Protein AF-A0A226NDE4-F1 (afdb_monomer_lite)

pLDDT: mean 73.29, std 20.58, range [25.8, 97.94]

Sequence (797 aa):
MSSGHDPVYPEYETEASQTSKLLRKFKETPFVPIGMAGFAMVVGYGLYKLKHRGNMKMSLHLIHMRVAAQGFVVGAITCAMESDINGNERFKSQFKALQVQQQRRLQNLMERKKEKQKGNNGNGKEAFNIPSDLNLFETGQPVTEDDSKRSLEVENEQLQDQLREVRDENCRLYKLVTEKDYEIKQLQKKMQEDRLALSVTTAIVTSFLLVRSLEVENEQLQDQLREVRDENCRLYKLVTEKDYEIKQLQKKMQEDRLALSGTSGLAGDVAATKIVELAKKNREIIAETQSEKAKVKQLNNKVKELERELQTAVEKIHSLGGNDAGIKQSTLKKTEENLAESPEVKALQEKLTTANFKVLEYRNQLQSAKQELKMTQKLLANEVGEDVNIQSLLTNSGSWRGRAQQILVLQSKVRELENQLGQNKSRTSLNEMDEELLALTDPRKCSAQEKNLLKIRSLEKERKEALEKLTVEHDALQKNHEEVKKNLDASKARNRVLCSEVKTLKGQIVTLLEKGKHDDELIDALLSQQKQMQEILKHLSQQDEKNKESQQLLGQHLNNEAQKQNCLIEQLRQMVAEREAKVKELEEEIGQLTLQVVRRNELEKHNCNHFRLAGTDSLDFKVLQTQIAEHKALCQAAEVERDRLLELVTVLQKRVEEGSDKVLEAEKRLQEERRRCVILEQQLEKLQMDPGRITSTQKPPLRSKTGQSAGQSRLSLNMSERKELSAAQLSKLPLESQIEELSTRLVIQLDENEALKAALETTVRKKEEDFKLYQDTMDQVKDIFLQAIRQQKQEKS

InterPro domains:
  IPR007667 Hypoxia induced protein, domain [PF04588] (28-79)
  IPR007667 Hypoxia induced protein, domain [PS51503] (1-95)
  IPR038929 Coiled-coil domain-containing protein 13 [PTHR31935] (212-699)

Radius of gyration: 72.58 Å; chains: 1; bounding box: 186×105×228 Å

Foldseek 3Di:
DDDDDDDDDDDDDPDPPPVVVVVVCCVVPVLQVVLVVVLVVLVVVLVVDVVVDDDDDPVVSVVVSVVVSVVSSVVSVVVSVVVVVVVVVVVVVVVVVVVVVVVVVVVVVVVVVVVVVVVPDDDDDDDDDDDDDDDDDDDDDDDDPVVVVVVVVVVVVVVVVVVVVVVVVVVVVVVVVVVVVVVVVVVVVVVVVVVVVVVVVVVVVVVVVVVVVVVVVVVVVVVVVVVVVVVVVVVVVVVVVVVVVVVVVVVVVVVVCVVVVPDPDPVVVVVVVVVVVVVVVVVVVVVVVVVVVVVVVVVVVVVVVVVVVVVVVVVVVVVDDDDDDDDDDDDDDDDDDDDDDDCVVVVVVVVVVVVVVVVVVVVVVVVVVVVVVVVVVVVVCVFQPVPDDPVVCVVVVPDGDGPVRVVVVVVVVVVVVVVVVVVVVVPDDDDPDDPPPPPDDDPPDDDPVNVVVVVVVVVVVVVVVVVVVVVVVVVVVVVVVVVVVVVVVVVVVVVVVVVVVVVVVVVVVVVVVVVVVVVVVVVVVVVVVVVVVVVVVVVVVVVVVVVVVVVVVVVVVVVVVVVVVVVVVVVVVVVVVVVVVVVVVVVVVVVVVVVVVVVVVVVDDDDDDDDDDDDDDDPVVVVVVVVVVVVVVVVVVVVVVVVVVVVVVVVVVVVVVVVVVVVVVVVVVVVVVVVVVVVVVVVVVVVVPDDDDDDDDDDDDDDDDDDDDDDDDPPPPPPDDPPPPDPVVLVPDDPVVSVVVVVVVVVVVVVVVVVVVVVVVVVVVVVVVVVVVVVVVVVVVVVVVVVVVVVVVVVVD

Organism: Callipepla squamata (NCBI:txid9009)

Structure (mmCIF, N/CA/C/O backbone):
data_AF-A0A226NDE4-F1
#
_entry.id   AF-A0A226NDE4-F1
#
loop_
_atom_site.group_PDB
_atom_site.id
_atom_site.type_symbol
_atom_site.label_atom_id
_atom_site.label_alt_id
_atom_site.label_comp_id
_atom_site.label_asym_id
_atom_site.label_entity_id
_atom_site.label_seq_id
_atom_site.pdbx_PDB_ins_code
_atom_site.Cartn_x
_atom_site.Cartn_y
_atom_site.Cartn_z
_atom_site.occupancy
_atom_site.B_iso_or_equiv
_atom_site.auth_seq_id
_atom_site.auth_comp_id
_atom_site.auth_asym_id
_atom_site.auth_atom_id
_atom_site.pdbx_PDB_model_num
ATOM 1 N N . MET A 1 1 ? -49.386 18.891 6.200 1.00 33.16 1 MET A N 1
ATOM 2 C CA . MET A 1 1 ? -50.116 20.072 6.710 1.00 33.16 1 MET A CA 1
ATOM 3 C C . MET A 1 1 ? -49.077 21.148 6.956 1.00 33.16 1 MET A C 1
ATOM 5 O O . MET A 1 1 ? -48.143 20.879 7.695 1.00 33.16 1 MET A O 1
ATOM 9 N N . SER A 1 2 ? -49.169 22.287 6.270 1.00 36.78 2 SER A N 1
ATOM 10 C CA . SER A 1 2 ? -48.287 23.437 6.490 1.00 36.78 2 SER A CA 1
ATOM 11 C C . SER A 1 2 ? -49.161 24.652 6.791 1.00 36.78 2 SER A C 1
ATOM 13 O O . SER A 1 2 ? -50.047 24.988 6.011 1.00 36.78 2 SER A O 1
ATOM 15 N N . SER A 1 3 ? -48.922 25.240 7.955 1.00 35.66 3 SER A N 1
ATOM 16 C CA . SER A 1 3 ? -49.320 26.574 8.413 1.00 35.66 3 SER A CA 1
ATOM 17 C C . SER A 1 3 ? -47.991 27.230 8.805 1.00 35.66 3 SER A C 1
ATOM 19 O O . SER A 1 3 ? -47.207 26.580 9.489 1.00 35.66 3 SER A O 1
ATOM 21 N N . GLY A 1 4 ? -47.574 28.414 8.376 1.00 36.69 4 GLY A N 1
ATOM 22 C CA . GLY A 1 4 ? -48.290 29.631 8.024 1.00 36.69 4 GLY A CA 1
ATOM 23 C C . GLY A 1 4 ? -47.714 30.731 8.928 1.00 36.69 4 GLY A C 1
ATOM 24 O O . GLY A 1 4 ? -47.856 30.594 10.137 1.00 36.69 4 GLY A O 1
ATOM 25 N N . HIS A 1 5 ? -47.114 31.772 8.319 1.00 38.59 5 HIS A N 1
ATOM 26 C CA . HIS A 1 5 ? -46.677 33.063 8.909 1.00 38.59 5 HIS A CA 1
ATOM 27 C C . HIS A 1 5 ? -45.415 33.044 9.817 1.00 38.59 5 HIS A C 1
ATOM 29 O O . HIS A 1 5 ? -45.197 32.070 10.522 1.00 38.59 5 HIS A O 1
ATOM 35 N N . ASP A 1 6 ? -44.438 33.973 9.786 1.00 34.94 6 ASP A N 1
ATOM 36 C CA . ASP A 1 6 ? -44.399 35.449 9.606 1.00 34.94 6 ASP A CA 1
ATOM 37 C C . ASP A 1 6 ? -43.048 35.952 8.974 1.00 34.94 6 ASP A C 1
ATOM 39 O O . ASP A 1 6 ? -42.317 35.138 8.407 1.00 34.94 6 ASP A O 1
ATOM 43 N N . PRO A 1 7 ? -42.631 37.242 9.071 1.00 43.34 7 PRO A N 1
ATOM 44 C CA . PRO A 1 7 ? -43.010 38.386 8.238 1.00 43.34 7 PRO A CA 1
ATOM 45 C C . PRO A 1 7 ? -41.800 39.030 7.507 1.00 43.34 7 PRO A C 1
ATOM 47 O O . PRO A 1 7 ? -40.636 38.708 7.733 1.00 43.34 7 PRO A O 1
ATOM 50 N N . VAL A 1 8 ? -42.098 39.973 6.612 1.00 41.34 8 VAL A N 1
ATOM 51 C CA . VAL A 1 8 ? -41.153 40.722 5.765 1.00 41.34 8 VAL A CA 1
ATOM 52 C C . VAL A 1 8 ? -40.604 41.956 6.493 1.00 41.34 8 VAL A C 1
ATOM 54 O O . VAL A 1 8 ? -41.392 42.824 6.845 1.00 41.34 8 VAL A O 1
ATOM 57 N N . TYR A 1 9 ? -39.274 42.087 6.598 1.00 31.47 9 TYR A N 1
ATOM 58 C CA . TYR A 1 9 ? -38.543 43.368 6.537 1.00 31.47 9 TYR A CA 1
ATOM 59 C C . TYR A 1 9 ? -37.176 43.152 5.846 1.00 31.47 9 TYR A C 1
ATOM 61 O O . TYR A 1 9 ? -36.522 42.147 6.129 1.00 31.47 9 TYR A O 1
ATOM 69 N N . PRO A 1 10 ? -36.755 44.024 4.904 1.00 47.28 10 PRO A N 1
ATOM 70 C CA . PRO A 1 10 ? -35.547 43.828 4.111 1.00 47.28 10 PRO A CA 1
ATOM 71 C C . PRO A 1 10 ? -34.371 44.587 4.732 1.00 47.28 10 PRO A C 1
ATOM 73 O O . PRO A 1 10 ? -34.394 45.814 4.799 1.00 47.28 10 PRO A O 1
ATOM 76 N N . GLU A 1 11 ? -33.325 43.870 5.129 1.00 29.33 11 GLU A N 1
ATOM 77 C CA . GLU A 1 11 ? -32.057 44.482 5.523 1.00 29.33 11 GLU A CA 1
ATOM 78 C C . GLU A 1 11 ? -30.953 44.033 4.561 1.00 29.33 11 GLU A C 1
ATOM 80 O O . GLU A 1 11 ? -30.840 42.865 4.180 1.00 29.33 11 GLU A O 1
ATOM 85 N N . TYR A 1 12 ? -30.234 45.033 4.062 1.00 45.72 12 TYR A N 1
ATOM 86 C CA . TYR A 1 12 ? -29.179 44.950 3.063 1.00 45.72 12 TYR A CA 1
ATOM 87 C C . TYR A 1 12 ? -28.001 44.121 3.585 1.00 45.72 12 TYR A C 1
ATOM 89 O O . TYR A 1 12 ? -27.249 44.631 4.400 1.00 45.72 12 TYR A O 1
ATOM 97 N N . GLU A 1 13 ? -27.758 42.930 3.030 1.00 33.19 13 GLU A N 1
ATOM 98 C CA . GLU A 1 13 ? -26.398 42.384 2.925 1.00 33.19 13 GLU A CA 1
ATOM 99 C C . GLU A 1 13 ? -26.216 41.611 1.611 1.00 33.19 13 GLU A C 1
ATOM 101 O O . GLU A 1 13 ? -26.754 40.527 1.361 1.00 33.19 13 GLU A O 1
ATOM 106 N N . THR A 1 14 ? -25.448 42.239 0.731 1.00 49.19 14 THR A N 1
ATOM 107 C CA . THR A 1 14 ? -24.871 41.692 -0.491 1.00 49.19 14 THR A CA 1
ATOM 108 C C . THR A 1 14 ? -23.944 40.508 -0.167 1.00 49.19 14 THR A C 1
ATOM 110 O O . THR A 1 14 ? -23.098 40.593 0.711 1.00 49.19 14 THR A O 1
ATOM 113 N N . GLU A 1 15 ? -24.111 39.425 -0.938 1.00 42.38 15 GLU A N 1
ATOM 114 C CA . GLU A 1 15 ? -23.231 38.244 -1.112 1.00 42.38 15 GLU A CA 1
ATOM 115 C C . GLU A 1 15 ? -23.479 36.948 -0.301 1.00 42.38 15 GLU A C 1
ATOM 117 O O . GLU A 1 15 ? -23.117 35.879 -0.792 1.00 42.38 15 GLU A O 1
ATOM 122 N N . ALA A 1 16 ? -24.244 36.930 0.799 1.00 46.62 16 ALA A N 1
ATOM 123 C CA . ALA A 1 16 ? -24.522 35.676 1.544 1.00 46.62 16 ALA A CA 1
ATOM 124 C C . ALA A 1 16 ? -25.777 34.873 1.086 1.00 46.62 16 ALA A C 1
ATOM 126 O O . ALA A 1 16 ? -26.176 33.880 1.705 1.00 46.62 16 ALA A O 1
ATOM 127 N N . SER A 1 17 ? -26.452 35.282 0.003 1.00 55.34 17 SER A N 1
ATOM 128 C CA . SER A 1 17 ? -27.841 34.854 -0.270 1.00 55.34 17 SER A CA 1
ATOM 129 C C . SER A 1 17 ? -28.010 33.608 -1.158 1.00 55.34 17 SER A C 1
ATOM 131 O O . SER A 1 17 ? -29.033 32.931 -1.066 1.00 55.34 17 SER A O 1
ATOM 133 N N . GLN A 1 18 ? -27.072 33.277 -2.053 1.00 55.28 18 GLN A N 1
ATOM 134 C CA . GLN A 1 18 ? -27.305 32.196 -3.032 1.00 55.28 18 GLN A CA 1
ATOM 135 C C . GLN A 1 18 ? -26.936 30.804 -2.509 1.00 55.28 18 GLN A C 1
ATOM 137 O O . GLN A 1 18 ? -27.679 29.845 -2.726 1.00 55.28 18 GLN A O 1
ATOM 142 N N . THR A 1 19 ? -25.829 30.696 -1.776 1.00 62.16 19 THR A N 1
ATOM 143 C CA . THR A 1 19 ? -25.355 29.445 -1.168 1.00 62.16 19 THR A CA 1
ATOM 144 C C . THR A 1 19 ? -26.282 28.976 -0.051 1.00 62.16 19 THR A C 1
ATOM 146 O O . THR A 1 19 ? -26.625 27.799 -0.000 1.00 62.16 19 THR A O 1
ATOM 149 N N . SER A 1 20 ? -26.788 29.894 0.775 1.00 60.81 20 SER A N 1
ATOM 150 C CA . SER A 1 20 ? -27.772 29.611 1.830 1.00 60.81 20 SER A CA 1
ATOM 151 C C . SER A 1 20 ? -29.123 29.145 1.267 1.00 60.81 20 SER A C 1
ATOM 153 O O . SER A 1 20 ? -29.705 28.181 1.769 1.00 60.81 20 SER A O 1
ATOM 155 N N . LYS A 1 21 ? -29.596 29.746 0.163 1.00 65.19 21 LYS A N 1
ATOM 156 C CA . LYS A 1 21 ? -30.793 29.285 -0.570 1.00 65.19 21 LYS A CA 1
ATOM 157 C C . LYS A 1 21 ? -30.595 27.902 -1.189 1.00 65.19 21 LYS A C 1
ATOM 159 O O . LYS A 1 21 ? -31.506 27.079 -1.125 1.00 65.19 21 LYS A O 1
ATOM 164 N N . LEU A 1 22 ? -29.422 27.629 -1.763 1.00 62.06 22 LEU A N 1
ATOM 165 C CA . LEU A 1 22 ? -29.094 26.311 -2.313 1.00 62.06 22 LEU A CA 1
ATOM 166 C C . LEU A 1 22 ? -28.982 25.248 -1.221 1.00 62.06 22 LEU A C 1
ATOM 168 O O . LEU A 1 22 ? -29.521 24.163 -1.398 1.00 62.06 22 LEU A O 1
ATOM 172 N N . LEU A 1 23 ? -28.368 25.569 -0.081 1.00 64.75 23 LEU A N 1
ATOM 173 C CA . LEU A 1 23 ? -28.218 24.652 1.048 1.00 64.75 23 LEU A CA 1
ATOM 174 C C . LEU A 1 23 ? -29.570 24.329 1.698 1.00 64.75 23 LEU A C 1
ATOM 176 O O . LEU A 1 23 ? -29.849 23.175 2.021 1.00 64.75 23 LEU A O 1
ATOM 180 N N . ARG A 1 24 ? -30.462 25.323 1.797 1.00 68.88 24 ARG A N 1
ATOM 181 C CA . ARG A 1 24 ? -31.849 25.108 2.224 1.00 68.88 24 ARG A CA 1
ATOM 182 C C . ARG A 1 24 ? -32.615 24.223 1.238 1.00 68.88 24 ARG A C 1
ATOM 184 O O . ARG A 1 24 ? -33.269 23.280 1.667 1.00 68.88 24 ARG A O 1
ATOM 191 N N . LYS A 1 25 ? -32.460 24.445 -0.073 1.00 65.00 25 LYS A N 1
ATOM 192 C CA . LYS A 1 25 ? -33.040 23.572 -1.111 1.00 65.00 25 LYS A CA 1
ATOM 193 C C . LYS A 1 25 ? -32.438 22.166 -1.134 1.00 65.00 25 LYS A C 1
ATOM 195 O O . LYS A 1 25 ? -33.143 21.228 -1.484 1.00 65.00 25 LYS A O 1
ATOM 200 N N . PHE A 1 26 ? -31.177 22.006 -0.739 1.00 69.56 26 PHE A N 1
ATOM 201 C CA . PHE A 1 26 ? -30.532 20.702 -0.569 1.00 69.56 26 PHE A CA 1
ATOM 202 C C . PHE A 1 26 ? -31.133 19.935 0.610 1.00 69.56 26 PHE A C 1
ATOM 204 O O . PHE A 1 26 ? -31.303 18.724 0.539 1.00 69.56 26 PHE A O 1
ATOM 211 N N . LYS A 1 27 ? -31.499 20.648 1.680 1.00 65.62 27 LYS A N 1
ATOM 212 C CA . LYS A 1 27 ? -32.126 20.063 2.866 1.00 65.62 27 LYS A CA 1
ATOM 213 C C . LYS A 1 27 ? -33.612 19.749 2.662 1.00 65.62 27 LYS A C 1
ATOM 215 O O . LYS A 1 27 ? -34.089 18.749 3.182 1.00 65.62 27 LYS A O 1
ATOM 220 N N . GLU A 1 28 ? -34.331 20.587 1.914 1.00 65.88 28 GLU A N 1
ATOM 221 C CA . GLU A 1 28 ? -35.765 20.409 1.634 1.00 65.88 28 GLU A CA 1
ATOM 222 C C . GLU A 1 28 ? -36.024 19.440 0.461 1.00 65.88 28 GLU A C 1
ATOM 224 O O . GLU A 1 28 ? -36.985 18.680 0.501 1.00 65.88 28 GLU A O 1
ATOM 229 N N . THR A 1 29 ? -35.164 19.425 -0.566 1.00 68.12 29 THR A N 1
ATOM 230 C CA . THR A 1 29 ? -35.285 18.565 -1.761 1.00 68.12 29 THR A CA 1
ATOM 231 C C . THR A 1 29 ? -33.898 18.182 -2.309 1.00 68.12 29 THR A C 1
ATOM 233 O O . THR A 1 29 ? -33.458 18.762 -3.306 1.00 68.12 29 THR A O 1
ATOM 236 N N . PRO A 1 30 ? -33.174 17.220 -1.706 1.00 71.62 30 PRO A N 1
ATOM 237 C CA . PRO A 1 30 ? -31.765 16.945 -2.033 1.00 71.62 30 PRO A CA 1
ATOM 238 C C . PRO A 1 30 ? -31.540 16.535 -3.493 1.00 71.62 30 PRO A C 1
ATOM 240 O O . PRO A 1 30 ? -30.524 16.874 -4.096 1.00 71.62 30 PRO A O 1
ATOM 243 N N . PHE A 1 31 ? -32.514 15.862 -4.106 1.00 74.44 31 PHE A N 1
ATOM 244 C CA . PHE A 1 31 ? -32.389 15.331 -5.463 1.00 74.44 31 PHE A CA 1
ATOM 245 C C . PHE A 1 31 ? -32.410 16.405 -6.562 1.00 74.44 31 PHE A C 1
ATOM 247 O O . PHE A 1 31 ? -31.838 16.192 -7.631 1.00 74.44 31 PHE A O 1
ATOM 254 N N . VAL A 1 32 ? -33.007 17.578 -6.312 1.00 73.00 32 VAL A N 1
ATOM 255 C CA . VAL A 1 32 ? -33.088 18.658 -7.312 1.00 73.00 32 VAL A CA 1
ATOM 256 C C . VAL A 1 32 ? -31.720 19.327 -7.526 1.00 73.00 32 VAL A C 1
ATOM 258 O O . VAL A 1 32 ? -31.269 19.383 -8.673 1.00 73.00 32 VAL A O 1
ATOM 261 N N . PRO A 1 33 ? -30.989 19.764 -6.479 1.00 80.31 33 PRO A N 1
ATOM 262 C CA . PRO A 1 33 ? -29.615 20.239 -6.633 1.00 80.31 33 PRO A CA 1
ATOM 263 C C . PRO A 1 33 ? -28.651 19.176 -7.173 1.00 80.31 33 PRO A C 1
ATOM 265 O O . PRO A 1 33 ? -27.782 19.514 -7.972 1.00 80.31 33 PRO A O 1
ATOM 268 N N . ILE A 1 34 ? -28.821 17.900 -6.803 1.00 80.75 34 ILE A N 1
ATOM 269 C CA . ILE A 1 34 ? -28.013 16.789 -7.341 1.00 80.75 34 ILE A CA 1
ATOM 270 C C . ILE A 1 34 ? -28.244 16.634 -8.853 1.00 80.75 34 ILE A C 1
ATOM 272 O O . ILE A 1 34 ? -27.284 16.541 -9.621 1.00 80.75 34 ILE A O 1
ATOM 276 N N . GLY A 1 35 ? -29.502 16.685 -9.302 1.00 79.81 35 GLY A N 1
ATOM 277 C CA . GLY A 1 35 ? -29.847 16.674 -10.725 1.00 79.81 35 GLY A CA 1
ATOM 278 C C . GLY A 1 35 ? -29.269 17.874 -11.485 1.00 79.81 35 GLY A C 1
ATOM 279 O O . GLY A 1 35 ? -28.734 17.708 -12.581 1.00 79.81 35 GLY A O 1
ATOM 280 N N . MET A 1 36 ? -29.298 19.073 -10.889 1.00 81.56 36 MET A N 1
ATOM 281 C CA . MET A 1 36 ? -28.701 20.283 -11.474 1.00 81.56 36 MET A CA 1
ATOM 282 C C . MET A 1 36 ? -27.170 20.210 -11.559 1.00 81.56 36 MET A C 1
ATOM 284 O O . MET A 1 36 ? -26.592 20.601 -12.575 1.00 81.56 36 MET A O 1
ATOM 288 N N . ALA A 1 37 ? -26.509 19.685 -10.525 1.00 83.25 37 ALA A N 1
ATOM 289 C CA . ALA A 1 37 ? -25.061 19.498 -10.507 1.00 83.25 37 ALA A CA 1
ATOM 290 C C . ALA A 1 37 ? -24.614 18.469 -11.559 1.00 83.25 37 ALA A C 1
ATOM 292 O O . ALA A 1 37 ? -23.682 18.724 -12.325 1.00 83.25 37 ALA A O 1
ATOM 293 N N . GLY A 1 38 ? -25.321 17.340 -11.666 1.00 83.88 38 GLY A N 1
ATOM 294 C CA . GLY A 1 38 ? -25.051 16.340 -12.697 1.00 83.88 38 GLY A CA 1
ATOM 295 C C . GLY A 1 38 ? -25.321 16.852 -14.114 1.00 83.88 38 GLY A C 1
ATOM 296 O O . GLY A 1 38 ? -24.519 16.611 -15.015 1.00 83.88 38 GLY A O 1
ATOM 297 N N . PHE A 1 39 ? -26.374 17.652 -14.315 1.00 86.31 39 PHE A N 1
ATOM 298 C CA . PHE A 1 39 ? -26.618 18.340 -15.586 1.00 86.31 39 PHE A CA 1
ATOM 299 C C . PHE A 1 39 ? -25.442 19.248 -15.979 1.00 86.31 39 PHE A C 1
ATOM 301 O O . PHE A 1 39 ? -24.948 19.164 -17.106 1.00 86.31 39 PHE A O 1
ATOM 308 N N . ALA A 1 40 ? -24.946 20.071 -15.048 1.00 86.00 40 ALA A N 1
ATOM 309 C CA . ALA A 1 40 ? -23.802 20.950 -15.290 1.00 86.00 40 ALA A CA 1
ATOM 310 C C . ALA A 1 40 ? -22.527 20.160 -15.636 1.00 86.00 40 ALA A C 1
ATOM 312 O O . ALA A 1 40 ? -21.801 20.532 -16.561 1.00 86.00 40 ALA A O 1
ATOM 313 N N . MET A 1 41 ? -22.293 19.030 -14.960 1.00 86.75 41 MET A N 1
ATOM 314 C CA . MET A 1 41 ? -21.168 18.137 -15.249 1.00 86.75 41 MET A CA 1
ATOM 315 C C . MET A 1 41 ? -21.268 17.519 -16.655 1.00 86.75 41 MET A C 1
ATOM 317 O O . MET A 1 41 ? -20.292 17.549 -17.405 1.00 86.75 41 MET A O 1
ATOM 321 N N . VAL A 1 42 ? -22.440 17.004 -17.050 1.00 87.38 42 VAL A N 1
ATOM 322 C CA . VAL A 1 42 ? -22.657 16.394 -18.378 1.00 87.38 42 VAL A CA 1
ATOM 323 C C . VAL A 1 42 ? -22.481 17.423 -19.496 1.00 87.38 42 VAL A C 1
ATOM 325 O O . VAL A 1 42 ? -21.849 17.129 -20.514 1.00 87.38 42 VAL A O 1
ATOM 328 N N . VAL A 1 43 ? -22.981 18.646 -19.304 1.00 83.88 43 VAL A N 1
ATOM 329 C CA . VAL A 1 43 ? -22.801 19.746 -20.264 1.00 83.88 43 VAL A CA 1
ATOM 330 C C . VAL A 1 43 ? -21.332 20.175 -20.344 1.00 83.88 43 VAL A C 1
ATOM 332 O O . VAL A 1 43 ? -20.804 20.325 -21.448 1.00 83.88 43 VAL A O 1
ATOM 335 N N . GLY A 1 44 ? -20.639 20.303 -19.208 1.00 85.31 44 GLY A N 1
ATOM 336 C CA . GLY A 1 44 ? -19.210 20.632 -19.159 1.00 85.31 44 GLY A CA 1
ATOM 337 C C . GLY A 1 44 ? -18.339 19.581 -19.852 1.00 85.31 44 GLY A C 1
ATOM 338 O O . GLY A 1 44 ? -17.493 19.916 -20.684 1.00 85.31 44 GLY A O 1
ATOM 339 N N . TYR A 1 45 ? -18.606 18.298 -19.599 1.00 83.69 45 TYR A N 1
ATOM 340 C CA . TYR A 1 45 ? -17.932 17.189 -20.273 1.00 83.69 45 TYR A CA 1
ATOM 341 C C . TYR A 1 45 ? -18.254 17.146 -21.774 1.00 83.69 45 TYR A C 1
ATOM 343 O O . TYR A 1 45 ? -17.368 16.931 -22.604 1.00 83.69 45 TYR A O 1
ATOM 351 N N . GLY A 1 46 ? -19.508 17.411 -22.150 1.00 81.44 46 GLY A N 1
ATOM 352 C CA . GLY A 1 46 ? -19.936 17.517 -23.541 1.00 81.44 46 GLY A CA 1
ATOM 353 C C . GLY A 1 46 ? -19.200 18.621 -24.305 1.00 81.44 46 GLY A C 1
ATOM 354 O O . GLY A 1 46 ? -18.736 18.377 -25.421 1.00 81.44 46 GLY A O 1
ATOM 355 N N . LEU A 1 47 ? -19.018 19.795 -23.694 1.00 81.00 47 LEU A N 1
ATOM 356 C CA . LEU A 1 47 ? -18.259 20.921 -24.254 1.00 81.00 47 LEU A CA 1
ATOM 357 C C . LEU A 1 47 ? -16.753 20.641 -24.321 1.00 81.00 47 LEU A C 1
ATOM 359 O O . LEU A 1 47 ? -16.116 20.934 -25.333 1.00 81.00 47 LEU A O 1
ATOM 363 N N . TYR A 1 48 ? -16.182 20.005 -23.299 1.00 80.88 48 TYR A N 1
ATOM 364 C CA . TYR A 1 48 ? -14.787 19.562 -23.330 1.00 80.88 48 TYR A CA 1
ATOM 365 C C . TYR A 1 48 ? -14.541 18.568 -24.477 1.00 80.88 48 TYR A C 1
ATOM 367 O O . TYR A 1 48 ? -13.605 18.715 -25.267 1.00 80.88 48 TYR A O 1
ATOM 375 N N . LYS A 1 49 ? -15.454 17.606 -24.650 1.00 76.19 49 LYS A N 1
ATOM 376 C CA . LYS A 1 49 ? -15.424 16.633 -25.749 1.00 76.19 49 LYS A CA 1
ATOM 377 C C . LYS A 1 49 ? -15.704 17.271 -27.114 1.00 76.19 49 LYS A C 1
ATOM 379 O O . LYS A 1 49 ? -15.277 16.725 -28.125 1.00 76.19 49 LYS A O 1
ATOM 384 N N . LEU A 1 50 ? -16.377 18.425 -27.162 1.00 73.00 50 LEU A N 1
ATOM 385 C CA . LEU A 1 50 ? -16.540 19.222 -28.382 1.00 73.00 50 LEU A CA 1
ATOM 386 C C . LEU A 1 50 ? -15.209 19.871 -28.809 1.00 73.00 50 LEU A C 1
ATOM 388 O O . LEU A 1 50 ? -14.947 19.977 -30.002 1.00 73.00 50 LEU A O 1
ATOM 392 N N . LYS A 1 51 ? -14.356 20.256 -27.848 1.00 71.25 51 LYS A N 1
ATOM 393 C CA . LYS A 1 51 ? -13.054 20.905 -28.092 1.00 71.25 51 LYS A CA 1
ATOM 394 C C . LYS A 1 51 ? -11.949 19.929 -28.528 1.00 71.25 51 LYS A C 1
ATOM 396 O O . LYS A 1 51 ? -11.032 20.331 -29.232 1.00 71.25 51 LYS A O 1
ATOM 401 N N . HIS A 1 52 ? -12.058 18.648 -28.167 1.00 68.69 52 HIS A N 1
ATOM 402 C CA . HIS A 1 52 ? -11.101 17.584 -28.524 1.00 68.69 52 HIS A CA 1
ATOM 403 C C . HIS A 1 52 ? -11.580 16.670 -29.670 1.00 68.69 52 HIS A C 1
ATOM 405 O O . HIS A 1 52 ? -11.236 15.489 -29.729 1.00 68.69 52 HIS A O 1
ATOM 411 N N . ARG A 1 53 ? -12.423 17.180 -30.572 1.00 60.44 53 ARG A N 1
ATOM 412 C CA . ARG A 1 53 ? -13.138 16.346 -31.547 1.00 60.44 53 ARG A CA 1
ATOM 413 C C . ARG A 1 53 ? -12.338 16.028 -32.815 1.00 60.44 53 ARG A C 1
ATOM 415 O O . ARG A 1 53 ? -11.725 16.906 -33.409 1.00 60.44 53 ARG A O 1
ATOM 422 N N . GLY A 1 54 ?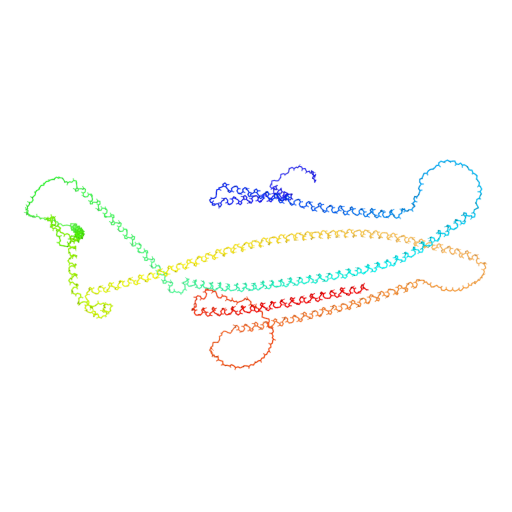 -12.456 14.775 -33.266 1.00 66.56 54 GLY A N 1
ATOM 423 C CA . GLY A 1 54 ? -12.228 14.359 -34.657 1.00 66.56 54 GLY A CA 1
ATOM 424 C C . GLY A 1 54 ? -13.439 14.645 -35.569 1.00 66.56 54 GLY A C 1
ATOM 425 O O . GLY A 1 54 ? -14.326 15.418 -35.214 1.00 66.56 54 GLY A O 1
ATOM 426 N N . ASN A 1 55 ? -13.508 13.978 -36.729 1.00 56.12 55 ASN A N 1
ATOM 427 C CA . ASN A 1 55 ? -14.335 14.315 -37.910 1.00 56.12 55 ASN A CA 1
ATOM 428 C C . ASN A 1 55 ? -15.873 14.101 -37.799 1.00 56.12 55 ASN A C 1
ATOM 430 O O . ASN A 1 55 ? -16.547 13.778 -38.776 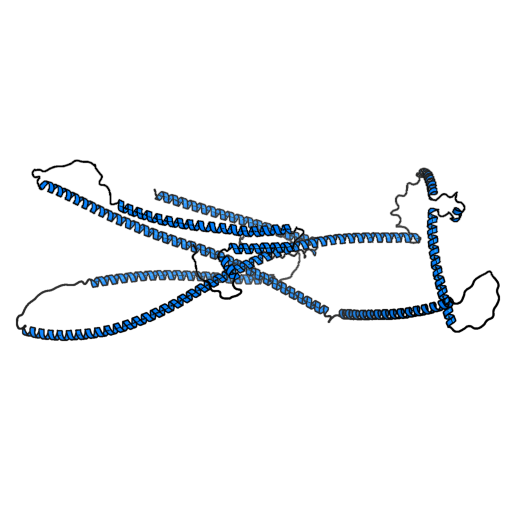1.00 56.12 55 ASN A O 1
ATOM 434 N N . MET A 1 56 ? -16.463 14.223 -36.608 1.00 67.50 56 MET A N 1
ATOM 435 C CA . MET A 1 56 ? -17.888 13.962 -36.374 1.00 67.50 56 MET A CA 1
ATOM 436 C C . MET A 1 56 ? -18.709 15.258 -36.507 1.00 67.50 56 MET A C 1
ATOM 438 O O . MET A 1 56 ? -18.370 16.277 -35.900 1.00 67.50 56 MET A O 1
ATOM 442 N N . LYS A 1 57 ? -19.818 15.225 -37.264 1.00 74.19 57 LYS A N 1
ATOM 443 C CA . LYS A 1 57 ? -20.680 16.401 -37.516 1.00 74.19 57 LYS A CA 1
ATOM 444 C C . LYS A 1 57 ? -21.158 17.038 -36.200 1.00 74.19 57 LYS A C 1
ATOM 446 O O . LYS A 1 57 ? -21.553 16.338 -35.260 1.00 74.19 57 LYS A O 1
ATOM 451 N N . MET A 1 58 ? -21.103 18.369 -36.129 1.00 72.56 58 MET A N 1
ATOM 452 C CA . MET A 1 58 ? -21.374 19.153 -34.915 1.00 72.56 58 MET A CA 1
ATOM 453 C C . MET A 1 58 ? -22.822 19.012 -34.427 1.00 72.56 58 MET A C 1
ATOM 455 O O . MET A 1 58 ? -23.053 18.872 -33.226 1.00 72.56 58 MET A O 1
ATOM 459 N N . SER A 1 59 ? -23.782 18.936 -35.354 1.00 78.25 59 SER A N 1
ATOM 460 C CA . SER A 1 59 ? -25.205 18.724 -35.053 1.00 78.25 59 SER A CA 1
ATOM 461 C C . SER A 1 59 ? -25.455 17.437 -34.262 1.00 78.25 59 SER A C 1
ATOM 463 O O . SER A 1 59 ? -26.195 17.450 -33.283 1.00 78.25 59 SER A O 1
ATOM 465 N N . LEU A 1 60 ? -24.771 16.344 -34.611 1.00 77.56 60 LEU A N 1
ATOM 466 C CA . LEU A 1 60 ? -24.940 15.052 -33.944 1.00 77.56 60 LEU A CA 1
ATOM 467 C C . LEU A 1 60 ? -24.371 15.042 -32.513 1.00 77.56 60 LEU A C 1
ATOM 469 O O . LEU A 1 60 ? -24.929 14.383 -31.640 1.00 77.56 60 LEU A O 1
ATOM 473 N N . HIS A 1 61 ? -23.302 15.805 -32.229 1.00 79.06 61 HIS A N 1
ATOM 474 C CA . HIS A 1 61 ? -22.807 15.952 -30.843 1.00 79.06 61 HIS A CA 1
ATOM 475 C C . HIS A 1 61 ? -23.824 16.627 -29.950 1.00 79.06 61 HIS A C 1
ATOM 477 O O . HIS A 1 61 ? -24.036 16.203 -28.819 1.00 79.06 61 HIS A O 1
ATOM 483 N N . LEU A 1 62 ? -24.407 17.712 -30.460 1.00 80.75 62 LEU A N 1
ATOM 484 C CA . LEU A 1 62 ? -25.309 18.553 -29.693 1.00 80.75 62 LEU A CA 1
ATOM 485 C C . LEU A 1 62 ? -26.596 17.795 -29.368 1.00 80.75 62 LEU A C 1
ATOM 487 O O . LEU A 1 62 ? -27.123 17.960 -28.272 1.00 80.75 62 LEU A O 1
ATOM 491 N N . ILE A 1 63 ? -27.044 16.912 -30.266 1.00 84.94 63 ILE A N 1
ATOM 492 C CA . ILE A 1 63 ? -28.167 16.004 -30.015 1.00 84.94 63 ILE A CA 1
ATOM 493 C C . ILE A 1 63 ? -27.816 15.012 -28.898 1.00 84.94 63 ILE A C 1
ATOM 495 O O . ILE A 1 63 ? -28.523 14.966 -27.895 1.00 84.94 63 ILE A O 1
ATOM 499 N N . HIS A 1 64 ? -26.701 14.277 -29.006 1.00 80.38 64 HIS A N 1
ATOM 500 C CA . HIS A 1 64 ? -26.316 13.300 -27.976 1.00 80.38 64 HIS A CA 1
ATOM 501 C C . HIS A 1 64 ? -26.076 13.941 -26.603 1.00 80.38 64 HIS A C 1
ATOM 503 O O . HIS A 1 64 ? -26.496 13.394 -25.588 1.00 80.38 64 HIS A O 1
ATOM 509 N N . MET A 1 65 ? -25.444 15.116 -26.564 1.00 82.06 65 MET A N 1
ATOM 510 C CA . MET A 1 65 ? -25.211 15.854 -25.323 1.00 82.06 65 MET A CA 1
ATOM 511 C C . MET A 1 65 ? -26.529 16.290 -24.669 1.00 82.06 65 MET A C 1
ATOM 513 O O . MET A 1 65 ? -26.684 16.141 -23.461 1.00 82.06 65 MET A O 1
ATOM 517 N N . ARG A 1 66 ? -27.493 16.797 -25.452 1.00 78.69 66 ARG A N 1
ATOM 518 C CA . ARG A 1 66 ? -28.806 17.206 -24.929 1.00 78.69 66 ARG A CA 1
ATOM 519 C C . ARG A 1 66 ? -29.605 16.020 -24.400 1.00 78.69 66 ARG A C 1
ATOM 521 O O . ARG A 1 66 ? -30.120 16.110 -23.291 1.00 78.69 66 ARG A O 1
ATOM 528 N N . VAL A 1 67 ? -29.654 14.915 -25.145 1.00 85.25 67 VAL A N 1
ATOM 529 C CA . VAL A 1 67 ? -30.365 13.694 -24.727 1.00 85.25 67 VAL A CA 1
ATOM 530 C C . VAL A 1 67 ? -29.750 13.115 -23.451 1.00 85.25 67 VAL A C 1
ATOM 532 O O . VAL A 1 67 ? -30.480 12.769 -22.528 1.00 85.25 67 VAL A O 1
ATOM 535 N N . ALA A 1 68 ? -28.417 13.085 -23.345 1.00 79.69 68 ALA A N 1
ATOM 536 C CA . ALA A 1 68 ? -27.734 12.625 -22.137 1.00 79.69 68 ALA A CA 1
ATOM 537 C C . ALA A 1 68 ? -28.032 13.519 -20.920 1.00 79.69 68 ALA A C 1
ATOM 539 O O . ALA A 1 68 ? -28.319 13.016 -19.835 1.00 79.69 68 ALA A O 1
ATOM 540 N N . ALA A 1 69 ? -28.009 14.843 -21.100 1.00 81.62 69 ALA A N 1
ATOM 541 C CA . ALA A 1 69 ? -28.282 15.789 -20.024 1.00 81.62 69 ALA A CA 1
ATOM 542 C C . ALA A 1 69 ? -29.749 15.723 -19.553 1.00 81.62 69 ALA A C 1
ATOM 544 O O . ALA A 1 69 ? -30.014 15.746 -18.353 1.00 81.62 69 ALA A O 1
ATOM 545 N N . GLN A 1 70 ? -30.699 15.582 -20.484 1.00 82.50 70 GLN A N 1
ATOM 546 C CA . GLN A 1 70 ? -32.119 15.385 -20.173 1.00 82.50 70 GLN A CA 1
ATOM 547 C C . GLN A 1 70 ? -32.372 14.041 -19.476 1.00 82.50 70 GLN A C 1
ATOM 549 O O . GLN A 1 70 ? -33.078 14.006 -18.471 1.00 82.50 70 GLN A O 1
ATOM 554 N N . GLY A 1 71 ? -31.757 12.955 -19.957 1.00 81.56 71 GLY A N 1
ATOM 555 C CA . GLY A 1 71 ? -31.890 11.624 -19.359 1.00 81.56 71 GLY A CA 1
ATOM 556 C C . GLY A 1 71 ? -31.405 11.572 -17.910 1.00 81.56 71 GLY A C 1
ATOM 557 O O . GLY A 1 71 ? -32.060 10.966 -17.067 1.00 81.56 71 GLY A O 1
ATOM 558 N N . PHE A 1 72 ? -30.311 12.271 -17.594 1.00 80.50 72 PHE A N 1
ATOM 559 C CA . PHE A 1 72 ? -29.791 12.334 -16.229 1.00 80.50 72 PHE A CA 1
ATOM 560 C C . PHE A 1 72 ? -30.748 13.057 -15.267 1.00 80.50 72 PHE A C 1
ATOM 562 O O . PHE A 1 72 ? -31.007 12.573 -14.166 1.00 80.50 72 PHE A O 1
ATOM 569 N N . VAL A 1 73 ? -31.322 14.190 -15.690 1.00 81.31 73 VAL A N 1
ATOM 570 C CA . VAL A 1 73 ? -32.270 14.959 -14.865 1.00 81.31 73 VAL A CA 1
ATOM 571 C C . VAL A 1 73 ? -33.564 14.174 -14.631 1.00 81.31 73 VAL A C 1
ATOM 573 O O . VAL A 1 73 ? -34.044 14.112 -13.502 1.00 81.31 73 VAL A O 1
ATOM 576 N N . VAL A 1 74 ? -34.109 13.532 -15.669 1.00 82.50 74 VAL A N 1
ATOM 577 C CA . VAL A 1 74 ? -35.331 12.716 -15.552 1.00 82.50 74 VAL A CA 1
ATOM 578 C C . VAL A 1 74 ? -35.094 11.480 -14.677 1.00 82.50 74 VAL A C 1
ATOM 580 O O . VAL A 1 74 ? -35.934 11.161 -13.836 1.00 82.50 74 VAL A O 1
ATOM 583 N N . GLY A 1 75 ? -33.936 10.824 -14.807 1.00 80.00 75 GLY A N 1
ATOM 584 C CA . GLY A 1 75 ? -33.558 9.694 -13.955 1.00 80.00 75 GLY A CA 1
ATOM 585 C C . GLY A 1 75 ? -33.465 10.078 -12.476 1.00 80.00 75 GLY A C 1
ATOM 586 O O . GLY A 1 75 ? -34.037 9.397 -11.629 1.00 80.00 75 GLY A O 1
ATOM 587 N N . ALA A 1 76 ? -32.836 11.216 -12.165 1.00 79.31 76 ALA A N 1
ATOM 588 C CA . ALA A 1 76 ? -32.732 11.712 -10.792 1.00 79.31 76 ALA A CA 1
ATOM 589 C C . ALA A 1 76 ? -34.105 12.021 -10.162 1.00 79.31 76 ALA A C 1
ATOM 591 O O . ALA A 1 76 ? -34.331 11.701 -8.997 1.00 79.31 76 ALA A O 1
ATOM 592 N N . ILE A 1 77 ? -35.036 12.599 -10.932 1.00 78.88 77 ILE A N 1
ATOM 593 C CA . ILE A 1 77 ? -36.407 12.879 -10.470 1.00 78.88 77 ILE A CA 1
ATOM 594 C C . ILE A 1 77 ? -37.196 11.579 -10.253 1.00 78.88 77 ILE A C 1
ATOM 596 O O . ILE A 1 77 ? -37.949 11.471 -9.287 1.00 78.88 77 ILE A O 1
ATOM 600 N N . THR A 1 78 ? -37.000 10.579 -11.114 1.00 79.44 78 THR A N 1
ATOM 601 C CA . THR A 1 78 ? -37.700 9.287 -11.018 1.00 79.44 78 THR A CA 1
ATOM 602 C C . THR A 1 78 ? -37.279 8.521 -9.761 1.00 79.44 78 THR A C 1
ATOM 604 O O . THR A 1 78 ? -38.138 8.118 -8.979 1.00 79.44 78 THR A O 1
ATOM 607 N N . CYS A 1 79 ? -35.972 8.422 -9.489 1.00 71.25 79 CYS A N 1
ATOM 608 C CA . CYS A 1 79 ? -35.465 7.796 -8.262 1.00 71.25 79 CYS A CA 1
ATOM 609 C C . CYS A 1 79 ? -35.915 8.531 -6.985 1.00 71.25 79 CYS A C 1
ATOM 611 O O . CYS A 1 79 ? -36.114 7.902 -5.942 1.00 71.25 79 CYS A O 1
ATOM 613 N N . ALA A 1 80 ? -36.088 9.856 -7.054 1.00 69.00 80 ALA A N 1
ATOM 614 C CA . ALA A 1 80 ? -36.589 10.649 -5.933 1.00 69.00 80 ALA A CA 1
ATOM 615 C C . ALA A 1 80 ? -38.042 10.280 -5.586 1.00 69.00 80 ALA A C 1
ATOM 617 O O . ALA A 1 80 ? -38.355 10.040 -4.421 1.00 69.00 80 ALA A O 1
ATOM 618 N N . MET A 1 81 ? -38.909 10.148 -6.596 1.00 66.81 81 MET A N 1
ATOM 619 C CA . MET A 1 81 ? -40.308 9.754 -6.392 1.00 66.81 81 MET A CA 1
ATOM 620 C C . MET A 1 81 ? -40.446 8.325 -5.847 1.00 66.81 81 MET A C 1
ATOM 622 O O . MET A 1 81 ? -41.294 8.074 -4.995 1.00 66.81 81 MET A O 1
ATOM 626 N N . GLU A 1 82 ? -39.593 7.398 -6.282 1.00 63.09 82 GLU A N 1
ATOM 627 C CA . GLU A 1 82 ? -39.581 6.013 -5.784 1.00 63.09 82 GLU A CA 1
ATOM 628 C C . GLU A 1 82 ? -39.151 5.916 -4.310 1.00 63.09 82 GLU A C 1
ATOM 630 O O . GLU A 1 82 ? -39.701 5.126 -3.535 1.00 63.09 82 GLU A O 1
ATOM 635 N N . SER A 1 83 ? -38.210 6.769 -3.900 1.00 61.38 83 SER A N 1
ATOM 636 C CA . SER A 1 83 ? -37.708 6.827 -2.523 1.00 61.38 83 SER A CA 1
ATOM 637 C C . SER A 1 83 ? -38.754 7.387 -1.545 1.00 61.38 83 SER A C 1
ATOM 639 O O . SER A 1 83 ? -38.906 6.863 -0.438 1.00 61.38 83 SER A O 1
ATOM 641 N N . ASP A 1 84 ? -39.530 8.392 -1.966 1.00 57.97 84 ASP A N 1
ATOM 642 C CA . ASP A 1 84 ? -40.586 9.007 -1.146 1.00 57.97 84 ASP A CA 1
ATOM 643 C C . ASP A 1 84 ? -41.815 8.093 -0.957 1.00 57.97 84 ASP A C 1
ATOM 645 O O . ASP A 1 84 ? -42.459 8.112 0.098 1.00 57.97 84 ASP A O 1
ATOM 649 N N . ILE A 1 85 ? -42.132 7.241 -1.940 1.00 58.72 85 ILE A N 1
ATOM 650 C CA . ILE A 1 85 ? -43.265 6.301 -1.864 1.00 58.72 85 ILE A CA 1
ATOM 651 C C . ILE A 1 85 ? -42.974 5.158 -0.875 1.00 58.72 85 ILE A C 1
ATOM 653 O O . ILE A 1 85 ? -43.818 4.841 -0.030 1.00 58.72 85 ILE A O 1
ATOM 657 N N . ASN A 1 86 ? -41.764 4.588 -0.906 1.00 53.47 86 ASN A N 1
ATOM 658 C CA . ASN A 1 86 ? -41.389 3.463 -0.040 1.00 53.47 86 ASN A CA 1
ATOM 659 C C . ASN A 1 86 ? -41.260 3.842 1.447 1.00 53.47 86 ASN A C 1
ATOM 661 O O . ASN A 1 86 ? -41.563 3.030 2.327 1.00 53.47 86 ASN A O 1
ATOM 665 N N . GLY A 1 87 ? -40.841 5.073 1.757 1.00 55.59 87 GLY A N 1
ATOM 666 C CA . GLY A 1 87 ? -40.752 5.551 3.141 1.00 55.59 87 GLY A CA 1
ATOM 667 C C . GLY A 1 87 ? -42.123 5.686 3.816 1.00 55.59 87 GLY A C 1
ATOM 668 O O . GLY A 1 87 ? -42.295 5.315 4.979 1.00 55.59 87 GLY A O 1
ATOM 669 N N . ASN A 1 88 ? -43.127 6.159 3.075 1.00 47.69 88 ASN A N 1
ATOM 670 C CA . ASN A 1 88 ? -44.458 6.464 3.606 1.00 47.69 88 ASN A CA 1
ATOM 671 C C . ASN A 1 88 ? -45.312 5.204 3.883 1.00 47.69 88 ASN A C 1
ATOM 673 O O . ASN A 1 88 ? -46.051 5.150 4.869 1.00 47.69 88 ASN A O 1
ATOM 677 N N . GLU A 1 89 ? -45.176 4.157 3.063 1.00 56.53 89 GLU A N 1
ATOM 678 C CA . GLU A 1 89 ? -45.833 2.845 3.249 1.00 56.53 89 GLU A CA 1
ATOM 679 C C . GLU A 1 89 ? -45.390 2.147 4.551 1.00 56.53 89 GLU A C 1
ATOM 681 O O . GLU A 1 89 ? -46.202 1.561 5.282 1.00 56.53 89 GLU A O 1
ATOM 686 N N . ARG A 1 90 ? -44.102 2.270 4.901 1.00 50.00 90 ARG A N 1
ATOM 687 C CA . ARG A 1 90 ? -43.512 1.634 6.089 1.00 50.00 90 ARG A CA 1
ATOM 688 C C . ARG A 1 90 ? -44.003 2.271 7.391 1.00 50.00 90 ARG A C 1
ATOM 690 O O . ARG A 1 90 ? -44.334 1.555 8.337 1.00 50.00 90 ARG A O 1
ATOM 697 N N . PHE A 1 91 ? -44.133 3.598 7.418 1.00 49.19 91 PHE A N 1
ATOM 698 C CA . PHE A 1 91 ? -44.664 4.328 8.573 1.00 49.19 91 PHE A CA 1
ATOM 699 C C . PHE A 1 91 ? -46.171 4.114 8.764 1.00 49.19 91 PHE A C 1
ATOM 701 O O . PHE A 1 91 ? -46.618 3.892 9.890 1.00 49.19 91 PHE A O 1
ATOM 708 N N . LYS A 1 92 ? -46.961 4.087 7.682 1.00 48.78 92 LYS A N 1
ATOM 709 C CA . LYS A 1 92 ? -48.400 3.773 7.761 1.00 48.78 92 LYS A CA 1
ATOM 710 C C . LYS A 1 92 ? -48.661 2.355 8.269 1.00 48.78 92 LYS A C 1
ATOM 712 O O . LYS A 1 92 ? -49.563 2.159 9.085 1.00 48.78 92 LYS A O 1
ATOM 717 N N . SER A 1 93 ? -47.853 1.385 7.845 1.00 56.72 93 SER A N 1
ATOM 718 C CA . SER A 1 93 ? -47.959 -0.006 8.304 1.00 56.72 93 SER A CA 1
ATOM 719 C C . SER A 1 93 ? -47.627 -0.155 9.793 1.00 56.72 93 SER A C 1
ATOM 721 O O . SER A 1 93 ? -48.347 -0.846 10.517 1.00 56.72 93 SER A O 1
ATOM 723 N N . GLN A 1 94 ? -46.605 0.556 10.286 1.00 52.25 94 GLN A N 1
ATOM 724 C CA . GLN A 1 94 ? -46.272 0.583 11.715 1.00 52.25 94 GLN A CA 1
ATOM 725 C C . GLN A 1 94 ? -47.354 1.272 12.563 1.00 52.25 94 GLN A C 1
ATOM 727 O O . GLN A 1 94 ? -47.693 0.785 13.642 1.00 52.25 94 GLN A O 1
ATOM 732 N N . PHE A 1 95 ? -47.964 2.350 12.062 1.00 55.28 95 PHE A N 1
ATOM 733 C CA . PHE A 1 95 ? -49.029 3.058 12.781 1.00 55.28 95 PHE A CA 1
ATOM 734 C C . PHE A 1 95 ? -50.321 2.229 12.874 1.00 55.28 95 PHE A C 1
ATOM 736 O O . PHE A 1 95 ? -50.963 2.167 13.924 1.00 55.28 95 PHE A O 1
ATOM 743 N N . LYS A 1 96 ? -50.669 1.515 11.796 1.00 66.88 96 LYS A N 1
ATOM 744 C CA . LYS A 1 96 ? -51.840 0.627 11.751 1.00 66.88 96 LYS A CA 1
ATOM 745 C C . LYS A 1 96 ? -51.680 -0.576 12.691 1.00 66.88 96 LYS A C 1
ATOM 747 O O . LYS A 1 96 ? -52.640 -0.955 13.360 1.00 66.88 96 LYS A O 1
ATOM 752 N N . ALA A 1 97 ? -50.469 -1.127 12.811 1.00 67.12 97 ALA A N 1
ATOM 753 C CA . ALA A 1 97 ? -50.162 -2.198 13.764 1.00 67.12 97 ALA A CA 1
ATOM 754 C C . ALA A 1 97 ? -50.340 -1.750 15.228 1.00 67.12 97 ALA A C 1
ATOM 756 O O . ALA A 1 97 ? -50.922 -2.479 16.036 1.00 67.12 97 ALA A O 1
ATOM 757 N N . LEU A 1 98 ? -49.919 -0.523 15.553 1.00 63.75 98 LEU A N 1
ATOM 758 C CA . LEU A 1 98 ? -50.064 0.050 16.894 1.00 63.75 98 LEU A CA 1
ATOM 759 C C . LEU A 1 98 ? -51.540 0.295 17.267 1.00 63.75 98 LEU A C 1
ATOM 761 O O . LEU A 1 98 ? -51.952 0.041 18.400 1.00 63.75 98 LEU A O 1
ATOM 765 N N . GLN A 1 99 ? -52.362 0.722 16.303 1.00 64.19 99 GLN A N 1
ATOM 766 C CA . GLN A 1 99 ? -53.797 0.959 16.503 1.00 64.19 99 GLN A CA 1
ATOM 767 C C . GLN A 1 99 ? -54.571 -0.350 16.755 1.00 64.19 99 GLN A C 1
ATOM 769 O O . GLN A 1 99 ? -55.404 -0.422 17.662 1.00 64.19 99 GLN A O 1
ATOM 774 N N . VAL A 1 100 ? -54.230 -1.419 16.025 1.00 73.69 100 VAL A N 1
ATOM 775 C CA . VAL A 1 100 ? -54.802 -2.765 16.219 1.00 73.69 100 VAL A CA 1
ATOM 776 C C . VAL A 1 100 ? -54.432 -3.342 17.592 1.00 73.69 100 VAL A C 1
ATOM 778 O O . VAL A 1 100 ? -55.256 -3.992 18.242 1.00 73.69 100 VAL A O 1
ATOM 781 N N . GLN A 1 101 ? -53.219 -3.071 18.082 1.00 66.50 101 GLN A N 1
ATOM 782 C CA . GLN A 1 101 ? -52.774 -3.517 19.405 1.00 66.50 101 GLN A CA 1
ATOM 783 C C . GLN A 1 101 ? -53.566 -2.856 20.548 1.00 66.50 101 GLN A C 1
ATOM 785 O O . GLN A 1 101 ? -53.880 -3.521 21.541 1.00 66.50 101 GLN A O 1
ATOM 790 N N . GLN A 1 102 ? -53.941 -1.580 20.410 1.00 59.62 102 GLN A N 1
ATOM 791 C CA . GLN A 1 102 ? -54.791 -0.899 21.394 1.00 59.62 102 GLN A CA 1
ATOM 792 C C . GLN A 1 102 ? -56.239 -1.408 21.371 1.00 59.62 102 GLN A C 1
ATOM 794 O O . GLN A 1 102 ? -56.810 -1.658 22.434 1.00 59.62 102 GLN A O 1
ATOM 799 N N . GLN A 1 103 ? -56.809 -1.652 20.187 1.00 63.00 103 GLN A N 1
ATOM 800 C CA . GLN A 1 103 ? -58.158 -2.216 20.050 1.00 63.00 103 GLN A CA 1
ATOM 801 C C . GLN A 1 103 ? -58.277 -3.604 20.694 1.00 63.00 103 GLN A C 1
ATOM 803 O O . GLN A 1 103 ? -59.239 -3.874 21.413 1.00 63.00 103 GLN A O 1
ATOM 808 N N . ARG A 1 104 ? -57.258 -4.455 20.527 1.00 73.00 104 ARG A N 1
ATOM 809 C CA . ARG A 1 104 ? -57.225 -5.797 21.128 1.00 73.00 104 ARG A CA 1
ATOM 810 C C . ARG A 1 104 ? -57.149 -5.751 22.661 1.00 73.00 104 ARG A C 1
ATOM 812 O O . ARG A 1 104 ? -57.785 -6.555 23.337 1.00 73.00 104 ARG A O 1
ATOM 819 N N . ARG A 1 105 ? -56.433 -4.774 23.234 1.00 71.75 105 ARG A N 1
ATOM 820 C CA . ARG A 1 105 ? -56.426 -4.544 24.693 1.00 71.75 105 ARG A CA 1
ATOM 821 C C . ARG A 1 105 ? -57.787 -4.080 25.215 1.00 71.75 105 ARG A C 1
ATOM 823 O O . ARG A 1 105 ? -58.194 -4.516 26.290 1.00 71.75 105 ARG A O 1
ATOM 830 N N . LEU A 1 106 ? -58.489 -3.236 24.459 1.00 65.56 106 LEU A N 1
ATOM 831 C CA . LEU A 1 106 ? -59.828 -2.768 24.821 1.00 65.56 106 LEU A CA 1
ATOM 832 C C . LEU A 1 106 ? -60.855 -3.912 24.783 1.00 65.56 106 LEU A C 1
ATOM 834 O O . LEU A 1 106 ? -61.681 -4.031 25.684 1.00 65.56 106 LEU A O 1
ATOM 838 N N . GLN A 1 107 ? -60.758 -4.792 23.785 1.00 66.00 107 GLN A N 1
ATOM 839 C CA . GLN A 1 107 ? -61.631 -5.956 23.637 1.00 66.00 107 GLN A CA 1
ATOM 840 C C . GLN A 1 107 ? -61.436 -6.972 24.771 1.00 66.00 107 GLN A C 1
ATOM 842 O O . GLN A 1 107 ? -62.418 -7.390 25.376 1.00 66.00 107 GLN A O 1
ATOM 847 N N . ASN A 1 108 ? -60.191 -7.252 25.170 1.00 74.81 108 ASN A N 1
ATOM 848 C CA . ASN A 1 108 ? -59.907 -8.120 26.320 1.00 74.81 108 ASN A CA 1
ATOM 849 C C . ASN A 1 108 ? -60.408 -7.528 27.652 1.00 74.81 108 ASN A C 1
ATOM 851 O O . ASN A 1 108 ? -60.772 -8.263 28.569 1.00 74.81 108 ASN A O 1
ATOM 855 N N . LEU A 1 109 ? -60.442 -6.197 27.784 1.00 70.88 109 LEU A N 1
ATOM 856 C CA . LEU A 1 109 ? -61.046 -5.530 28.943 1.00 70.88 109 LEU A CA 1
ATOM 857 C C . LEU A 1 109 ? -62.578 -5.621 28.928 1.00 70.88 109 LEU A C 1
ATOM 859 O O . LEU A 1 109 ? -63.182 -5.801 29.985 1.00 70.88 109 LEU A O 1
ATOM 863 N N . MET A 1 110 ? -63.199 -5.529 27.750 1.00 61.09 110 MET A N 1
ATOM 864 C CA . MET A 1 110 ? -64.641 -5.721 27.572 1.00 61.09 110 MET A CA 1
ATOM 865 C C . MET A 1 110 ? -65.055 -7.171 27.825 1.00 61.09 110 MET A C 1
ATOM 867 O O . MET A 1 110 ? -66.077 -7.392 28.466 1.00 61.09 110 MET A O 1
ATOM 871 N N . GLU A 1 111 ? -64.253 -8.148 27.401 1.00 68.12 111 GLU A N 1
ATOM 872 C CA . GLU A 1 111 ? -64.467 -9.572 27.684 1.00 68.12 111 GLU A CA 1
ATOM 873 C C . GLU A 1 111 ? -64.315 -9.875 29.172 1.00 68.12 111 GLU A C 1
ATOM 875 O O . GLU A 1 111 ? -65.224 -10.458 29.750 1.00 68.12 111 GLU A O 1
ATOM 880 N N . ARG A 1 112 ? -63.282 -9.348 29.845 1.00 65.75 112 ARG A N 1
ATOM 881 C CA . ARG A 1 112 ? -63.146 -9.476 31.308 1.00 65.75 112 ARG A CA 1
ATOM 882 C C . ARG A 1 112 ? -64.274 -8.792 32.081 1.00 65.75 112 ARG A C 1
ATOM 884 O O . ARG A 1 112 ? -64.653 -9.261 33.152 1.00 65.75 112 ARG A O 1
ATOM 891 N N . LYS A 1 113 ? -64.821 -7.679 31.574 1.00 62.59 113 LYS A N 1
ATOM 892 C CA . LYS A 1 113 ? -66.024 -7.058 32.155 1.00 62.59 113 LYS A CA 1
ATOM 893 C C . LYS A 1 113 ? -67.275 -7.893 31.884 1.00 62.59 113 LYS A C 1
ATOM 895 O O . LYS A 1 113 ? -68.071 -8.051 32.800 1.00 62.59 113 LYS A O 1
ATOM 900 N N . LYS A 1 114 ? -67.419 -8.478 30.690 1.00 55.25 114 LYS A N 1
ATOM 901 C CA . LYS A 1 114 ? -68.512 -9.403 30.353 1.00 55.25 114 LYS A CA 1
ATOM 902 C C . LYS A 1 114 ? -68.455 -10.675 31.191 1.00 55.25 114 LYS A C 1
ATOM 904 O O . LYS A 1 114 ? -69.491 -11.085 31.682 1.00 55.25 114 LYS A O 1
ATOM 909 N N . GLU A 1 115 ? -67.284 -11.258 31.420 1.00 54.22 115 GLU A N 1
ATOM 910 C CA . GLU A 1 115 ? -67.101 -12.432 32.285 1.00 54.22 115 GLU A CA 1
ATOM 911 C C . GLU A 1 115 ? -67.446 -12.115 33.745 1.00 54.22 115 GLU A C 1
ATOM 913 O O . GLU A 1 115 ? -68.155 -12.887 34.386 1.00 54.22 115 GLU A O 1
ATOM 918 N N . LYS A 1 116 ? -67.072 -10.926 34.244 1.00 52.56 116 LYS A N 1
ATOM 919 C CA . LYS A 1 116 ? -67.489 -10.453 35.576 1.00 52.56 116 LYS A CA 1
ATOM 920 C C . LYS A 1 116 ? -68.986 -10.129 35.680 1.00 52.56 116 LYS A C 1
ATOM 922 O O . LYS A 1 116 ? -69.536 -10.221 36.770 1.00 52.56 116 LYS A O 1
ATOM 927 N N . GLN A 1 117 ? -69.657 -9.784 34.578 1.00 43.97 117 GLN A N 1
ATOM 928 C CA . GLN A 1 117 ? -71.110 -9.544 34.540 1.00 43.97 117 GLN A CA 1
ATOM 929 C C . GLN A 1 117 ? -71.926 -10.818 34.242 1.00 43.97 117 GLN A C 1
ATOM 931 O O . GLN A 1 117 ? -73.102 -10.883 34.584 1.00 43.97 117 GLN A O 1
ATOM 936 N N . LYS A 1 118 ? -71.308 -11.846 33.645 1.00 40.31 118 LYS A N 1
ATOM 937 C CA . LYS A 1 118 ? -71.933 -13.135 33.296 1.00 40.31 118 LYS A CA 1
ATOM 938 C C . LYS A 1 118 ? -71.804 -14.191 34.404 1.00 40.31 118 LYS A C 1
ATOM 940 O O . LYS A 1 118 ? -72.466 -15.215 34.329 1.00 40.31 118 LYS A O 1
ATOM 945 N N . GLY A 1 119 ? -71.018 -13.917 35.448 1.00 40.09 119 GLY A N 1
ATOM 946 C CA . GLY A 1 119 ? -71.001 -14.688 36.697 1.00 40.09 119 GLY A CA 1
ATOM 947 C C . GLY A 1 119 ? -72.095 -14.305 37.704 1.00 40.09 119 GLY A C 1
ATOM 948 O O . GLY A 1 119 ? -72.146 -14.904 38.769 1.00 40.09 119 GLY A O 1
ATOM 949 N N . ASN A 1 120 ? -72.954 -13.322 37.396 1.00 42.59 120 ASN A N 1
ATOM 950 C CA . ASN A 1 120 ? -74.002 -12.863 38.316 1.00 42.59 120 ASN A CA 1
ATOM 951 C C . ASN A 1 120 ? -75.386 -12.698 37.668 1.00 42.59 120 ASN A C 1
ATOM 953 O O . ASN A 1 120 ? -76.142 -11.826 38.076 1.00 42.59 120 ASN A O 1
ATOM 957 N N . ASN A 1 121 ? -75.730 -13.483 36.642 1.00 31.72 121 ASN A N 1
ATOM 958 C CA . ASN A 1 121 ? -77.126 -13.569 36.204 1.00 31.72 121 ASN A CA 1
ATOM 959 C C . ASN A 1 121 ? -77.404 -14.806 35.342 1.00 31.72 121 ASN A C 1
ATOM 961 O O . ASN A 1 121 ? -76.918 -14.904 34.215 1.00 31.72 121 ASN A O 1
ATOM 965 N N . GLY A 1 122 ? -78.283 -15.671 35.858 1.00 33.25 122 GLY A N 1
ATOM 966 C CA . GLY A 1 122 ? -79.196 -16.469 35.040 1.00 33.25 122 GLY A CA 1
ATOM 967 C C . GLY A 1 122 ? -79.148 -17.980 35.258 1.00 33.25 122 GLY A C 1
ATOM 968 O O . GLY A 1 122 ? -78.396 -18.675 34.581 1.00 33.25 122 GLY A O 1
ATOM 969 N N . ASN A 1 123 ? -80.054 -18.504 36.091 1.00 32.56 123 ASN A N 1
ATOM 970 C CA . ASN A 1 123 ? -81.300 -19.062 35.543 1.00 32.56 123 ASN A CA 1
ATOM 971 C C . ASN A 1 123 ? -82.314 -19.435 36.639 1.00 32.56 123 ASN A C 1
ATOM 973 O O . ASN A 1 123 ? -82.285 -20.534 37.181 1.00 32.56 123 ASN A O 1
ATOM 977 N N . GLY A 1 124 ? -83.288 -18.547 36.856 1.00 31.45 124 GLY A N 1
ATOM 978 C CA . GLY A 1 124 ? -84.686 -18.970 36.845 1.00 31.45 124 GLY A CA 1
ATOM 979 C C . GLY A 1 124 ? -85.133 -19.045 35.382 1.00 31.45 124 GLY A C 1
ATOM 980 O O . GLY A 1 124 ? -84.798 -18.157 34.596 1.00 31.45 124 GLY A O 1
ATOM 981 N N . LYS A 1 125 ? -85.822 -20.124 35.004 1.00 33.78 125 LYS A N 1
ATOM 982 C CA . LYS A 1 125 ? -86.440 -20.292 33.686 1.00 33.78 125 LYS A CA 1
ATOM 983 C C . LYS A 1 125 ? -87.960 -20.227 33.809 1.00 33.78 125 LYS A C 1
ATOM 985 O O . LYS A 1 125 ? -88.546 -20.874 34.666 1.00 33.78 125 LYS A O 1
ATOM 990 N N . GLU A 1 126 ? -88.502 -19.417 32.911 1.00 33.97 126 GLU A N 1
ATOM 991 C CA . GLU A 1 126 ? -89.851 -19.321 32.350 1.00 33.97 126 GLU A CA 1
ATOM 992 C C . GLU A 1 126 ? -90.854 -20.447 32.647 1.00 33.97 126 GLU A C 1
ATOM 994 O O . GLU A 1 126 ? -90.553 -21.621 32.443 1.00 33.97 126 GLU A O 1
ATOM 999 N N . ALA A 1 127 ? -92.114 -20.051 32.867 1.00 30.28 127 ALA A N 1
ATOM 1000 C CA . ALA A 1 127 ? -93.223 -20.596 32.082 1.00 30.28 127 ALA A CA 1
ATOM 1001 C C . ALA A 1 127 ? -94.435 -19.638 32.003 1.00 30.28 127 ALA A C 1
ATOM 1003 O O . ALA A 1 127 ? -95.009 -19.257 33.015 1.00 30.28 127 ALA A O 1
ATOM 1004 N N . PHE A 1 128 ? -94.813 -19.326 30.756 1.00 28.70 128 PHE A N 1
ATOM 1005 C CA . PHE A 1 128 ? -96.180 -19.257 30.211 1.00 28.70 128 PHE A CA 1
ATOM 1006 C C . PHE A 1 128 ? -97.223 -18.243 30.740 1.00 28.70 128 PHE A C 1
ATOM 1008 O O . PHE A 1 128 ? -97.999 -18.494 31.647 1.00 28.70 128 PHE A O 1
ATOM 1015 N N . ASN A 1 129 ? -97.294 -17.108 30.042 1.00 26.12 129 ASN A N 1
ATOM 1016 C CA . ASN A 1 129 ? -98.392 -16.656 29.165 1.00 26.12 129 ASN A CA 1
ATOM 1017 C C . ASN A 1 129 ? -99.871 -17.140 29.367 1.00 26.12 129 ASN A C 1
ATOM 1019 O O . ASN A 1 129 ? -100.194 -18.284 29.054 1.00 26.12 129 ASN A O 1
ATOM 1023 N N . ILE A 1 130 ? -100.735 -16.118 29.588 1.00 31.61 130 ILE A N 1
ATOM 1024 C CA . ILE A 1 130 ? -102.147 -15.835 29.162 1.00 31.61 130 ILE A CA 1
ATOM 1025 C C . ILE A 1 130 ? -103.324 -16.585 29.864 1.00 31.61 130 ILE A C 1
ATOM 1027 O O . ILE A 1 130 ? -103.183 -17.747 30.219 1.00 31.61 130 ILE A O 1
ATOM 1031 N N . PRO A 1 131 ? -104.546 -15.998 29.939 1.00 56.53 131 PRO A N 1
ATOM 1032 C CA . PRO A 1 131 ? -105.058 -14.985 30.884 1.00 56.53 131 PRO A CA 1
ATOM 1033 C C . PRO A 1 131 ? -106.371 -15.454 31.576 1.00 56.53 131 PRO A C 1
ATOM 1035 O O . PRO A 1 131 ? -106.860 -16.532 31.266 1.00 56.53 131 PRO A O 1
ATOM 1038 N N . SER A 1 132 ? -106.969 -14.636 32.458 1.00 28.89 132 SER A N 1
ATOM 1039 C CA . SER A 1 132 ? -108.425 -14.339 32.507 1.00 28.89 132 SER A CA 1
ATOM 1040 C C . SER A 1 132 ? -108.855 -13.750 33.859 1.00 28.89 132 SER A C 1
ATOM 1042 O O . SER A 1 132 ? -108.774 -14.399 34.893 1.00 28.89 132 SER A O 1
ATOM 1044 N N . ASP A 1 133 ? -109.285 -12.493 33.786 1.00 29.39 133 ASP A N 1
ATOM 1045 C CA . ASP A 1 133 ? -110.409 -11.825 34.453 1.00 29.39 133 ASP A CA 1
ATOM 1046 C C . ASP A 1 133 ? -110.985 -12.310 35.800 1.00 29.39 133 ASP A C 1
ATOM 1048 O O . ASP A 1 133 ? -111.500 -13.413 35.931 1.00 29.39 133 ASP A O 1
ATOM 1052 N N . LEU A 1 134 ? -111.092 -11.302 36.681 1.00 34.41 134 LEU A N 1
ATOM 1053 C CA . LEU A 1 134 ? -112.205 -10.950 37.577 1.00 34.41 134 LEU A CA 1
ATOM 1054 C C . LEU A 1 134 ? -112.634 -11.893 38.716 1.00 34.41 134 LEU A C 1
ATOM 1056 O O . LEU A 1 134 ? -112.906 -13.069 38.520 1.00 34.41 134 LEU A O 1
ATOM 1060 N N . ASN A 1 135 ? -112.977 -11.214 39.829 1.00 32.84 135 ASN A N 1
ATOM 1061 C CA . ASN A 1 135 ? -113.974 -11.594 40.845 1.00 32.84 135 ASN A CA 1
ATOM 1062 C C . ASN A 1 135 ? -113.533 -12.716 41.807 1.00 32.84 135 ASN A C 1
ATOM 1064 O O . ASN A 1 135 ? -112.860 -13.652 41.418 1.00 32.84 135 ASN A O 1
ATOM 1068 N N . LEU A 1 136 ? -113.867 -12.742 43.094 1.00 31.61 136 LEU A N 1
ATOM 1069 C CA . LEU A 1 136 ? -114.681 -11.940 44.009 1.00 31.61 136 LEU A CA 1
ATOM 1070 C C . LEU A 1 136 ? -114.367 -12.515 45.412 1.00 31.61 136 LEU A C 1
ATOM 1072 O O . LEU A 1 136 ? -113.794 -13.598 45.512 1.00 31.61 136 LEU A O 1
ATOM 1076 N N . PHE A 1 137 ? -114.742 -11.793 46.471 1.00 38.19 137 PHE A N 1
ATOM 1077 C CA . PHE A 1 137 ? -114.944 -12.286 47.849 1.00 38.19 137 PHE A CA 1
ATOM 1078 C C . PHE A 1 137 ? -115.292 -13.797 47.919 1.00 38.19 137 PHE A C 1
ATOM 1080 O O . PHE A 1 137 ? -116.027 -14.295 47.076 1.00 38.19 137 PHE A O 1
ATOM 1087 N N . GLU A 1 138 ? -114.855 -14.580 48.909 1.00 35.28 138 GLU A N 1
ATOM 1088 C CA . GLU A 1 138 ? -115.482 -14.646 50.235 1.00 35.28 138 GLU A CA 1
ATOM 1089 C C . GLU A 1 138 ? -114.977 -15.909 50.978 1.00 35.28 138 GLU A C 1
ATOM 1091 O O . GLU A 1 138 ? -114.659 -16.916 50.356 1.00 35.28 138 GLU A O 1
ATOM 1096 N N . THR A 1 139 ? -114.981 -15.810 52.314 1.00 37.50 139 THR A N 1
ATOM 1097 C CA . THR A 1 139 ? -115.168 -16.861 53.342 1.00 37.50 139 THR A CA 1
ATOM 1098 C C . THR A 1 139 ? -114.244 -18.092 53.459 1.00 37.50 139 THR A C 1
ATOM 1100 O O . THR A 1 139 ? -114.216 -18.978 52.618 1.00 37.50 139 THR A O 1
ATOM 1103 N N . GLY A 1 140 ? -113.682 -18.259 54.671 1.00 32.75 140 GLY A N 1
ATOM 1104 C CA . GLY A 1 140 ? -113.745 -19.558 55.364 1.00 32.75 140 GLY A CA 1
ATOM 1105 C C . GLY A 1 140 ? -112.458 -20.152 55.956 1.00 32.75 140 GLY A C 1
ATOM 1106 O O . GLY A 1 140 ? -111.828 -20.980 55.320 1.00 32.75 140 GLY A O 1
ATOM 1107 N N . GLN A 1 141 ? -112.230 -19.870 57.248 1.00 35.50 141 GLN A N 1
ATOM 1108 C CA . GLN A 1 141 ? -111.753 -20.811 58.289 1.00 35.50 141 GLN A CA 1
ATOM 1109 C C . GLN A 1 141 ? -110.287 -21.336 58.309 1.00 35.50 141 GLN A C 1
ATOM 1111 O O . GLN A 1 141 ? -109.561 -21.241 57.328 1.00 35.50 141 GLN A O 1
ATOM 1116 N N . PRO A 1 142 ? -109.808 -21.785 59.498 1.00 48.81 142 PRO A N 1
ATOM 1117 C CA . PRO A 1 142 ? -108.417 -21.659 59.929 1.00 48.81 142 PRO A CA 1
ATOM 1118 C C . PRO A 1 142 ? -107.581 -22.913 59.644 1.00 48.81 142 PRO A C 1
ATOM 1120 O O . PRO A 1 142 ? -108.055 -24.035 59.809 1.00 48.81 142 PRO A O 1
ATOM 1123 N N . VAL A 1 143 ? -106.305 -22.714 59.312 1.00 39.75 143 VAL A N 1
ATOM 1124 C CA . VAL A 1 143 ? -105.270 -23.755 59.372 1.00 39.75 143 VAL A CA 1
ATOM 1125 C C . VAL A 1 143 ? -104.254 -23.331 60.430 1.00 39.75 143 VAL A C 1
ATOM 1127 O O . VAL A 1 143 ? -103.854 -22.172 60.505 1.00 39.75 143 VAL A O 1
ATOM 1130 N N . THR A 1 144 ? -103.946 -24.272 61.311 1.00 44.31 144 THR A N 1
ATOM 1131 C CA . THR A 1 144 ? -103.208 -24.157 62.570 1.00 44.31 144 THR A CA 1
ATOM 1132 C C . THR A 1 144 ? -101.800 -23.572 62.408 1.00 44.31 144 THR A C 1
ATOM 1134 O O . THR A 1 144 ? -101.037 -24.021 61.558 1.00 44.31 144 THR A O 1
ATOM 1137 N N . GLU A 1 145 ? -101.426 -22.619 63.273 1.00 52.97 145 GLU A N 1
ATOM 1138 C CA . GLU A 1 145 ? -100.092 -21.980 63.325 1.00 52.97 145 GLU A CA 1
ATOM 1139 C C . GLU A 1 145 ? -98.917 -22.980 63.451 1.00 52.97 145 GLU A C 1
ATOM 1141 O O . GLU A 1 145 ? -97.783 -22.631 63.126 1.00 52.97 145 GLU A O 1
ATOM 1146 N N . ASP A 1 146 ? -99.178 -24.227 63.858 1.00 51.81 146 ASP A N 1
ATOM 1147 C CA . ASP A 1 146 ? -98.166 -25.278 64.035 1.00 51.81 146 ASP A CA 1
ATOM 1148 C C . ASP A 1 146 ? -97.554 -25.803 62.718 1.00 51.81 146 ASP A C 1
ATOM 1150 O O . ASP A 1 146 ? -96.363 -26.120 62.691 1.00 51.81 146 ASP A O 1
ATOM 1154 N N . ASP A 1 147 ? -98.302 -25.847 61.607 1.00 54.06 147 ASP A N 1
ATOM 1155 C CA . ASP A 1 147 ? -97.792 -26.405 60.338 1.00 54.06 147 ASP A CA 1
ATOM 1156 C C . ASP A 1 147 ? -96.870 -25.420 59.599 1.00 54.06 147 ASP A C 1
ATOM 1158 O O . ASP A 1 147 ? -95.807 -25.802 59.103 1.00 54.06 147 ASP A O 1
ATOM 1162 N N . SER A 1 148 ? -97.214 -24.125 59.600 1.00 58.53 148 SER A N 1
ATOM 1163 C CA . SER A 1 148 ? -96.329 -23.063 59.090 1.00 58.53 148 SER A CA 1
ATOM 1164 C C . SER A 1 148 ? -95.061 -22.934 59.930 1.00 58.53 148 SER A C 1
ATOM 1166 O O . SER A 1 148 ? -93.984 -22.688 59.388 1.00 58.53 148 SER A O 1
ATOM 1168 N N . LYS A 1 149 ? -95.161 -23.134 61.250 1.00 59.62 149 LYS A N 1
ATOM 1169 C CA . LYS A 1 149 ? -94.006 -23.075 62.149 1.00 59.62 149 LYS A CA 1
ATOM 1170 C C . LYS A 1 149 ? -93.055 -24.254 61.934 1.00 59.62 149 LYS A C 1
ATOM 1172 O O . LYS A 1 149 ? -91.857 -24.025 61.809 1.00 59.62 149 LYS A O 1
ATOM 1177 N N . ARG A 1 150 ? -93.574 -25.479 61.766 1.00 62.75 150 ARG A N 1
ATOM 1178 C CA . ARG A 1 150 ? -92.760 -26.645 61.373 1.00 62.75 150 ARG A CA 1
ATOM 1179 C C . ARG A 1 150 ? -92.094 -26.472 60.014 1.00 62.75 150 ARG A C 1
ATOM 1181 O O . ARG A 1 150 ? -90.926 -26.813 59.872 1.00 62.75 150 ARG A O 1
ATOM 1188 N N . SER A 1 151 ? -92.810 -25.944 59.021 1.00 62.19 151 SER A N 1
ATOM 1189 C CA . SER A 1 151 ? -92.234 -25.715 57.690 1.00 62.19 151 SER A CA 1
ATOM 1190 C C . SER A 1 151 ? -91.090 -24.695 57.734 1.00 62.19 151 SER A C 1
ATOM 1192 O O . SER A 1 151 ? -90.061 -24.907 57.100 1.00 62.19 151 SER A O 1
ATOM 1194 N N . LEU A 1 152 ? -91.239 -23.621 58.517 1.00 69.44 152 LEU A N 1
ATOM 1195 C CA . LEU A 1 152 ? -90.196 -22.608 58.710 1.00 69.44 152 LEU A CA 1
ATOM 1196 C C . LEU A 1 152 ? -89.011 -23.110 59.550 1.00 69.44 152 LEU A C 1
ATOM 1198 O O . LEU A 1 152 ? -87.886 -22.656 59.343 1.00 69.44 152 LEU A O 1
ATOM 1202 N N . GLU A 1 153 ? -89.237 -24.024 60.497 1.00 69.31 153 GLU A N 1
ATOM 1203 C CA . GLU A 1 153 ? -88.166 -24.680 61.261 1.00 69.31 153 GLU A CA 1
ATOM 1204 C C . GLU A 1 153 ? -87.330 -25.604 60.365 1.00 69.31 153 GLU A C 1
ATOM 1206 O O . GLU A 1 153 ? -86.104 -25.519 60.391 1.00 69.31 153 GLU A O 1
ATOM 1211 N N . VAL A 1 154 ? -87.975 -26.392 59.498 1.00 76.62 154 VAL A N 1
ATOM 1212 C CA . VAL A 1 154 ? -87.289 -27.257 58.520 1.00 76.62 154 VAL A CA 1
ATOM 1213 C C . VAL A 1 154 ? -86.494 -26.433 57.502 1.00 76.62 154 VAL A C 1
ATOM 1215 O O . VAL A 1 154 ? -85.350 -26.764 57.193 1.00 76.62 154 VAL A O 1
ATOM 1218 N N . GLU A 1 155 ? -87.055 -25.330 57.003 1.00 73.06 155 GLU A N 1
ATOM 1219 C CA . GLU A 1 155 ? -86.359 -24.449 56.057 1.00 73.06 155 GLU A CA 1
ATOM 1220 C C . GLU A 1 155 ? -85.172 -23.719 56.719 1.00 73.06 155 GLU A C 1
ATOM 1222 O O . GLU A 1 155 ? -84.116 -23.559 56.103 1.00 73.06 155 GLU A O 1
ATOM 1227 N N . ASN A 1 156 ? -85.287 -23.351 58.002 1.00 70.06 156 ASN A N 1
ATOM 1228 C CA . ASN A 1 156 ? -84.166 -22.805 58.774 1.00 70.06 156 ASN A CA 1
ATOM 1229 C C . ASN A 1 156 ? -83.058 -23.830 59.022 1.00 70.06 156 ASN A C 1
ATOM 1231 O O . ASN A 1 156 ? -81.885 -23.476 58.900 1.00 70.06 156 ASN A O 1
ATOM 1235 N N . GLU A 1 157 ? -83.393 -25.078 59.358 1.00 78.25 157 GLU A N 1
ATOM 1236 C CA . GLU A 1 157 ? -82.394 -26.148 59.484 1.00 78.25 157 GLU A CA 1
ATOM 1237 C C . GLU A 1 157 ? -81.677 -26.384 58.150 1.00 78.25 157 GLU A C 1
ATOM 1239 O O . GLU A 1 157 ? -80.447 -26.439 58.106 1.00 78.25 157 GLU A O 1
ATOM 1244 N N . GLN A 1 158 ? -82.418 -26.404 57.041 1.00 79.69 158 GLN A N 1
ATOM 1245 C CA . GLN A 1 158 ? -81.851 -26.613 55.712 1.00 79.69 158 GLN A CA 1
ATOM 1246 C C . GLN A 1 158 ? -80.932 -25.460 55.269 1.00 79.69 158 GLN A C 1
ATOM 1248 O O . GLN A 1 158 ? -79.861 -25.700 54.704 1.00 79.69 158 GLN A O 1
ATOM 1253 N N . LEU A 1 159 ? -81.297 -24.208 55.564 1.00 81.44 159 LEU A N 1
ATOM 1254 C CA . LEU A 1 159 ? -80.435 -23.045 55.326 1.00 81.44 159 LEU A CA 1
ATOM 1255 C C . LEU A 1 159 ? -79.197 -23.043 56.233 1.00 81.44 159 LEU A C 1
ATOM 1257 O O . LEU A 1 159 ? -78.110 -22.668 55.787 1.00 81.44 159 LEU A O 1
ATOM 1261 N N . GLN A 1 160 ? -79.331 -23.471 57.492 1.00 74.56 160 GLN A N 1
ATOM 1262 C CA . GLN A 1 160 ? -78.195 -23.600 58.408 1.00 74.56 160 GLN A CA 1
ATOM 1263 C C . GLN A 1 160 ? -77.207 -24.672 57.948 1.00 74.56 160 GLN A C 1
ATOM 1265 O O . GLN A 1 160 ? -75.996 -24.456 58.044 1.00 74.56 160 GLN A O 1
ATOM 1270 N N . ASP A 1 161 ? -77.693 -25.787 57.410 1.00 83.31 161 ASP A N 1
ATOM 1271 C CA . ASP A 1 161 ? -76.838 -26.852 56.895 1.00 83.31 161 ASP A CA 1
ATOM 1272 C C . ASP A 1 161 ? -76.127 -26.458 55.596 1.00 83.31 161 ASP A C 1
ATOM 1274 O O . ASP A 1 161 ? -74.920 -26.681 55.488 1.00 83.31 161 ASP A O 1
ATOM 1278 N N . GLN A 1 162 ? -76.790 -25.739 54.681 1.00 83.31 162 GLN A N 1
ATOM 1279 C CA . GLN A 1 162 ? -76.119 -25.143 53.515 1.00 83.31 162 GLN A CA 1
ATOM 1280 C C . GLN A 1 162 ? -75.034 -24.134 53.922 1.00 83.31 162 GLN A C 1
ATOM 1282 O O . GLN A 1 162 ? -73.942 -24.119 53.356 1.00 83.31 162 GLN A O 1
ATOM 1287 N N . LEU A 1 163 ? -75.289 -23.304 54.940 1.00 80.19 163 LEU A N 1
ATOM 1288 C CA . LEU A 1 163 ? -74.287 -22.381 55.488 1.00 80.19 163 LEU A CA 1
ATOM 1289 C C . LEU A 1 163 ? -73.085 -23.112 56.101 1.00 80.19 163 LEU A C 1
ATOM 1291 O O . LEU A 1 163 ? -71.964 -22.596 56.056 1.00 80.19 163 LEU A O 1
ATOM 1295 N N . ARG A 1 164 ? -73.309 -24.295 56.679 1.00 84.88 164 ARG A N 1
ATOM 1296 C CA . ARG A 1 164 ? -72.261 -25.156 57.240 1.00 84.88 164 ARG A CA 1
ATOM 1297 C C . ARG A 1 164 ? -71.413 -25.778 56.132 1.00 84.88 164 ARG A C 1
ATOM 1299 O O . ARG A 1 164 ? -70.191 -25.683 56.187 1.00 84.88 164 ARG A O 1
ATOM 1306 N N . GLU A 1 165 ? -72.052 -26.307 55.094 1.00 85.19 165 GLU A N 1
ATOM 1307 C CA . GLU A 1 165 ? -71.385 -26.893 53.929 1.00 85.19 165 GLU A CA 1
ATOM 1308 C C . GLU A 1 165 ? -70.543 -25.854 53.176 1.00 85.19 165 GLU A C 1
ATOM 1310 O O . GLU A 1 165 ? -69.350 -26.063 52.958 1.00 85.19 165 GLU A O 1
ATOM 1315 N N . VAL A 1 166 ? -71.099 -24.666 52.912 1.00 80.19 166 VAL A N 1
ATOM 1316 C CA . VAL A 1 166 ? -70.365 -23.552 52.285 1.00 80.19 166 VAL A CA 1
ATOM 1317 C C . VAL A 1 166 ? -69.187 -23.092 53.151 1.00 80.19 166 VAL A C 1
ATOM 1319 O O . VAL A 1 166 ? -68.148 -22.671 52.632 1.00 80.19 166 VAL A O 1
ATOM 1322 N N . ARG A 1 167 ? -69.305 -23.156 54.482 1.00 82.38 167 ARG A N 1
ATOM 1323 C CA . ARG A 1 167 ? -68.201 -22.830 55.396 1.00 82.38 167 ARG A CA 1
ATOM 1324 C C . ARG A 1 167 ? -67.084 -23.871 55.319 1.00 82.38 167 ARG A C 1
ATOM 1326 O O . ARG A 1 167 ? -65.912 -23.492 55.264 1.00 82.38 167 ARG A O 1
ATOM 1333 N N . ASP A 1 168 ? -67.432 -25.150 55.268 1.00 86.12 168 ASP A N 1
ATOM 1334 C CA . ASP A 1 168 ? -66.472 -26.249 55.161 1.00 86.12 168 ASP A CA 1
ATOM 1335 C C . ASP A 1 168 ? -65.779 -26.271 53.789 1.00 86.12 168 ASP A C 1
ATOM 1337 O O . ASP A 1 168 ? -64.560 -26.459 53.706 1.00 86.12 168 ASP A O 1
ATOM 1341 N N . GLU A 1 169 ? -66.514 -25.993 52.710 1.00 86.88 169 GLU A N 1
ATOM 1342 C CA . GLU A 1 169 ? -65.965 -25.833 51.361 1.00 86.88 169 GLU A CA 1
ATOM 1343 C C . GLU A 1 169 ? -65.020 -24.636 51.261 1.00 86.88 169 GLU A C 1
ATOM 1345 O O . GLU A 1 169 ? -63.909 -24.775 50.743 1.00 86.88 169 GLU A O 1
ATOM 1350 N N . ASN A 1 170 ? -65.391 -23.486 51.832 1.00 76.31 170 ASN A N 1
ATOM 1351 C CA . ASN A 1 170 ? -64.483 -22.342 51.928 1.00 76.31 170 ASN A CA 1
ATOM 1352 C C . ASN A 1 170 ? -63.217 -22.697 52.719 1.00 76.31 170 ASN A C 1
ATOM 1354 O O . ASN A 1 170 ? -62.117 -22.304 52.331 1.00 76.31 170 ASN A O 1
ATOM 1358 N N . CYS A 1 171 ? -63.328 -23.495 53.783 1.00 85.38 171 CYS A N 1
ATOM 1359 C CA . CYS A 1 171 ? -62.166 -23.935 54.550 1.00 85.38 171 CYS A CA 1
ATOM 1360 C C . CYS A 1 171 ? -61.235 -24.862 53.740 1.00 85.38 171 CYS A C 1
ATOM 1362 O O . CYS A 1 171 ? -60.009 -24.763 53.856 1.00 85.38 171 CYS A O 1
ATOM 1364 N N . ARG A 1 172 ? -61.787 -25.742 52.891 1.00 89.06 172 ARG A N 1
ATOM 1365 C CA . ARG A 1 172 ? -61.003 -26.573 51.955 1.00 89.06 172 ARG A CA 1
ATOM 1366 C C . ARG A 1 172 ? -60.342 -25.733 50.866 1.00 89.06 172 ARG A C 1
ATOM 1368 O O . ARG A 1 172 ? -59.165 -25.946 50.577 1.00 89.06 172 ARG A O 1
ATOM 1375 N N . LEU A 1 173 ? -61.063 -24.758 50.311 1.00 86.00 173 LEU A N 1
ATOM 1376 C CA . LEU A 1 173 ? -60.528 -23.826 49.319 1.00 86.00 173 LEU A CA 1
ATOM 1377 C C . LEU A 1 173 ? -59.363 -23.011 49.885 1.00 86.00 173 LEU A C 1
ATOM 1379 O O . LEU A 1 173 ? -58.335 -22.907 49.224 1.00 86.00 173 LEU A O 1
ATOM 1383 N N . TYR A 1 174 ? -59.461 -22.518 51.123 1.00 81.50 174 TYR A N 1
ATOM 1384 C CA . TYR A 1 174 ? -58.350 -21.824 51.780 1.00 81.50 174 TYR A CA 1
ATOM 1385 C C . TYR A 1 174 ? -57.097 -22.700 51.887 1.00 81.50 174 TYR A C 1
ATOM 1387 O O . TYR A 1 174 ? -56.009 -22.238 51.548 1.00 81.50 174 TYR A O 1
ATOM 1395 N N . LYS A 1 175 ? -57.232 -23.974 52.284 1.00 87.50 175 LYS A N 1
ATOM 1396 C CA . LYS A 1 175 ? -56.091 -24.906 52.321 1.00 87.50 175 LYS A CA 1
ATOM 1397 C C . LYS A 1 175 ? -55.471 -25.111 50.938 1.00 87.50 175 LYS A C 1
ATOM 1399 O O . LYS A 1 175 ? -54.254 -25.000 50.799 1.00 87.50 175 LYS A O 1
ATOM 1404 N N . LEU A 1 176 ? -56.293 -25.335 49.915 1.00 88.19 176 LEU A N 1
ATOM 1405 C CA . LEU A 1 176 ? -55.810 -25.544 48.550 1.00 88.19 176 LEU A CA 1
ATOM 1406 C C . LEU A 1 176 ? -55.109 -24.296 47.988 1.00 88.19 176 LEU A C 1
ATOM 1408 O O . LEU A 1 176 ? -54.068 -24.410 47.347 1.00 88.19 176 LEU A O 1
ATOM 1412 N N . VAL A 1 177 ? -55.639 -23.100 48.263 1.00 84.75 177 VAL A N 1
ATOM 1413 C CA . VAL A 1 177 ? -55.006 -21.828 47.882 1.00 84.75 177 VAL A CA 1
ATOM 1414 C C . VAL A 1 177 ? -53.647 -21.686 48.561 1.00 84.75 177 VAL A C 1
ATOM 1416 O O . VAL A 1 177 ? -52.669 -21.390 47.882 1.00 84.75 177 VAL A O 1
ATOM 1419 N N . THR A 1 178 ? -53.543 -21.987 49.860 1.00 82.75 178 THR A N 1
ATOM 1420 C CA . THR A 1 178 ? -52.251 -21.912 50.566 1.00 82.75 178 THR A CA 1
ATOM 1421 C C . THR A 1 178 ? -51.218 -22.912 50.042 1.00 82.75 178 THR A C 1
ATOM 1423 O O . THR A 1 178 ? -50.034 -22.586 49.961 1.00 82.75 178 THR A O 1
ATOM 1426 N N . GLU A 1 179 ? -51.649 -24.109 49.643 1.00 88.12 179 GLU A N 1
ATOM 1427 C CA . GLU A 1 179 ? -50.778 -25.133 49.059 1.00 88.12 179 GLU A CA 1
ATOM 1428 C C . GLU A 1 179 ? -50.289 -24.721 47.661 1.00 88.12 179 GLU A C 1
ATOM 1430 O O . GLU A 1 179 ? -49.097 -24.810 47.357 1.00 88.12 179 GLU A O 1
ATOM 1435 N N . LYS A 1 180 ? -51.179 -24.167 46.829 1.00 84.44 180 LYS A N 1
ATOM 1436 C CA . LYS A 1 180 ? -50.823 -23.653 45.499 1.00 84.44 180 LYS A CA 1
ATOM 1437 C C . LYS A 1 180 ? -49.943 -22.407 45.570 1.00 84.44 180 LYS A C 1
ATOM 1439 O O . LYS A 1 180 ? -49.005 -22.290 44.783 1.00 84.44 180 LYS A O 1
ATOM 1444 N N . ASP A 1 181 ? -50.165 -21.524 46.539 1.00 83.19 181 ASP A N 1
ATOM 1445 C CA . ASP A 1 181 ? -49.289 -20.376 46.792 1.00 83.19 181 ASP A CA 1
ATOM 1446 C C . ASP A 1 181 ? -47.870 -20.814 47.184 1.00 83.19 181 ASP A C 1
ATOM 1448 O O . ASP A 1 181 ? -46.887 -20.169 46.803 1.00 83.19 181 ASP A O 1
ATOM 1452 N N . TYR A 1 182 ? -47.738 -21.927 47.911 1.00 89.12 182 TYR A N 1
ATOM 1453 C CA . TYR A 1 182 ? -46.438 -22.511 48.233 1.00 89.12 182 TYR A CA 1
ATOM 1454 C C . TYR A 1 182 ? -45.735 -23.079 46.987 1.00 89.12 182 TYR A C 1
ATOM 1456 O O . TYR A 1 182 ? -44.567 -22.760 46.752 1.00 89.12 182 TYR A O 1
ATOM 1464 N N . GLU A 1 183 ? -46.437 -23.844 46.141 1.00 89.62 183 GLU A N 1
ATOM 1465 C CA . GLU A 1 183 ? -45.892 -24.341 44.863 1.00 89.62 183 GLU A CA 1
ATOM 1466 C C . GLU A 1 183 ? -45.451 -23.198 43.937 1.00 89.62 183 GLU A C 1
ATOM 1468 O O . GLU A 1 183 ? -44.362 -23.247 43.358 1.00 89.62 183 GLU A O 1
ATOM 1473 N N . ILE A 1 184 ? -46.258 -22.137 43.832 1.00 84.56 184 ILE A N 1
ATOM 1474 C CA . ILE A 1 184 ? -45.936 -20.957 43.020 1.00 84.56 184 ILE A CA 1
ATOM 1475 C C . ILE A 1 184 ? -44.657 -20.286 43.530 1.00 84.56 184 ILE A C 1
ATOM 1477 O O . ILE A 1 184 ? -43.782 -19.963 42.725 1.00 84.56 184 ILE A O 1
ATOM 1481 N N . LYS A 1 185 ? -44.500 -20.120 44.850 1.00 88.19 185 LYS A N 1
ATOM 1482 C CA . LYS A 1 185 ? -43.274 -19.553 45.437 1.00 88.19 185 LYS A CA 1
ATOM 1483 C C . LYS A 1 185 ? -42.040 -20.400 45.129 1.00 88.19 185 LYS A C 1
ATOM 1485 O O . LYS A 1 185 ? -40.988 -19.845 44.811 1.00 88.19 185 LYS A O 1
ATOM 1490 N N . GLN A 1 186 ? -42.162 -21.725 45.171 1.00 86.19 186 GLN A N 1
ATOM 1491 C CA . GLN A 1 186 ? -41.049 -22.624 44.856 1.00 86.19 186 GLN A CA 1
ATOM 1492 C C . GLN A 1 186 ? -40.669 -22.580 43.371 1.00 86.19 186 GLN A C 1
ATOM 1494 O O . GLN A 1 186 ? -39.484 -22.511 43.040 1.00 86.19 186 GLN A O 1
ATOM 1499 N N . LEU A 1 187 ? -41.651 -22.535 42.469 1.00 85.75 187 LEU A N 1
ATOM 1500 C CA . LEU A 1 187 ? -41.404 -22.377 41.032 1.00 85.75 187 LEU A CA 1
ATOM 1501 C C . LEU A 1 187 ? -40.785 -21.015 40.698 1.00 85.75 187 LEU A C 1
ATOM 1503 O O . LEU A 1 187 ? -39.864 -20.945 39.886 1.00 85.75 187 LEU A O 1
ATOM 1507 N N . GLN A 1 188 ? -41.234 -19.942 41.354 1.00 83.31 188 GLN A N 1
ATOM 1508 C CA . GLN A 1 188 ? -40.638 -18.611 41.211 1.00 83.31 188 GLN A CA 1
ATOM 1509 C C . GLN A 1 188 ? -39.181 -18.587 41.678 1.00 83.31 188 GLN A C 1
ATOM 1511 O O . GLN A 1 188 ? -38.335 -18.016 40.989 1.00 83.31 188 GLN A O 1
ATOM 1516 N N . LYS A 1 189 ? -38.869 -19.242 42.804 1.00 89.75 189 LYS A N 1
ATOM 1517 C CA . LYS A 1 189 ? -37.494 -19.371 43.301 1.00 89.75 189 LYS A CA 1
ATOM 1518 C C . LYS A 1 189 ? -36.608 -20.119 42.302 1.00 89.75 189 LYS A C 1
ATOM 1520 O O . LYS A 1 189 ? -35.546 -19.616 41.948 1.00 89.75 189 LYS A O 1
ATOM 1525 N N . LYS A 1 190 ? -37.084 -21.251 41.778 1.00 88.56 190 LYS A N 1
ATOM 1526 C CA . LYS A 1 190 ? -36.352 -22.048 40.785 1.00 88.56 190 LYS A CA 1
ATOM 1527 C C . LYS A 1 190 ? -36.126 -21.288 39.474 1.00 88.56 190 LYS A C 1
ATOM 1529 O O . LYS A 1 190 ? -35.014 -21.260 38.967 1.00 88.56 190 LYS A O 1
ATOM 1534 N N . MET A 1 191 ? -37.139 -20.581 38.968 1.00 86.75 191 MET A N 1
ATOM 1535 C CA . MET A 1 191 ? -36.983 -19.715 37.793 1.00 86.75 191 MET A CA 1
ATOM 1536 C C . MET A 1 191 ? -35.970 -18.585 38.014 1.00 86.75 191 MET A C 1
ATOM 1538 O O . MET A 1 191 ? -35.254 -18.209 37.086 1.00 86.75 191 MET A O 1
ATOM 1542 N N . GLN A 1 192 ? -35.928 -18.008 39.217 1.00 85.75 192 GLN A N 1
ATOM 1543 C CA . GLN A 1 192 ? -34.970 -16.960 39.554 1.00 85.75 192 GLN A CA 1
ATOM 1544 C C . GLN A 1 192 ? -33.538 -17.519 39.602 1.00 85.75 192 GLN A C 1
ATOM 1546 O O . GLN A 1 192 ? -32.627 -16.880 39.075 1.00 85.75 192 GLN A O 1
ATOM 1551 N N . GLU A 1 193 ? -33.352 -18.712 40.174 1.00 85.31 193 GLU A N 1
ATOM 1552 C CA . GLU A 1 193 ? -32.077 -19.442 40.195 1.00 85.31 193 GLU A CA 1
ATOM 1553 C C . GLU A 1 193 ? -31.609 -19.810 38.777 1.00 85.31 193 GLU A C 1
ATOM 1555 O O . GLU A 1 193 ? -30.480 -19.482 38.409 1.00 85.31 193 GLU A O 1
ATOM 1560 N N . ASP A 1 194 ? -32.484 -20.372 37.937 1.00 87.94 194 ASP A N 1
ATOM 1561 C CA . ASP A 1 194 ? -32.170 -20.722 36.542 1.00 87.94 194 ASP A CA 1
ATOM 1562 C C . ASP A 1 194 ? -31.818 -19.478 35.708 1.00 87.94 194 ASP A C 1
ATOM 1564 O O . ASP A 1 194 ? -30.897 -19.492 34.888 1.00 87.94 194 ASP A O 1
ATOM 1568 N N . ARG A 1 195 ? -32.509 -18.355 35.941 1.00 88.56 195 ARG A N 1
ATOM 1569 C CA . ARG A 1 195 ? -32.222 -17.076 35.279 1.00 88.56 195 ARG A CA 1
ATOM 1570 C C . ARG A 1 195 ? -30.871 -16.497 35.708 1.00 88.56 195 ARG A C 1
ATOM 1572 O O . ARG A 1 195 ? -30.156 -15.945 34.870 1.00 88.56 195 ARG A O 1
ATOM 1579 N N . LEU A 1 196 ? -30.515 -16.619 36.987 1.00 86.25 196 LEU A N 1
ATOM 1580 C CA . LEU A 1 196 ? -29.193 -16.248 37.502 1.00 86.25 196 LEU A CA 1
ATOM 1581 C C . LEU A 1 196 ? -28.100 -17.133 36.893 1.00 86.25 196 LEU A C 1
ATOM 1583 O O . LEU A 1 196 ? -27.111 -16.604 36.388 1.00 86.25 196 LEU A O 1
ATOM 1587 N N . ALA A 1 197 ? -28.305 -18.450 36.847 1.00 86.06 197 ALA A N 1
ATOM 1588 C CA . ALA A 1 197 ? -27.373 -19.388 36.229 1.00 86.06 197 ALA A CA 1
ATOM 1589 C C . ALA A 1 197 ? -27.165 -19.087 34.735 1.00 86.06 197 ALA A C 1
ATOM 1591 O O . ALA A 1 197 ? -26.027 -19.008 34.270 1.00 86.06 197 ALA A O 1
ATOM 1592 N N . LEU A 1 198 ? -28.242 -18.825 33.988 1.00 86.31 198 LEU A N 1
ATOM 1593 C CA . LEU A 1 198 ? -28.162 -18.463 32.572 1.00 86.31 198 LEU A CA 1
ATOM 1594 C C . LEU A 1 198 ? -27.425 -17.132 32.362 1.00 86.31 198 LEU A C 1
ATOM 1596 O O . LEU A 1 198 ? -26.590 -17.031 31.465 1.00 86.31 198 LEU A O 1
ATOM 1600 N N . SER A 1 199 ? -27.685 -16.128 33.206 1.00 84.25 199 SER A N 1
ATOM 1601 C CA . SER A 1 199 ? -26.989 -14.835 33.163 1.00 84.25 199 SER A CA 1
ATOM 1602 C C . SER A 1 199 ? -25.488 -14.990 33.406 1.00 84.25 199 SER A C 1
ATOM 1604 O O . SER A 1 199 ? -24.688 -14.413 32.673 1.00 84.25 199 SER A O 1
ATOM 1606 N N . VAL A 1 200 ? -25.099 -15.776 34.412 1.00 87.50 200 VAL A N 1
ATOM 1607 C CA . VAL A 1 200 ? -23.690 -16.035 34.742 1.00 87.50 200 VAL A CA 1
ATOM 1608 C C . VAL A 1 200 ? -23.007 -16.804 33.613 1.00 87.50 200 VAL A C 1
ATOM 1610 O O . VAL A 1 200 ? -21.926 -16.420 33.177 1.00 87.50 200 VAL A O 1
ATOM 1613 N N . THR A 1 201 ? -23.660 -17.834 33.074 1.00 85.94 201 THR A N 1
ATOM 1614 C CA . THR A 1 201 ? -23.119 -18.626 31.958 1.00 85.94 201 THR A CA 1
ATOM 1615 C C . THR A 1 201 ? -22.941 -17.763 30.709 1.00 85.94 201 THR A C 1
ATOM 1617 O O . THR A 1 201 ? -21.898 -17.812 30.063 1.00 85.94 201 THR A O 1
ATOM 1620 N N . THR A 1 202 ? -23.923 -16.906 30.406 1.00 85.75 202 THR A N 1
ATOM 1621 C CA . THR A 1 202 ? -23.848 -15.966 29.279 1.00 85.75 202 THR A CA 1
ATOM 1622 C C . THR A 1 202 ? -22.694 -14.987 29.466 1.00 85.75 202 THR A C 1
ATOM 1624 O O . THR A 1 202 ? -21.927 -14.801 28.530 1.00 85.75 202 THR A O 1
ATOM 1627 N N . ALA A 1 203 ? -22.528 -14.424 30.669 1.00 86.56 203 ALA A N 1
ATOM 1628 C CA . ALA A 1 203 ? -21.439 -13.502 30.990 1.00 86.56 203 ALA A CA 1
ATOM 1629 C C . ALA A 1 203 ? -20.052 -14.157 30.877 1.00 86.56 203 ALA A C 1
ATOM 1631 O O . ALA A 1 203 ? -19.124 -13.537 30.366 1.00 86.56 203 ALA A O 1
ATOM 1632 N N . ILE A 1 204 ? -19.901 -15.413 31.311 1.00 86.44 204 ILE A N 1
ATOM 1633 C CA . ILE A 1 204 ? -18.639 -16.159 31.185 1.00 86.44 204 ILE A CA 1
ATOM 1634 C C . ILE A 1 204 ? -18.303 -16.401 29.709 1.00 86.44 204 ILE A C 1
ATOM 1636 O O . ILE A 1 204 ? -17.169 -16.166 29.292 1.00 86.44 204 ILE A O 1
ATOM 1640 N N . VAL A 1 205 ? -19.285 -16.827 28.906 1.00 87.81 205 VAL A N 1
ATOM 1641 C CA . VAL A 1 205 ? -19.087 -17.099 27.475 1.00 87.81 205 VAL A CA 1
ATOM 1642 C C . VAL A 1 205 ? -18.757 -15.820 26.705 1.00 87.81 205 VAL A C 1
ATOM 1644 O O . VAL A 1 205 ? -17.832 -15.830 25.894 1.00 87.81 205 VAL A O 1
ATOM 1647 N N . THR A 1 206 ? -19.448 -14.706 26.966 1.00 85.88 206 THR A N 1
ATOM 1648 C CA . THR A 1 206 ? -19.108 -13.425 26.326 1.00 85.88 206 THR A CA 1
ATOM 1649 C C . THR A 1 206 ? -17.735 -12.921 26.746 1.00 85.88 206 THR A C 1
ATOM 1651 O O . THR A 1 206 ? -16.994 -12.463 25.881 1.00 85.88 206 THR A O 1
ATOM 1654 N N . SER A 1 207 ? -17.353 -13.056 28.021 1.00 87.56 207 SER A N 1
ATOM 1655 C CA . SER A 1 207 ? -16.005 -12.683 28.472 1.00 87.56 207 SER A CA 1
ATOM 1656 C C . SER A 1 207 ? -14.926 -13.523 27.782 1.00 87.56 207 SER A C 1
ATOM 1658 O O . SER A 1 207 ? -13.945 -12.979 27.286 1.00 87.56 207 SER A O 1
ATOM 1660 N N . PHE A 1 208 ? -15.132 -14.840 27.668 1.00 88.81 208 PHE A N 1
ATOM 1661 C CA . PHE A 1 208 ? -14.198 -15.736 26.984 1.00 88.81 208 PHE A CA 1
ATOM 1662 C C . PHE A 1 208 ? -14.043 -15.391 25.496 1.00 88.81 208 PHE A C 1
ATOM 1664 O O . PHE A 1 208 ? -12.923 -15.307 24.998 1.00 88.81 208 PHE A O 1
ATOM 1671 N N . LEU A 1 209 ? -15.150 -15.142 24.788 1.00 85.94 209 LEU A N 1
ATOM 1672 C CA . LEU A 1 209 ? -15.112 -14.752 23.374 1.00 85.94 209 LEU A CA 1
ATOM 1673 C C . LEU A 1 209 ? -14.441 -13.389 23.163 1.00 85.94 209 LEU A C 1
ATOM 1675 O O . LEU A 1 209 ? -13.694 -13.230 22.199 1.00 85.94 209 LEU A O 1
ATOM 1679 N N . LEU A 1 210 ? -14.671 -12.429 24.064 1.00 89.38 210 LEU A N 1
ATOM 1680 C CA . LEU A 1 210 ? -14.032 -11.115 24.012 1.00 89.38 210 LEU A CA 1
ATOM 1681 C C . LEU A 1 210 ? -12.516 -11.230 24.210 1.00 89.38 210 LEU A C 1
ATOM 1683 O O . LEU A 1 210 ? -11.760 -10.695 23.405 1.00 89.38 210 LEU A O 1
ATOM 1687 N N . VAL A 1 211 ? -12.076 -11.968 25.235 1.00 87.69 211 VAL A N 1
ATOM 1688 C CA . VAL A 1 211 ? -10.649 -12.205 25.505 1.00 87.69 211 VAL A CA 1
ATOM 1689 C C . VAL A 1 211 ? -9.986 -12.872 24.304 1.00 87.69 211 VAL A C 1
ATOM 1691 O O . VAL A 1 211 ? -8.976 -12.372 23.822 1.00 87.69 211 VAL A O 1
ATOM 1694 N N . ARG A 1 212 ? -10.605 -13.913 23.736 1.00 88.19 212 ARG A N 1
ATOM 1695 C CA . ARG A 1 212 ? -10.059 -14.595 22.556 1.00 88.19 212 ARG A CA 1
ATOM 1696 C C . ARG A 1 212 ? -9.976 -13.688 21.327 1.00 88.19 212 ARG A C 1
ATOM 1698 O O . ARG A 1 212 ? -9.075 -13.845 20.512 1.00 88.19 212 ARG A O 1
ATOM 1705 N N . SER A 1 213 ? -10.928 -12.770 21.158 1.00 82.06 213 SER A N 1
ATOM 1706 C CA . SER A 1 213 ? -10.902 -11.800 20.058 1.00 82.06 213 SER A CA 1
ATOM 1707 C C . SER A 1 213 ? -9.779 -10.777 20.240 1.00 82.06 213 SER A C 1
ATOM 1709 O O . SER A 1 213 ? -9.077 -10.473 19.281 1.00 82.06 213 SER A O 1
ATOM 1711 N N . LEU A 1 214 ? -9.577 -10.290 21.469 1.00 87.56 214 LEU A N 1
ATOM 1712 C CA . LEU A 1 214 ? -8.500 -9.357 21.812 1.00 87.56 214 LEU A CA 1
ATOM 1713 C C . LEU A 1 214 ? -7.111 -10.005 21.731 1.00 87.56 214 LEU A C 1
ATOM 1715 O O . LEU A 1 214 ? -6.143 -9.332 21.388 1.00 87.56 214 LEU A O 1
ATOM 1719 N N . GLU A 1 215 ? -6.991 -11.297 22.040 1.00 86.81 215 GLU A N 1
ATOM 1720 C CA . GLU A 1 215 ? -5.749 -12.061 21.868 1.00 86.81 215 GLU A CA 1
ATOM 1721 C C . GLU A 1 215 ? -5.354 -12.158 20.390 1.00 86.81 215 GLU A C 1
ATOM 1723 O O . GLU A 1 215 ? -4.211 -11.864 20.048 1.00 86.81 215 GLU A O 1
ATOM 1728 N N . VAL A 1 216 ? -6.308 -12.477 19.509 1.00 89.50 216 VAL A N 1
ATOM 1729 C CA . VAL A 1 216 ? -6.074 -12.540 18.055 1.00 89.50 216 VAL A CA 1
ATOM 1730 C C . VAL A 1 216 ? -5.693 -11.169 17.491 1.00 89.50 216 VAL A C 1
ATOM 1732 O O . VAL A 1 216 ? -4.773 -11.065 16.682 1.00 89.50 216 VAL A O 1
ATOM 1735 N N . GLU A 1 217 ? -6.367 -10.105 17.928 1.00 88.88 217 GLU A N 1
ATOM 1736 C CA . GLU A 1 217 ? -6.047 -8.741 17.498 1.00 88.88 217 GLU A CA 1
ATOM 1737 C C . GLU A 1 217 ? -4.659 -8.300 17.992 1.00 88.88 217 GLU A C 1
ATOM 1739 O O . GLU A 1 217 ? -3.890 -7.710 17.234 1.00 88.88 217 GLU A O 1
ATOM 1744 N N . ASN A 1 218 ? -4.285 -8.658 19.226 1.00 85.06 218 ASN A N 1
ATOM 1745 C CA . ASN A 1 218 ? -2.939 -8.411 19.744 1.00 85.06 218 ASN A CA 1
ATOM 1746 C C . ASN A 1 218 ? -1.859 -9.177 18.975 1.00 85.06 218 ASN A C 1
ATOM 1748 O O . ASN A 1 218 ? -0.817 -8.594 18.683 1.00 85.06 218 ASN A O 1
ATOM 1752 N N . GLU A 1 219 ? -2.079 -10.450 18.636 1.00 91.94 219 GLU A N 1
ATOM 1753 C CA . GLU A 1 219 ? -1.144 -11.214 17.797 1.00 91.94 219 GLU A CA 1
ATOM 1754 C C . GLU A 1 219 ? -0.970 -10.550 16.427 1.00 91.94 219 GLU A C 1
ATOM 1756 O O . GLU A 1 219 ? 0.155 -10.338 15.973 1.00 91.94 219 GLU A O 1
ATOM 1761 N N . GLN A 1 220 ? -2.069 -10.123 15.805 1.00 92.25 220 GLN A N 1
ATOM 1762 C CA . GLN A 1 220 ? -2.032 -9.469 14.500 1.00 92.25 220 GLN A CA 1
ATOM 1763 C C . GLN A 1 220 ? -1.302 -8.116 14.541 1.00 92.25 220 GLN A C 1
ATOM 1765 O O . GLN A 1 220 ? -0.503 -7.815 13.650 1.00 92.25 220 GLN A O 1
ATOM 1770 N N . LEU A 1 221 ? -1.522 -7.315 15.587 1.00 91.56 221 LEU A N 1
ATOM 1771 C CA . LEU A 1 221 ? -0.798 -6.059 15.803 1.00 91.56 221 LEU A CA 1
ATOM 1772 C C . LEU A 1 221 ? 0.694 -6.297 16.078 1.00 91.56 221 LEU A C 1
ATOM 1774 O O . LEU A 1 221 ? 1.536 -5.538 15.594 1.00 91.56 221 LEU A O 1
ATOM 1778 N N . GLN A 1 222 ? 1.042 -7.348 16.825 1.00 91.00 222 GLN A N 1
ATOM 1779 C CA . GLN A 1 222 ? 2.437 -7.718 17.078 1.00 91.00 222 GLN A CA 1
ATOM 1780 C C . GLN A 1 222 ? 3.160 -8.146 15.800 1.00 91.00 222 GLN A C 1
ATOM 1782 O O . GLN A 1 222 ? 4.316 -7.764 15.600 1.00 91.00 222 GLN A O 1
ATOM 1787 N N . ASP A 1 223 ? 2.492 -8.889 14.920 1.00 93.06 223 ASP A N 1
ATOM 1788 C CA . ASP A 1 223 ? 3.074 -9.308 13.648 1.00 93.06 223 ASP A CA 1
ATOM 1789 C C . ASP A 1 223 ? 3.251 -8.135 12.678 1.00 93.06 223 ASP A C 1
ATOM 1791 O O . ASP A 1 223 ? 4.321 -8.009 12.082 1.00 93.06 223 ASP A O 1
ATOM 1795 N N . GLN A 1 224 ? 2.300 -7.196 12.616 1.00 92.06 224 GLN A N 1
ATOM 1796 C CA . GLN A 1 224 ? 2.475 -5.947 11.860 1.00 92.06 224 GLN A CA 1
ATOM 1797 C C . GLN A 1 224 ? 3.642 -5.104 12.393 1.00 92.06 224 GLN A C 1
ATOM 1799 O O . GLN A 1 224 ? 4.444 -4.577 11.622 1.00 92.06 224 GLN A O 1
ATOM 1804 N N . LEU A 1 225 ? 3.785 -4.999 13.718 1.00 90.56 225 LEU A N 1
ATOM 1805 C CA . LEU A 1 225 ? 4.923 -4.320 14.345 1.00 90.56 225 LEU A CA 1
ATOM 1806 C C . LEU A 1 225 ? 6.260 -4.979 13.986 1.00 90.56 225 LEU A C 1
ATOM 1808 O O . LEU A 1 225 ? 7.262 -4.280 13.816 1.00 90.56 225 LEU A O 1
ATOM 1812 N N . ARG A 1 226 ? 6.284 -6.311 13.879 1.00 95.75 226 ARG A N 1
ATOM 1813 C CA . ARG A 1 226 ? 7.469 -7.076 13.478 1.00 95.75 226 ARG A CA 1
ATOM 1814 C C . ARG A 1 226 ? 7.818 -6.818 12.015 1.00 95.75 226 ARG A C 1
ATOM 1816 O O . ARG A 1 226 ? 8.958 -6.477 11.727 1.00 95.75 226 ARG A O 1
ATOM 1823 N N . GLU A 1 227 ? 6.833 -6.875 11.125 1.00 94.06 227 GLU A N 1
ATOM 1824 C CA . GLU A 1 227 ? 7.015 -6.626 9.692 1.00 94.06 227 GLU A CA 1
ATOM 1825 C C . GLU A 1 227 ? 7.512 -5.198 9.419 1.00 94.06 227 GLU A C 1
ATOM 1827 O O . GLU A 1 227 ? 8.499 -5.002 8.712 1.00 94.06 227 GLU A O 1
ATOM 1832 N N . VAL A 1 228 ? 6.911 -4.192 10.064 1.00 90.31 228 VAL A N 1
ATOM 1833 C CA . VAL A 1 228 ? 7.356 -2.792 9.952 1.00 90.31 228 VAL A CA 1
ATOM 1834 C C . VAL A 1 228 ? 8.769 -2.602 10.510 1.00 90.31 228 VAL A C 1
ATOM 1836 O O . VAL A 1 228 ? 9.539 -1.788 9.992 1.00 90.31 228 VAL A O 1
ATOM 1839 N N . ARG A 1 229 ? 9.143 -3.332 11.565 1.00 96.19 229 ARG A N 1
ATOM 1840 C CA . ARG A 1 229 ? 10.506 -3.294 12.112 1.00 96.19 229 ARG A CA 1
ATOM 1841 C C . ARG A 1 229 ? 11.515 -3.907 11.141 1.00 96.19 229 ARG A C 1
ATOM 1843 O O . ARG A 1 229 ? 12.578 -3.317 10.938 1.00 96.19 229 ARG A O 1
ATOM 1850 N N . ASP A 1 230 ? 11.182 -5.039 10.536 1.00 94.00 230 ASP A N 1
ATOM 1851 C CA . ASP A 1 230 ? 12.040 -5.728 9.572 1.00 94.00 230 ASP A CA 1
ATOM 1852 C C . ASP A 1 230 ? 12.218 -4.896 8.295 1.00 94.00 230 ASP A C 1
ATOM 1854 O O . ASP A 1 230 ? 13.339 -4.753 7.795 1.00 94.00 230 ASP A O 1
ATOM 1858 N N . GLU A 1 231 ? 11.145 -4.259 7.818 1.00 94.56 231 GLU A N 1
ATOM 1859 C CA . GLU A 1 231 ? 11.196 -3.366 6.660 1.00 94.56 231 GLU A CA 1
ATOM 1860 C C . GLU A 1 231 ? 12.018 -2.108 6.949 1.00 94.56 231 GLU A C 1
ATOM 1862 O O . GLU A 1 231 ? 12.898 -1.748 6.165 1.00 94.56 231 GLU A O 1
ATOM 1867 N N . ASN A 1 232 ? 11.844 -1.488 8.121 1.00 89.50 232 ASN A N 1
ATOM 1868 C CA . ASN A 1 232 ? 12.725 -0.399 8.546 1.00 89.50 232 ASN A CA 1
ATOM 1869 C C . ASN A 1 232 ? 14.193 -0.847 8.592 1.00 89.50 232 ASN A C 1
ATOM 1871 O O . ASN A 1 232 ? 15.073 -0.104 8.161 1.00 89.50 232 ASN A O 1
ATOM 1875 N N . CYS A 1 233 ? 14.482 -2.065 9.058 1.00 95.94 233 CYS A N 1
ATOM 1876 C CA . CYS A 1 233 ? 15.846 -2.590 9.093 1.00 95.94 233 CYS A CA 1
ATOM 1877 C C . CYS A 1 233 ? 16.436 -2.764 7.681 1.00 95.94 233 CYS A C 1
ATOM 1879 O O . CYS A 1 233 ? 17.588 -2.388 7.442 1.00 95.94 233 CYS A O 1
ATOM 1881 N N . ARG A 1 234 ? 15.648 -3.266 6.719 1.00 97.06 234 ARG A N 1
ATOM 1882 C CA . ARG A 1 234 ? 16.052 -3.328 5.303 1.00 97.06 234 ARG A CA 1
ATOM 1883 C C . ARG A 1 234 ? 16.296 -1.947 4.712 1.00 97.06 234 ARG A C 1
ATOM 1885 O O . ARG A 1 234 ? 17.319 -1.751 4.057 1.00 97.06 234 ARG A O 1
ATOM 1892 N N . LEU A 1 235 ? 15.403 -0.994 4.970 1.00 93.62 235 LEU A N 1
ATOM 1893 C CA . LEU A 1 235 ? 15.547 0.379 4.491 1.00 93.62 235 LEU A CA 1
ATOM 1894 C C . LEU A 1 235 ? 16.808 1.036 5.056 1.00 93.62 235 LEU A C 1
ATOM 1896 O O . LEU A 1 235 ? 17.563 1.626 4.289 1.00 93.62 235 LEU A O 1
ATOM 1900 N N . TYR A 1 236 ? 17.105 0.869 6.348 1.00 95.44 236 TYR A N 1
ATOM 1901 C CA . TYR A 1 236 ? 18.357 1.359 6.931 1.00 95.44 236 TYR A CA 1
ATOM 1902 C C . TYR A 1 236 ? 19.587 0.749 6.252 1.00 95.44 236 TYR A C 1
ATOM 1904 O O . TYR A 1 236 ? 20.500 1.488 5.888 1.00 95.44 236 TYR A O 1
ATOM 1912 N N . LYS A 1 237 ? 19.607 -0.570 6.012 1.00 96.44 237 LYS A N 1
ATOM 1913 C CA . LYS A 1 237 ? 20.711 -1.221 5.283 1.00 96.44 237 LYS A CA 1
ATOM 1914 C C . LYS A 1 237 ? 20.874 -0.643 3.876 1.00 96.44 237 LYS A C 1
ATOM 1916 O O . LYS A 1 237 ? 21.983 -0.269 3.497 1.00 96.44 237 LYS A O 1
ATOM 1921 N N . LEU A 1 238 ? 19.780 -0.495 3.131 1.00 96.62 238 LEU A N 1
ATOM 1922 C CA . LEU A 1 238 ? 19.815 0.066 1.781 1.00 96.62 238 LEU A CA 1
ATOM 1923 C C . LEU A 1 238 ? 20.303 1.520 1.778 1.00 96.62 238 LEU A C 1
ATOM 1925 O O . LEU A 1 238 ? 21.119 1.887 0.937 1.00 96.62 238 LEU A O 1
ATOM 1929 N N . VAL A 1 239 ? 19.855 2.338 2.734 1.00 93.38 239 VAL A N 1
ATOM 1930 C CA . VAL A 1 239 ? 20.338 3.715 2.903 1.00 93.38 239 VAL A CA 1
ATOM 1931 C C . VAL A 1 239 ? 21.844 3.722 3.158 1.00 93.38 239 VAL A C 1
ATOM 1933 O O . VAL A 1 239 ? 22.560 4.445 2.474 1.00 93.38 239 VAL A O 1
ATOM 1936 N N . THR A 1 240 ? 22.355 2.860 4.043 1.00 93.81 240 THR A N 1
ATOM 1937 C CA . THR A 1 240 ? 23.805 2.790 4.301 1.00 93.81 240 THR A CA 1
ATOM 1938 C C . THR A 1 240 ? 24.617 2.334 3.085 1.00 93.81 240 THR A C 1
ATOM 1940 O O . THR A 1 240 ? 25.705 2.859 2.845 1.00 93.81 240 THR A O 1
ATOM 1943 N N . GLU A 1 241 ? 24.094 1.402 2.282 1.00 96.44 241 GLU A N 1
ATOM 1944 C CA . GLU A 1 241 ? 24.730 0.965 1.035 1.00 96.44 241 GLU A CA 1
ATOM 1945 C C . GLU A 1 241 ? 24.761 2.104 0.007 1.00 96.44 241 GLU A C 1
ATOM 1947 O O . GLU A 1 241 ? 25.797 2.369 -0.609 1.00 96.44 241 GLU A O 1
ATOM 1952 N N . LYS A 1 242 ? 23.652 2.840 -0.129 1.00 93.19 242 LYS A N 1
ATOM 1953 C CA . LYS A 1 242 ? 23.556 4.000 -1.022 1.00 93.19 242 LYS A CA 1
ATOM 1954 C C . LYS A 1 242 ? 24.450 5.149 -0.569 1.00 93.19 242 LYS A C 1
ATOM 1956 O O . LYS A 1 242 ? 25.111 5.753 -1.407 1.00 93.19 242 LYS A O 1
ATOM 1961 N N . ASP A 1 243 ? 24.559 5.404 0.730 1.00 95.31 243 ASP A N 1
ATOM 1962 C CA . ASP A 1 243 ? 25.489 6.394 1.279 1.00 95.31 243 ASP A CA 1
ATOM 1963 C C . ASP A 1 243 ? 26.950 6.018 1.008 1.00 95.31 243 ASP A C 1
ATOM 1965 O O . ASP A 1 243 ? 27.781 6.883 0.717 1.00 95.31 243 ASP A O 1
ATOM 1969 N N . TYR A 1 244 ? 27.281 4.727 1.069 1.00 96.94 244 TYR A N 1
ATOM 1970 C CA . TYR A 1 244 ? 28.607 4.242 0.698 1.00 96.94 244 TYR A CA 1
ATOM 1971 C C . TYR A 1 244 ? 28.884 4.425 -0.803 1.00 96.94 244 TYR A C 1
ATOM 1973 O O . TYR A 1 244 ? 29.956 4.904 -1.175 1.00 96.94 244 TYR A O 1
ATOM 1981 N N . GLU A 1 245 ? 27.913 4.112 -1.664 1.00 97.00 245 GLU A N 1
ATOM 1982 C CA . GLU A 1 245 ? 27.995 4.328 -3.113 1.00 97.00 245 GLU A CA 1
ATOM 1983 C C . GLU A 1 245 ? 28.161 5.820 -3.454 1.00 97.00 245 GLU A C 1
ATOM 1985 O O . GLU A 1 245 ? 29.027 6.188 -4.250 1.00 97.00 245 GLU A O 1
ATOM 1990 N N . ILE A 1 246 ? 27.412 6.699 -2.783 1.00 91.19 246 ILE A N 1
ATOM 1991 C CA . ILE A 1 246 ? 27.549 8.154 -2.915 1.00 91.19 246 ILE A CA 1
ATOM 1992 C C . ILE A 1 246 ? 28.950 8.604 -2.492 1.00 91.19 246 ILE A C 1
ATOM 1994 O O . ILE A 1 246 ? 29.583 9.363 -3.226 1.00 91.19 246 ILE A O 1
ATOM 1998 N N . LYS A 1 247 ? 29.483 8.116 -1.364 1.00 95.62 247 LYS A N 1
ATOM 1999 C CA . LYS A 1 247 ? 30.853 8.438 -0.919 1.00 95.62 247 LYS A CA 1
ATOM 2000 C C . LYS A 1 247 ? 31.913 7.969 -1.917 1.00 95.62 247 LYS A C 1
ATOM 2002 O O . LYS A 1 247 ? 32.856 8.709 -2.192 1.00 95.62 247 LYS A O 1
ATOM 2007 N N . GLN A 1 248 ? 31.757 6.772 -2.480 1.00 94.56 248 GLN A N 1
ATOM 2008 C CA . GLN A 1 248 ? 32.636 6.240 -3.527 1.00 94.56 248 GLN A CA 1
ATOM 2009 C C . GLN A 1 248 ? 32.602 7.120 -4.784 1.00 94.56 248 GLN A C 1
ATOM 2011 O O . GLN A 1 248 ? 33.650 7.512 -5.297 1.00 94.56 248 GLN A O 1
ATOM 2016 N N . LEU A 1 249 ? 31.408 7.497 -5.251 1.00 90.25 249 LEU A N 1
ATOM 2017 C CA . LEU A 1 249 ? 31.245 8.373 -6.413 1.00 90.25 249 LEU A CA 1
ATOM 2018 C C . LEU A 1 249 ? 31.792 9.780 -6.158 1.00 90.25 249 LEU A C 1
ATOM 2020 O O . LEU A 1 249 ? 32.459 10.336 -7.025 1.00 90.25 249 LEU A O 1
ATOM 2024 N N . GLN A 1 250 ? 31.574 10.345 -4.972 1.00 89.88 250 GLN A N 1
ATOM 2025 C CA . GLN A 1 250 ? 32.155 11.630 -4.576 1.00 89.88 250 GLN A CA 1
ATOM 2026 C C . GLN A 1 250 ? 33.684 11.574 -4.546 1.00 89.88 250 GLN A C 1
ATOM 2028 O O . GLN A 1 250 ? 34.334 12.492 -5.045 1.00 89.88 250 GLN A O 1
ATOM 2033 N N . LYS A 1 251 ? 34.263 10.488 -4.016 1.00 93.44 251 LYS A N 1
ATOM 2034 C CA . LYS A 1 251 ? 35.713 10.266 -4.028 1.00 93.44 251 LYS A CA 1
ATOM 2035 C C . LYS A 1 251 ? 36.242 10.181 -5.458 1.00 93.44 251 LYS A C 1
ATOM 2037 O O . LYS A 1 251 ? 37.197 10.878 -5.780 1.00 93.44 251 LYS A O 1
ATOM 2042 N N . LYS A 1 252 ? 35.572 9.422 -6.328 1.00 91.69 252 LYS A N 1
ATOM 2043 C CA . LYS A 1 252 ? 35.931 9.320 -7.745 1.00 91.69 252 LYS A CA 1
ATOM 2044 C C . LYS A 1 252 ? 35.827 10.665 -8.466 1.00 91.69 252 LYS A 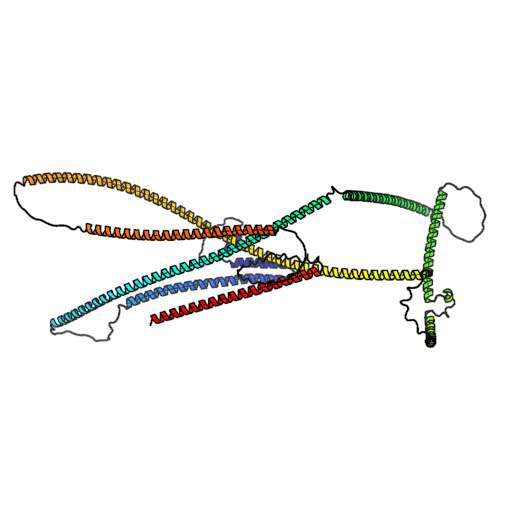C 1
ATOM 2046 O O . LYS A 1 252 ? 36.750 11.038 -9.172 1.00 91.69 252 LYS A O 1
ATOM 2051 N N . MET A 1 253 ? 34.762 11.438 -8.243 1.00 83.62 253 MET A N 1
ATOM 2052 C CA . MET A 1 253 ? 34.660 12.789 -8.807 1.00 83.62 253 MET A CA 1
ATOM 2053 C C . MET A 1 253 ? 35.774 13.708 -8.306 1.00 83.62 253 MET A C 1
ATOM 2055 O O . MET A 1 253 ? 36.244 14.552 -9.059 1.00 83.62 253 MET A O 1
ATOM 2059 N N . GLN A 1 254 ? 36.187 13.582 -7.044 1.00 85.75 254 GLN A N 1
ATOM 2060 C CA . GLN A 1 254 ? 37.286 14.369 -6.497 1.00 85.75 254 GLN A CA 1
ATOM 2061 C C . GLN A 1 254 ? 38.636 13.946 -7.096 1.00 85.75 254 GLN A C 1
ATOM 2063 O O . GLN A 1 254 ? 39.447 14.812 -7.409 1.00 85.75 254 GLN A O 1
ATOM 2068 N N . GLU A 1 255 ? 38.867 12.648 -7.297 1.00 80.56 255 GLU A N 1
ATOM 2069 C CA . GLU A 1 255 ? 40.042 12.108 -7.995 1.00 80.56 255 GLU A CA 1
ATOM 2070 C C . GLU A 1 255 ? 40.079 12.561 -9.462 1.00 80.56 255 GLU A C 1
ATOM 2072 O O . GLU A 1 255 ? 41.090 13.102 -9.905 1.00 80.56 255 GLU A O 1
ATOM 2077 N N . ASP A 1 256 ? 38.960 12.449 -10.182 1.00 78.38 256 ASP A N 1
ATOM 2078 C CA . ASP A 1 256 ? 38.814 12.931 -11.559 1.00 78.38 256 ASP A CA 1
ATOM 2079 C C . ASP A 1 256 ? 39.019 14.450 -11.622 1.00 78.38 256 ASP A C 1
ATOM 2081 O O . ASP A 1 256 ? 39.728 14.952 -12.491 1.00 78.38 256 ASP A O 1
ATOM 2085 N N . ARG A 1 257 ? 38.469 15.203 -10.661 1.00 79.31 257 ARG A N 1
ATOM 2086 C CA . ARG A 1 257 ? 38.679 16.651 -10.541 1.00 79.31 257 ARG A CA 1
ATOM 2087 C C . ARG A 1 257 ? 40.143 16.992 -10.281 1.00 79.31 257 ARG A C 1
ATOM 2089 O O . ARG A 1 257 ? 40.615 17.973 -10.840 1.00 79.31 257 ARG A O 1
ATOM 2096 N N . LEU A 1 258 ? 40.866 16.222 -9.471 1.00 70.94 258 LEU A N 1
ATOM 2097 C CA . LEU A 1 258 ? 42.303 16.414 -9.251 1.00 70.94 258 LEU A CA 1
ATOM 2098 C C . LEU A 1 258 ? 43.122 16.056 -10.502 1.00 70.94 258 LEU A C 1
ATOM 2100 O O . LEU A 1 258 ? 44.061 16.779 -10.830 1.00 70.94 258 LEU A O 1
ATOM 2104 N N . ALA A 1 259 ? 42.730 15.016 -11.243 1.00 65.50 259 ALA A N 1
ATOM 2105 C CA . ALA A 1 259 ? 43.329 14.661 -12.529 1.00 65.50 259 ALA A CA 1
ATOM 2106 C C . ALA A 1 259 ? 43.081 15.736 -13.608 1.00 65.50 259 ALA A C 1
ATOM 2108 O O . ALA A 1 259 ? 43.972 16.045 -14.398 1.00 65.50 259 ALA A O 1
ATOM 2109 N N . LEU A 1 260 ? 41.894 16.352 -13.610 1.00 57.09 260 LEU A N 1
ATOM 2110 C CA . LEU A 1 260 ? 41.504 17.451 -14.501 1.00 57.09 260 LEU A CA 1
ATOM 2111 C C . LEU A 1 260 ? 42.079 18.812 -14.072 1.00 57.09 260 LEU A C 1
ATOM 2113 O O . LEU A 1 260 ? 42.318 19.664 -14.923 1.00 57.09 260 LEU A O 1
ATOM 2117 N N . SER A 1 261 ? 42.319 19.027 -12.775 1.00 54.69 261 SER A N 1
ATOM 2118 C CA . SER A 1 261 ? 42.824 20.293 -12.221 1.00 54.69 261 SER A CA 1
ATOM 2119 C C . SER A 1 261 ? 44.328 20.508 -12.429 1.00 54.69 261 SER A C 1
ATOM 2121 O O . SER A 1 261 ? 44.837 21.539 -12.001 1.00 54.69 261 SER A O 1
ATOM 2123 N N . GLY A 1 262 ? 45.040 19.601 -13.107 1.00 54.31 262 GLY A N 1
ATOM 2124 C CA . GLY A 1 262 ? 46.294 19.949 -13.782 1.00 54.31 262 GLY A CA 1
ATOM 2125 C C . GLY A 1 262 ? 47.394 20.534 -12.893 1.00 54.31 262 GLY A C 1
ATOM 2126 O O . GLY A 1 262 ? 48.113 21.423 -13.329 1.00 54.31 262 GLY A O 1
ATOM 2127 N N . THR A 1 263 ? 47.567 20.041 -11.667 1.00 52.03 263 THR A N 1
ATOM 2128 C CA . THR A 1 263 ? 48.734 20.386 -10.838 1.00 52.03 263 THR A CA 1
ATOM 2129 C C . THR A 1 263 ? 49.497 19.134 -10.422 1.00 52.03 263 THR A C 1
ATOM 2131 O O . THR A 1 263 ? 49.636 18.883 -9.233 1.00 52.03 263 THR A O 1
ATOM 2134 N N . SER A 1 264 ? 49.922 18.303 -11.384 1.00 49.38 264 SER A N 1
ATOM 2135 C CA . SER A 1 264 ? 51.041 17.341 -11.235 1.00 49.38 264 SER A CA 1
ATOM 2136 C C . SER A 1 264 ? 51.213 16.471 -12.495 1.00 49.38 264 SER A C 1
ATOM 2138 O O . SER A 1 264 ? 51.169 15.242 -12.445 1.00 49.38 264 SER A O 1
ATOM 2140 N N . GLY A 1 265 ? 51.368 17.070 -13.676 1.00 54.69 265 GLY A N 1
ATOM 2141 C CA . GLY A 1 265 ? 51.631 16.255 -14.860 1.00 54.69 265 GLY A CA 1
ATOM 2142 C C . GLY A 1 265 ? 52.090 17.058 -16.058 1.00 54.69 265 GLY A C 1
ATOM 2143 O O . GLY A 1 265 ? 51.288 17.748 -16.678 1.00 54.69 265 GLY A O 1
ATOM 2144 N N . LEU A 1 266 ? 53.360 16.870 -16.428 1.00 56.12 266 LEU A N 1
ATOM 2145 C CA . LEU A 1 266 ? 54.016 17.383 -17.641 1.00 56.12 266 LEU A CA 1
ATOM 2146 C C . LEU A 1 266 ? 53.153 17.268 -18.917 1.00 56.12 266 LEU A C 1
ATOM 2148 O O . LEU A 1 266 ? 53.315 18.055 -19.841 1.00 56.12 266 LEU A O 1
ATOM 2152 N N . ALA A 1 267 ? 52.214 16.321 -18.979 1.00 53.66 267 ALA A N 1
ATOM 2153 C CA . ALA A 1 267 ? 51.325 16.122 -20.122 1.00 53.66 267 ALA A CA 1
ATOM 2154 C C . ALA A 1 267 ? 50.250 17.219 -20.295 1.00 53.66 267 ALA A C 1
ATOM 2156 O O . ALA A 1 267 ? 49.916 17.562 -21.431 1.00 53.66 267 ALA A O 1
ATOM 2157 N N . GLY A 1 268 ? 49.721 17.787 -19.203 1.00 57.47 268 GLY A N 1
ATOM 2158 C CA . GLY A 1 268 ? 48.690 18.835 -19.259 1.00 57.47 268 GLY A CA 1
ATOM 2159 C C . GLY A 1 268 ? 49.243 20.167 -19.769 1.00 57.47 268 GLY A C 1
ATOM 2160 O O . GLY A 1 268 ? 48.663 20.786 -20.663 1.00 57.47 268 GLY A O 1
ATOM 2161 N N . ASP A 1 269 ? 50.429 20.540 -19.284 1.00 60.84 269 ASP A N 1
ATOM 2162 C CA . ASP A 1 269 ? 51.144 21.743 -19.724 1.00 60.84 269 ASP A CA 1
ATOM 2163 C C . ASP A 1 269 ? 51.577 21.651 -21.192 1.00 60.84 269 ASP A C 1
ATOM 2165 O O . ASP A 1 269 ? 51.512 22.637 -21.932 1.00 60.84 269 ASP A O 1
ATOM 2169 N N . VAL A 1 270 ? 51.949 20.458 -21.664 1.00 69.44 270 VAL A N 1
ATOM 2170 C CA . VAL A 1 270 ? 52.300 20.221 -23.074 1.00 69.44 270 VAL A CA 1
ATOM 2171 C C . VAL A 1 270 ? 51.078 20.350 -23.992 1.00 69.44 270 VAL A C 1
ATOM 2173 O O . VAL A 1 270 ? 51.174 20.941 -25.068 1.00 69.44 270 VAL A O 1
ATOM 2176 N N . ALA A 1 271 ? 49.907 19.860 -23.579 1.00 67.75 271 ALA A N 1
ATOM 2177 C CA . ALA A 1 271 ? 48.683 20.018 -24.364 1.00 67.75 271 ALA A CA 1
ATOM 2178 C C . ALA A 1 271 ? 48.226 21.488 -24.418 1.00 67.75 271 ALA A C 1
ATOM 2180 O O . ALA A 1 271 ? 47.907 21.996 -25.495 1.00 67.75 271 ALA A O 1
ATOM 2181 N N . ALA A 1 272 ? 48.260 22.197 -23.286 1.00 69.69 272 ALA A N 1
ATOM 2182 C CA . ALA A 1 272 ? 47.891 23.610 -23.213 1.00 69.69 272 ALA A CA 1
ATOM 2183 C C . ALA A 1 272 ? 48.829 24.498 -24.049 1.00 69.69 272 ALA A C 1
ATOM 2185 O O . ALA A 1 272 ? 48.366 25.329 -24.836 1.00 69.69 272 ALA A O 1
ATOM 2186 N N . THR A 1 273 ? 50.144 24.279 -23.960 1.00 79.06 273 THR A N 1
ATOM 2187 C CA . THR A 1 273 ? 51.126 24.995 -24.791 1.00 79.06 273 THR A CA 1
ATOM 2188 C C . THR A 1 273 ? 50.945 24.691 -26.276 1.00 79.06 273 THR A C 1
ATOM 2190 O O . THR A 1 273 ? 50.985 25.618 -27.088 1.00 79.06 273 THR A O 1
ATOM 2193 N N . LYS A 1 274 ? 50.646 23.439 -26.655 1.00 82.69 274 LYS A N 1
ATOM 2194 C CA . LYS A 1 274 ? 50.395 23.085 -28.059 1.00 82.69 274 LYS A CA 1
ATOM 2195 C C . LYS A 1 274 ? 49.123 23.715 -28.616 1.00 82.69 274 LYS A C 1
ATOM 2197 O O . LYS A 1 274 ? 49.130 24.174 -29.757 1.00 82.69 274 LYS A O 1
ATOM 2202 N N . ILE A 1 275 ? 48.054 23.789 -27.824 1.00 81.12 275 ILE A N 1
ATOM 2203 C CA . ILE A 1 275 ? 46.811 24.466 -28.217 1.00 81.12 275 ILE A CA 1
ATOM 2204 C C . ILE A 1 275 ? 47.072 25.956 -28.463 1.00 81.12 275 ILE A C 1
ATOM 2206 O O . ILE A 1 275 ? 46.633 26.492 -29.480 1.00 81.12 275 ILE A O 1
ATOM 2210 N N . VAL A 1 276 ? 47.832 26.620 -27.587 1.00 84.81 276 VAL A N 1
ATOM 2211 C CA . VAL A 1 276 ? 48.198 28.035 -27.759 1.00 84.81 276 VAL A CA 1
ATOM 2212 C C . VAL A 1 276 ? 49.093 28.239 -28.985 1.00 84.81 276 VAL A C 1
ATOM 2214 O O . VAL A 1 276 ? 48.874 29.172 -29.757 1.00 84.81 276 VAL A O 1
ATOM 2217 N N . GLU A 1 277 ? 50.066 27.356 -29.215 1.00 86.75 277 GLU A N 1
ATOM 2218 C CA . GLU A 1 277 ? 50.959 27.416 -30.376 1.00 86.75 277 GLU A CA 1
ATOM 2219 C C . GLU A 1 277 ? 50.191 27.222 -31.697 1.00 86.75 277 GLU A C 1
ATOM 2221 O O . GLU A 1 277 ? 50.376 27.986 -32.647 1.00 86.75 277 GLU A O 1
ATOM 2226 N N . LEU A 1 278 ? 49.278 26.245 -31.748 1.00 88.12 278 LEU A N 1
ATOM 2227 C CA . LEU A 1 278 ? 48.407 26.004 -32.900 1.00 88.12 278 LEU A CA 1
ATOM 2228 C C . LEU A 1 278 ? 47.422 27.157 -33.117 1.00 88.12 278 LEU A C 1
ATOM 2230 O O . LEU A 1 278 ? 47.201 27.563 -34.256 1.00 88.12 278 LEU A O 1
ATOM 2234 N N . ALA A 1 279 ? 46.878 27.740 -32.048 1.00 86.31 279 ALA A N 1
ATOM 2235 C CA . ALA A 1 279 ? 46.030 28.924 -32.140 1.00 86.31 279 ALA A CA 1
ATOM 2236 C C . ALA A 1 279 ? 46.801 30.140 -32.679 1.00 86.31 279 ALA A C 1
ATOM 2238 O O . ALA A 1 279 ? 46.258 30.905 -33.477 1.00 86.31 279 ALA A O 1
ATOM 2239 N N . LYS A 1 280 ? 48.073 30.308 -32.290 1.00 92.62 280 LYS A N 1
ATOM 2240 C CA . LYS A 1 280 ? 48.942 31.379 -32.796 1.00 92.62 280 LYS A CA 1
ATOM 2241 C C . LYS A 1 280 ? 49.251 31.192 -34.286 1.00 92.62 280 LYS A C 1
ATOM 2243 O O . LYS A 1 280 ? 49.043 32.130 -35.049 1.00 92.62 280 LYS A O 1
ATOM 2248 N N . LYS A 1 281 ? 49.611 29.972 -34.707 1.00 93.69 281 LYS A N 1
ATOM 2249 C CA . LYS A 1 281 ? 49.811 29.614 -36.126 1.00 93.69 281 LYS A CA 1
ATOM 2250 C C . LYS A 1 281 ? 48.550 29.827 -36.966 1.00 93.69 281 LYS A C 1
ATOM 2252 O O . LYS A 1 281 ? 48.629 30.371 -38.060 1.00 93.69 281 LYS A O 1
ATOM 2257 N N . ASN A 1 282 ? 47.374 29.478 -36.440 1.00 86.56 282 ASN A N 1
ATOM 2258 C CA . ASN A 1 282 ? 46.108 29.731 -37.136 1.00 86.56 282 ASN A CA 1
ATOM 2259 C C . ASN A 1 282 ? 45.843 31.229 -37.343 1.00 86.56 282 ASN A C 1
ATOM 2261 O O . ASN A 1 282 ? 45.392 31.626 -38.414 1.00 86.56 282 ASN A O 1
ATOM 2265 N N . ARG A 1 283 ? 46.136 32.080 -36.350 1.00 90.62 283 ARG A N 1
ATOM 2266 C CA . ARG A 1 283 ? 45.994 33.539 -36.511 1.00 90.62 283 ARG A CA 1
ATOM 2267 C C . ARG A 1 283 ? 46.965 34.104 -37.546 1.00 90.62 283 ARG A C 1
ATOM 2269 O O . ARG A 1 283 ? 46.575 34.978 -38.313 1.00 90.62 283 ARG A O 1
ATOM 2276 N N . GLU A 1 284 ? 48.192 33.599 -37.578 1.00 89.81 284 GLU A N 1
ATOM 2277 C CA . GLU A 1 284 ? 49.234 34.025 -38.517 1.00 89.81 284 GLU A CA 1
ATOM 2278 C C . GLU A 1 284 ? 48.871 33.670 -39.966 1.00 89.81 284 GLU A C 1
ATOM 2280 O O . GLU A 1 284 ? 48.838 34.554 -40.818 1.00 89.81 284 GLU A O 1
ATOM 2285 N N . ILE A 1 285 ? 48.423 32.434 -40.220 1.00 89.56 285 ILE A N 1
ATOM 2286 C CA . ILE A 1 285 ? 47.941 32.002 -41.545 1.00 89.56 285 ILE A CA 1
ATOM 2287 C C . ILE A 1 285 ? 46.736 32.840 -42.008 1.00 89.56 285 ILE A C 1
ATOM 2289 O O . ILE A 1 285 ? 46.628 33.191 -43.188 1.00 89.56 285 ILE A O 1
ATOM 2293 N N . ILE A 1 286 ? 45.821 33.198 -41.097 1.00 87.00 286 ILE A N 1
ATOM 2294 C CA . ILE A 1 286 ? 44.685 34.076 -41.421 1.00 87.00 286 ILE A CA 1
ATOM 2295 C C . ILE A 1 286 ? 45.178 35.476 -41.814 1.00 87.00 286 ILE A C 1
ATOM 2297 O O . ILE A 1 286 ? 44.695 36.026 -42.807 1.00 87.00 286 ILE A O 1
ATOM 2301 N N . ALA A 1 287 ? 46.139 36.040 -41.079 1.00 90.38 287 ALA A N 1
ATOM 2302 C CA . ALA A 1 287 ? 46.711 37.352 -41.377 1.00 90.38 287 ALA A CA 1
ATOM 2303 C C . ALA A 1 287 ? 47.459 37.365 -42.722 1.00 90.38 287 ALA A C 1
ATOM 2305 O O . ALA A 1 287 ? 47.251 38.269 -43.533 1.00 90.38 287 ALA A O 1
ATOM 2306 N N . GLU A 1 288 ? 48.257 36.334 -43.009 1.00 88.31 288 GLU A N 1
ATOM 2307 C CA . GLU A 1 288 ? 48.943 36.166 -44.296 1.00 88.31 288 GLU A CA 1
ATOM 2308 C C . GLU A 1 288 ? 47.947 36.037 -45.452 1.00 88.31 288 GLU A C 1
ATOM 2310 O O . GLU A 1 288 ? 48.060 36.741 -46.455 1.00 88.31 288 GLU A O 1
ATOM 2315 N N . THR A 1 289 ? 46.897 35.228 -45.284 1.00 82.19 289 THR A N 1
ATOM 2316 C CA . THR A 1 289 ? 45.840 35.072 -46.295 1.00 82.19 289 THR A CA 1
ATOM 2317 C C . THR A 1 289 ? 45.111 36.393 -46.563 1.00 82.19 289 THR A C 1
ATOM 2319 O O . THR A 1 289 ? 44.747 36.691 -47.702 1.00 82.19 289 THR A O 1
ATOM 2322 N N . GLN A 1 290 ? 44.873 37.205 -45.529 1.00 86.88 290 GLN A N 1
ATOM 2323 C CA . GLN A 1 290 ? 44.244 38.520 -45.679 1.00 86.88 290 GLN A CA 1
ATOM 2324 C C . GLN A 1 290 ? 45.166 39.530 -46.376 1.00 86.88 290 GLN A C 1
ATOM 2326 O O . GLN A 1 290 ? 44.702 40.255 -47.259 1.00 86.88 290 GLN A O 1
ATOM 2331 N N . SER A 1 291 ? 46.458 39.540 -46.038 1.00 83.19 291 SER A N 1
ATOM 2332 C CA . SER A 1 291 ? 47.477 40.356 -46.712 1.00 83.19 291 SER A CA 1
ATOM 2333 C C . SER A 1 291 ? 47.592 39.995 -48.196 1.00 83.19 291 SER A C 1
ATOM 2335 O O . SER A 1 291 ? 47.557 40.874 -49.059 1.00 83.19 291 SER A O 1
ATOM 2337 N N . GLU A 1 292 ? 47.609 38.702 -48.521 1.00 81.88 292 GLU A N 1
ATOM 2338 C CA . GLU A 1 292 ? 47.712 38.238 -49.903 1.00 81.88 292 GLU A CA 1
ATOM 2339 C C . GLU A 1 292 ? 46.445 38.560 -50.710 1.00 81.88 292 GLU A C 1
ATOM 2341 O O . GLU A 1 292 ? 46.525 39.054 -51.835 1.00 81.88 292 GLU A O 1
ATOM 2346 N N . LYS A 1 293 ? 45.255 38.425 -50.105 1.00 86.00 293 LYS A N 1
ATOM 2347 C CA . LYS A 1 293 ? 43.995 38.901 -50.708 1.00 86.00 293 LYS A CA 1
ATOM 2348 C C . LYS A 1 293 ? 44.011 40.408 -50.977 1.00 86.00 293 LYS A C 1
ATOM 2350 O O . LYS A 1 293 ? 43.475 40.845 -51.998 1.00 86.00 293 LYS A O 1
ATOM 2355 N N . ALA A 1 294 ? 44.614 41.209 -50.097 1.00 83.31 294 ALA A N 1
ATOM 2356 C CA . ALA A 1 294 ? 44.741 42.651 -50.299 1.00 83.31 294 ALA A CA 1
ATOM 2357 C C . ALA A 1 294 ? 45.670 42.983 -51.479 1.00 83.31 294 ALA A C 1
ATOM 2359 O O . ALA A 1 294 ? 45.307 43.812 -52.318 1.00 83.31 294 ALA A O 1
ATOM 2360 N N . LYS A 1 295 ? 46.806 42.284 -51.611 1.00 91.44 295 LYS A N 1
ATOM 2361 C CA . LYS A 1 295 ? 47.716 42.428 -52.762 1.00 91.44 295 LYS A CA 1
ATOM 2362 C C . LYS A 1 295 ? 47.053 42.011 -54.075 1.00 91.44 295 LYS A C 1
ATOM 2364 O O . LYS A 1 295 ? 47.117 42.756 -55.050 1.00 91.44 295 LYS A O 1
ATOM 2369 N N . VAL A 1 296 ? 46.334 40.883 -54.094 1.00 85.50 296 VAL A N 1
ATOM 2370 C CA . VAL A 1 296 ? 45.562 40.436 -55.271 1.00 85.50 296 VAL A CA 1
ATOM 2371 C C . VAL A 1 296 ? 44.529 41.490 -55.674 1.00 85.50 296 VAL A C 1
ATOM 2373 O O . VAL A 1 296 ? 44.369 41.784 -56.858 1.00 85.50 296 VAL A O 1
ATOM 2376 N N . LYS A 1 297 ? 43.861 42.123 -54.703 1.00 89.25 297 LYS A N 1
ATOM 2377 C CA . LYS A 1 297 ? 42.900 43.200 -54.972 1.00 89.25 297 LYS A CA 1
ATOM 2378 C C . LYS A 1 297 ? 43.571 44.448 -55.558 1.00 89.25 297 LYS A C 1
ATOM 2380 O O . LYS A 1 297 ? 43.023 45.037 -56.487 1.00 89.25 297 LYS A O 1
ATOM 2385 N N . GLN A 1 298 ? 44.749 44.833 -55.063 1.00 85.31 298 GLN A N 1
ATOM 2386 C CA . GLN A 1 298 ? 45.528 45.947 -55.622 1.00 85.31 298 GLN A CA 1
ATOM 2387 C C . GLN A 1 298 ? 45.988 45.661 -57.057 1.00 85.31 298 GLN A C 1
ATOM 2389 O O . GLN A 1 298 ? 45.786 46.499 -57.935 1.00 85.31 298 GLN A O 1
ATOM 2394 N N . LEU A 1 299 ? 46.524 44.466 -57.317 1.00 86.44 299 LEU A N 1
ATOM 2395 C CA . LEU A 1 299 ? 46.941 44.049 -58.659 1.00 86.44 299 LEU A CA 1
ATOM 2396 C C . LEU A 1 299 ? 45.758 44.011 -59.632 1.00 86.44 299 LEU A C 1
ATOM 2398 O O . LEU A 1 299 ? 45.862 44.530 -60.738 1.00 86.44 299 LEU A O 1
ATOM 2402 N N . ASN A 1 300 ? 44.606 43.492 -59.206 1.00 85.62 300 ASN A N 1
ATOM 2403 C CA . ASN A 1 300 ? 43.400 43.462 -60.034 1.00 85.62 300 ASN A CA 1
ATOM 2404 C C . ASN A 1 300 ? 42.894 44.875 -60.382 1.00 85.62 300 ASN A C 1
ATOM 2406 O O . ASN A 1 300 ? 42.453 45.128 -61.500 1.00 85.62 300 ASN A O 1
ATOM 2410 N N . ASN A 1 301 ? 42.988 45.826 -59.449 1.00 89.44 301 ASN A N 1
ATOM 2411 C CA . ASN A 1 301 ? 42.647 47.222 -59.729 1.00 89.44 301 ASN A CA 1
ATOM 2412 C C . ASN A 1 301 ? 43.617 47.855 -60.738 1.00 89.44 301 ASN A C 1
ATOM 2414 O O . ASN A 1 301 ? 43.172 48.592 -61.615 1.00 89.44 301 ASN A O 1
ATOM 2418 N N . LYS A 1 302 ? 44.913 47.528 -60.650 1.00 88.31 302 LYS A N 1
ATOM 2419 C CA . LYS A 1 302 ? 45.937 47.987 -61.599 1.00 88.31 302 LYS A CA 1
ATOM 2420 C C . LYS A 1 302 ? 45.715 47.417 -63.004 1.00 88.31 302 LYS A C 1
ATOM 2422 O O . LYS A 1 302 ? 45.841 48.145 -63.980 1.00 88.31 302 LYS A O 1
ATOM 2427 N N . VAL A 1 303 ? 45.313 46.146 -63.107 1.00 83.31 303 VAL A N 1
ATOM 2428 C CA . VAL A 1 303 ? 44.931 45.513 -64.383 1.00 83.31 303 VAL A CA 1
ATOM 2429 C C . VAL A 1 303 ? 43.742 46.239 -65.012 1.00 83.31 303 VAL A C 1
ATOM 2431 O O . VAL A 1 303 ? 43.821 46.631 -66.170 1.00 83.31 303 VAL A O 1
ATOM 2434 N N . LYS A 1 304 ? 42.687 46.521 -64.239 1.00 86.81 304 LYS A N 1
ATOM 2435 C CA . LYS A 1 304 ? 41.509 47.254 -64.738 1.00 86.81 304 LYS A CA 1
ATOM 2436 C C . LYS A 1 304 ? 41.817 48.689 -65.176 1.00 86.81 304 LYS A C 1
ATOM 2438 O O . LYS A 1 304 ? 41.151 49.217 -66.061 1.00 86.81 304 LYS A O 1
ATOM 2443 N N . GLU A 1 305 ? 42.769 49.350 -64.521 1.00 86.38 305 GLU A N 1
ATOM 2444 C CA . GLU A 1 305 ? 43.246 50.682 -64.911 1.00 86.38 305 GLU A CA 1
ATOM 2445 C C . GLU A 1 305 ? 43.938 50.630 -66.279 1.00 86.38 305 GLU A C 1
ATOM 2447 O O . GLU A 1 305 ? 43.520 51.335 -67.195 1.00 86.38 305 GLU A O 1
ATOM 2452 N N . LEU A 1 306 ? 44.878 49.698 -66.449 1.00 81.38 306 LEU A N 1
ATOM 2453 C CA . LEU A 1 306 ? 45.590 49.480 -67.711 1.00 81.38 306 LEU A CA 1
ATOM 2454 C C . LEU A 1 306 ? 44.666 49.019 -68.852 1.00 81.38 306 LEU A C 1
ATOM 2456 O O . LEU A 1 306 ? 44.861 49.416 -69.997 1.00 81.38 306 LEU A O 1
ATOM 2460 N N . GLU A 1 307 ? 43.638 48.218 -68.563 1.00 81.12 307 GLU A N 1
ATOM 2461 C CA . GLU A 1 307 ? 42.623 47.829 -69.553 1.00 81.12 307 GLU A CA 1
ATOM 2462 C C . GLU A 1 307 ? 41.803 49.035 -70.042 1.00 81.12 307 GLU A C 1
ATOM 2464 O O . GLU A 1 307 ? 41.525 49.134 -71.237 1.00 81.12 307 GLU A O 1
ATOM 2469 N N . ARG A 1 308 ? 41.462 49.996 -69.166 1.00 83.62 308 ARG A N 1
ATOM 2470 C CA . ARG A 1 308 ? 40.778 51.238 -69.585 1.00 83.62 308 ARG A CA 1
ATOM 2471 C C . ARG A 1 308 ? 41.669 52.145 -70.427 1.00 83.62 308 ARG A C 1
ATOM 2473 O O . ARG A 1 308 ? 41.183 52.740 -71.390 1.00 83.62 308 ARG A O 1
ATOM 2480 N N . GLU A 1 309 ? 42.947 52.256 -70.079 1.00 79.62 309 GLU A N 1
ATOM 2481 C CA . GLU A 1 309 ? 43.930 53.019 -70.861 1.00 79.62 309 GLU A CA 1
ATOM 2482 C C . GLU A 1 309 ? 44.149 52.398 -72.249 1.00 79.62 309 GLU A C 1
ATOM 2484 O O . GLU A 1 309 ? 44.209 53.109 -73.253 1.00 79.62 309 GLU A O 1
ATOM 2489 N N . LEU A 1 310 ? 44.180 51.063 -72.335 1.00 75.88 310 LEU A N 1
ATOM 2490 C CA . LEU A 1 310 ? 44.258 50.349 -73.609 1.00 75.88 310 LEU A CA 1
ATOM 2491 C C . LEU A 1 310 ? 43.002 50.575 -74.463 1.00 75.88 310 LEU A C 1
ATOM 2493 O O . LEU A 1 310 ? 43.116 50.846 -75.657 1.00 75.88 310 LEU A O 1
ATOM 2497 N N . GLN A 1 311 ? 41.813 50.520 -73.859 1.00 74.19 311 GLN A N 1
ATOM 2498 C CA . GLN A 1 311 ? 40.551 50.736 -74.570 1.00 74.19 311 GLN A CA 1
ATOM 2499 C C . GLN A 1 311 ? 40.453 52.159 -75.147 1.00 74.19 311 GLN A C 1
ATOM 2501 O O . GLN A 1 311 ? 40.090 52.336 -76.308 1.00 74.19 311 GLN A O 1
ATOM 2506 N N . THR A 1 312 ? 40.871 53.168 -74.377 1.00 74.69 312 THR A N 1
ATOM 2507 C CA . THR A 1 312 ? 40.913 54.568 -74.841 1.00 74.69 312 THR A CA 1
ATOM 2508 C C . THR A 1 312 ? 41.973 54.811 -75.919 1.00 74.69 312 THR A C 1
ATOM 2510 O O . THR A 1 312 ? 41.790 55.674 -76.779 1.00 74.69 312 THR A O 1
ATOM 2513 N N . ALA A 1 313 ? 43.071 54.050 -75.927 1.00 72.00 313 ALA A N 1
ATOM 2514 C CA . ALA A 1 313 ? 44.057 54.092 -77.006 1.00 72.00 313 ALA A CA 1
ATOM 2515 C C . ALA A 1 313 ? 43.540 53.435 -78.301 1.00 72.00 313 ALA A C 1
ATOM 2517 O O . ALA A 1 313 ? 43.758 53.972 -79.386 1.00 72.00 313 ALA A O 1
ATOM 2518 N N . VAL A 1 314 ? 42.809 52.319 -78.204 1.00 68.25 314 VAL A N 1
ATOM 2519 C CA . VAL A 1 314 ? 42.191 51.640 -79.360 1.00 68.25 314 VAL A CA 1
ATOM 2520 C C . VAL A 1 314 ? 41.091 52.501 -79.993 1.00 68.25 314 VAL A C 1
ATOM 2522 O O . VAL A 1 314 ? 41.037 52.623 -81.217 1.00 68.25 314 VAL A O 1
ATOM 2525 N N . GLU A 1 315 ? 40.277 53.188 -79.188 1.00 63.75 315 GLU A N 1
ATOM 2526 C CA . GLU A 1 315 ? 39.271 54.146 -79.678 1.00 63.75 315 GLU A CA 1
ATOM 2527 C C . GLU A 1 315 ? 39.896 55.346 -80.416 1.00 63.75 315 GLU A C 1
ATOM 2529 O O . GLU A 1 315 ? 39.313 55.855 -81.374 1.00 63.75 315 GLU A O 1
ATOM 2534 N N . LYS A 1 316 ? 41.118 55.760 -80.048 1.00 67.00 316 LYS A N 1
ATOM 2535 C CA . LYS A 1 316 ? 41.885 56.781 -80.788 1.00 67.00 316 LYS A CA 1
ATOM 2536 C C . LYS A 1 316 ? 42.458 56.277 -82.117 1.00 67.00 316 LYS A C 1
ATOM 2538 O O . LYS A 1 316 ? 42.653 57.084 -83.018 1.00 67.00 316 LYS A O 1
ATOM 2543 N N . ILE A 1 317 ? 42.715 54.975 -82.261 1.00 59.94 317 ILE A N 1
ATOM 2544 C CA . ILE A 1 317 ? 43.210 54.375 -83.514 1.00 59.94 317 ILE A CA 1
ATOM 2545 C C . ILE A 1 317 ? 42.059 54.156 -84.511 1.00 59.94 317 ILE A C 1
ATOM 2547 O O . ILE A 1 317 ? 42.254 54.293 -85.714 1.00 59.94 317 ILE A O 1
ATOM 2551 N N . HIS A 1 318 ? 40.838 53.898 -84.036 1.00 51.41 318 HIS A N 1
ATOM 2552 C CA . HIS A 1 318 ? 39.657 53.749 -84.898 1.00 51.41 318 HIS A CA 1
ATOM 2553 C C . HIS A 1 318 ? 39.084 55.072 -85.452 1.00 51.41 318 HIS A C 1
ATOM 2555 O O . HIS A 1 318 ? 38.234 55.026 -86.338 1.00 51.41 318 HIS A O 1
ATOM 2561 N N . SER A 1 319 ? 39.538 56.246 -84.993 1.00 49.53 319 SER A N 1
ATOM 2562 C CA . SER A 1 319 ? 39.049 57.551 -85.477 1.00 49.53 319 SER A CA 1
ATOM 2563 C C . SER A 1 319 ? 39.877 58.184 -86.613 1.00 49.53 319 SER A C 1
ATOM 2565 O O . SER A 1 319 ? 39.495 59.242 -87.111 1.00 49.53 319 SER A O 1
ATOM 2567 N N . LEU A 1 320 ? 40.948 57.533 -87.093 1.00 50.47 320 LEU A N 1
ATOM 2568 C CA . LEU A 1 320 ? 41.748 57.966 -88.253 1.00 50.47 320 LEU A CA 1
ATOM 2569 C C . LEU A 1 320 ? 42.100 56.783 -89.179 1.00 50.47 320 LEU A C 1
ATOM 2571 O O . LEU A 1 320 ? 43.128 56.137 -88.998 1.00 50.47 320 LEU A O 1
ATOM 2575 N N . GLY A 1 321 ? 41.291 56.537 -90.217 1.00 37.22 321 GLY A N 1
ATOM 2576 C CA . GLY A 1 321 ? 41.721 55.727 -91.369 1.00 37.22 321 GLY A CA 1
ATOM 2577 C C . GLY A 1 321 ? 40.605 54.998 -92.118 1.00 37.22 321 GLY A C 1
ATOM 2578 O O . GLY A 1 321 ? 40.249 53.880 -91.759 1.00 37.22 321 GLY A O 1
ATOM 2579 N N . GLY A 1 322 ? 40.109 55.601 -93.203 1.00 36.09 322 GLY A N 1
ATOM 2580 C CA . GLY A 1 322 ? 39.260 54.956 -94.208 1.00 36.09 322 GLY A CA 1
ATOM 2581 C C . GLY A 1 322 ? 39.828 55.110 -95.627 1.00 36.09 322 GLY A C 1
ATOM 2582 O O . GLY A 1 322 ? 40.307 56.191 -95.966 1.00 36.09 322 GLY A O 1
ATOM 2583 N N . ASN A 1 323 ? 39.725 54.021 -96.408 1.00 37.31 323 ASN A N 1
ATOM 2584 C CA . ASN A 1 323 ? 39.597 53.892 -97.880 1.00 37.31 323 ASN A CA 1
ATOM 2585 C C . ASN A 1 323 ? 40.619 52.967 -98.588 1.00 37.31 323 ASN A C 1
ATOM 2587 O O . ASN A 1 323 ? 41.757 53.336 -98.843 1.00 37.31 323 ASN A O 1
ATOM 2591 N N . ASP A 1 324 ? 40.125 51.757 -98.876 1.00 35.75 324 ASP A N 1
ATOM 2592 C CA . ASP A 1 324 ? 39.986 51.028 -100.156 1.00 35.75 324 ASP A CA 1
ATOM 2593 C C . ASP A 1 324 ? 41.126 50.814 -101.197 1.00 35.75 324 ASP A C 1
ATOM 2595 O O . ASP A 1 324 ? 41.868 51.713 -101.574 1.00 35.75 324 ASP A O 1
ATOM 2599 N N . ALA A 1 325 ? 41.073 49.591 -101.755 1.00 36.56 325 ALA A N 1
ATOM 2600 C CA . ALA A 1 325 ? 41.538 49.069 -103.052 1.00 36.56 325 ALA A CA 1
ATOM 2601 C C . ALA A 1 325 ? 43.036 48.775 -103.357 1.00 36.56 325 ALA A C 1
ATOM 2603 O O . ALA A 1 325 ? 43.852 49.660 -103.579 1.00 36.56 325 ALA A O 1
ATOM 2604 N N . GLY A 1 326 ? 43.319 47.484 -103.628 1.00 31.28 326 GLY A N 1
ATOM 2605 C CA . GLY A 1 326 ? 43.927 47.072 -104.911 1.00 31.28 326 GLY A CA 1
ATOM 2606 C C . GLY A 1 326 ? 45.397 46.594 -104.988 1.00 31.28 326 GLY A C 1
ATOM 2607 O O . GLY A 1 326 ? 46.317 47.392 -105.022 1.00 31.28 326 GLY A O 1
ATOM 2608 N N . ILE A 1 327 ? 45.568 45.283 -105.239 1.00 35.88 327 ILE A N 1
ATOM 2609 C CA . ILE A 1 327 ? 46.469 44.657 -106.250 1.00 35.88 327 ILE A CA 1
ATOM 2610 C C . ILE A 1 327 ? 48.021 44.720 -106.082 1.00 35.88 327 ILE A C 1
ATOM 2612 O O . ILE A 1 327 ? 48.677 45.711 -106.354 1.00 35.88 327 ILE A O 1
ATOM 2616 N N . LYS A 1 328 ? 48.584 43.520 -105.828 1.00 37.03 328 LYS A N 1
ATOM 2617 C CA . LYS A 1 328 ? 49.843 42.889 -106.323 1.00 37.03 328 LYS A CA 1
ATOM 2618 C C . LYS A 1 328 ? 51.220 43.590 -106.176 1.00 37.03 328 LYS A C 1
ATOM 2620 O O . LYS A 1 328 ? 51.628 44.398 -106.990 1.00 37.03 328 LYS A O 1
ATOM 2625 N N . GLN A 1 329 ? 52.004 43.022 -105.250 1.00 34.12 329 GLN A N 1
ATOM 2626 C CA . GLN A 1 329 ? 53.305 42.339 -105.444 1.00 34.12 329 GLN A CA 1
ATOM 2627 C C . GLN A 1 329 ? 54.491 43.069 -106.137 1.00 34.12 329 GLN A C 1
ATOM 2629 O O . GLN A 1 329 ? 54.580 43.139 -107.357 1.00 34.12 329 GLN A O 1
ATOM 2634 N N . SER A 1 330 ? 55.529 43.353 -105.334 1.00 31.39 330 SER A N 1
ATOM 2635 C CA . SER A 1 330 ? 56.915 42.839 -105.469 1.00 31.39 330 SER A CA 1
ATOM 2636 C C . SER A 1 330 ? 58.048 43.884 -105.397 1.00 31.39 330 SER A C 1
ATOM 2638 O O . SER A 1 330 ? 58.053 44.888 -106.093 1.00 31.39 330 SER A O 1
ATOM 2640 N N . THR A 1 331 ? 59.072 43.499 -104.622 1.00 28.94 331 THR A N 1
ATOM 2641 C CA . THR A 1 331 ? 60.509 43.798 -104.801 1.00 28.94 331 THR A CA 1
ATOM 2642 C C . THR A 1 331 ? 61.015 45.169 -104.303 1.00 28.94 331 THR A C 1
ATOM 2644 O O . THR A 1 331 ? 60.898 46.164 -104.997 1.00 28.94 331 THR A O 1
ATOM 2647 N N . LEU A 1 332 ? 61.436 45.324 -103.037 1.00 33.19 332 LEU A N 1
ATOM 2648 C CA . LEU A 1 332 ? 62.733 44.975 -102.396 1.00 33.19 332 LEU A CA 1
ATOM 2649 C C . LEU A 1 332 ? 63.870 45.988 -102.672 1.00 33.19 332 LEU A C 1
ATOM 2651 O O . LEU A 1 332 ? 64.264 46.174 -103.819 1.00 33.19 332 LEU A O 1
ATOM 2655 N N . LYS A 1 333 ? 64.477 46.445 -101.554 1.00 32.59 333 LYS A N 1
ATOM 2656 C CA . LYS A 1 333 ? 65.788 47.120 -101.328 1.00 32.59 333 LYS A CA 1
ATOM 2657 C C . LYS A 1 333 ? 65.702 48.645 -101.143 1.00 32.59 333 LYS A C 1
ATOM 2659 O O . LYS A 1 333 ? 65.048 49.306 -101.925 1.00 32.59 333 LYS A O 1
ATOM 2664 N N . LYS A 1 334 ? 66.383 49.286 -100.187 1.00 30.92 334 LYS A N 1
ATOM 2665 C CA . LYS A 1 334 ? 67.232 48.877 -99.051 1.00 30.92 334 LYS A CA 1
ATOM 2666 C C . LYS A 1 334 ? 67.529 50.169 -98.252 1.00 30.92 334 LYS A C 1
ATOM 2668 O O . LYS A 1 334 ? 67.834 51.176 -98.872 1.00 30.92 334 LYS A O 1
ATOM 2673 N N . THR A 1 335 ? 67.394 50.083 -96.926 1.00 35.84 335 THR A N 1
ATOM 2674 C CA . THR A 1 335 ? 68.302 50.582 -95.858 1.00 35.84 335 THR A CA 1
ATOM 2675 C C . THR A 1 335 ? 69.046 51.915 -96.016 1.00 35.84 335 THR A C 1
ATOM 2677 O O . THR A 1 335 ? 69.887 52.023 -96.896 1.00 35.84 335 THR A O 1
ATOM 2680 N N . GLU A 1 336 ? 68.880 52.824 -95.047 1.00 29.25 336 GLU A N 1
ATOM 2681 C CA . GLU A 1 336 ? 69.819 53.055 -93.917 1.00 29.25 336 GLU A CA 1
ATOM 2682 C C . GLU A 1 336 ? 69.174 54.069 -92.938 1.00 29.25 336 GLU A C 1
ATOM 2684 O O . GLU A 1 336 ? 68.701 55.116 -93.358 1.00 29.25 336 GLU A O 1
ATOM 2689 N N . GLU A 1 337 ? 68.810 53.701 -91.704 1.00 36.91 337 GLU A N 1
ATOM 2690 C CA . GLU A 1 337 ? 69.657 53.505 -90.508 1.00 36.91 337 GLU A CA 1
ATOM 2691 C C . GLU A 1 337 ? 69.896 54.828 -89.742 1.00 36.91 337 GLU A C 1
ATOM 2693 O O . GLU A 1 337 ? 70.621 55.695 -90.219 1.00 36.91 337 GLU A O 1
ATOM 2698 N N . ASN A 1 338 ? 69.278 54.996 -88.555 1.00 31.91 338 ASN A N 1
ATOM 2699 C CA . ASN A 1 338 ? 69.984 55.071 -87.258 1.00 31.91 338 ASN A CA 1
ATOM 2700 C C . ASN A 1 338 ? 69.153 55.627 -86.068 1.00 31.91 338 ASN A C 1
ATOM 2702 O O . ASN A 1 338 ? 68.430 56.611 -86.186 1.00 31.91 338 ASN A O 1
ATOM 2706 N N . LEU A 1 339 ? 69.399 54.995 -84.907 1.00 35.31 339 LEU A N 1
ATOM 2707 C CA . LEU A 1 339 ? 69.123 55.355 -83.501 1.00 35.31 339 LEU A CA 1
ATOM 2708 C C . LEU A 1 339 ? 67.735 55.097 -82.866 1.00 35.31 339 LEU A C 1
ATOM 2710 O O . LEU A 1 339 ? 66.879 55.969 -82.746 1.00 35.31 339 LEU A O 1
ATOM 2714 N N . ALA A 1 340 ? 67.625 53.898 -82.283 1.00 48.69 340 ALA A N 1
ATOM 2715 C CA . ALA A 1 340 ? 66.884 53.606 -81.056 1.00 48.69 340 ALA A CA 1
ATOM 2716 C C . ALA A 1 340 ? 67.873 53.548 -79.871 1.00 48.69 340 ALA A C 1
ATOM 2718 O O . ALA A 1 340 ? 68.986 53.079 -80.077 1.00 48.69 340 ALA A O 1
ATOM 2719 N N . GLU A 1 341 ? 67.480 53.970 -78.659 1.00 48.31 341 GLU A N 1
ATOM 2720 C CA . GLU A 1 341 ? 67.566 53.160 -77.418 1.00 48.31 341 GLU A CA 1
ATOM 2721 C C . GLU A 1 341 ? 67.360 53.974 -76.117 1.00 48.31 341 GLU A C 1
ATOM 2723 O O . GLU A 1 341 ? 68.147 54.840 -75.748 1.00 48.31 341 GLU A O 1
ATOM 2728 N N . SER A 1 342 ? 66.305 53.596 -75.384 1.00 39.56 342 SER A N 1
ATOM 2729 C CA . SER A 1 342 ? 66.091 53.732 -73.931 1.00 39.56 342 SER A CA 1
ATOM 2730 C C . SER A 1 342 ? 65.136 52.572 -73.513 1.00 39.56 342 SER A C 1
ATOM 2732 O O . SER A 1 342 ? 64.329 52.140 -74.343 1.00 39.56 342 SER A O 1
ATOM 2734 N N . PRO A 1 343 ? 65.243 51.962 -72.311 1.00 57.38 343 PRO A N 1
ATOM 2735 C CA . PRO A 1 343 ? 64.907 50.547 -72.031 1.00 57.38 343 PRO A CA 1
ATOM 2736 C C . PRO A 1 343 ? 63.426 50.104 -72.097 1.00 57.38 343 PRO A C 1
ATOM 2738 O O . PRO A 1 343 ? 63.162 48.902 -72.106 1.00 57.38 343 PRO A O 1
ATOM 2741 N N . GLU A 1 344 ? 62.451 51.009 -72.213 1.00 61.31 344 GLU A N 1
ATOM 2742 C CA . GLU A 1 344 ? 61.017 50.675 -72.367 1.00 61.31 344 GLU A CA 1
ATOM 2743 C C . GLU A 1 344 ? 60.699 49.923 -73.666 1.00 61.31 344 GLU A C 1
ATOM 2745 O O . GLU A 1 344 ? 59.819 49.058 -73.700 1.00 61.31 344 GLU A O 1
ATOM 2750 N N . VAL A 1 345 ? 61.469 50.189 -74.724 1.00 64.06 345 VAL A N 1
ATOM 2751 C CA . VAL A 1 345 ? 61.322 49.498 -76.010 1.00 64.06 345 VAL A CA 1
ATOM 2752 C C . VAL A 1 345 ? 61.660 48.004 -75.868 1.00 64.06 345 VAL A C 1
ATOM 2754 O O . VAL A 1 345 ? 61.018 47.169 -76.503 1.00 64.06 345 VAL A O 1
ATOM 2757 N N . LYS A 1 346 ? 62.577 47.630 -74.957 1.00 68.12 346 LYS A N 1
ATOM 2758 C CA . LYS A 1 346 ? 62.923 46.222 -74.676 1.00 68.12 346 LYS A CA 1
ATOM 2759 C C . LYS A 1 346 ? 61.831 45.481 -73.882 1.00 68.12 346 LYS A C 1
ATOM 2761 O O . LYS A 1 346 ? 61.605 44.305 -74.142 1.00 68.12 346 LYS A O 1
ATOM 2766 N N . ALA A 1 347 ? 61.078 46.145 -73.001 1.00 73.00 347 ALA A N 1
ATOM 2767 C CA . ALA A 1 347 ? 59.950 45.515 -72.292 1.00 73.00 347 ALA A CA 1
ATOM 2768 C C . ALA A 1 347 ? 58.708 45.343 -73.189 1.00 73.00 347 ALA A C 1
ATOM 2770 O O . ALA A 1 347 ? 57.976 44.355 -73.077 1.00 73.00 347 ALA A O 1
ATOM 2771 N N . LEU A 1 348 ? 58.481 46.280 -74.120 1.00 69.88 348 LEU A N 1
ATOM 2772 C CA . LEU A 1 348 ? 57.486 46.114 -75.185 1.00 69.88 348 LEU A CA 1
ATOM 2773 C C . LEU A 1 348 ? 57.852 44.945 -76.113 1.00 69.88 348 LEU A C 1
ATOM 2775 O O . LEU A 1 348 ? 56.966 44.175 -76.487 1.00 69.88 348 LEU A O 1
ATOM 2779 N N . GLN A 1 349 ? 59.146 44.741 -76.388 1.00 71.56 349 GLN A N 1
ATOM 2780 C CA . GLN A 1 349 ? 59.651 43.551 -77.081 1.00 71.56 349 GLN A CA 1
ATOM 2781 C C . GLN A 1 349 ? 59.328 42.256 -76.303 1.00 71.56 349 GLN A C 1
ATOM 2783 O O . GLN A 1 349 ? 58.917 41.269 -76.905 1.00 71.56 349 GLN A O 1
ATOM 2788 N N . GLU A 1 350 ? 59.437 42.249 -74.970 1.00 75.62 350 GLU A N 1
ATOM 2789 C CA . GLU A 1 350 ? 59.113 41.084 -74.119 1.00 75.62 350 GLU A CA 1
ATOM 2790 C C . GLU A 1 350 ? 57.598 40.813 -73.973 1.00 75.62 350 GLU A C 1
ATOM 2792 O O . GLU A 1 350 ? 57.131 39.672 -73.889 1.00 75.62 350 GLU A O 1
ATOM 2797 N N . LYS A 1 351 ? 56.767 41.858 -74.002 1.00 78.50 351 LYS A N 1
ATOM 2798 C CA . LYS A 1 351 ? 55.304 41.693 -74.072 1.00 78.50 351 LYS A CA 1
ATOM 2799 C C . LYS A 1 351 ? 54.868 41.138 -75.422 1.00 78.50 351 LYS A C 1
ATOM 2801 O O . LYS A 1 351 ? 53.956 40.311 -75.472 1.00 78.50 351 LYS A O 1
ATOM 2806 N N . LEU A 1 352 ? 55.554 41.531 -76.493 1.00 71.94 352 LEU A N 1
ATOM 2807 C CA . LEU A 1 352 ? 55.375 40.934 -77.810 1.00 71.94 352 LEU A CA 1
ATOM 2808 C C . LEU A 1 352 ? 55.751 39.443 -77.787 1.00 71.94 352 LEU A C 1
ATOM 2810 O O . LEU A 1 352 ? 55.011 38.625 -78.331 1.00 71.94 352 LEU A O 1
ATOM 2814 N N . THR A 1 353 ? 56.830 39.047 -77.098 1.00 75.62 353 THR A N 1
ATOM 2815 C CA . THR A 1 353 ? 57.188 37.620 -76.973 1.00 75.62 353 THR A CA 1
ATOM 2816 C C . THR A 1 353 ? 56.193 36.823 -76.120 1.00 75.62 353 THR A C 1
ATOM 2818 O O . THR A 1 353 ? 55.896 35.678 -76.455 1.00 75.62 353 THR A O 1
ATOM 2821 N N . THR A 1 354 ? 55.577 37.415 -75.095 1.00 79.75 354 THR A N 1
ATOM 2822 C CA . THR A 1 354 ? 54.522 36.748 -74.299 1.00 79.75 354 THR A CA 1
ATOM 2823 C C . THR A 1 354 ? 53.202 36.627 -75.067 1.00 79.75 354 THR A C 1
ATOM 2825 O O . THR A 1 354 ? 52.510 35.610 -74.985 1.00 79.75 354 THR A O 1
ATOM 2828 N N . ALA A 1 355 ? 52.853 37.637 -75.868 1.00 75.25 355 ALA A N 1
ATOM 2829 C CA . ALA A 1 355 ? 51.739 37.541 -76.808 1.00 75.25 355 ALA A CA 1
ATOM 2830 C C . ALA A 1 355 ? 51.988 36.425 -77.839 1.00 75.25 355 ALA A C 1
ATOM 2832 O O . ALA A 1 355 ? 51.096 35.614 -78.089 1.00 75.25 355 ALA A O 1
ATOM 2833 N N . ASN A 1 356 ? 53.221 36.300 -78.341 1.00 76.44 356 ASN A N 1
ATOM 2834 C CA . ASN A 1 356 ? 53.625 35.183 -79.200 1.00 76.44 356 ASN A CA 1
ATOM 2835 C C . ASN A 1 356 ? 53.519 33.824 -78.481 1.00 76.44 356 ASN A C 1
ATOM 2837 O O . ASN A 1 356 ? 53.138 32.834 -79.105 1.00 76.44 356 ASN A O 1
ATOM 2841 N N . PHE A 1 357 ? 53.767 33.765 -77.168 1.00 85.00 357 PHE A N 1
ATOM 2842 C CA . PHE A 1 357 ? 53.550 32.555 -76.368 1.00 85.00 357 PHE A CA 1
ATOM 2843 C C . PHE A 1 357 ? 52.061 32.168 -76.273 1.00 85.00 357 PHE A C 1
ATOM 2845 O O . PHE A 1 357 ? 51.723 30.995 -76.417 1.00 85.00 357 PHE A O 1
ATOM 2852 N N . LYS A 1 358 ? 51.143 33.135 -76.142 1.00 84.50 358 LYS A N 1
ATOM 2853 C CA . LYS A 1 358 ? 49.687 32.875 -76.180 1.00 84.50 358 LYS A CA 1
ATOM 2854 C C . LYS A 1 358 ? 49.195 32.436 -77.558 1.00 84.50 358 LYS A C 1
ATOM 2856 O O . LYS A 1 358 ? 48.320 31.583 -77.661 1.00 84.50 358 LYS A O 1
ATOM 2861 N N . VAL A 1 359 ? 49.786 32.967 -78.627 1.00 77.31 359 VAL A N 1
ATOM 2862 C CA . VAL A 1 359 ? 49.547 32.459 -79.989 1.00 77.31 359 VAL A CA 1
ATOM 2863 C C . VAL A 1 359 ? 49.985 30.994 -80.093 1.00 77.31 359 VAL A C 1
ATOM 2865 O O . VAL A 1 359 ? 49.296 30.184 -80.716 1.00 77.31 359 VAL A O 1
ATOM 2868 N N . LEU A 1 360 ? 51.079 30.626 -79.420 1.00 80.00 360 LEU A N 1
ATOM 2869 C CA . LEU A 1 360 ? 51.523 29.238 -79.305 1.00 80.00 360 LEU A CA 1
ATOM 2870 C C . LEU A 1 360 ? 50.510 28.356 -78.548 1.00 80.00 360 LEU A C 1
ATOM 2872 O O . LEU A 1 360 ? 50.283 27.213 -78.940 1.00 80.00 360 LEU A O 1
ATOM 2876 N N . GLU A 1 361 ? 49.868 28.880 -77.505 1.00 84.81 361 GLU A N 1
ATOM 2877 C CA . GLU A 1 361 ? 48.853 28.171 -76.717 1.00 84.81 361 GLU A CA 1
ATOM 2878 C C . GLU A 1 361 ? 47.551 27.943 -77.505 1.00 84.81 361 GLU A C 1
ATOM 2880 O O . GLU A 1 361 ? 47.028 26.827 -77.540 1.00 84.81 361 GLU A O 1
ATOM 2885 N N . TYR A 1 362 ? 47.074 28.946 -78.248 1.00 82.12 362 TYR A N 1
ATOM 2886 C CA . TYR A 1 362 ? 45.938 28.772 -79.163 1.00 82.12 362 TYR A CA 1
ATOM 2887 C C . TYR A 1 362 ? 46.243 27.778 -80.290 1.00 82.12 362 TYR A C 1
ATOM 2889 O O . TYR A 1 362 ? 45.371 27.010 -80.706 1.00 82.12 362 TYR A O 1
ATOM 2897 N N . ARG A 1 363 ? 47.503 27.707 -80.736 1.00 86.56 363 ARG A N 1
ATOM 2898 C CA . ARG A 1 363 ? 47.957 26.676 -81.679 1.00 86.56 363 ARG A CA 1
ATOM 2899 C C . ARG A 1 363 ? 47.810 25.262 -81.100 1.00 86.56 363 ARG A C 1
ATOM 2901 O O . ARG A 1 363 ? 47.459 24.345 -81.843 1.00 86.56 363 ARG A O 1
ATOM 2908 N N . ASN A 1 364 ? 48.015 25.086 -79.792 1.00 88.94 364 ASN A N 1
ATOM 2909 C CA . ASN A 1 364 ? 47.803 23.805 -79.108 1.00 88.94 364 ASN A CA 1
ATOM 2910 C C . ASN A 1 364 ? 46.313 23.441 -79.000 1.00 88.94 364 ASN A C 1
ATOM 2912 O O . ASN A 1 364 ? 45.954 22.277 -79.162 1.00 88.94 364 ASN A O 1
ATOM 2916 N N . GLN A 1 365 ? 45.423 24.415 -78.806 1.00 85.25 365 GLN A N 1
ATOM 2917 C CA . GLN A 1 365 ? 43.975 24.160 -78.805 1.00 85.25 365 GLN A CA 1
ATOM 2918 C C . GLN A 1 365 ? 43.473 23.722 -80.187 1.00 85.25 365 GLN A C 1
ATOM 2920 O O . GLN A 1 365 ? 42.723 22.753 -80.307 1.00 85.25 365 GLN A O 1
ATOM 2925 N N . LEU A 1 366 ? 43.969 24.358 -81.251 1.00 83.38 366 LEU A N 1
ATOM 2926 C CA . LEU A 1 366 ? 43.682 23.945 -82.626 1.00 83.38 366 LEU A CA 1
ATOM 2927 C C . LEU A 1 366 ? 44.188 22.519 -82.912 1.00 83.38 366 LEU A C 1
ATOM 2929 O O . LEU A 1 366 ? 43.565 21.757 -83.654 1.00 83.38 366 LEU A O 1
ATOM 2933 N N . GLN A 1 367 ? 45.303 22.131 -82.289 1.00 85.06 367 GLN A N 1
ATOM 2934 C CA . GLN A 1 367 ? 45.822 20.769 -82.354 1.00 85.06 367 GLN A CA 1
ATOM 2935 C C . GLN A 1 367 ? 44.906 19.759 -81.638 1.00 85.06 367 GLN A C 1
ATOM 2937 O O . GLN A 1 367 ? 44.757 18.646 -82.144 1.00 85.06 367 GLN A O 1
ATOM 2942 N N . SER A 1 368 ? 44.250 20.142 -80.537 1.00 81.75 368 SER A N 1
ATOM 2943 C CA . SER A 1 368 ? 43.243 19.319 -79.845 1.00 81.75 368 SER A CA 1
ATOM 2944 C C . SER A 1 368 ? 41.993 19.105 -80.702 1.00 81.75 368 SER A C 1
ATOM 2946 O O . SER A 1 368 ? 41.586 17.969 -80.934 1.00 81.75 368 SER A O 1
ATOM 2948 N N . ALA A 1 369 ? 41.446 20.171 -81.294 1.00 77.88 369 ALA A N 1
ATOM 2949 C CA . ALA A 1 369 ? 40.303 20.061 -82.207 1.00 77.88 369 ALA A CA 1
ATOM 2950 C C . ALA A 1 369 ? 40.623 19.171 -83.429 1.00 77.88 369 ALA A C 1
ATOM 2952 O O . ALA A 1 369 ? 39.802 18.379 -83.894 1.00 77.88 369 ALA A O 1
ATOM 2953 N N . LYS A 1 370 ? 41.869 19.221 -83.918 1.00 84.38 370 LYS A N 1
ATOM 2954 C CA . LYS A 1 370 ? 42.366 18.328 -84.976 1.00 84.38 370 LYS A CA 1
ATOM 2955 C C . LYS A 1 370 ? 42.459 16.861 -84.528 1.00 84.38 370 LYS A C 1
ATOM 2957 O O . LYS A 1 370 ? 42.371 15.973 -85.374 1.00 84.38 370 LYS A O 1
ATOM 2962 N N . GLN A 1 371 ? 42.661 16.581 -83.239 1.00 83.00 371 GLN A N 1
ATOM 2963 C CA . GLN A 1 371 ? 42.619 15.217 -82.696 1.00 83.00 371 GLN A CA 1
ATOM 2964 C C . GLN A 1 371 ? 41.185 14.689 -82.591 1.00 83.00 371 GLN A C 1
ATOM 2966 O O . GLN A 1 371 ? 40.950 13.530 -82.925 1.00 83.00 371 GLN A O 1
ATOM 2971 N N . GLU A 1 372 ? 40.221 15.527 -82.219 1.00 80.88 372 GLU A N 1
ATOM 2972 C CA . GLU A 1 372 ? 38.801 15.148 -82.201 1.00 80.88 372 GLU A CA 1
ATOM 2973 C C . GLU A 1 372 ? 38.283 14.820 -83.607 1.00 80.88 372 GLU A C 1
ATOM 2975 O O . GLU A 1 372 ? 37.652 13.783 -83.808 1.00 80.88 372 GLU A O 1
ATOM 2980 N N . LEU A 1 373 ? 38.661 15.618 -84.612 1.00 80.56 373 LEU A N 1
ATOM 2981 C CA . LEU A 1 373 ? 38.370 15.327 -86.021 1.00 80.56 373 LEU A CA 1
ATOM 2982 C C . LEU A 1 373 ? 38.965 13.979 -86.478 1.00 80.56 373 LEU A C 1
ATOM 2984 O O . LEU A 1 373 ? 38.370 13.249 -87.265 1.00 80.56 373 LEU A O 1
ATOM 2988 N N . LYS A 1 374 ? 40.145 13.608 -85.964 1.00 80.25 374 LYS A N 1
ATOM 2989 C CA . LYS A 1 374 ? 40.731 12.284 -86.228 1.00 80.25 374 LYS A CA 1
ATOM 2990 C C . LYS A 1 374 ? 39.934 11.160 -85.566 1.00 80.25 374 LYS A C 1
ATOM 2992 O O . LYS A 1 374 ? 39.868 10.069 -86.125 1.00 80.25 374 LYS A O 1
ATOM 2997 N N . MET A 1 375 ? 39.354 11.387 -84.389 1.00 79.19 375 MET A N 1
ATOM 2998 C CA . MET A 1 375 ? 38.527 10.387 -83.704 1.00 79.19 375 MET A CA 1
ATOM 2999 C C . MET A 1 375 ? 37.210 10.139 -84.438 1.00 79.19 375 MET A C 1
ATOM 3001 O O . MET A 1 375 ? 36.806 8.989 -84.592 1.00 79.19 375 MET A O 1
ATOM 3005 N N . THR A 1 376 ? 36.576 11.184 -84.966 1.00 75.44 376 THR A N 1
ATOM 3006 C CA . THR A 1 376 ? 35.367 11.029 -85.786 1.00 75.44 376 THR A CA 1
ATOM 3007 C C . THR A 1 376 ? 35.672 10.345 -87.120 1.00 75.44 376 THR A C 1
ATOM 3009 O O . THR A 1 376 ? 34.931 9.456 -87.536 1.00 75.44 376 THR A O 1
ATOM 3012 N N . GLN A 1 377 ? 36.819 10.647 -87.737 1.00 72.06 377 GLN A N 1
ATOM 3013 C CA . GLN A 1 377 ? 37.307 9.935 -88.922 1.00 72.06 377 GLN A CA 1
ATOM 3014 C C . GLN A 1 377 ? 37.576 8.440 -88.647 1.00 72.06 377 GLN A C 1
ATOM 3016 O O . GLN A 1 377 ? 37.297 7.606 -89.506 1.00 72.06 377 GLN A O 1
ATOM 3021 N N . LYS A 1 378 ? 38.041 8.077 -87.440 1.00 73.44 378 LYS A N 1
ATOM 3022 C CA . LYS A 1 378 ? 38.190 6.673 -87.003 1.00 73.44 378 LYS A CA 1
ATOM 3023 C C . LYS A 1 378 ? 36.854 5.949 -86.822 1.00 73.44 378 LYS A C 1
ATOM 3025 O O . LYS A 1 378 ? 36.761 4.771 -87.141 1.00 73.44 378 LYS A O 1
ATOM 3030 N N . LEU A 1 379 ? 35.818 6.625 -86.330 1.00 71.50 379 LEU A N 1
ATOM 3031 C CA . LEU A 1 379 ? 34.491 6.012 -86.197 1.00 71.50 379 LEU A CA 1
ATOM 3032 C C . LEU A 1 379 ? 33.859 5.731 -87.565 1.00 71.50 379 LEU A C 1
ATOM 3034 O O . LEU A 1 379 ? 33.299 4.659 -87.767 1.00 71.50 379 LEU A O 1
ATOM 3038 N N . LEU A 1 380 ? 34.044 6.634 -88.529 1.00 70.50 380 LEU A N 1
ATOM 3039 C CA . LEU A 1 380 ? 33.606 6.415 -89.908 1.00 70.50 380 LEU A CA 1
ATOM 3040 C C . LEU A 1 380 ? 34.390 5.273 -90.587 1.00 70.50 380 LEU A C 1
ATOM 3042 O O . LEU A 1 380 ? 33.807 4.447 -91.287 1.00 70.50 380 LEU A O 1
ATOM 3046 N N . ALA A 1 381 ? 35.697 5.168 -90.316 1.00 66.31 381 ALA A N 1
ATOM 3047 C CA . ALA A 1 381 ? 36.527 4.044 -90.757 1.00 66.31 381 ALA A CA 1
ATOM 3048 C C . ALA A 1 381 ? 36.080 2.694 -90.156 1.00 66.31 381 ALA A C 1
ATOM 3050 O O . ALA A 1 381 ? 36.266 1.655 -90.778 1.00 66.31 381 ALA A O 1
ATOM 3051 N N . ASN A 1 382 ? 35.423 2.674 -88.992 1.00 69.25 382 ASN A N 1
ATOM 3052 C CA . ASN A 1 382 ? 34.911 1.431 -88.405 1.00 69.25 382 ASN A CA 1
ATOM 3053 C C . ASN A 1 382 ? 33.646 0.896 -89.106 1.00 69.25 382 ASN A C 1
ATOM 3055 O O . ASN A 1 382 ? 33.453 -0.325 -89.148 1.00 69.25 382 ASN A O 1
ATOM 3059 N N . GLU A 1 383 ? 32.813 1.775 -89.675 1.00 66.25 383 GLU A N 1
ATOM 3060 C CA . GLU A 1 383 ? 31.599 1.398 -90.422 1.00 66.25 383 GLU A CA 1
ATOM 3061 C C . GLU A 1 383 ? 31.883 1.070 -91.893 1.00 66.25 383 GLU A C 1
ATOM 3063 O O . GLU A 1 383 ? 31.312 0.130 -92.453 1.00 66.25 383 GLU A O 1
ATOM 3068 N N . VAL A 1 384 ? 32.813 1.803 -92.506 1.00 62.59 384 VAL A N 1
ATOM 3069 C CA . VAL A 1 384 ? 33.240 1.595 -93.896 1.00 62.59 384 VAL A CA 1
ATOM 3070 C C . VAL A 1 384 ? 34.355 0.529 -93.981 1.00 62.59 384 VAL A C 1
ATOM 3072 O O . VAL A 1 384 ? 34.553 -0.099 -95.013 1.00 62.59 384 VAL A O 1
ATOM 3075 N N . GLY A 1 385 ? 35.010 0.202 -92.867 1.00 61.56 385 GLY A N 1
ATOM 3076 C CA . GLY A 1 385 ? 36.202 -0.647 -92.841 1.00 61.56 385 GLY A CA 1
ATOM 3077 C C . GLY A 1 385 ? 37.468 0.179 -93.081 1.00 61.56 385 GLY A C 1
ATOM 3078 O O . GLY A 1 385 ? 37.436 1.193 -93.778 1.00 61.56 385 GLY A O 1
ATOM 3079 N N . GLU A 1 386 ? 38.580 -0.248 -92.476 1.00 60.22 386 GLU A N 1
ATOM 3080 C CA . GLU A 1 386 ? 39.802 0.564 -92.338 1.00 60.22 386 GLU A CA 1
ATOM 3081 C C . GLU A 1 386 ? 40.469 0.961 -93.667 1.00 60.22 386 GLU A C 1
ATOM 3083 O O . GLU A 1 386 ? 41.263 1.898 -93.688 1.00 60.22 386 GLU A O 1
ATOM 3088 N N . ASP A 1 387 ? 40.087 0.341 -94.784 1.00 57.69 387 ASP A N 1
ATOM 3089 C CA . ASP A 1 387 ? 40.802 0.460 -96.058 1.00 57.69 387 ASP A CA 1
ATOM 3090 C C . ASP A 1 387 ? 40.052 1.218 -97.165 1.00 57.69 387 ASP A C 1
ATOM 3092 O O . ASP A 1 387 ? 40.376 1.085 -98.346 1.00 57.69 387 ASP A O 1
ATOM 3096 N N . VAL A 1 388 ? 39.056 2.046 -96.834 1.00 57.97 388 VAL A N 1
ATOM 3097 C CA . VAL A 1 388 ? 38.289 2.771 -97.862 1.00 57.97 388 VAL A CA 1
ATOM 3098 C C . VAL A 1 388 ? 38.497 4.274 -97.748 1.00 57.97 388 VAL A C 1
ATOM 3100 O O . VAL A 1 388 ? 38.015 4.947 -96.838 1.00 57.97 388 VAL A O 1
ATOM 3103 N N . ASN A 1 389 ? 39.220 4.817 -98.725 1.00 62.62 389 ASN A N 1
ATOM 3104 C CA . ASN A 1 389 ? 39.493 6.241 -98.828 1.00 62.62 389 ASN A CA 1
ATOM 3105 C C . ASN A 1 389 ? 38.196 7.009 -99.140 1.00 62.62 389 ASN A C 1
ATOM 3107 O O . ASN A 1 389 ? 37.578 6.824 -100.188 1.00 62.62 389 ASN A O 1
ATOM 3111 N N . ILE A 1 390 ? 37.808 7.913 -98.245 1.00 65.38 390 ILE A N 1
ATOM 3112 C CA . ILE A 1 390 ? 36.569 8.699 -98.325 1.00 65.38 390 ILE A CA 1
ATOM 3113 C C . ILE A 1 390 ? 36.502 9.515 -99.630 1.00 65.38 390 ILE A C 1
ATOM 3115 O O . ILE A 1 390 ? 35.437 9.634 -100.233 1.00 65.38 390 ILE A O 1
ATOM 3119 N N . GLN A 1 391 ? 37.644 9.998 -100.134 1.00 61.00 391 GLN A N 1
ATOM 3120 C CA . GLN A 1 391 ? 37.714 10.681 -101.432 1.00 61.00 391 GLN A CA 1
ATOM 3121 C C . GLN A 1 391 ? 37.407 9.753 -102.616 1.00 61.00 391 GLN A C 1
ATOM 3123 O O . GLN A 1 391 ? 36.886 10.208 -103.628 1.00 61.00 391 GLN A O 1
ATOM 3128 N N . SER A 1 392 ? 37.725 8.462 -102.502 1.00 58.97 392 SER A N 1
ATOM 3129 C CA . SER A 1 392 ? 37.514 7.478 -103.572 1.00 58.97 392 SER A CA 1
ATOM 3130 C C . SER A 1 392 ? 36.067 6.980 -103.669 1.00 58.97 392 SER A C 1
ATOM 3132 O O . SER A 1 392 ? 35.622 6.594 -104.745 1.00 58.97 392 SER A O 1
ATOM 3134 N N . LEU A 1 393 ? 35.296 7.066 -102.580 1.00 60.22 393 LEU A N 1
ATOM 3135 C CA . LEU A 1 393 ? 33.842 6.843 -102.586 1.00 60.22 393 LEU A CA 1
ATOM 3136 C C . LEU A 1 393 ? 33.086 7.993 -103.262 1.00 60.22 393 LEU A C 1
ATOM 3138 O O . LEU A 1 393 ? 32.079 7.776 -103.936 1.00 60.22 393 LEU A O 1
ATOM 3142 N N . LEU A 1 394 ? 33.604 9.214 -103.100 1.00 60.34 394 LEU A N 1
ATOM 3143 C CA . LEU A 1 394 ? 33.093 10.414 -103.761 1.00 60.34 394 LEU A CA 1
ATOM 3144 C C . LEU A 1 394 ? 33.339 10.397 -105.276 1.00 60.34 394 LEU A C 1
ATOM 3146 O O . LEU A 1 394 ? 32.554 10.988 -106.010 1.00 60.34 394 LEU A O 1
ATOM 3150 N N . THR A 1 395 ? 34.387 9.717 -105.751 1.00 62.34 395 THR A N 1
ATOM 3151 C CA . THR A 1 395 ? 34.707 9.623 -107.185 1.00 62.34 395 THR A CA 1
ATOM 3152 C C . THR A 1 395 ? 34.224 8.335 -107.863 1.00 62.34 395 THR A C 1
ATOM 3154 O O . THR A 1 395 ? 33.998 8.367 -109.067 1.00 62.34 395 THR A O 1
ATOM 3157 N N . ASN A 1 396 ? 33.983 7.236 -107.131 1.00 58.16 396 ASN A N 1
ATOM 3158 C CA . ASN A 1 396 ? 33.418 5.979 -107.651 1.00 58.16 396 ASN A CA 1
ATOM 3159 C C . ASN A 1 396 ? 32.178 5.544 -106.855 1.00 58.16 396 ASN A C 1
ATOM 3161 O O . ASN A 1 396 ? 32.213 4.623 -106.038 1.00 58.16 396 ASN A O 1
ATOM 3165 N N . SER A 1 397 ? 31.045 6.177 -107.132 1.00 52.94 397 SER A N 1
ATOM 3166 C CA . SER A 1 397 ? 29.802 6.027 -106.363 1.00 52.94 397 SER A CA 1
ATOM 3167 C C . SER A 1 397 ? 29.015 4.721 -106.609 1.00 52.94 397 SER A C 1
ATOM 3169 O O . SER A 1 397 ? 27.860 4.638 -106.205 1.00 52.94 397 SER A O 1
ATOM 3171 N N . GLY A 1 398 ? 29.590 3.702 -107.272 1.00 59.75 398 GLY A N 1
ATOM 3172 C CA . GLY A 1 398 ? 28.822 2.543 -107.770 1.00 59.75 398 GLY A CA 1
ATOM 3173 C C . GLY A 1 398 ? 29.349 1.126 -107.491 1.00 59.75 398 GLY A C 1
ATOM 3174 O O . GLY A 1 398 ? 28.578 0.182 -107.622 1.00 59.75 398 GLY A O 1
ATOM 3175 N N . SER A 1 399 ? 30.616 0.926 -107.103 1.00 53.69 399 SER A N 1
ATOM 3176 C CA . SER A 1 399 ? 31.208 -0.430 -106.979 1.00 53.69 399 SER A CA 1
ATOM 3177 C C . SER A 1 399 ? 31.561 -0.839 -105.546 1.00 53.69 399 SER A C 1
ATOM 3179 O O . SER A 1 399 ? 32.183 -1.883 -105.329 1.00 53.69 399 SER A O 1
ATOM 3181 N N . TRP A 1 400 ? 31.206 -0.027 -104.555 1.00 61.31 400 TRP A N 1
ATOM 3182 C CA . TRP A 1 400 ? 31.627 -0.265 -103.184 1.00 61.31 400 TRP A CA 1
ATOM 3183 C C . TRP A 1 400 ? 30.570 -1.037 -102.386 1.00 61.31 400 TRP A C 1
ATOM 3185 O O . TRP A 1 400 ? 29.385 -0.709 -102.419 1.00 61.31 400 TRP A O 1
ATOM 3195 N N . ARG A 1 401 ? 31.001 -2.090 -101.681 1.00 62.94 401 ARG A N 1
ATOM 3196 C CA . ARG A 1 401 ? 30.135 -3.010 -100.936 1.00 62.94 401 ARG A CA 1
ATOM 3197 C C . ARG A 1 401 ? 30.572 -3.016 -99.472 1.00 62.94 401 ARG A C 1
ATOM 3199 O O . ARG A 1 401 ? 31.723 -3.322 -99.185 1.00 62.94 401 ARG A O 1
ATOM 3206 N N . GLY A 1 402 ? 29.673 -2.648 -98.560 1.00 68.75 402 GLY A N 1
ATOM 3207 C CA . GLY A 1 402 ? 30.048 -2.354 -97.173 1.00 68.75 402 GLY A CA 1
ATOM 3208 C C . GLY A 1 402 ? 30.490 -3.561 -96.340 1.00 68.75 402 GLY A C 1
ATOM 3209 O O . GLY A 1 402 ? 30.154 -4.708 -96.648 1.00 68.75 402 GLY A O 1
ATOM 3210 N N . ARG A 1 403 ? 31.187 -3.290 -95.223 1.00 67.69 403 ARG A N 1
ATOM 3211 C CA . ARG A 1 403 ? 31.724 -4.291 -94.278 1.00 67.69 403 ARG A CA 1
ATOM 3212 C C . ARG A 1 403 ? 30.672 -5.309 -93.823 1.00 67.69 403 ARG A C 1
ATOM 3214 O O . ARG A 1 403 ? 30.954 -6.500 -93.759 1.00 67.69 403 ARG A O 1
ATOM 3221 N N . ALA A 1 404 ? 29.433 -4.874 -93.600 1.00 64.31 404 ALA A N 1
ATOM 3222 C CA . ALA A 1 404 ? 28.321 -5.759 -93.242 1.00 64.31 404 ALA A CA 1
ATOM 3223 C C . ALA A 1 404 ? 27.982 -6.789 -94.341 1.00 64.31 404 ALA A C 1
ATOM 3225 O O . ALA A 1 404 ? 27.691 -7.950 -94.060 1.00 64.31 404 ALA A O 1
ATOM 3226 N N . GLN A 1 405 ? 28.079 -6.396 -95.610 1.00 66.94 405 GLN A N 1
ATOM 3227 C CA . GLN A 1 405 ? 27.806 -7.273 -96.748 1.00 66.94 405 GLN A CA 1
ATOM 3228 C C . GLN A 1 405 ? 29.000 -8.194 -97.061 1.00 66.94 405 GLN A C 1
ATOM 3230 O O . GLN A 1 405 ? 28.819 -9.286 -97.598 1.00 66.94 405 GLN A O 1
ATOM 3235 N N . GLN A 1 406 ? 30.211 -7.794 -96.667 1.00 69.44 406 GLN A N 1
ATOM 3236 C CA . GLN A 1 406 ? 31.425 -8.610 -96.719 1.00 69.44 406 GLN A CA 1
ATOM 3237 C C . GLN A 1 406 ? 31.461 -9.671 -95.602 1.00 69.44 406 GLN A C 1
ATOM 3239 O O . GLN A 1 406 ? 31.866 -10.807 -95.848 1.00 69.44 406 GLN A O 1
ATOM 3244 N N . ILE A 1 407 ? 30.939 -9.349 -94.411 1.00 68.50 407 ILE A N 1
ATOM 3245 C CA . ILE A 1 407 ? 30.730 -10.308 -93.312 1.00 68.50 407 ILE A CA 1
ATOM 3246 C C . ILE A 1 407 ? 29.785 -11.443 -93.741 1.00 68.50 407 ILE A C 1
ATOM 3248 O O . ILE A 1 407 ? 30.070 -12.604 -93.465 1.00 68.50 407 ILE A O 1
ATOM 3252 N N . LEU A 1 408 ? 28.721 -11.146 -94.491 1.00 74.19 408 LEU A N 1
ATOM 3253 C CA . LEU A 1 408 ? 27.781 -12.156 -95.003 1.00 74.19 408 LEU A CA 1
ATOM 3254 C C . LEU A 1 408 ? 28.426 -13.150 -95.988 1.00 74.19 408 LEU A C 1
ATOM 3256 O O . LEU A 1 408 ? 28.143 -14.347 -95.953 1.00 74.19 408 LEU A O 1
ATOM 3260 N N . VAL A 1 409 ? 29.336 -12.676 -96.843 1.00 78.62 409 VAL A N 1
ATOM 3261 C CA . VAL A 1 409 ? 30.086 -13.537 -97.774 1.00 78.62 409 VAL A CA 1
ATOM 3262 C C . VAL A 1 409 ? 31.123 -14.382 -97.026 1.00 78.62 409 VAL A C 1
ATOM 3264 O O . VAL A 1 409 ? 31.265 -15.574 -97.303 1.00 78.62 409 VAL A O 1
ATOM 3267 N N . LEU A 1 410 ? 31.794 -13.806 -96.024 1.00 72.06 410 LEU A N 1
ATOM 3268 C CA . LEU A 1 410 ? 32.724 -14.532 -95.156 1.00 72.06 410 LEU A CA 1
ATOM 3269 C C . LEU A 1 410 ? 32.018 -15.591 -94.304 1.00 72.06 410 LEU A C 1
ATOM 3271 O O . LEU A 1 410 ? 32.538 -16.690 -94.175 1.00 72.06 410 LEU A O 1
ATOM 3275 N N . GLN A 1 411 ? 30.808 -15.336 -93.807 1.00 75.62 411 GLN A N 1
ATOM 3276 C CA . GLN A 1 411 ? 30.006 -16.343 -93.101 1.00 75.62 411 GLN A CA 1
ATOM 3277 C C . GLN A 1 411 ? 29.637 -17.536 -93.998 1.00 75.62 411 GLN A C 1
ATOM 3279 O O . GLN A 1 411 ? 29.644 -18.678 -93.539 1.00 75.62 411 GLN A O 1
ATOM 3284 N N . SER A 1 412 ? 29.375 -17.308 -95.291 1.00 76.94 412 SER A N 1
ATOM 3285 C CA . SER A 1 412 ? 29.164 -18.399 -96.254 1.00 76.94 412 SER A CA 1
ATOM 3286 C C . SER A 1 412 ? 30.442 -19.208 -96.513 1.00 76.94 412 SER A C 1
ATOM 3288 O O . SER A 1 412 ? 30.362 -20.414 -96.734 1.00 76.94 412 SER A O 1
ATOM 3290 N N . LYS A 1 413 ? 31.617 -18.568 -96.453 1.00 80.75 413 LYS A N 1
ATOM 3291 C CA . LYS A 1 413 ? 32.933 -19.213 -96.609 1.00 80.75 413 LYS A CA 1
ATOM 3292 C C . LYS A 1 413 ? 33.377 -19.962 -95.345 1.00 80.75 413 LYS A C 1
ATOM 3294 O O . LYS A 1 413 ? 33.959 -21.035 -95.445 1.00 80.75 413 LYS A O 1
ATOM 3299 N N . VAL A 1 414 ? 33.048 -19.441 -94.160 1.00 73.00 414 VAL A N 1
ATOM 3300 C CA . VAL A 1 414 ? 33.245 -20.110 -92.861 1.00 73.00 414 VAL A CA 1
ATOM 3301 C C . VAL A 1 414 ? 32.461 -21.418 -92.815 1.00 73.00 414 VAL A C 1
ATOM 3303 O O . VAL A 1 414 ? 33.025 -22.435 -92.440 1.00 73.00 414 VAL A O 1
ATOM 3306 N N . ARG A 1 415 ? 31.226 -21.440 -93.325 1.00 77.56 415 ARG A N 1
ATOM 3307 C CA . ARG A 1 415 ? 30.418 -22.668 -93.429 1.00 77.56 415 ARG A CA 1
ATOM 3308 C C . ARG A 1 415 ? 31.039 -23.730 -94.352 1.00 77.56 415 ARG A C 1
ATOM 3310 O O . ARG A 1 415 ? 30.886 -24.925 -94.126 1.00 77.56 415 ARG A O 1
ATOM 3317 N N . GLU A 1 416 ? 31.757 -23.300 -95.387 1.00 77.81 416 GLU A N 1
ATOM 3318 C CA . GLU A 1 416 ? 32.490 -24.172 -96.315 1.00 77.81 416 GLU A CA 1
ATOM 3319 C C . GLU A 1 416 ? 33.786 -24.720 -95.676 1.00 77.81 416 GLU A C 1
ATOM 3321 O O . GLU A 1 416 ? 34.114 -25.894 -95.842 1.00 77.81 416 GLU A O 1
ATOM 3326 N N . LEU A 1 417 ? 34.478 -23.902 -94.871 1.00 70.00 417 LEU A N 1
ATOM 3327 C CA . LEU A 1 417 ? 35.680 -24.277 -94.112 1.00 70.00 417 LEU A CA 1
ATOM 3328 C C . LEU A 1 417 ? 35.378 -25.130 -92.874 1.00 70.00 417 LEU A C 1
ATOM 3330 O O . LEU A 1 417 ? 36.160 -26.015 -92.550 1.00 70.00 417 LEU A O 1
ATOM 3334 N N . GLU A 1 418 ? 34.246 -24.934 -92.203 1.00 68.62 418 GLU A N 1
ATOM 3335 C CA . GLU A 1 418 ? 33.768 -25.809 -91.122 1.00 68.62 418 GLU A CA 1
ATOM 3336 C C . GLU A 1 418 ? 33.515 -27.231 -91.634 1.00 68.62 418 GLU A C 1
ATOM 3338 O O . GLU A 1 418 ? 33.823 -28.205 -90.948 1.00 68.62 418 GLU A O 1
ATOM 3343 N N . ASN A 1 419 ? 33.057 -27.362 -92.881 1.00 66.50 419 ASN A N 1
ATOM 3344 C CA . ASN A 1 419 ? 32.891 -28.649 -93.552 1.00 66.50 419 ASN A CA 1
ATOM 3345 C C . ASN A 1 419 ? 34.249 -29.319 -93.869 1.00 66.50 419 ASN A C 1
ATOM 3347 O O . ASN A 1 419 ? 34.367 -30.542 -93.848 1.00 66.50 419 ASN A O 1
ATOM 3351 N N . GLN A 1 420 ? 35.303 -28.523 -94.085 1.00 66.88 420 GLN A N 1
ATOM 3352 C CA . GLN A 1 420 ? 36.688 -29.002 -94.218 1.00 66.88 420 GLN A CA 1
ATOM 3353 C C . GLN A 1 420 ? 37.345 -29.284 -92.851 1.00 66.88 420 GLN A C 1
ATOM 3355 O O . GLN A 1 420 ? 38.134 -30.218 -92.715 1.00 66.88 420 GLN A O 1
ATOM 3360 N N . LEU A 1 421 ? 36.978 -28.546 -91.798 1.00 54.53 421 LEU A N 1
ATOM 3361 C CA . LEU A 1 421 ? 37.430 -28.781 -90.424 1.00 54.53 421 LEU A CA 1
ATOM 3362 C C . LEU A 1 421 ? 36.763 -30.023 -89.811 1.00 54.53 421 LEU A C 1
ATOM 3364 O O . LEU A 1 421 ? 37.397 -30.728 -89.030 1.00 54.53 421 LEU A O 1
ATOM 3368 N N . GLY A 1 422 ? 35.541 -30.363 -90.232 1.00 58.56 422 GLY A N 1
ATOM 3369 C CA . GLY A 1 422 ? 34.904 -31.653 -89.954 1.00 58.56 422 GLY A CA 1
ATOM 3370 C C . GLY A 1 422 ? 35.714 -32.852 -90.469 1.00 58.56 422 GLY A C 1
ATOM 3371 O O . GLY A 1 422 ? 35.691 -33.907 -89.843 1.00 58.56 422 GLY A O 1
ATOM 3372 N N . GLN A 1 423 ? 36.509 -32.674 -91.532 1.00 53.66 423 GLN A N 1
ATOM 3373 C CA . GLN A 1 423 ? 37.434 -33.696 -92.045 1.00 53.66 423 GLN A CA 1
ATOM 3374 C C . GLN A 1 423 ? 38.805 -33.699 -91.331 1.00 53.66 423 GLN A C 1
ATOM 3376 O O . GLN A 1 423 ? 39.484 -34.723 -91.326 1.00 53.66 423 GLN A O 1
ATOM 3381 N N . ASN A 1 424 ? 39.187 -32.609 -90.649 1.00 52.25 424 ASN A N 1
ATOM 3382 C CA . ASN A 1 424 ? 40.411 -32.512 -89.830 1.00 52.25 424 ASN A CA 1
ATOM 3383 C C . ASN A 1 424 ? 40.189 -32.779 -88.324 1.00 52.25 424 ASN A C 1
ATOM 3385 O O . ASN A 1 424 ? 41.154 -32.886 -87.565 1.00 52.25 424 ASN A O 1
ATOM 3389 N N . LYS A 1 425 ? 38.936 -32.954 -87.883 1.00 52.03 425 LYS A N 1
ATOM 3390 C CA . LYS A 1 425 ? 38.553 -33.263 -86.491 1.00 52.03 425 LYS A CA 1
ATOM 3391 C C . LYS A 1 425 ? 38.958 -34.672 -86.021 1.00 52.03 425 LYS A C 1
ATOM 3393 O O . LYS A 1 425 ? 38.792 -34.997 -84.853 1.00 52.03 425 LYS A O 1
ATOM 3398 N N . SER A 1 426 ? 39.577 -35.475 -86.886 1.00 49.41 426 SER A N 1
ATOM 3399 C CA . SER A 1 426 ? 40.216 -36.752 -86.531 1.00 49.41 426 SER A CA 1
ATOM 3400 C C . SER A 1 426 ? 41.592 -36.592 -85.855 1.00 49.41 426 SER A C 1
ATOM 3402 O O . SER A 1 426 ? 42.241 -37.596 -85.571 1.00 49.41 426 SER A O 1
ATOM 3404 N N . ARG A 1 427 ? 42.079 -35.360 -85.617 1.00 47.78 427 ARG A N 1
ATOM 3405 C CA . ARG A 1 427 ? 43.439 -35.097 -85.096 1.00 47.78 427 ARG A CA 1
ATOM 3406 C C . ARG A 1 427 ? 43.541 -34.230 -83.828 1.00 47.78 427 ARG A C 1
ATOM 3408 O O . ARG A 1 427 ? 44.658 -33.969 -83.397 1.00 47.78 427 ARG A O 1
ATOM 3415 N N . THR A 1 428 ? 42.432 -33.855 -83.183 1.00 40.53 428 THR A N 1
ATOM 3416 C CA . THR A 1 428 ? 42.442 -32.936 -82.018 1.00 40.53 428 THR A CA 1
ATOM 3417 C C . THR A 1 428 ? 41.624 -33.472 -80.836 1.00 40.53 428 THR A C 1
ATOM 3419 O O . THR A 1 428 ? 40.627 -32.884 -80.434 1.00 40.53 428 THR A O 1
ATOM 3422 N N . SER A 1 429 ? 42.040 -34.609 -80.276 1.00 42.81 429 SER A N 1
ATOM 3423 C CA . SER A 1 429 ? 41.614 -35.081 -78.952 1.00 42.81 429 SER A CA 1
ATOM 3424 C C . SER A 1 429 ? 42.823 -35.020 -78.032 1.00 42.81 429 SER A C 1
ATOM 3426 O O . SER A 1 429 ? 43.529 -36.013 -77.941 1.00 42.81 429 SER A O 1
ATOM 3428 N N . LEU A 1 430 ? 43.103 -33.853 -77.450 1.00 44.25 430 LEU A N 1
ATOM 3429 C CA . LEU A 1 430 ? 43.958 -33.619 -76.277 1.00 44.25 430 LEU A CA 1
ATOM 3430 C C . LEU A 1 430 ? 43.975 -32.097 -76.055 1.00 44.25 430 LEU A C 1
ATOM 3432 O O . LEU A 1 430 ? 44.497 -31.385 -76.910 1.00 44.25 430 LEU A O 1
ATOM 3436 N N . ASN A 1 431 ? 43.332 -31.627 -74.978 1.00 37.44 431 ASN A N 1
ATOM 3437 C CA . ASN A 1 431 ? 43.672 -30.449 -74.152 1.00 37.44 431 ASN A CA 1
ATOM 3438 C C . ASN A 1 431 ? 42.407 -29.859 -73.501 1.00 37.44 431 ASN A C 1
ATOM 3440 O O . ASN A 1 431 ? 41.815 -28.906 -74.000 1.00 37.44 431 ASN A O 1
ATOM 3444 N N . GLU A 1 432 ? 42.016 -30.445 -72.366 1.00 41.81 432 GLU A N 1
ATOM 3445 C CA . GLU A 1 432 ? 40.965 -29.963 -71.449 1.00 41.81 432 GLU A CA 1
ATOM 3446 C C . GLU A 1 432 ? 41.519 -29.760 -70.015 1.00 41.81 432 GLU A C 1
ATOM 3448 O O . GLU A 1 432 ? 40.771 -29.691 -69.049 1.00 41.81 432 GLU A O 1
ATOM 3453 N N . MET A 1 433 ? 42.845 -29.667 -69.849 1.00 46.69 433 MET A N 1
ATOM 3454 C CA . MET A 1 433 ? 43.510 -29.571 -68.539 1.00 46.69 433 MET A CA 1
ATOM 3455 C C . MET A 1 433 ? 44.633 -28.530 -68.563 1.00 46.69 433 MET A C 1
ATOM 3457 O O . MET A 1 433 ? 45.788 -28.890 -68.742 1.00 46.69 433 MET A O 1
ATOM 3461 N N . ASP A 1 434 ? 44.300 -27.251 -68.373 1.00 44.28 434 ASP A N 1
ATOM 3462 C CA . ASP A 1 434 ? 45.297 -26.178 -68.197 1.00 44.28 434 ASP A CA 1
ATOM 3463 C C . ASP A 1 434 ? 44.829 -25.115 -67.177 1.00 44.28 434 ASP A C 1
ATOM 3465 O O . ASP A 1 434 ? 44.898 -23.909 -67.406 1.00 44.28 434 ASP A O 1
ATOM 3469 N N . GLU A 1 435 ? 44.346 -25.561 -66.011 1.00 51.03 435 GLU A N 1
ATOM 3470 C CA . GLU A 1 435 ? 44.047 -24.685 -64.857 1.00 51.03 435 GLU A CA 1
ATOM 3471 C C . GLU A 1 435 ? 45.105 -24.790 -63.732 1.00 51.03 435 GLU A C 1
ATOM 3473 O O . GLU A 1 435 ? 45.050 -24.056 -62.750 1.00 51.03 435 GLU A O 1
ATOM 3478 N N . GLU A 1 436 ? 46.146 -25.620 -63.907 1.00 44.38 436 GLU A N 1
ATOM 3479 C CA . GLU A 1 436 ? 47.171 -25.874 -62.873 1.00 44.38 436 GLU A CA 1
ATOM 3480 C C . GLU A 1 436 ? 48.636 -25.791 -63.373 1.00 44.38 436 GLU A C 1
ATOM 3482 O O . GLU A 1 436 ? 49.573 -26.018 -62.610 1.00 44.38 436 GLU A O 1
ATOM 3487 N N . LEU A 1 437 ? 48.882 -25.388 -64.630 1.00 45.47 437 LEU A N 1
ATOM 3488 C CA . LEU A 1 437 ? 50.225 -25.367 -65.243 1.00 45.47 437 LEU A CA 1
ATOM 3489 C C . LEU A 1 437 ? 50.782 -23.953 -65.516 1.00 45.47 437 LEU A C 1
ATOM 3491 O O . LEU A 1 437 ? 51.400 -23.699 -66.543 1.00 45.47 437 LEU A O 1
ATOM 3495 N N . LEU A 1 438 ? 50.594 -23.000 -64.597 1.00 51.03 438 LEU A N 1
ATOM 3496 C CA . LEU A 1 438 ? 51.267 -21.685 -64.675 1.00 51.03 438 LEU A CA 1
ATOM 3497 C C . LEU A 1 438 ? 52.101 -21.329 -63.435 1.00 51.03 438 LEU A C 1
ATOM 3499 O O . LEU A 1 438 ? 52.733 -20.274 -63.400 1.00 51.03 438 LEU A O 1
ATOM 3503 N N . ALA A 1 439 ? 52.189 -22.223 -62.446 1.00 50.19 439 ALA A N 1
ATOM 3504 C CA . ALA A 1 439 ? 52.998 -22.018 -61.241 1.00 50.19 439 ALA A CA 1
ATOM 3505 C C . ALA A 1 439 ? 54.511 -22.293 -61.430 1.00 50.19 439 ALA A C 1
ATOM 3507 O O . ALA A 1 439 ? 55.283 -22.091 -60.496 1.00 50.19 439 ALA A O 1
ATOM 3508 N N . LEU A 1 440 ? 54.956 -22.718 -62.623 1.00 49.09 440 LEU A N 1
ATOM 3509 C CA . LEU A 1 440 ? 56.350 -23.108 -62.905 1.00 49.09 440 LEU A CA 1
ATOM 3510 C C . LEU A 1 440 ? 56.983 -22.359 -64.094 1.00 49.09 440 LEU A C 1
ATOM 3512 O O . LEU A 1 440 ? 57.774 -22.936 -64.837 1.00 49.09 440 LEU A O 1
ATOM 3516 N N . THR A 1 441 ? 56.678 -21.069 -64.275 1.00 45.97 441 THR A N 1
ATOM 3517 C CA . THR A 1 441 ? 57.381 -20.248 -65.281 1.00 45.97 441 THR A CA 1
ATOM 3518 C C . THR A 1 441 ? 58.384 -19.303 -64.613 1.00 45.97 441 THR A C 1
ATOM 3520 O O . THR A 1 441 ? 58.023 -18.467 -63.787 1.00 45.97 441 THR A O 1
ATOM 3523 N N . ASP A 1 442 ? 59.662 -19.469 -64.963 1.00 48.84 442 ASP A N 1
ATOM 3524 C CA . ASP A 1 442 ? 60.833 -18.746 -64.449 1.00 48.84 442 ASP A CA 1
ATOM 3525 C C . ASP A 1 442 ? 60.677 -17.199 -64.563 1.00 48.84 442 ASP A C 1
ATOM 3527 O O . ASP A 1 442 ? 60.463 -16.686 -65.670 1.00 48.84 442 ASP A O 1
ATOM 3531 N N . PRO A 1 443 ? 60.818 -16.409 -63.470 1.00 52.53 443 PRO A N 1
ATOM 3532 C CA . PRO A 1 443 ? 60.555 -14.959 -63.449 1.00 52.53 443 PRO A CA 1
ATOM 3533 C C . PRO A 1 443 ? 61.419 -14.104 -64.389 1.00 52.53 443 PRO A C 1
ATOM 3535 O O . PRO A 1 443 ? 61.187 -12.897 -64.532 1.00 52.53 443 PRO A O 1
ATOM 3538 N N . ARG A 1 444 ? 62.457 -14.684 -65.002 1.00 53.69 444 ARG A N 1
ATOM 3539 C CA . ARG A 1 444 ? 63.457 -13.946 -65.786 1.00 53.69 444 ARG A CA 1
ATOM 3540 C C . ARG A 1 444 ? 63.143 -13.811 -67.279 1.00 53.69 444 ARG A C 1
ATOM 3542 O O . ARG A 1 444 ? 63.936 -13.191 -67.985 1.00 53.69 444 ARG A O 1
ATOM 3549 N N . LYS A 1 445 ? 61.987 -14.286 -67.765 1.00 54.47 445 LYS A N 1
ATOM 3550 C CA . LYS A 1 445 ? 61.591 -14.131 -69.183 1.00 54.47 445 LYS A CA 1
ATOM 3551 C C . LYS A 1 445 ? 60.137 -13.716 -69.454 1.00 54.47 445 LYS A C 1
ATOM 3553 O O . LYS A 1 445 ? 59.682 -13.849 -70.582 1.00 54.47 445 LYS A O 1
ATOM 3558 N N . CYS A 1 446 ? 59.433 -13.131 -68.484 1.00 48.66 446 CYS A N 1
ATOM 3559 C CA . CYS A 1 446 ? 58.134 -12.500 -68.751 1.00 48.66 446 CYS A CA 1
ATOM 3560 C C . CYS A 1 446 ? 58.312 -11.148 -69.453 1.00 48.66 446 CYS A C 1
ATOM 3562 O O . CYS A 1 446 ? 58.966 -10.241 -68.917 1.00 48.66 446 CYS A O 1
ATOM 3564 N N . SER A 1 447 ? 57.695 -10.993 -70.627 1.00 64.25 447 SER A N 1
ATOM 3565 C CA . SER A 1 447 ? 57.622 -9.692 -71.299 1.00 64.25 447 SER A CA 1
ATOM 3566 C C . SER A 1 447 ? 56.855 -8.690 -70.419 1.00 64.25 447 SER A C 1
ATOM 3568 O O . SER A 1 447 ? 56.055 -9.074 -69.562 1.00 64.25 447 SER A O 1
ATOM 3570 N N . ALA A 1 448 ? 57.081 -7.387 -70.609 1.00 71.62 448 ALA A N 1
ATOM 3571 C CA . ALA A 1 448 ? 56.397 -6.344 -69.834 1.00 71.62 448 ALA A CA 1
ATOM 3572 C C . ALA A 1 448 ? 54.858 -6.486 -69.862 1.00 71.62 448 ALA A C 1
ATOM 3574 O O . ALA A 1 448 ? 54.182 -6.150 -68.891 1.00 71.62 448 ALA A O 1
ATOM 3575 N N . GLN A 1 449 ? 54.312 -7.047 -70.944 1.00 70.31 449 GLN A N 1
ATOM 3576 C CA . GLN A 1 449 ? 52.885 -7.302 -71.121 1.00 70.31 449 GLN A CA 1
ATOM 3577 C C . GLN A 1 449 ? 52.344 -8.376 -70.164 1.00 70.31 449 GLN A C 1
ATOM 3579 O O . GLN A 1 449 ? 51.258 -8.218 -69.612 1.00 70.31 449 GLN A O 1
ATOM 3584 N N . GLU A 1 450 ? 53.111 -9.432 -69.911 1.00 74.31 450 GLU A N 1
ATOM 3585 C CA . GLU A 1 450 ? 52.703 -10.553 -69.057 1.00 74.31 450 GLU A CA 1
ATOM 3586 C C . GLU A 1 450 ? 52.719 -10.162 -67.568 1.00 74.31 450 GLU A C 1
ATOM 3588 O O . GLU A 1 450 ? 51.806 -10.499 -66.812 1.00 74.31 450 GLU A O 1
ATOM 3593 N N . LYS A 1 451 ? 53.679 -9.314 -67.167 1.00 82.06 451 LYS A N 1
ATOM 3594 C CA . LYS A 1 451 ? 53.714 -8.699 -65.826 1.00 82.06 451 LYS A CA 1
ATOM 3595 C C . LYS A 1 451 ? 52.534 -7.752 -65.588 1.00 82.06 451 LYS A C 1
ATOM 3597 O O . LYS A 1 451 ? 51.952 -7.763 -64.504 1.00 82.06 451 LYS A O 1
ATOM 3602 N N . ASN A 1 452 ? 52.157 -6.963 -66.597 1.00 83.44 452 ASN A N 1
ATOM 3603 C CA . ASN A 1 452 ? 50.987 -6.087 -66.516 1.00 83.44 452 ASN A CA 1
ATOM 3604 C C . ASN A 1 452 ? 49.688 -6.894 -66.374 1.00 83.44 452 ASN A C 1
ATOM 3606 O O . ASN A 1 452 ? 48.843 -6.539 -65.556 1.00 83.44 452 ASN A O 1
ATOM 3610 N N . LEU A 1 453 ? 49.549 -8.006 -67.103 1.00 84.94 453 LEU A N 1
ATOM 3611 C CA . LEU A 1 453 ? 48.362 -8.861 -67.035 1.00 84.94 453 LEU A CA 1
ATOM 3612 C C . LEU A 1 453 ? 48.205 -9.535 -65.661 1.00 84.94 453 LEU A C 1
ATOM 3614 O O . LEU A 1 453 ? 47.113 -9.530 -65.094 1.00 84.94 453 LEU A O 1
ATOM 3618 N N . LEU A 1 454 ? 49.300 -10.032 -65.077 1.00 84.31 454 LEU A N 1
ATOM 3619 C CA . LEU A 1 454 ? 49.295 -10.558 -63.707 1.00 84.31 454 LEU A CA 1
ATOM 3620 C C . LEU A 1 454 ? 48.960 -9.474 -62.672 1.00 84.31 454 LEU A C 1
ATOM 3622 O O . LEU A 1 454 ? 48.205 -9.736 -61.733 1.00 84.31 454 LEU A O 1
ATOM 3626 N N . LYS A 1 455 ? 49.459 -8.240 -62.850 1.00 89.38 455 LYS A N 1
ATOM 3627 C CA . LYS A 1 455 ? 49.135 -7.129 -61.943 1.00 89.38 455 LYS A CA 1
ATOM 3628 C C . LYS A 1 455 ? 47.665 -6.716 -62.031 1.00 89.38 455 LYS A C 1
ATOM 3630 O O . LYS A 1 455 ? 47.063 -6.478 -60.988 1.00 89.38 455 LYS A O 1
ATOM 3635 N N . ILE A 1 456 ? 47.081 -6.675 -63.231 1.00 84.44 456 ILE A N 1
ATOM 3636 C CA . ILE A 1 456 ? 45.645 -6.412 -63.423 1.00 84.44 456 ILE A CA 1
ATOM 3637 C C . ILE A 1 456 ? 44.816 -7.493 -62.723 1.00 84.44 456 ILE A C 1
ATOM 3639 O O . ILE A 1 456 ? 43.948 -7.156 -61.926 1.00 84.44 456 ILE A O 1
ATOM 3643 N N . ARG A 1 457 ? 45.152 -8.777 -62.908 1.00 89.44 457 ARG A N 1
ATOM 3644 C CA . ARG A 1 457 ? 44.442 -9.887 -62.251 1.00 89.44 457 ARG A CA 1
ATOM 3645 C C . ARG A 1 457 ? 44.547 -9.837 -60.719 1.00 89.44 457 ARG A C 1
ATOM 3647 O O . ARG A 1 457 ? 43.564 -10.107 -60.034 1.00 89.44 457 ARG A O 1
ATOM 3654 N N . SER A 1 458 ? 45.707 -9.461 -60.169 1.00 88.94 458 SER A N 1
ATOM 3655 C CA . SER A 1 458 ? 45.877 -9.234 -58.720 1.00 88.94 458 SER A CA 1
ATOM 3656 C C . SER A 1 458 ? 44.972 -8.109 -58.218 1.00 88.94 458 SER A C 1
ATOM 3658 O O . SER A 1 458 ? 44.276 -8.286 -57.226 1.00 88.94 458 SER A O 1
ATOM 3660 N N . LEU A 1 459 ? 44.933 -6.975 -58.928 1.00 89.62 459 LEU A N 1
ATOM 3661 C CA . LEU A 1 459 ? 44.083 -5.836 -58.569 1.00 89.62 459 LEU A CA 1
ATOM 3662 C C . LEU A 1 459 ? 42.586 -6.164 -58.697 1.00 89.62 459 LEU A C 1
ATOM 3664 O O . LEU A 1 459 ? 41.790 -5.713 -57.879 1.00 89.62 459 LEU A O 1
ATOM 3668 N N . GLU A 1 460 ? 42.189 -6.964 -59.688 1.00 85.94 460 GLU A N 1
ATOM 3669 C CA . GLU A 1 460 ? 40.815 -7.459 -59.834 1.00 85.94 460 GLU A CA 1
ATOM 3670 C C . GLU A 1 460 ? 40.423 -8.396 -58.689 1.00 85.94 460 GLU A C 1
ATOM 3672 O O . GLU A 1 460 ? 39.329 -8.260 -58.138 1.00 85.94 460 GLU A O 1
ATOM 3677 N N . LYS A 1 461 ? 41.325 -9.300 -58.288 1.00 91.50 461 LYS A N 1
ATOM 3678 C CA . LYS A 1 461 ? 41.127 -10.185 -57.136 1.00 91.50 461 LYS A CA 1
ATOM 3679 C C . LYS A 1 461 ? 41.006 -9.387 -55.836 1.00 91.50 461 LYS A C 1
ATOM 3681 O O . LYS A 1 461 ? 40.028 -9.563 -55.119 1.00 91.50 461 LYS A O 1
ATOM 3686 N N . GLU A 1 462 ? 41.924 -8.456 -55.578 1.00 90.25 462 GLU A N 1
ATOM 3687 C CA . GLU A 1 462 ? 41.892 -7.571 -54.403 1.00 90.25 462 GLU A CA 1
ATOM 3688 C C . GLU A 1 462 ? 40.613 -6.720 -54.365 1.00 90.25 462 GLU A C 1
ATOM 3690 O O . GLU A 1 462 ? 39.974 -6.594 -53.320 1.00 90.25 462 GLU A O 1
ATOM 3695 N N . ARG A 1 463 ? 40.182 -6.176 -55.512 1.00 91.19 463 ARG A N 1
ATOM 3696 C CA . ARG A 1 463 ? 38.926 -5.421 -55.617 1.00 91.19 463 ARG A CA 1
ATOM 3697 C C . ARG A 1 463 ? 37.709 -6.303 -55.339 1.00 91.19 463 ARG A C 1
ATOM 3699 O O . ARG A 1 463 ? 36.781 -5.845 -54.675 1.00 91.19 463 ARG A O 1
ATOM 3706 N N . LYS A 1 464 ? 37.697 -7.545 -55.835 1.00 91.38 464 LYS A N 1
ATOM 3707 C CA . LYS A 1 464 ? 36.611 -8.504 -55.589 1.00 91.38 464 LYS A CA 1
ATOM 3708 C C . LYS A 1 464 ? 36.541 -8.895 -54.112 1.00 91.38 464 LYS A C 1
ATOM 3710 O O . LYS A 1 464 ? 35.465 -8.830 -53.532 1.00 91.38 464 LYS A O 1
ATOM 3715 N N . GLU A 1 465 ? 37.679 -9.205 -53.494 1.00 92.88 465 GLU A N 1
ATOM 3716 C CA . GLU A 1 465 ? 37.767 -9.518 -52.062 1.00 92.88 465 GLU A CA 1
ATOM 3717 C C . GLU A 1 465 ? 37.353 -8.327 -51.182 1.00 92.88 465 GLU A C 1
ATOM 3719 O O . GLU A 1 465 ? 36.676 -8.509 -50.172 1.00 92.88 465 GLU A O 1
ATOM 3724 N N . ALA A 1 466 ? 37.714 -7.095 -51.559 1.00 91.56 466 ALA A N 1
ATOM 3725 C CA . ALA A 1 466 ? 37.286 -5.892 -50.846 1.00 91.56 466 ALA A CA 1
ATOM 3726 C C . ALA A 1 466 ? 35.770 -5.655 -50.955 1.00 91.56 466 ALA A C 1
ATOM 3728 O O . ALA A 1 466 ? 35.138 -5.290 -49.966 1.00 91.56 466 ALA A O 1
ATOM 3729 N N . LEU A 1 467 ? 35.177 -5.887 -52.133 1.00 89.81 467 LEU A N 1
ATOM 3730 C CA . LEU A 1 467 ? 33.726 -5.800 -52.322 1.00 89.81 467 LEU A CA 1
ATOM 3731 C C . LEU A 1 467 ? 32.981 -6.868 -51.517 1.00 89.81 467 LEU A C 1
ATOM 3733 O O . LEU A 1 467 ? 31.959 -6.563 -50.907 1.00 89.81 467 LEU A O 1
ATOM 3737 N N . GLU A 1 468 ? 33.495 -8.097 -51.481 1.00 93.44 468 GLU A N 1
ATOM 3738 C CA . GLU A 1 468 ? 32.912 -9.182 -50.689 1.00 93.44 468 GLU A CA 1
ATOM 3739 C C . GLU A 1 468 ? 32.967 -8.864 -49.188 1.00 93.44 468 GLU A C 1
ATOM 3741 O O . GLU A 1 468 ? 31.942 -8.937 -48.513 1.00 93.44 468 GLU A O 1
ATOM 3746 N N . LYS A 1 469 ? 34.113 -8.384 -48.682 1.00 95.88 469 LYS A N 1
ATOM 3747 C CA . LYS A 1 469 ? 34.247 -7.915 -47.290 1.00 95.88 469 LYS A CA 1
ATOM 3748 C C . LYS A 1 469 ? 33.273 -6.786 -46.961 1.00 95.88 469 LYS A C 1
ATOM 3750 O O . LYS A 1 469 ? 32.570 -6.870 -45.959 1.00 95.88 469 LYS A O 1
ATOM 3755 N N . LEU A 1 470 ? 33.182 -5.767 -47.818 1.00 92.81 470 LEU A N 1
ATOM 3756 C CA . LEU A 1 470 ? 32.271 -4.640 -47.607 1.00 92.81 470 LEU A CA 1
ATOM 3757 C C . LEU A 1 470 ? 30.797 -5.079 -47.624 1.00 92.81 470 LEU A C 1
ATOM 3759 O O . LEU A 1 470 ? 29.990 -4.541 -46.872 1.00 92.81 470 LEU A O 1
ATOM 3763 N N . THR A 1 471 ? 30.446 -6.067 -48.452 1.00 94.38 471 THR A N 1
ATOM 3764 C CA . THR A 1 471 ? 29.087 -6.631 -48.502 1.00 94.38 471 THR A CA 1
ATOM 3765 C C . THR A 1 471 ? 28.758 -7.371 -47.206 1.00 94.38 471 THR A C 1
ATOM 3767 O O . THR A 1 471 ? 27.714 -7.126 -46.610 1.00 94.38 471 THR A O 1
ATOM 3770 N N . VAL A 1 472 ? 29.679 -8.203 -46.709 1.00 97.06 472 VAL A N 1
ATOM 3771 C CA . VAL A 1 472 ? 29.514 -8.899 -45.422 1.00 97.06 472 VAL A CA 1
ATOM 3772 C C . VAL A 1 472 ? 29.387 -7.905 -44.262 1.00 97.06 472 VAL A C 1
ATOM 3774 O O . VAL A 1 472 ? 28.538 -8.083 -43.389 1.00 97.06 472 VAL A O 1
ATOM 3777 N N . GLU A 1 473 ? 30.190 -6.838 -44.252 1.00 95.25 473 GLU A N 1
ATOM 3778 C CA . GLU A 1 473 ? 30.093 -5.771 -43.248 1.00 95.25 473 GLU A CA 1
ATOM 3779 C C . GLU A 1 473 ? 28.759 -5.017 -43.327 1.00 95.25 473 GLU A C 1
ATOM 3781 O O . GLU A 1 473 ? 28.149 -4.739 -42.292 1.00 95.25 473 GLU A O 1
ATOM 3786 N N . HIS A 1 474 ? 28.277 -4.719 -44.537 1.00 93.88 474 HIS A N 1
ATOM 3787 C CA . HIS A 1 474 ? 26.975 -4.093 -44.751 1.00 93.88 474 HIS A CA 1
ATOM 3788 C C . HIS A 1 474 ? 25.836 -4.969 -44.213 1.00 93.88 474 HIS A C 1
ATOM 3790 O O . HIS A 1 474 ? 24.995 -4.482 -43.455 1.00 93.88 474 HIS A O 1
ATOM 3796 N N . ASP A 1 475 ? 25.837 -6.263 -44.531 1.00 95.12 475 ASP A N 1
ATOM 3797 C CA . ASP A 1 475 ? 24.809 -7.203 -44.074 1.00 95.12 475 ASP A CA 1
ATOM 3798 C C . ASP A 1 475 ? 24.847 -7.389 -42.549 1.00 95.12 475 ASP A C 1
ATOM 3800 O O . ASP A 1 475 ? 23.804 -7.426 -41.887 1.00 95.12 475 ASP A O 1
ATOM 3804 N N . ALA A 1 476 ? 26.045 -7.429 -41.957 1.00 95.81 476 ALA A N 1
ATOM 3805 C CA . ALA A 1 476 ? 26.216 -7.465 -40.507 1.00 95.81 476 ALA A CA 1
ATOM 3806 C C . ALA A 1 476 ? 25.678 -6.188 -39.835 1.00 95.81 476 ALA A C 1
ATOM 3808 O O . ALA A 1 476 ? 24.949 -6.269 -38.842 1.00 95.81 476 ALA A O 1
ATOM 3809 N N . LEU A 1 477 ? 25.982 -5.007 -40.385 1.00 93.94 477 LEU A N 1
ATOM 3810 C CA . LEU A 1 477 ? 25.457 -3.728 -39.896 1.00 93.94 477 LEU A CA 1
ATOM 3811 C C . LEU A 1 477 ? 23.935 -3.640 -40.037 1.00 93.94 477 LEU A C 1
ATOM 3813 O O . LEU A 1 477 ? 23.268 -3.163 -39.116 1.00 93.94 477 LEU A O 1
ATOM 3817 N N . GLN A 1 478 ? 23.375 -4.133 -41.141 1.00 96.25 478 GLN A N 1
ATOM 3818 C CA . GLN A 1 478 ? 21.932 -4.181 -41.354 1.00 96.25 478 GLN A CA 1
ATOM 3819 C C . GLN A 1 478 ? 21.247 -5.071 -40.310 1.00 96.25 478 GLN A C 1
ATOM 3821 O O . GLN A 1 478 ? 20.275 -4.646 -39.680 1.00 96.25 478 GLN A O 1
ATOM 3826 N N . LYS A 1 479 ? 21.792 -6.264 -40.046 1.00 97.50 479 LYS A N 1
ATOM 3827 C CA . LYS A 1 479 ? 21.273 -7.168 -39.010 1.00 97.50 479 LYS A CA 1
ATOM 3828 C C . LYS A 1 479 ? 21.344 -6.543 -37.613 1.00 97.50 479 LYS A C 1
ATOM 3830 O O . LYS A 1 479 ? 20.363 -6.591 -36.869 1.00 97.50 479 LYS A O 1
ATOM 3835 N N . ASN A 1 480 ? 22.459 -5.893 -37.279 1.00 94.19 480 ASN A N 1
ATOM 3836 C CA . ASN A 1 480 ? 22.619 -5.178 -36.009 1.00 94.19 480 ASN A CA 1
ATOM 3837 C C . ASN A 1 480 ? 21.614 -4.022 -35.874 1.00 94.19 480 ASN A C 1
ATOM 3839 O O . ASN A 1 480 ? 21.038 -3.814 -34.805 1.00 94.19 480 ASN A O 1
ATOM 3843 N N . HIS A 1 481 ? 21.355 -3.281 -36.955 1.00 94.31 481 HIS A N 1
ATOM 3844 C CA . HIS A 1 481 ? 20.347 -2.222 -36.966 1.00 94.31 481 HIS A CA 1
ATOM 3845 C C . HIS A 1 481 ? 18.939 -2.771 -36.689 1.00 94.31 481 HIS A C 1
ATOM 3847 O O . HIS A 1 481 ? 18.200 -2.208 -35.876 1.00 94.31 481 HIS A O 1
ATOM 3853 N N . GLU A 1 482 ? 18.569 -3.887 -37.321 1.00 96.25 482 GLU A N 1
ATOM 3854 C CA . GLU A 1 482 ? 17.287 -4.554 -37.080 1.00 96.25 482 GLU A CA 1
ATOM 3855 C C . GLU A 1 482 ? 17.145 -5.052 -35.635 1.00 96.25 482 GLU A C 1
ATOM 3857 O O . GLU A 1 482 ? 16.075 -4.913 -35.035 1.00 96.25 482 GLU A O 1
ATOM 3862 N N . GLU A 1 483 ? 18.212 -5.593 -35.047 1.00 96.38 483 GLU A N 1
ATOM 3863 C CA . GLU A 1 483 ? 18.228 -6.033 -33.650 1.00 96.38 483 GLU A CA 1
ATOM 3864 C C . GLU A 1 483 ? 18.060 -4.860 -32.674 1.00 96.38 483 GLU A C 1
ATOM 3866 O O . GLU A 1 483 ? 17.201 -4.900 -31.787 1.00 96.38 483 GLU A O 1
ATOM 3871 N N . VAL A 1 484 ? 18.798 -3.765 -32.874 1.00 94.31 484 VAL A N 1
ATOM 3872 C CA . VAL A 1 484 ? 18.657 -2.546 -32.060 1.00 94.31 484 VAL A CA 1
ATOM 3873 C C . VAL A 1 484 ? 17.250 -1.962 -32.186 1.00 94.31 484 VAL A C 1
ATOM 3875 O O . VAL A 1 484 ? 16.669 -1.534 -31.186 1.00 94.31 484 VAL A O 1
ATOM 3878 N N . LYS A 1 485 ? 16.657 -1.990 -33.385 1.00 96.94 485 LYS A N 1
ATOM 3879 C CA . LYS A 1 485 ? 15.273 -1.555 -33.605 1.00 96.94 485 LYS A CA 1
ATOM 3880 C C . LYS A 1 485 ? 14.279 -2.403 -32.805 1.00 96.94 485 LYS A C 1
ATOM 3882 O O . LYS A 1 485 ? 13.430 -1.839 -32.115 1.00 96.94 485 LYS A O 1
ATOM 3887 N N . LYS A 1 486 ? 14.419 -3.734 -32.820 1.00 97.94 486 LYS A N 1
ATOM 3888 C CA . LYS A 1 486 ? 13.591 -4.642 -32.003 1.00 97.94 486 LYS A CA 1
ATOM 3889 C C . LYS A 1 486 ? 13.751 -4.360 -30.506 1.00 97.94 486 LYS A C 1
ATOM 3891 O O . LYS A 1 486 ? 12.751 -4.254 -29.798 1.00 97.94 486 LYS A O 1
ATOM 3896 N N . ASN A 1 487 ? 14.981 -4.156 -30.033 1.00 96.00 487 ASN A N 1
ATOM 3897 C CA . ASN A 1 487 ? 15.260 -3.822 -28.633 1.00 96.00 487 ASN A CA 1
ATOM 3898 C C . ASN A 1 487 ? 14.654 -2.472 -28.219 1.00 96.00 487 ASN A C 1
ATOM 3900 O O . ASN A 1 487 ? 14.102 -2.342 -27.120 1.00 96.00 487 ASN A O 1
ATOM 3904 N N . LEU A 1 488 ? 14.702 -1.473 -29.104 1.00 93.62 488 LEU A N 1
ATOM 3905 C CA . LEU A 1 488 ? 14.065 -0.177 -28.892 1.00 93.62 488 LEU A CA 1
ATOM 3906 C C . LEU A 1 488 ? 12.543 -0.315 -28.787 1.00 93.62 488 LEU A C 1
ATOM 3908 O O . LEU A 1 488 ? 11.942 0.255 -27.876 1.00 93.62 488 LEU A O 1
ATOM 3912 N N . ASP A 1 489 ? 11.915 -1.071 -29.684 1.00 96.75 489 ASP A N 1
ATOM 3913 C CA . ASP A 1 489 ? 10.465 -1.264 -29.674 1.00 96.75 489 ASP A CA 1
ATOM 3914 C C . ASP A 1 489 ? 10.007 -2.074 -28.449 1.00 96.75 489 ASP A C 1
ATOM 3916 O O . ASP A 1 489 ? 9.027 -1.699 -27.800 1.00 96.75 489 ASP A O 1
ATOM 3920 N N . ALA A 1 490 ? 10.776 -3.084 -28.029 1.00 96.19 490 ALA A N 1
ATOM 3921 C CA . ALA A 1 490 ? 10.554 -3.798 -26.771 1.00 96.19 490 ALA A CA 1
ATOM 3922 C C . ALA A 1 490 ? 10.697 -2.878 -25.543 1.00 96.19 490 ALA A C 1
ATOM 3924 O O . ALA A 1 490 ? 9.889 -2.930 -24.614 1.00 96.19 490 ALA A O 1
ATOM 3925 N N . SER A 1 491 ? 11.697 -1.990 -25.527 1.00 88.69 491 SER A N 1
ATOM 3926 C CA . SER A 1 491 ? 11.859 -0.985 -24.466 1.00 88.69 491 SER A CA 1
ATOM 3927 C C . SER A 1 491 ? 10.704 0.023 -24.442 1.00 88.69 491 SER A C 1
ATOM 3929 O O . SER A 1 491 ? 10.180 0.350 -23.376 1.00 88.69 491 SER A O 1
ATOM 3931 N N . LYS A 1 492 ? 10.232 0.481 -25.608 1.00 97.19 492 LYS A N 1
ATOM 3932 C CA . LYS A 1 492 ? 9.048 1.348 -25.712 1.00 97.19 492 LYS A CA 1
ATOM 3933 C C . LYS A 1 492 ? 7.788 0.650 -25.202 1.00 97.19 492 LYS A C 1
ATOM 3935 O O . LYS A 1 492 ? 6.995 1.287 -24.514 1.00 97.19 492 LYS A O 1
ATOM 3940 N N . ALA A 1 493 ? 7.598 -0.632 -25.515 1.00 96.06 493 ALA A N 1
ATOM 3941 C CA . ALA A 1 493 ? 6.470 -1.415 -25.016 1.00 96.06 493 ALA A CA 1
ATOM 3942 C C . ALA A 1 493 ? 6.508 -1.537 -23.484 1.00 96.06 493 ALA A C 1
ATOM 3944 O O . ALA A 1 493 ? 5.524 -1.199 -22.827 1.00 96.06 493 ALA A O 1
ATOM 3945 N N . ARG A 1 494 ? 7.667 -1.892 -22.909 1.00 96.81 494 ARG A N 1
ATOM 3946 C CA . ARG A 1 494 ? 7.867 -1.927 -21.448 1.00 96.81 494 ARG A CA 1
ATOM 3947 C C . ARG A 1 494 ? 7.578 -0.580 -20.790 1.00 96.81 494 ARG A C 1
ATOM 3949 O O . ARG A 1 494 ? 6.841 -0.527 -19.814 1.00 96.81 494 ARG A O 1
ATOM 3956 N N . ASN A 1 495 ? 8.070 0.519 -21.362 1.00 92.19 495 ASN A N 1
ATOM 3957 C CA . ASN A 1 495 ? 7.791 1.862 -20.846 1.00 92.19 495 ASN A CA 1
ATOM 3958 C C . ASN A 1 495 ? 6.297 2.217 -20.876 1.00 92.19 495 ASN A C 1
ATOM 3960 O O . ASN A 1 495 ? 5.806 2.862 -19.953 1.00 92.19 495 ASN A O 1
ATOM 3964 N N . ARG A 1 496 ? 5.549 1.789 -21.902 1.00 97.19 496 ARG A N 1
ATOM 3965 C CA . ARG A 1 496 ? 4.091 1.998 -21.954 1.00 97.19 496 ARG A CA 1
ATOM 3966 C C . ARG A 1 496 ? 3.371 1.238 -20.843 1.00 97.19 496 ARG A C 1
ATOM 3968 O O . ARG A 1 496 ? 2.499 1.824 -20.204 1.00 97.19 496 ARG A O 1
ATOM 3975 N N . VAL A 1 497 ? 3.753 -0.019 -20.607 1.00 97.31 497 VAL A N 1
ATOM 3976 C CA . VAL A 1 497 ? 3.197 -0.844 -19.524 1.00 97.31 497 VAL A CA 1
ATOM 3977 C C . VAL A 1 497 ? 3.523 -0.222 -18.166 1.00 97.31 497 VAL A C 1
ATOM 3979 O O . VAL A 1 497 ? 2.600 0.102 -17.424 1.00 97.31 497 VAL A O 1
ATOM 3982 N N . LEU A 1 498 ? 4.790 0.111 -17.904 1.00 96.75 498 LEU A N 1
ATOM 3983 C CA . LEU A 1 498 ? 5.207 0.790 -16.671 1.00 96.75 498 LEU A CA 1
ATOM 3984 C C . LEU A 1 498 ? 4.464 2.115 -16.456 1.00 96.75 498 LEU A C 1
ATOM 3986 O O . LEU A 1 498 ? 3.992 2.403 -15.363 1.00 96.75 498 LEU A O 1
ATOM 3990 N N . CYS A 1 499 ? 4.276 2.925 -17.502 1.00 94.50 499 CYS A N 1
ATOM 3991 C CA . CYS A 1 499 ? 3.471 4.144 -17.406 1.00 94.50 499 CYS A CA 1
ATOM 3992 C C . CYS A 1 499 ? 2.005 3.865 -17.036 1.00 94.50 499 CYS A C 1
ATOM 3994 O O . CYS A 1 499 ? 1.391 4.674 -16.339 1.00 94.50 499 CYS A O 1
ATOM 3996 N N . SER A 1 500 ? 1.423 2.764 -17.514 1.00 96.38 500 SER A N 1
ATOM 3997 C CA . SER A 1 500 ? 0.056 2.369 -17.160 1.00 96.38 500 SER A CA 1
ATOM 3998 C C . SER A 1 500 ? -0.052 1.863 -15.717 1.00 96.38 500 SER A C 1
ATOM 4000 O O . SER A 1 500 ? -0.981 2.249 -15.007 1.00 96.38 500 SER A O 1
ATOM 4002 N N . GLU A 1 501 ? 0.940 1.110 -15.243 1.00 97.62 501 GLU A N 1
ATOM 4003 C CA . GLU A 1 501 ? 1.042 0.665 -13.851 1.00 97.62 501 GLU A CA 1
ATOM 4004 C C . GLU A 1 501 ? 1.213 1.858 -12.913 1.00 97.62 501 GLU A C 1
ATOM 4006 O O . GLU A 1 501 ? 0.444 2.010 -11.970 1.00 97.62 501 GLU A O 1
ATOM 4011 N N . VAL A 1 502 ? 2.118 2.789 -13.231 1.00 96.44 502 VAL A N 1
ATOM 4012 C CA . VAL A 1 502 ? 2.306 4.028 -12.460 1.00 96.44 502 VAL A CA 1
ATOM 4013 C C . VAL A 1 502 ? 1.019 4.850 -12.396 1.00 96.44 502 VAL A C 1
ATOM 4015 O O . VAL A 1 502 ? 0.708 5.419 -11.352 1.00 96.44 502 VAL A O 1
ATOM 4018 N N . LYS A 1 503 ? 0.236 4.927 -13.480 1.00 97.75 503 LYS A N 1
ATOM 4019 C CA . LYS A 1 503 ? -1.076 5.598 -13.452 1.00 97.75 503 LYS A CA 1
ATOM 4020 C C . LYS A 1 503 ? -2.066 4.882 -12.536 1.00 97.75 503 LYS A C 1
ATOM 4022 O O . LYS A 1 503 ? -2.796 5.551 -11.811 1.00 97.75 503 LYS A O 1
ATOM 4027 N N . THR A 1 504 ? -2.068 3.554 -12.554 1.00 97.19 504 THR A N 1
ATOM 4028 C CA . THR A 1 504 ? -2.937 2.732 -11.704 1.00 97.19 504 THR A CA 1
ATOM 4029 C C . THR A 1 504 ? -2.561 2.884 -10.231 1.00 97.19 504 THR A C 1
ATOM 4031 O O . THR A 1 504 ? -3.428 3.186 -9.417 1.00 97.19 504 THR A O 1
ATOM 4034 N N . LEU A 1 505 ? -1.269 2.793 -9.901 1.00 97.38 505 LEU A N 1
ATOM 4035 C CA . LEU A 1 505 ? -0.741 3.018 -8.554 1.00 97.38 505 LEU A CA 1
ATOM 4036 C C . LEU A 1 505 ? -1.045 4.435 -8.059 1.00 97.38 505 LEU A C 1
ATOM 4038 O O . LEU A 1 505 ? -1.495 4.611 -6.934 1.00 97.38 505 LEU A O 1
ATOM 4042 N N . LYS A 1 506 ? -0.887 5.457 -8.911 1.00 97.38 506 LYS A N 1
ATOM 4043 C CA . LYS A 1 506 ? -1.309 6.826 -8.573 1.00 97.38 506 LYS A CA 1
ATOM 4044 C C . LYS A 1 506 ? -2.806 6.904 -8.271 1.00 97.38 506 LYS A C 1
ATOM 4046 O O . LYS A 1 506 ? -3.180 7.587 -7.327 1.00 97.38 506 LYS A O 1
ATOM 4051 N N . GLY A 1 507 ? -3.644 6.201 -9.033 1.00 97.12 507 GLY A N 1
ATOM 4052 C CA . GLY A 1 507 ? -5.077 6.090 -8.751 1.00 97.12 507 GLY A CA 1
ATOM 4053 C C . GLY A 1 507 ? -5.353 5.459 -7.385 1.00 97.12 507 GLY A C 1
ATOM 4054 O O . GLY A 1 507 ? -6.112 6.017 -6.602 1.00 97.12 507 GLY A O 1
ATOM 4055 N N . GLN A 1 508 ? -4.675 4.355 -7.063 1.00 97.69 508 GLN A N 1
ATOM 4056 C CA . GLN A 1 508 ? -4.788 3.697 -5.757 1.00 97.69 508 GLN A CA 1
ATOM 4057 C C . GLN A 1 508 ? -4.355 4.616 -4.606 1.00 97.69 508 GLN A C 1
ATOM 4059 O O . GLN A 1 508 ? -5.059 4.701 -3.602 1.00 97.69 508 GLN A O 1
ATOM 4064 N N . ILE A 1 509 ? -3.248 5.349 -4.764 1.00 97.38 509 ILE A N 1
ATOM 4065 C CA . ILE A 1 509 ? -2.785 6.336 -3.776 1.00 97.38 509 ILE A CA 1
ATOM 4066 C C . ILE A 1 509 ? -3.837 7.430 -3.571 1.00 97.38 509 ILE A C 1
ATOM 4068 O O . ILE A 1 509 ? -4.127 7.777 -2.432 1.00 97.38 509 ILE A O 1
ATOM 4072 N N . VAL A 1 510 ? -4.442 7.954 -4.642 1.00 97.56 510 VAL A N 1
ATOM 4073 C CA . VAL A 1 510 ? -5.506 8.968 -4.528 1.00 97.56 510 VAL A CA 1
ATOM 4074 C C . VAL A 1 510 ? -6.703 8.424 -3.749 1.00 97.56 510 VAL A C 1
ATOM 4076 O O . VAL A 1 510 ? -7.180 9.098 -2.843 1.00 97.56 510 VAL A O 1
ATOM 4079 N N . THR A 1 511 ? -7.142 7.195 -4.022 1.00 95.38 511 THR A N 1
ATOM 4080 C CA . THR A 1 511 ? -8.230 6.567 -3.258 1.00 95.38 511 THR A CA 1
ATOM 4081 C C . THR A 1 511 ? -7.866 6.367 -1.785 1.00 95.38 511 THR A C 1
ATOM 4083 O O . THR A 1 511 ? -8.711 6.563 -0.916 1.00 95.38 511 THR A O 1
ATOM 4086 N N . LEU A 1 512 ? -6.622 5.996 -1.469 1.00 95.19 512 LEU A N 1
ATOM 4087 C CA . LEU A 1 512 ? -6.163 5.899 -0.078 1.00 95.19 512 LEU A CA 1
ATOM 4088 C C . LEU A 1 512 ? -6.135 7.268 0.612 1.00 95.19 512 LEU A C 1
ATOM 4090 O O . LEU A 1 512 ? -6.564 7.374 1.756 1.00 95.19 512 LEU A O 1
ATOM 4094 N N . LEU A 1 513 ? -5.700 8.318 -0.087 1.00 95.56 513 LEU A N 1
ATOM 4095 C CA . LEU A 1 513 ? -5.745 9.689 0.428 1.00 95.56 513 LEU A CA 1
ATOM 4096 C C . LEU A 1 513 ? -7.182 10.164 0.662 1.00 95.56 513 LEU A C 1
ATOM 4098 O O . LEU A 1 513 ? -7.440 10.863 1.634 1.00 95.56 513 LEU A O 1
ATOM 4102 N N . GLU A 1 514 ? -8.122 9.793 -0.207 1.00 95.12 514 GLU A N 1
ATOM 4103 C CA . GLU A 1 514 ? -9.542 10.064 0.016 1.00 95.12 514 GLU A CA 1
ATOM 4104 C C . GLU A 1 514 ? -10.050 9.343 1.262 1.00 95.12 514 GLU A C 1
ATOM 4106 O O . GLU A 1 514 ? -10.705 9.980 2.076 1.00 95.12 514 GLU A O 1
ATOM 4111 N N . LYS A 1 515 ? -9.715 8.063 1.465 1.00 95.19 515 LYS A N 1
ATOM 4112 C CA . LYS A 1 515 ? -10.081 7.338 2.694 1.00 95.19 515 LYS A CA 1
ATOM 4113 C C . LYS A 1 515 ? -9.530 8.021 3.946 1.00 95.19 515 LYS A C 1
ATOM 4115 O O . LYS A 1 515 ? -10.311 8.287 4.848 1.00 95.19 515 LYS A O 1
ATOM 4120 N N . GLY A 1 516 ? -8.257 8.421 3.930 1.00 95.06 516 GLY A N 1
ATOM 4121 C CA . GLY A 1 516 ? -7.651 9.166 5.036 1.00 95.06 516 GLY A CA 1
ATOM 4122 C C . GLY A 1 516 ? -8.410 10.451 5.384 1.00 95.06 516 GLY A C 1
ATOM 4123 O O . GLY A 1 516 ? -8.626 10.723 6.554 1.00 95.06 516 GLY A O 1
ATOM 4124 N N . LYS A 1 517 ? -8.928 11.188 4.390 1.00 95.25 517 LYS A N 1
ATOM 4125 C CA . LYS A 1 517 ? -9.778 12.365 4.655 1.00 95.25 517 LYS A CA 1
ATOM 4126 C C . LYS A 1 517 ? -11.096 12.018 5.350 1.00 95.25 517 LYS A C 1
ATOM 4128 O O . LYS A 1 517 ? -11.549 12.788 6.183 1.00 95.25 517 LYS A O 1
ATOM 4133 N N . HIS A 1 518 ? -11.720 10.889 5.007 1.00 94.50 518 HIS A N 1
ATOM 4134 C CA . HIS A 1 518 ? -12.940 10.448 5.695 1.00 94.50 518 HIS A CA 1
ATOM 4135 C C . HIS A 1 518 ? -12.633 10.037 7.140 1.00 94.50 518 HIS A C 1
ATOM 4137 O O . HIS A 1 518 ? -13.437 10.298 8.032 1.00 94.50 518 HIS A O 1
ATOM 4143 N N . ASP A 1 519 ? -11.472 9.418 7.369 1.00 95.12 519 ASP A N 1
ATOM 4144 C CA . ASP A 1 519 ? -11.002 9.086 8.713 1.00 95.12 519 ASP A CA 1
ATOM 4145 C C . ASP A 1 519 ? -10.724 10.365 9.527 1.00 95.12 519 ASP A C 1
ATOM 4147 O O . ASP A 1 519 ? -11.146 10.451 10.678 1.00 95.12 519 ASP A O 1
ATOM 4151 N N . ASP A 1 520 ? -10.118 11.393 8.921 1.00 95.69 520 ASP A N 1
ATOM 4152 C CA . ASP A 1 520 ? -9.919 12.711 9.542 1.00 95.69 520 ASP A CA 1
ATOM 4153 C C . ASP A 1 520 ? -11.262 13.381 9.899 1.00 95.69 520 ASP A C 1
ATOM 4155 O O . ASP A 1 520 ? -11.443 13.855 11.020 1.00 95.69 520 ASP A O 1
ATOM 4159 N N . GLU A 1 521 ? -12.244 13.361 8.989 1.00 96.19 521 GLU A N 1
ATOM 4160 C CA . GLU A 1 521 ? -13.600 13.873 9.250 1.00 96.19 521 GLU A CA 1
ATOM 4161 C C . GLU A 1 521 ? -14.294 13.118 10.399 1.00 96.19 521 GLU A C 1
ATOM 4163 O O . GLU A 1 521 ? -14.993 13.721 11.221 1.00 96.19 521 GLU A O 1
ATOM 4168 N N . LEU A 1 522 ? -14.096 11.798 10.484 1.00 97.25 522 LEU A N 1
ATOM 4169 C CA . LEU A 1 522 ? -14.611 10.979 11.578 1.00 97.25 522 LEU A CA 1
ATOM 4170 C C . LEU A 1 522 ? -13.937 11.335 12.909 1.00 97.25 522 LEU A C 1
ATOM 4172 O O . LEU A 1 522 ? -14.625 11.463 13.925 1.00 97.25 522 LEU A O 1
ATOM 4176 N N . ILE A 1 523 ? -12.615 11.515 12.911 1.00 97.25 523 ILE A N 1
ATOM 4177 C CA . ILE A 1 523 ? -11.857 11.941 14.090 1.00 97.25 523 ILE A CA 1
ATOM 4178 C C . ILE A 1 523 ? -12.355 13.309 14.562 1.00 97.25 523 ILE A C 1
ATOM 4180 O O . ILE A 1 523 ? -12.663 13.462 15.744 1.00 97.25 523 ILE A O 1
ATOM 4184 N N . ASP A 1 524 ? -12.529 14.274 13.661 1.00 97.31 524 ASP A N 1
ATOM 4185 C CA . ASP A 1 524 ? -13.047 15.602 13.997 1.00 97.31 524 ASP A CA 1
ATOM 4186 C C . ASP A 1 524 ? -14.465 15.542 14.584 1.00 97.31 524 ASP A C 1
ATOM 4188 O O . ASP A 1 524 ? -14.774 16.222 15.571 1.00 97.31 524 ASP A O 1
ATOM 4192 N N . ALA A 1 525 ? -15.336 14.694 14.026 1.00 96.56 525 ALA A N 1
ATOM 4193 C CA . ALA A 1 525 ? -16.680 14.479 14.553 1.00 96.56 525 ALA A CA 1
ATOM 4194 C C . ALA A 1 525 ? -16.652 13.882 15.971 1.00 96.56 525 ALA A C 1
ATOM 4196 O O . ALA A 1 525 ? -17.378 14.354 16.853 1.00 96.56 525 ALA A O 1
ATOM 4197 N N . LEU A 1 526 ? -15.796 12.885 16.215 1.00 96.38 526 LEU A N 1
ATOM 4198 C CA . LEU A 1 526 ? -15.620 12.270 17.534 1.00 96.38 526 LEU A CA 1
ATOM 4199 C C . LEU A 1 526 ? -15.015 13.251 18.547 1.00 96.38 526 LEU A C 1
ATOM 4201 O O . LEU A 1 526 ? -15.499 13.333 19.676 1.00 96.38 526 LEU A O 1
ATOM 4205 N N . LEU A 1 527 ? -14.024 14.052 18.148 1.00 96.62 527 LEU A N 1
ATOM 4206 C CA . LEU A 1 527 ? -13.441 15.103 18.987 1.00 96.62 527 LEU A CA 1
ATOM 4207 C C . LEU A 1 527 ? -14.476 16.175 19.346 1.00 96.62 527 LEU A C 1
ATOM 4209 O O . LEU A 1 527 ? -14.539 16.624 20.493 1.00 96.62 527 LEU A O 1
ATOM 4213 N N . SER A 1 528 ? -15.331 16.556 18.396 1.00 96.25 528 SER A N 1
ATOM 4214 C CA . SER A 1 528 ? -16.437 17.485 18.638 1.00 96.25 528 SER A CA 1
ATOM 4215 C C . SER A 1 528 ? -17.449 16.915 19.641 1.00 96.25 528 SER A C 1
ATOM 4217 O O . SER A 1 528 ? -17.826 17.605 20.592 1.00 96.25 528 SER A O 1
ATOM 4219 N N . GLN A 1 529 ? -17.823 15.635 19.511 1.00 95.50 529 GLN A N 1
ATOM 4220 C CA . GLN A 1 529 ? -18.684 14.954 20.489 1.00 95.50 529 GLN A CA 1
ATOM 4221 C C . GLN A 1 529 ? -18.034 14.868 21.875 1.00 95.50 529 GLN A C 1
ATOM 4223 O O . GLN A 1 529 ? -18.689 15.139 22.883 1.00 95.50 529 GLN A O 1
ATOM 4228 N N . GLN A 1 530 ? -16.741 14.545 21.947 1.00 94.12 530 GLN A N 1
ATOM 4229 C CA . GLN A 1 530 ? -16.002 14.501 23.208 1.00 94.12 530 GLN A CA 1
ATOM 4230 C C . GLN A 1 530 ? -15.973 15.875 23.885 1.00 94.12 530 GLN A C 1
ATOM 4232 O O . GLN A 1 530 ? -16.187 15.973 25.095 1.00 94.12 530 GLN A O 1
ATOM 4237 N N . LYS A 1 531 ? -15.763 16.944 23.110 1.00 96.81 531 LYS A N 1
ATOM 4238 C CA . LYS A 1 531 ? -15.785 18.321 23.608 1.00 96.81 531 LYS A CA 1
ATOM 4239 C C . LYS A 1 531 ? -17.162 18.703 24.155 1.00 96.81 531 LYS A C 1
ATOM 4241 O O . LYS A 1 531 ? -17.239 19.247 25.253 1.00 96.81 531 LYS A O 1
ATOM 4246 N N . GLN A 1 532 ? -18.238 18.369 23.441 1.00 96.56 532 GLN A N 1
ATOM 4247 C CA . GLN A 1 532 ? -19.608 18.592 23.919 1.00 96.56 532 GLN A CA 1
ATOM 4248 C C . GLN A 1 532 ? -19.879 17.843 25.230 1.00 96.56 532 GLN A C 1
ATOM 4250 O O . GLN A 1 532 ? -20.427 18.417 26.168 1.00 96.56 532 GLN A O 1
ATOM 4255 N N . MET A 1 533 ? -19.442 16.585 25.336 1.00 94.12 533 MET A N 1
ATOM 4256 C CA . MET A 1 533 ? -19.580 15.795 26.563 1.00 94.12 533 MET A CA 1
ATOM 4257 C C . MET A 1 533 ? -18.827 16.435 27.739 1.00 94.12 533 MET A C 1
ATOM 4259 O O . MET A 1 533 ? -19.370 16.544 28.837 1.00 94.12 533 MET A O 1
ATOM 4263 N N . GLN A 1 534 ? -17.592 16.897 27.516 1.00 95.62 534 GLN A N 1
ATOM 4264 C CA . GLN A 1 534 ? -16.804 17.600 28.534 1.00 95.62 534 GLN A CA 1
ATOM 4265 C C . GLN A 1 534 ? -17.473 18.902 28.985 1.00 95.62 534 GLN A C 1
ATOM 4267 O O . GLN A 1 534 ? -17.453 19.226 30.172 1.00 95.62 534 GLN A O 1
ATOM 4272 N N . GLU A 1 535 ? -18.086 19.640 28.063 1.00 96.00 535 GLU A N 1
ATOM 4273 C CA . GLU A 1 535 ? -18.802 20.878 28.370 1.00 96.00 535 GLU A CA 1
ATOM 4274 C C . GLU A 1 535 ? -20.071 20.615 29.192 1.00 96.00 535 GLU A C 1
ATOM 4276 O O . GLU A 1 535 ? -20.309 21.302 30.187 1.00 96.00 535 GLU A O 1
ATOM 4281 N N . ILE A 1 536 ? -20.823 19.558 28.864 1.00 96.31 536 ILE A N 1
ATOM 4282 C CA . ILE A 1 536 ? -21.971 19.100 29.661 1.00 96.31 536 ILE A CA 1
ATOM 4283 C C . ILE A 1 536 ? -21.522 18.689 31.069 1.00 96.31 536 ILE A C 1
ATOM 4285 O O . ILE A 1 536 ? -22.121 19.126 32.049 1.00 96.31 536 ILE A O 1
ATOM 4289 N N . LEU A 1 537 ? -20.447 17.903 31.195 1.00 94.62 537 LEU A N 1
ATOM 4290 C CA . LEU A 1 537 ? -19.904 17.501 32.499 1.00 94.62 537 LEU A CA 1
ATOM 4291 C C . LEU A 1 537 ? -19.454 18.708 33.328 1.00 94.62 537 LEU A C 1
ATOM 4293 O O . LEU A 1 537 ? -19.707 18.759 34.531 1.00 94.62 537 LEU A O 1
ATOM 4297 N N . LYS A 1 538 ? -18.835 19.707 32.692 1.00 96.31 538 LYS A N 1
ATOM 4298 C CA . LYS A 1 538 ? -18.448 20.958 33.353 1.00 96.31 538 LYS A CA 1
ATOM 4299 C C . LYS A 1 538 ? -19.672 21.735 33.844 1.00 96.31 538 LYS A C 1
ATOM 4301 O O . LYS A 1 538 ? -19.653 22.230 34.969 1.00 96.31 538 LYS A O 1
ATOM 4306 N N . HIS A 1 539 ? -20.733 21.812 33.042 1.00 95.06 539 HIS A N 1
ATOM 4307 C CA . HIS A 1 539 ? -21.995 22.436 33.443 1.00 95.06 539 HIS A CA 1
ATOM 4308 C C . HIS A 1 539 ? -22.665 21.705 34.611 1.00 95.06 539 HIS A C 1
ATOM 4310 O O . HIS A 1 539 ? -23.078 22.360 35.567 1.00 95.06 539 HIS A O 1
ATOM 4316 N N . LEU A 1 540 ? -22.726 20.370 34.570 1.00 93.06 540 LEU A N 1
ATOM 4317 C CA . LEU A 1 540 ? -23.277 19.554 35.656 1.00 93.06 540 LEU A CA 1
ATOM 4318 C C . LEU A 1 540 ? -22.469 19.721 36.947 1.00 93.06 540 LEU A C 1
ATOM 4320 O O . LEU A 1 540 ? -23.047 19.972 37.996 1.00 93.06 540 LEU A O 1
ATOM 4324 N N . SER A 1 541 ? -21.136 19.697 36.864 1.00 93.19 541 SER A N 1
ATOM 4325 C CA . SER A 1 541 ? -20.265 19.937 38.019 1.00 93.19 541 SER A CA 1
ATOM 4326 C C . SER A 1 541 ? -20.476 21.328 38.628 1.00 93.19 541 SER A C 1
ATOM 4328 O O . SER A 1 541 ? -20.583 21.454 39.844 1.00 93.19 541 SER A O 1
ATOM 4330 N N . GLN A 1 542 ? -20.592 22.375 37.804 1.00 94.00 542 GLN A N 1
ATOM 4331 C CA . GLN A 1 542 ? -20.892 23.727 38.293 1.00 94.00 542 GLN A CA 1
ATOM 4332 C C . GLN A 1 542 ? -22.286 23.828 38.922 1.00 94.00 542 GLN A C 1
ATOM 4334 O O . GLN A 1 542 ? -22.483 24.594 39.866 1.00 94.00 542 GLN A O 1
ATOM 4339 N N . GLN A 1 543 ? -23.263 23.090 38.395 1.00 90.75 543 GLN A N 1
ATOM 4340 C CA . GLN A 1 543 ? -24.609 23.041 38.953 1.00 90.75 543 GLN A CA 1
ATOM 4341 C C . GLN A 1 543 ? -24.633 22.307 40.299 1.00 90.75 543 GLN A C 1
ATOM 4343 O O . GLN A 1 543 ? -25.290 22.779 41.226 1.00 90.75 543 GLN A O 1
ATOM 4348 N N . ASP A 1 544 ? -23.879 21.218 40.437 1.00 90.75 544 ASP A N 1
ATOM 4349 C CA . ASP A 1 544 ? -23.745 20.482 41.694 1.00 90.75 544 ASP A CA 1
ATOM 4350 C C . ASP A 1 544 ? -23.086 21.324 42.790 1.00 90.75 544 ASP A C 1
ATOM 4352 O O . ASP A 1 544 ? -23.570 21.325 43.921 1.00 90.75 544 ASP A O 1
ATOM 4356 N N . GLU A 1 545 ? -22.044 22.099 42.473 1.00 91.06 545 GLU A N 1
ATOM 4357 C CA . GLU A 1 545 ? -21.432 23.014 43.447 1.00 91.06 545 GLU A CA 1
ATOM 4358 C C . GLU A 1 545 ? -22.415 24.106 43.900 1.00 91.06 545 GLU A C 1
ATOM 4360 O O . GLU A 1 545 ? -22.585 24.317 45.100 1.00 91.06 545 GLU A O 1
ATOM 4365 N N . LYS A 1 546 ? -23.182 24.712 42.982 1.00 91.12 546 LYS A N 1
ATOM 4366 C CA . LYS A 1 546 ? -24.245 25.672 43.349 1.00 91.12 546 LYS A CA 1
ATOM 4367 C C . LYS A 1 546 ? -25.346 25.043 44.207 1.00 91.12 546 LYS A C 1
ATOM 4369 O O . LYS A 1 546 ? -25.876 25.688 45.116 1.00 91.12 546 LYS A O 1
ATOM 4374 N N . ASN A 1 547 ? -25.710 23.792 43.925 1.00 89.19 547 ASN A N 1
ATOM 4375 C CA . ASN A 1 547 ? -26.693 23.052 44.713 1.00 89.19 547 ASN A CA 1
ATOM 4376 C C . ASN A 1 547 ? -26.167 22.762 46.125 1.00 89.19 547 ASN A C 1
ATOM 4378 O O . ASN A 1 547 ? -26.915 22.937 47.089 1.00 89.19 547 ASN A O 1
ATOM 4382 N N . LYS A 1 548 ? -24.888 22.381 46.262 1.00 90.56 548 LYS A N 1
ATOM 4383 C CA . LYS A 1 548 ? -24.228 22.201 47.564 1.00 90.56 548 LYS A CA 1
ATOM 4384 C C . LYS A 1 548 ? -24.165 23.504 48.348 1.00 90.56 548 LYS A C 1
ATOM 4386 O O . LYS A 1 548 ? -24.538 23.502 49.514 1.00 90.56 548 LYS A O 1
ATOM 4391 N N . GLU A 1 549 ? -23.764 24.611 47.722 1.00 90.00 549 GLU A N 1
ATOM 4392 C CA . GLU A 1 549 ? -23.745 25.937 48.358 1.00 90.00 549 GLU A CA 1
ATOM 4393 C C . GLU A 1 549 ? -25.142 26.333 48.858 1.00 90.00 549 GLU A C 1
ATOM 4395 O O . GLU A 1 549 ? -25.306 26.756 50.003 1.00 90.00 549 GLU A O 1
ATOM 4400 N N . SER A 1 550 ? -26.173 26.120 48.035 1.00 86.94 550 SER A N 1
ATOM 4401 C CA . SER A 1 550 ? -27.568 26.397 48.399 1.00 86.94 550 SER A CA 1
ATOM 4402 C C . SER A 1 550 ? -28.050 25.513 49.557 1.00 86.94 550 SER A C 1
ATOM 4404 O O . SER A 1 550 ? -28.685 26.004 50.491 1.00 86.94 550 SER A O 1
ATOM 4406 N N . GLN A 1 551 ? -27.722 24.216 49.537 1.00 85.69 551 GLN A N 1
ATOM 4407 C CA . GLN A 1 551 ? -28.026 23.291 50.635 1.00 85.69 551 GLN A CA 1
ATOM 4408 C C . GLN A 1 551 ? -27.264 23.641 51.914 1.00 85.69 551 GLN A C 1
ATOM 4410 O O . GLN A 1 551 ? -27.829 23.544 53.001 1.00 85.69 551 GLN A O 1
ATOM 4415 N N . GLN A 1 552 ? -26.010 24.077 51.805 1.00 88.94 552 GLN A N 1
ATOM 4416 C CA . GLN A 1 552 ? -25.195 24.474 52.945 1.00 88.94 552 GLN A CA 1
ATOM 4417 C C . GLN A 1 552 ? -25.730 25.755 53.589 1.00 88.94 552 GLN A C 1
ATOM 4419 O O . GLN A 1 552 ? -25.852 25.806 54.812 1.00 88.94 552 GLN A O 1
ATOM 4424 N N . LEU A 1 553 ? -26.121 26.753 52.789 1.00 91.19 553 LEU A N 1
ATOM 4425 C CA . LEU A 1 553 ? -26.791 27.964 53.273 1.00 91.19 553 LEU A CA 1
ATOM 4426 C C . LEU A 1 553 ? -28.112 27.633 53.975 1.00 91.19 553 LEU A C 1
ATOM 4428 O O . LEU A 1 553 ? -28.373 28.134 55.071 1.00 91.19 553 LEU A O 1
ATOM 4432 N N . LEU A 1 554 ? -28.924 26.748 53.388 1.00 89.44 554 LEU A N 1
ATOM 4433 C CA . LEU A 1 554 ? -30.171 26.299 54.006 1.00 89.44 554 LEU A CA 1
ATOM 4434 C C . LEU A 1 554 ? -29.913 25.546 55.320 1.00 89.44 554 LEU A C 1
ATOM 4436 O O . LEU A 1 554 ? -30.592 25.794 56.315 1.00 89.44 554 LEU A O 1
ATOM 4440 N N . GLY A 1 555 ? -28.907 24.671 55.353 1.00 88.25 555 GLY A N 1
ATOM 4441 C CA . GLY A 1 555 ? -28.494 23.946 56.554 1.00 88.25 555 GLY A CA 1
ATOM 4442 C C . GLY A 1 555 ? -27.996 24.875 57.663 1.00 88.25 555 GLY A C 1
ATOM 4443 O O . GLY A 1 555 ? -28.379 24.706 58.818 1.00 88.25 555 GLY A O 1
ATOM 4444 N N . GLN A 1 556 ? -27.208 25.900 57.324 1.00 89.50 556 GLN A N 1
ATOM 4445 C CA . GLN A 1 556 ? -26.783 26.933 58.273 1.00 89.50 556 GLN A CA 1
ATOM 4446 C C . GLN A 1 556 ? -27.978 27.713 58.828 1.00 89.50 556 GLN A C 1
ATOM 4448 O O . GLN A 1 556 ? -28.062 27.920 60.037 1.00 89.50 556 GLN A O 1
ATOM 4453 N N . HIS A 1 557 ? -28.926 28.101 57.972 1.00 90.62 557 HIS A N 1
ATOM 4454 C CA . HIS A 1 557 ? -30.145 28.781 58.404 1.00 90.62 557 HIS A CA 1
ATOM 4455 C C . HIS A 1 557 ? -30.972 27.915 59.367 1.00 90.62 557 HIS A C 1
ATOM 4457 O O . HIS A 1 557 ? -31.356 28.385 60.437 1.00 90.62 557 HIS A O 1
ATOM 4463 N N . LEU A 1 558 ? -31.201 26.642 59.027 1.00 89.81 558 LEU A N 1
ATOM 4464 C CA . LEU A 1 558 ? -31.929 25.701 59.884 1.00 89.81 558 LEU A CA 1
ATOM 4465 C C . LEU A 1 558 ? -31.211 25.449 61.213 1.00 89.81 558 LEU A C 1
ATOM 4467 O O . LEU A 1 558 ? -31.872 25.358 62.242 1.00 89.81 558 LEU A O 1
ATOM 4471 N N . ASN A 1 559 ? -29.878 25.374 61.218 1.00 89.69 559 ASN A N 1
ATOM 4472 C CA . ASN A 1 559 ? -29.102 25.202 62.446 1.00 89.69 559 ASN A CA 1
ATOM 4473 C C . ASN A 1 559 ? -29.196 26.440 63.352 1.00 89.69 559 ASN A C 1
ATOM 4475 O O . ASN A 1 559 ? -29.447 26.312 64.547 1.00 89.69 559 ASN A O 1
ATOM 4479 N N . ASN A 1 560 ? -29.079 27.643 62.781 1.00 91.38 560 ASN A N 1
ATOM 4480 C CA . ASN A 1 560 ? -29.259 28.892 63.524 1.00 91.38 560 ASN A CA 1
ATOM 4481 C C . ASN A 1 560 ? -30.672 28.997 64.117 1.00 91.38 560 ASN A C 1
ATOM 4483 O O . ASN A 1 560 ? -30.838 29.442 65.252 1.00 91.38 560 ASN A O 1
ATOM 4487 N N . GLU A 1 561 ? -31.694 28.573 63.371 1.00 90.12 561 GLU A N 1
ATOM 4488 C CA . GLU A 1 561 ? -33.067 28.541 63.871 1.00 90.12 561 GLU A CA 1
ATOM 4489 C C . GLU A 1 561 ? -33.238 27.486 64.974 1.00 90.12 561 GLU A C 1
ATOM 4491 O O . GLU A 1 561 ? -33.762 27.797 66.040 1.00 90.12 561 GLU A O 1
ATOM 4496 N N . ALA A 1 562 ? -32.705 26.275 64.794 1.00 89.38 562 ALA A N 1
ATOM 4497 C CA . ALA A 1 562 ? -32.720 25.232 65.817 1.00 89.38 562 ALA A CA 1
ATOM 4498 C C . ALA A 1 562 ? -32.012 25.673 67.109 1.00 89.38 562 ALA A C 1
ATOM 4500 O O . ALA A 1 562 ? -32.508 25.406 68.200 1.00 89.38 562 ALA A O 1
ATOM 4501 N N . GLN A 1 563 ? -30.893 26.396 67.012 1.00 90.62 563 GLN A N 1
ATOM 4502 C CA . GLN A 1 563 ? -30.203 26.971 68.170 1.00 90.62 563 GLN A CA 1
ATOM 4503 C C . GLN A 1 563 ? -31.072 27.989 68.919 1.00 90.62 563 GLN A C 1
ATOM 4505 O O . GLN A 1 563 ? -31.124 27.947 70.149 1.00 90.62 563 GLN A O 1
ATOM 4510 N N . LYS A 1 564 ? -31.799 28.865 68.209 1.00 92.62 564 LYS A N 1
ATOM 4511 C CA . LYS A 1 564 ? -32.754 29.795 68.839 1.00 92.62 564 LYS A CA 1
ATOM 4512 C C . LYS A 1 564 ? -33.884 29.052 69.546 1.00 92.62 564 LYS A C 1
ATOM 4514 O O . LYS A 1 564 ? -34.192 29.372 70.692 1.00 92.62 564 LYS A O 1
ATOM 4519 N N . GLN A 1 565 ? -34.468 28.049 68.887 1.00 89.56 565 GLN A N 1
ATOM 4520 C CA . GLN A 1 565 ? -35.523 27.217 69.472 1.00 89.56 565 GLN A CA 1
ATOM 4521 C C . GLN A 1 565 ? -35.010 26.467 70.710 1.00 89.56 565 GLN A C 1
ATOM 4523 O O . GLN A 1 565 ? -35.680 26.457 71.737 1.00 89.56 565 GLN A O 1
ATOM 4528 N N . ASN A 1 566 ? -33.794 25.917 70.664 1.00 92.31 566 ASN A N 1
ATOM 4529 C CA . ASN A 1 566 ? -33.166 25.262 71.813 1.00 92.31 566 ASN A CA 1
ATOM 4530 C C . ASN A 1 566 ? -32.943 26.233 72.978 1.00 92.31 566 ASN A C 1
ATOM 4532 O O . ASN A 1 566 ? -33.270 25.888 74.108 1.00 92.31 566 ASN A O 1
ATOM 4536 N N . CYS A 1 567 ? -32.469 27.457 72.719 1.00 93.56 567 CYS A N 1
ATOM 4537 C CA . CYS A 1 567 ? -32.325 28.482 73.757 1.00 93.56 567 CYS A CA 1
ATOM 4538 C C . CYS A 1 567 ? -33.672 28.811 74.422 1.00 93.56 567 CYS A C 1
ATOM 4540 O O . CYS A 1 567 ? -33.754 28.900 75.647 1.00 93.56 567 CYS A O 1
ATOM 4542 N N . LEU A 1 568 ? -34.744 28.920 73.634 1.00 94.62 568 LEU A N 1
ATOM 4543 C CA . LEU A 1 568 ? -36.093 29.128 74.157 1.00 94.62 568 LEU A CA 1
ATOM 4544 C C . LEU A 1 568 ? -36.583 27.927 74.982 1.00 94.62 568 LEU A C 1
ATOM 4546 O O . LEU A 1 568 ? -37.167 28.109 76.047 1.00 94.62 568 LEU A O 1
ATOM 4550 N N . ILE A 1 569 ? -36.329 26.699 74.522 1.00 92.88 569 ILE A N 1
ATOM 4551 C CA . ILE A 1 569 ? -36.666 25.478 75.267 1.00 92.88 569 ILE A CA 1
ATOM 4552 C C . ILE A 1 569 ? -35.914 25.438 76.601 1.00 92.88 569 ILE A C 1
ATOM 4554 O O . ILE A 1 569 ? -36.521 25.108 77.616 1.00 92.88 569 ILE A O 1
ATOM 4558 N N . GLU A 1 570 ? -34.629 25.795 76.626 1.00 92.88 570 GLU A N 1
ATOM 4559 C CA . GLU A 1 570 ? -33.818 25.880 77.848 1.00 92.88 570 GLU A CA 1
ATOM 4560 C C . GLU A 1 570 ? -34.428 26.881 78.842 1.00 92.88 570 GLU A C 1
ATOM 4562 O O . GLU A 1 570 ? -34.625 26.559 80.013 1.00 92.88 570 GLU A O 1
ATOM 4567 N N . GLN A 1 571 ? -34.826 28.065 78.360 1.00 93.94 571 GLN A N 1
ATOM 4568 C CA . GLN A 1 571 ? -35.514 29.078 79.170 1.00 93.94 571 GLN A CA 1
ATOM 4569 C C . GLN A 1 571 ? -36.854 28.568 79.720 1.00 93.94 571 GLN A C 1
ATOM 4571 O O . GLN A 1 571 ? -37.164 28.769 80.895 1.00 93.94 571 GLN A O 1
ATOM 4576 N N . LEU A 1 572 ? -37.651 27.882 78.894 1.00 92.25 572 LEU A N 1
ATOM 4577 C CA . LEU A 1 572 ? -38.915 27.281 79.324 1.00 92.25 572 LEU A CA 1
ATOM 4578 C C . LEU A 1 572 ? -38.690 26.178 80.367 1.00 92.25 572 LEU A C 1
ATOM 4580 O O . LEU A 1 572 ? -39.419 26.131 81.355 1.00 92.25 572 LEU A O 1
ATOM 4584 N N . ARG A 1 573 ? -37.677 25.322 80.186 1.00 93.06 573 ARG A N 1
ATOM 4585 C CA . ARG A 1 573 ? -37.302 24.274 81.150 1.00 93.06 573 ARG A CA 1
ATOM 4586 C C . ARG A 1 573 ? -36.876 24.863 82.488 1.00 93.06 573 ARG A C 1
ATOM 4588 O O . ARG A 1 573 ? -37.316 24.361 83.515 1.00 93.06 573 ARG A O 1
ATOM 4595 N N . GLN A 1 574 ? -36.090 25.937 82.474 1.00 94.25 574 GLN A N 1
ATOM 4596 C CA . GLN A 1 574 ? -35.691 26.647 83.687 1.00 94.25 574 GLN A CA 1
ATOM 4597 C C . GLN A 1 574 ? -36.914 27.190 84.440 1.00 94.25 574 GLN A C 1
ATOM 4599 O O . GLN A 1 574 ? -37.063 26.935 85.632 1.00 94.25 574 GLN A O 1
ATOM 4604 N N . MET A 1 575 ? -37.849 27.843 83.740 1.00 91.56 575 MET A N 1
ATOM 4605 C CA . MET A 1 575 ? -39.097 28.311 84.358 1.00 91.56 575 MET A CA 1
ATOM 4606 C C . MET A 1 575 ? -39.964 27.167 84.900 1.00 91.56 575 MET A C 1
ATOM 4608 O O . MET A 1 575 ? -40.637 27.336 85.917 1.00 91.56 575 MET A O 1
ATOM 4612 N N . VAL A 1 576 ? -39.995 26.011 84.228 1.00 93.00 576 VAL A N 1
ATOM 4613 C CA . VAL A 1 576 ? -40.710 24.826 84.727 1.00 93.00 576 VAL A CA 1
ATOM 4614 C C . VAL A 1 576 ? -40.039 24.292 85.988 1.00 93.00 576 VAL A C 1
ATOM 4616 O O . VAL A 1 576 ? -40.737 24.086 86.972 1.00 93.00 576 VAL A O 1
ATOM 4619 N N . ALA A 1 577 ? -38.712 24.156 86.007 1.00 93.88 577 ALA A N 1
ATOM 4620 C CA . ALA A 1 577 ? -37.969 23.701 87.181 1.00 93.88 577 ALA A CA 1
ATOM 4621 C C . ALA A 1 577 ? -38.157 24.638 88.388 1.00 93.88 577 ALA A C 1
ATOM 4623 O O . ALA A 1 577 ? -38.358 24.170 89.505 1.00 93.88 577 ALA A O 1
ATOM 4624 N N . GLU A 1 578 ? -38.162 25.956 88.170 1.00 93.56 578 GLU A N 1
ATOM 4625 C CA . GLU A 1 578 ? -38.460 26.948 89.212 1.00 93.56 578 GLU A CA 1
ATOM 4626 C C . GLU A 1 578 ? -39.889 26.801 89.750 1.00 93.56 578 GLU A C 1
ATOM 4628 O O . GLU A 1 578 ? -40.111 26.842 90.963 1.00 93.56 578 GLU A O 1
ATOM 4633 N N . ARG A 1 579 ? -40.870 26.578 88.865 1.00 91.19 579 ARG A N 1
ATOM 4634 C CA . ARG A 1 579 ? -42.255 26.312 89.276 1.00 91.19 579 ARG A CA 1
ATOM 4635 C C . ARG A 1 579 ? -42.394 24.988 90.017 1.00 91.19 579 ARG A C 1
ATOM 4637 O O . ARG A 1 579 ? -43.087 24.957 91.025 1.00 91.19 579 ARG A O 1
ATOM 4644 N N . GLU A 1 580 ? -41.743 23.923 89.562 1.00 91.94 580 GLU A N 1
ATOM 4645 C CA . GLU A 1 580 ? -41.733 22.618 90.232 1.00 91.94 580 GLU A CA 1
ATOM 4646 C C . GLU A 1 580 ? -41.077 22.698 91.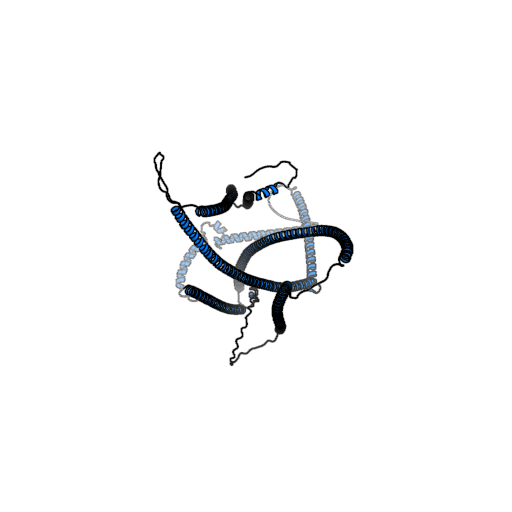612 1.00 91.94 580 GLU A C 1
ATOM 4648 O O . GLU A 1 580 ? -41.596 22.123 92.564 1.00 91.94 580 GLU A O 1
ATOM 4653 N N . ALA A 1 581 ? -39.978 23.445 91.752 1.00 92.94 581 ALA A N 1
ATOM 4654 C CA . ALA A 1 581 ? -39.358 23.708 93.048 1.00 92.94 581 ALA A CA 1
ATOM 4655 C C . ALA A 1 581 ? -40.326 24.444 93.983 1.00 92.94 581 ALA A C 1
ATOM 4657 O O . ALA A 1 581 ? -40.497 24.040 95.130 1.00 92.94 581 ALA A O 1
ATOM 4658 N N . LYS A 1 582 ? -41.038 25.460 93.476 1.00 93.44 582 LYS A N 1
ATOM 4659 C CA . LYS A 1 582 ? -42.052 26.171 94.262 1.00 93.44 582 LYS A CA 1
ATOM 4660 C C . LYS A 1 582 ? -43.228 25.276 94.650 1.00 93.44 582 LYS A C 1
ATOM 4662 O O . LYS A 1 582 ? -43.724 25.386 95.766 1.00 93.44 582 LYS A O 1
ATOM 4667 N N . VAL A 1 583 ? -43.671 24.393 93.754 1.00 91.75 583 VAL A N 1
ATOM 4668 C CA . VAL A 1 583 ? -44.706 23.394 94.057 1.00 91.75 583 VAL A CA 1
ATOM 4669 C C . VAL A 1 583 ? -44.225 22.458 95.159 1.00 91.75 583 VAL A C 1
ATOM 4671 O O . VAL A 1 583 ? -44.959 22.283 96.121 1.00 91.75 583 VAL A O 1
ATOM 4674 N N . LYS A 1 584 ? -42.994 21.938 95.086 1.00 91.94 584 LYS A N 1
ATOM 4675 C CA . LYS A 1 584 ? -42.422 21.090 96.145 1.00 91.94 584 LYS A CA 1
ATOM 4676 C C . LYS A 1 584 ? -42.353 21.803 97.492 1.00 91.94 584 LYS A C 1
ATOM 4678 O O . LYS A 1 584 ? -42.760 21.223 98.488 1.00 91.94 584 LYS A O 1
ATOM 4683 N N . GLU A 1 585 ? -41.902 23.057 97.530 1.00 91.50 585 GLU A N 1
ATOM 4684 C CA . GLU A 1 585 ? -41.911 23.859 98.764 1.00 91.50 585 GLU A CA 1
ATOM 4685 C C . GLU A 1 585 ? -43.329 23.983 99.343 1.00 91.50 585 GLU A C 1
ATOM 4687 O O . GLU A 1 585 ? -43.541 23.751 100.530 1.00 91.50 585 GLU A O 1
ATOM 4692 N N . LEU A 1 586 ? -44.320 24.297 98.500 1.00 90.12 586 LEU A N 1
ATOM 4693 C CA . LEU A 1 586 ? -45.720 24.393 98.923 1.00 90.12 586 LEU A CA 1
ATOM 4694 C C . LEU A 1 586 ? -46.289 23.034 99.366 1.00 90.12 586 LEU A C 1
ATOM 4696 O O . LEU A 1 586 ? -47.055 22.974 100.324 1.00 90.12 586 LEU A O 1
ATOM 4700 N N . GLU A 1 587 ? -45.928 21.937 98.700 1.00 89.38 587 GLU A N 1
ATOM 4701 C CA . GLU A 1 587 ? -46.302 20.574 99.089 1.00 89.38 587 GLU A CA 1
ATOM 4702 C C . GLU A 1 587 ? -45.679 20.180 100.433 1.00 89.38 587 GLU A C 1
ATOM 4704 O O . GLU A 1 587 ? -46.356 19.570 101.260 1.00 89.38 587 GLU A O 1
ATOM 4709 N N . GLU A 1 588 ? -44.425 20.559 100.693 1.00 90.12 588 GLU A N 1
ATOM 4710 C CA . GLU A 1 588 ? -43.764 20.369 101.986 1.00 90.12 588 GLU A CA 1
ATOM 4711 C C . GLU A 1 588 ? -44.441 21.192 103.089 1.00 90.12 588 GLU A C 1
ATOM 4713 O O . GLU A 1 588 ? -44.683 20.665 104.177 1.00 90.12 588 GLU A O 1
ATOM 4718 N N . GLU A 1 589 ? -44.812 22.447 102.819 1.00 89.88 589 GLU A N 1
ATOM 4719 C CA . GLU A 1 589 ? -45.598 23.280 103.739 1.00 89.88 589 GLU A CA 1
ATOM 4720 C C . GLU A 1 589 ? -46.965 22.642 104.046 1.00 89.88 589 GLU A C 1
ATOM 4722 O O . GLU A 1 589 ? -47.342 22.500 105.215 1.00 89.88 589 GLU A O 1
ATOM 4727 N N . ILE A 1 590 ? -47.692 22.182 103.019 1.00 86.44 590 ILE A N 1
ATOM 4728 C CA . ILE A 1 590 ? -48.962 21.454 103.175 1.00 86.44 590 ILE A CA 1
ATOM 4729 C C . ILE A 1 590 ? -48.747 20.152 103.956 1.00 86.44 590 ILE A C 1
ATOM 4731 O O . ILE A 1 590 ? -49.559 19.815 104.821 1.00 86.44 590 ILE A O 1
ATOM 4735 N N . GLY A 1 591 ? -47.661 19.423 103.700 1.00 84.69 591 GLY A N 1
ATOM 4736 C CA . GLY A 1 591 ? -47.292 18.200 104.409 1.00 84.69 591 GLY A CA 1
ATOM 4737 C C . GLY A 1 591 ? -47.011 18.451 105.890 1.00 84.69 591 GLY A C 1
ATOM 4738 O O . GLY A 1 591 ? -47.508 17.717 106.744 1.00 84.69 591 GLY A O 1
ATOM 4739 N N . GLN A 1 592 ? -46.296 19.526 106.223 1.00 83.44 592 GLN A N 1
ATOM 4740 C CA . GLN A 1 592 ? -46.05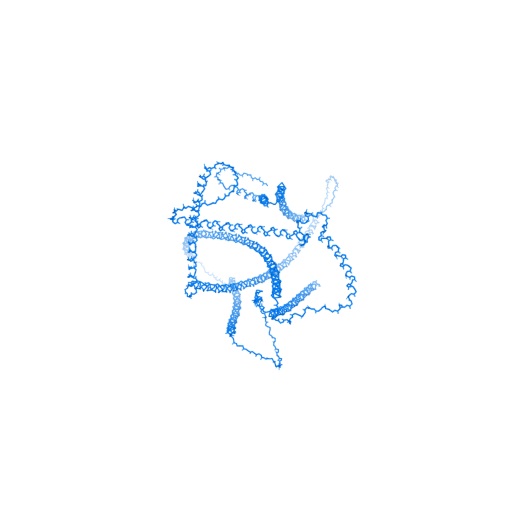3 19.947 107.606 1.00 83.44 592 GLN A CA 1
ATOM 4741 C C . GLN A 1 592 ? -47.350 20.351 108.318 1.00 83.44 592 GLN A C 1
ATOM 4743 O O . GLN A 1 592 ? -47.576 19.932 109.457 1.00 83.44 592 GLN A O 1
ATOM 4748 N N . LEU A 1 593 ? -48.231 21.099 107.644 1.00 79.94 593 LEU A N 1
ATOM 4749 C CA . LEU A 1 593 ? -49.563 21.445 108.152 1.00 79.94 593 LEU A CA 1
ATOM 4750 C C . LEU A 1 593 ? -50.430 20.194 108.350 1.00 79.94 593 LEU A C 1
ATOM 4752 O O . LEU A 1 593 ? -51.098 20.055 109.374 1.00 79.94 593 LEU A O 1
ATOM 4756 N N . THR A 1 594 ? -50.370 19.240 107.423 1.00 78.56 594 THR A N 1
ATOM 4757 C CA . THR A 1 594 ? -51.080 17.958 107.523 1.00 78.56 594 THR A CA 1
ATOM 4758 C C . THR A 1 594 ? -50.540 17.126 108.682 1.00 78.56 594 THR A C 1
ATOM 4760 O O . THR A 1 594 ? -51.327 16.625 109.473 1.00 78.56 594 THR A O 1
ATOM 4763 N N . LEU A 1 595 ? -49.220 17.046 108.876 1.00 75.00 595 LEU A N 1
ATOM 4764 C CA . LEU A 1 595 ? -48.596 16.398 110.038 1.00 75.00 595 LEU A CA 1
ATOM 4765 C C . LEU A 1 595 ? -48.916 17.112 111.358 1.00 75.00 595 LEU A C 1
ATOM 4767 O O . LEU A 1 595 ? -48.925 16.481 112.413 1.00 75.00 595 LEU A O 1
ATOM 4771 N N . GLN A 1 596 ? -49.183 18.418 111.337 1.00 71.12 596 GLN A N 1
ATOM 4772 C CA . GLN A 1 596 ? -49.680 19.157 112.498 1.00 71.12 596 GLN A CA 1
ATOM 4773 C C . GLN A 1 596 ? -51.151 18.822 112.795 1.00 71.12 596 GLN A C 1
ATOM 4775 O O . GLN A 1 596 ? -51.509 18.673 113.962 1.00 71.12 596 GLN A O 1
ATOM 4780 N N . VAL A 1 597 ? -51.987 18.642 111.764 1.00 68.31 597 VAL A N 1
ATOM 4781 C CA . VAL A 1 597 ? -53.374 18.151 111.891 1.00 68.31 597 VAL A CA 1
ATOM 4782 C C . VAL A 1 597 ? -53.404 16.689 112.346 1.00 68.31 597 VAL A C 1
ATOM 4784 O O . VAL A 1 597 ? -54.182 16.344 113.228 1.00 68.31 597 VAL A O 1
ATOM 4787 N N . VAL A 1 598 ? -52.516 15.842 111.824 1.00 63.16 598 VAL A N 1
ATOM 4788 C CA . VAL A 1 598 ? -52.366 14.437 112.221 1.00 63.16 598 VAL A CA 1
ATOM 4789 C C . VAL A 1 598 ? -51.840 14.336 113.654 1.00 63.16 598 VAL A C 1
ATOM 4791 O O . VAL A 1 598 ? -52.485 13.679 114.455 1.00 63.16 598 VAL A O 1
ATOM 4794 N N . ARG A 1 599 ? -50.812 15.097 114.068 1.00 59.72 599 ARG A N 1
ATOM 4795 C CA . ARG A 1 599 ? -50.407 15.183 115.494 1.00 59.72 599 ARG A CA 1
ATOM 4796 C C . ARG A 1 599 ? -51.512 15.705 116.415 1.00 59.72 599 ARG A C 1
ATOM 4798 O O . ARG A 1 599 ? -51.516 15.386 117.599 1.00 59.72 599 ARG A O 1
ATOM 4805 N N . ARG A 1 600 ? -52.441 16.514 115.895 1.00 53.78 600 ARG A N 1
ATOM 4806 C CA . ARG A 1 600 ? -53.633 16.965 116.629 1.00 53.78 600 ARG A CA 1
ATOM 4807 C C . ARG A 1 600 ? -54.719 15.879 116.706 1.00 53.78 600 ARG A C 1
ATOM 4809 O O . ARG A 1 600 ? -55.504 15.908 117.647 1.00 53.78 600 ARG A O 1
ATOM 4816 N N . ASN A 1 601 ? -54.726 14.926 115.771 1.00 49.62 601 ASN A N 1
ATOM 4817 C CA . ASN A 1 601 ? -55.673 13.810 115.684 1.00 49.62 601 ASN A CA 1
ATOM 4818 C C . ASN A 1 601 ? -55.120 12.470 116.242 1.00 49.62 601 ASN A C 1
ATOM 4820 O O . ASN A 1 601 ? -55.900 11.577 116.553 1.00 49.62 601 ASN A O 1
ATOM 4824 N N . GLU A 1 602 ? -53.807 12.324 116.459 1.00 44.41 602 GLU A N 1
ATOM 4825 C CA . GLU A 1 602 ? -53.126 11.114 116.974 1.00 44.41 602 GLU A CA 1
ATOM 4826 C C . GLU A 1 602 ? -53.127 10.981 118.518 1.00 44.41 602 GLU A C 1
ATOM 4828 O O . GLU A 1 602 ? -52.253 10.347 119.107 1.00 44.41 602 GLU A O 1
ATOM 4833 N N . LEU A 1 603 ? -54.143 11.530 119.197 1.00 41.69 603 LEU A N 1
ATOM 4834 C CA . LEU A 1 603 ? -54.524 11.121 120.563 1.00 41.69 603 LEU A CA 1
ATOM 4835 C C . LEU A 1 603 ? -55.646 10.062 120.568 1.00 41.69 603 LEU A C 1
ATOM 4837 O O . LEU A 1 603 ? -56.090 9.649 121.639 1.00 41.69 603 LEU A O 1
ATOM 4841 N N . GLU A 1 604 ? -56.066 9.557 119.401 1.00 35.66 604 GLU A N 1
ATOM 4842 C CA . GLU A 1 604 ? -57.037 8.465 119.290 1.00 35.66 604 GLU A CA 1
ATOM 4843 C C . GLU A 1 604 ? -56.527 7.265 118.465 1.00 35.66 604 GLU A C 1
ATOM 4845 O O . GLU A 1 604 ? -56.578 7.238 117.241 1.00 35.66 604 GLU A O 1
ATOM 4850 N N . LYS A 1 605 ? -56.182 6.215 119.226 1.00 33.06 605 LYS A N 1
ATOM 4851 C CA . LYS A 1 605 ? -56.222 4.767 118.925 1.00 33.06 605 LYS A CA 1
ATOM 4852 C C . LYS A 1 605 ? -55.084 4.084 118.145 1.00 33.06 605 LYS A C 1
ATOM 4854 O O . LYS A 1 605 ? -54.559 4.529 117.138 1.00 33.06 605 LYS A O 1
ATOM 4859 N N . HIS A 1 606 ? -54.795 2.899 118.690 1.00 27.34 606 HIS A N 1
ATOM 4860 C CA . HIS A 1 606 ? -53.730 1.926 118.443 1.00 27.34 606 HIS A CA 1
ATOM 4861 C C . HIS A 1 606 ? -54.254 0.663 117.713 1.00 27.34 606 HIS A C 1
ATOM 4863 O O . HIS A 1 606 ? -55.411 0.294 117.918 1.00 27.34 606 HIS A O 1
ATOM 4869 N N . ASN A 1 607 ? -53.319 -0.074 117.077 1.00 26.94 607 ASN A N 1
ATOM 4870 C CA . ASN A 1 607 ? -53.291 -1.527 116.735 1.00 26.94 607 ASN A CA 1
ATOM 4871 C C . ASN A 1 607 ? -54.170 -2.037 115.555 1.00 26.94 607 ASN A C 1
ATOM 4873 O O . ASN A 1 607 ? -55.283 -1.569 115.388 1.00 26.94 607 ASN A O 1
ATOM 4877 N N . CYS A 1 608 ? -53.814 -3.044 114.723 1.00 27.22 608 CYS A N 1
ATOM 4878 C CA . CYS A 1 608 ? -52.705 -4.026 114.656 1.00 27.22 608 CYS A CA 1
ATOM 4879 C C . CYS A 1 608 ? -52.651 -4.757 113.269 1.00 27.22 608 CYS A C 1
ATOM 4881 O O . CYS A 1 608 ? -53.698 -4.964 112.670 1.00 27.22 608 CYS A O 1
ATOM 4883 N N . ASN A 1 609 ? -51.457 -5.258 112.886 1.00 27.64 609 ASN A N 1
ATOM 4884 C CA . ASN A 1 609 ? -51.084 -6.486 112.118 1.00 27.64 609 ASN A CA 1
ATOM 4885 C C . ASN A 1 609 ? -51.606 -6.815 110.684 1.00 27.64 609 ASN A C 1
ATOM 4887 O O . ASN A 1 609 ? -52.803 -6.971 110.490 1.00 27.64 609 ASN A O 1
ATOM 4891 N N . HIS A 1 610 ? -50.696 -7.190 109.747 1.00 25.80 610 HIS A N 1
ATOM 4892 C CA . HIS A 1 610 ? -50.388 -8.590 109.306 1.00 25.80 610 HIS A CA 1
ATOM 4893 C C . HIS A 1 610 ? -49.848 -8.743 107.839 1.00 25.80 610 HIS A C 1
ATOM 4895 O O . HIS A 1 610 ? -50.381 -8.151 106.914 1.00 25.80 610 HIS A O 1
ATOM 4901 N N . PHE A 1 611 ? -48.875 -9.664 107.659 1.00 25.84 611 PHE A N 1
ATOM 4902 C CA . PHE A 1 611 ? -48.585 -10.564 106.501 1.00 25.84 611 PHE A CA 1
ATOM 4903 C C . PHE A 1 611 ? -47.834 -10.153 105.196 1.00 25.84 611 PHE A C 1
ATOM 4905 O O . PHE A 1 611 ? -48.364 -9.499 104.314 1.00 25.84 611 PHE A O 1
ATOM 4912 N N . ARG A 1 612 ? -46.618 -10.722 105.057 1.00 28.61 612 ARG A N 1
ATOM 4913 C CA . ARG A 1 612 ? -46.092 -11.703 104.059 1.00 28.61 612 ARG A CA 1
ATOM 4914 C C . ARG A 1 612 ? -46.272 -11.543 102.515 1.00 28.61 612 ARG A C 1
ATOM 4916 O O . ARG A 1 612 ? -47.381 -11.572 102.009 1.00 28.61 612 ARG A O 1
ATOM 4923 N N . LEU A 1 613 ? -45.127 -11.769 101.835 1.00 31.72 613 LEU A N 1
ATOM 4924 C CA . LEU A 1 613 ? -44.851 -12.624 100.645 1.00 31.72 613 LEU A CA 1
ATOM 4925 C C . LEU A 1 613 ? -44.746 -12.012 99.217 1.00 31.72 613 LEU A C 1
ATOM 4927 O O . LEU A 1 613 ? -45.638 -11.325 98.747 1.00 31.72 613 LEU A O 1
ATOM 4931 N N . ALA A 1 614 ? -43.702 -12.495 98.518 1.00 32.03 614 ALA A N 1
ATOM 4932 C CA . ALA A 1 614 ? -43.594 -12.843 97.087 1.00 32.03 614 ALA A CA 1
ATOM 4933 C C . ALA A 1 614 ? -43.135 -11.808 96.029 1.00 32.03 614 ALA A C 1
ATOM 4935 O O . ALA A 1 614 ? -43.800 -10.829 95.730 1.00 32.03 614 ALA A O 1
ATOM 4936 N N . GLY A 1 615 ? -41.983 -12.164 95.437 1.00 46.12 615 GLY A N 1
ATOM 4937 C CA . GLY A 1 615 ? -41.561 -12.132 94.029 1.00 46.12 615 GLY A CA 1
ATOM 4938 C C . GLY A 1 615 ? -42.309 -11.312 92.978 1.00 46.12 615 GLY A C 1
ATOM 4939 O O . GLY A 1 615 ? -43.519 -11.411 92.826 1.00 46.12 615 GLY A O 1
ATOM 4940 N N . THR A 1 616 ? -41.518 -10.677 92.111 1.00 37.25 616 THR A N 1
ATOM 4941 C CA . THR A 1 616 ? -41.922 -10.318 90.748 1.00 37.25 616 THR A CA 1
ATOM 4942 C C . THR A 1 616 ? -40.761 -10.556 89.787 1.00 37.25 616 THR A C 1
ATOM 4944 O O . THR A 1 616 ? -39.777 -9.815 89.783 1.00 37.25 616 THR A O 1
ATOM 4947 N N . ASP A 1 617 ? -40.903 -11.600 88.970 1.00 49.66 617 ASP A N 1
ATOM 4948 C CA . ASP A 1 617 ? -40.301 -11.678 87.643 1.00 49.66 617 ASP A CA 1
ATOM 4949 C C . ASP A 1 617 ? -40.684 -10.410 86.861 1.00 49.66 617 ASP A C 1
ATOM 4951 O O . ASP A 1 617 ? -41.872 -10.145 86.670 1.00 49.66 617 ASP A O 1
ATOM 4955 N N . SER A 1 618 ? -39.702 -9.635 86.391 1.00 44.84 618 SER A N 1
ATOM 4956 C CA . SER A 1 618 ? -39.946 -8.599 85.382 1.00 44.84 618 SER A CA 1
ATOM 4957 C C . SER A 1 618 ? -39.542 -9.138 84.014 1.00 44.84 618 SER A C 1
ATOM 4959 O O . SER A 1 618 ? -38.401 -9.569 83.815 1.00 44.84 618 SER A O 1
ATOM 4961 N N . LEU A 1 619 ? -40.490 -9.121 83.073 1.00 56.75 619 LEU A N 1
ATOM 4962 C CA . LEU A 1 619 ? -40.301 -9.503 81.671 1.00 56.75 619 LEU A CA 1
ATOM 4963 C C . LEU A 1 619 ? -39.077 -8.826 81.022 1.00 56.75 619 LEU A C 1
ATOM 4965 O O . LEU A 1 619 ? -38.471 -9.414 80.127 1.00 56.75 619 LEU A O 1
ATOM 4969 N N . ASP A 1 620 ? -38.663 -7.657 81.512 1.00 57.12 620 ASP A N 1
ATOM 4970 C CA . ASP A 1 620 ? -37.546 -6.880 80.967 1.00 57.12 620 ASP A CA 1
ATOM 4971 C C . ASP A 1 620 ? -36.194 -7.598 81.070 1.00 57.12 620 ASP A C 1
ATOM 4973 O O . ASP A 1 620 ? -35.361 -7.488 80.170 1.00 57.12 620 ASP A O 1
ATOM 4977 N N . PHE A 1 621 ? -35.974 -8.401 82.118 1.00 61.88 621 PHE A N 1
ATOM 4978 C CA . PHE A 1 621 ? -34.713 -9.133 82.278 1.00 61.88 621 PHE A CA 1
ATOM 4979 C C . PHE A 1 621 ? -34.572 -10.261 81.245 1.00 61.88 621 PHE A C 1
ATOM 4981 O O . PHE A 1 621 ? -33.494 -10.468 80.688 1.00 61.88 621 PHE A O 1
ATOM 4988 N N . LYS A 1 622 ? -35.674 -10.958 80.934 1.00 68.94 622 LYS A N 1
ATOM 4989 C CA . LYS A 1 622 ? -35.688 -12.029 79.924 1.00 68.94 622 LYS A CA 1
ATOM 4990 C C . LYS A 1 622 ? -35.533 -11.469 78.511 1.00 68.94 622 LYS A C 1
ATOM 4992 O O . LYS A 1 622 ? -34.799 -12.060 77.727 1.00 68.94 622 LYS A O 1
ATOM 4997 N N . VAL A 1 623 ? -36.152 -10.321 78.218 1.00 69.69 623 VAL A N 1
ATOM 4998 C CA . VAL A 1 623 ? -36.025 -9.634 76.920 1.00 69.69 623 VAL A CA 1
ATOM 4999 C C . VAL A 1 623 ? -34.590 -9.154 76.680 1.00 69.69 623 VAL A C 1
ATOM 5001 O O . VAL A 1 623 ? -34.032 -9.420 75.610 1.00 69.69 623 VAL A O 1
ATOM 5004 N N . LEU A 1 624 ? -33.951 -8.537 77.683 1.00 70.19 624 LEU A N 1
ATOM 5005 C CA . LEU A 1 624 ? -32.531 -8.176 77.599 1.00 70.19 624 LEU A CA 1
ATOM 5006 C C . LEU A 1 624 ? -31.645 -9.411 77.402 1.00 70.19 624 LEU A C 1
ATOM 5008 O O . LEU A 1 624 ? -30.713 -9.385 76.601 1.00 70.19 624 LEU A O 1
ATOM 5012 N N . GLN A 1 625 ? -31.940 -10.510 78.098 1.00 72.56 625 GLN A N 1
ATOM 5013 C CA . GLN A 1 625 ? -31.164 -11.742 77.981 1.00 72.56 625 GLN A CA 1
ATOM 5014 C C . GLN A 1 625 ? -31.263 -12.365 76.577 1.00 72.56 625 GLN A C 1
ATOM 5016 O O . GLN A 1 625 ? -30.254 -12.844 76.057 1.00 72.56 625 GLN A O 1
ATOM 5021 N N . THR A 1 626 ? -32.432 -12.303 75.929 1.00 75.31 626 THR A N 1
ATOM 5022 C CA . THR A 1 626 ? -32.602 -12.724 74.527 1.00 75.31 626 THR A CA 1
ATOM 5023 C C . THR A 1 626 ? -31.884 -11.808 73.537 1.00 75.31 626 THR A C 1
ATOM 5025 O O . THR A 1 626 ? -31.177 -12.318 72.673 1.00 75.31 626 THR A O 1
ATOM 5028 N N . GLN A 1 627 ? -31.952 -10.481 73.697 1.00 74.62 627 GLN A N 1
ATOM 5029 C CA . GLN A 1 627 ? -31.220 -9.551 72.821 1.00 74.62 627 GLN A CA 1
ATOM 5030 C C . GLN A 1 627 ? -29.700 -9.716 72.937 1.00 74.62 627 GLN A C 1
ATOM 5032 O O . GLN A 1 627 ? -28.983 -9.678 71.938 1.00 74.62 627 GLN A O 1
ATOM 5037 N N . ILE A 1 628 ? -29.188 -9.958 74.147 1.00 72.50 628 ILE A N 1
ATOM 5038 C CA . ILE A 1 628 ? -27.764 -10.240 74.366 1.00 72.50 628 ILE A CA 1
ATOM 5039 C C . ILE A 1 628 ? -27.355 -11.544 73.665 1.00 72.50 628 ILE A C 1
ATOM 5041 O O . ILE A 1 628 ? -26.278 -11.607 73.071 1.00 72.50 628 ILE A O 1
ATOM 5045 N N . ALA A 1 629 ? -28.203 -12.578 73.696 1.00 80.19 629 ALA A N 1
ATOM 5046 C CA . ALA A 1 629 ? -27.943 -13.834 72.996 1.00 80.19 629 ALA A CA 1
ATOM 5047 C C . ALA A 1 629 ? -27.959 -13.665 71.464 1.00 80.19 629 ALA A C 1
ATOM 5049 O O . ALA A 1 629 ? -27.084 -14.203 70.786 1.00 80.19 629 ALA A O 1
ATOM 5050 N N . GLU A 1 630 ? -28.891 -12.875 70.926 1.00 79.31 630 GLU A N 1
ATOM 5051 C CA . GLU A 1 630 ? -28.989 -12.570 69.491 1.00 79.31 630 GLU A CA 1
ATOM 5052 C C . GLU A 1 630 ? -27.784 -11.771 68.984 1.00 79.31 630 GLU A C 1
ATOM 5054 O O . GLU A 1 630 ? -27.157 -12.157 67.995 1.00 79.31 630 GLU A O 1
ATOM 5059 N N . HIS A 1 631 ? -27.386 -10.706 69.687 1.00 78.50 631 HIS A N 1
ATOM 5060 C CA . HIS A 1 631 ? -26.186 -9.945 69.333 1.00 78.50 631 HIS A CA 1
ATOM 5061 C C . HIS A 1 631 ? -24.920 -10.801 69.419 1.00 78.50 631 HIS A C 1
ATOM 5063 O O . HIS A 1 631 ? -24.041 -10.685 68.567 1.00 78.50 631 HIS A O 1
ATOM 5069 N N . LYS A 1 632 ? -24.841 -11.713 70.393 1.00 86.88 632 LYS A N 1
ATOM 5070 C CA . LYS A 1 632 ? -23.716 -12.646 70.515 1.00 86.88 632 LYS A CA 1
ATOM 5071 C C . LYS A 1 632 ? -23.654 -13.634 69.345 1.00 86.88 632 LYS A C 1
ATOM 5073 O O . LYS A 1 632 ? -22.564 -13.884 68.838 1.00 86.88 632 LYS A O 1
ATOM 5078 N N . ALA A 1 633 ? -24.797 -14.141 68.882 1.00 84.62 633 ALA A N 1
ATOM 5079 C CA . ALA A 1 633 ? -24.870 -15.009 67.706 1.00 84.62 633 ALA A CA 1
ATOM 5080 C C . ALA A 1 633 ? -24.494 -14.267 66.409 1.00 84.62 633 ALA A C 1
ATOM 5082 O O . ALA A 1 633 ? -23.769 -14.808 65.576 1.00 84.62 633 ALA A O 1
ATOM 5083 N N . LEU A 1 634 ? -24.923 -13.009 66.257 1.00 83.25 634 LEU A N 1
ATOM 5084 C CA . LEU A 1 634 ? -24.552 -12.170 65.111 1.00 83.25 634 LEU A CA 1
ATOM 5085 C C . LEU A 1 634 ? -23.053 -11.849 65.084 1.00 83.25 634 LEU A C 1
ATOM 5087 O O . LEU A 1 634 ? -22.439 -11.924 64.021 1.00 83.25 634 LEU A O 1
ATOM 5091 N N . CYS A 1 635 ? -22.445 -11.550 66.236 1.00 82.12 635 CYS A N 1
ATOM 5092 C CA . CYS A 1 635 ? -20.998 -11.348 66.327 1.00 82.12 635 CYS A CA 1
ATOM 5093 C C . CYS A 1 635 ? -20.226 -12.616 65.941 1.00 82.12 635 CYS A C 1
ATOM 5095 O O . CYS A 1 635 ? -19.277 -12.530 65.171 1.00 82.12 635 CYS A O 1
ATOM 5097 N N . GLN A 1 636 ? -20.670 -13.793 66.392 1.00 88.00 636 GLN A N 1
ATOM 5098 C CA . GLN A 1 636 ? -20.049 -15.068 66.014 1.00 88.00 636 GLN A CA 1
ATOM 5099 C C . GLN A 1 636 ? -20.176 -15.357 64.511 1.00 88.00 636 GLN A C 1
ATOM 5101 O O . GLN A 1 636 ? -19.216 -15.799 63.888 1.00 88.00 636 GLN A O 1
ATOM 5106 N N . ALA A 1 637 ? -21.327 -15.067 63.898 1.00 84.31 637 ALA A N 1
ATOM 5107 C CA . ALA A 1 637 ? -21.501 -15.215 62.452 1.00 84.31 637 ALA A CA 1
ATOM 5108 C C . ALA A 1 637 ? -20.589 -14.259 61.658 1.00 84.31 637 ALA A C 1
ATOM 5110 O O . ALA A 1 637 ? -20.002 -14.655 60.651 1.00 84.31 637 ALA A O 1
ATOM 5111 N N . ALA A 1 638 ? -20.430 -13.019 62.130 1.00 84.19 638 ALA A N 1
ATOM 5112 C CA . ALA A 1 638 ? -19.525 -12.045 61.525 1.00 84.19 638 ALA A CA 1
ATOM 5113 C C . ALA A 1 638 ? -18.043 -12.433 61.687 1.00 84.19 638 ALA A C 1
ATOM 5115 O O . ALA A 1 638 ? -17.257 -12.224 60.764 1.00 84.19 638 ALA A O 1
ATOM 5116 N N . GLU A 1 639 ? -17.659 -13.024 62.823 1.00 85.50 639 GLU A N 1
ATOM 5117 C CA . GLU A 1 639 ? -16.310 -13.561 63.046 1.00 85.50 639 GLU A CA 1
ATOM 5118 C C . GLU A 1 639 ? -15.994 -14.703 62.073 1.00 85.50 639 GLU A C 1
ATOM 5120 O O . GLU A 1 639 ? -14.945 -14.672 61.435 1.00 85.50 639 GLU A O 1
ATOM 5125 N N . VAL A 1 640 ? -16.926 -15.641 61.872 1.00 92.44 640 VAL A N 1
ATOM 5126 C CA . VAL A 1 640 ? -16.760 -16.748 60.913 1.00 92.44 640 VAL A CA 1
ATOM 5127 C C . VAL A 1 640 ? -16.640 -16.240 59.473 1.00 92.44 640 VAL A C 1
ATOM 5129 O O . VAL A 1 640 ? -15.799 -16.724 58.716 1.00 92.44 640 VAL A O 1
ATOM 5132 N N . GLU A 1 641 ? -17.443 -15.249 59.078 1.00 86.44 641 GLU A N 1
ATOM 5133 C CA . GLU A 1 641 ? -17.358 -14.679 57.728 1.00 86.44 641 GLU A CA 1
ATOM 5134 C C . GLU A 1 641 ? -16.046 -13.908 57.523 1.00 86.44 641 GLU A C 1
ATOM 5136 O O . GLU A 1 641 ? -15.415 -14.014 56.471 1.00 86.44 641 GLU A O 1
ATOM 5141 N N . ARG A 1 642 ? -15.575 -13.186 58.547 1.00 90.31 642 ARG A N 1
ATOM 5142 C CA . ARG A 1 642 ? -14.257 -12.540 58.531 1.00 90.31 642 ARG A CA 1
ATOM 5143 C C . ARG A 1 642 ? -13.138 -13.572 58.385 1.00 90.31 642 ARG A C 1
ATOM 5145 O O . ARG A 1 642 ? -12.230 -13.349 57.589 1.00 90.31 642 ARG A O 1
ATOM 5152 N N . ASP A 1 643 ? -13.204 -14.689 59.102 1.00 91.31 643 ASP A N 1
ATOM 5153 C CA . ASP A 1 643 ? -12.187 -15.743 59.033 1.00 91.31 643 ASP A CA 1
ATOM 5154 C C . ASP A 1 643 ? -12.182 -16.416 57.646 1.00 91.31 643 ASP A C 1
ATOM 5156 O O . ASP A 1 643 ? -11.122 -16.610 57.049 1.00 91.31 643 ASP A O 1
ATOM 5160 N N . ARG A 1 644 ? -13.360 -16.638 57.049 1.00 93.69 644 ARG A N 1
ATOM 5161 C CA . ARG A 1 644 ? -13.495 -17.126 55.666 1.00 93.69 644 ARG A CA 1
ATOM 5162 C C . ARG A 1 644 ? -12.944 -16.140 54.631 1.00 93.69 644 ARG A C 1
ATOM 5164 O O . ARG A 1 644 ? -12.326 -16.547 53.645 1.00 93.69 644 ARG A O 1
ATOM 5171 N N . LEU A 1 645 ? -13.155 -14.840 54.839 1.00 89.69 645 LEU A N 1
ATOM 5172 C CA . LEU A 1 645 ? -12.587 -13.795 53.986 1.00 89.69 645 LEU A CA 1
ATOM 5173 C C . LEU A 1 645 ? -11.063 -13.717 54.129 1.00 89.69 645 LEU A C 1
ATOM 5175 O O . LEU A 1 645 ? -10.379 -13.539 53.123 1.00 89.69 645 LEU A O 1
ATOM 5179 N N . LEU A 1 646 ? -10.519 -13.902 55.335 1.00 91.94 646 LEU A N 1
ATOM 5180 C CA . LEU A 1 646 ? -9.074 -13.988 55.554 1.00 91.94 646 LEU A CA 1
ATOM 5181 C C . LEU A 1 646 ? -8.472 -15.196 54.830 1.00 91.94 646 LEU A C 1
ATOM 5183 O O . LEU A 1 646 ? -7.460 -15.047 54.145 1.00 91.94 646 LEU A O 1
ATOM 5187 N N . GLU A 1 647 ? -9.115 -16.364 54.881 1.00 93.44 647 GLU A N 1
ATOM 5188 C CA . GLU A 1 647 ? -8.696 -17.525 54.087 1.00 93.44 647 GLU A CA 1
ATOM 5189 C C . GLU A 1 647 ? -8.717 -17.221 52.582 1.00 93.44 647 GLU A C 1
ATOM 5191 O O . GLU A 1 647 ? -7.744 -17.501 51.879 1.00 93.44 647 GLU A O 1
ATOM 5196 N N . LEU A 1 648 ? -9.766 -16.568 52.073 1.00 91.94 648 LEU A N 1
ATOM 5197 C CA . LEU A 1 648 ? -9.832 -16.185 50.660 1.00 91.94 648 LEU A CA 1
ATOM 5198 C C . LEU A 1 648 ? -8.707 -15.215 50.271 1.00 91.94 648 LEU A C 1
ATOM 5200 O O . LEU A 1 648 ? -8.096 -15.380 49.212 1.00 91.94 648 LEU A O 1
ATOM 5204 N N . VAL A 1 649 ? -8.410 -14.234 51.126 1.00 91.25 649 VAL A N 1
ATOM 5205 C CA . VAL A 1 649 ? -7.291 -13.305 50.930 1.00 91.25 649 VAL A CA 1
ATOM 5206 C C . VAL A 1 649 ? -5.968 -14.065 50.908 1.00 91.25 649 VAL A C 1
ATOM 5208 O O . VAL A 1 649 ? -5.193 -13.851 49.984 1.00 91.25 649 VAL A O 1
ATOM 5211 N N . THR A 1 650 ? -5.722 -15.010 51.822 1.00 92.56 650 THR A N 1
ATOM 5212 C CA . THR A 1 650 ? -4.475 -15.802 51.805 1.00 92.56 650 THR A CA 1
ATOM 5213 C C . THR A 1 650 ? -4.335 -16.665 50.547 1.00 92.56 650 THR A C 1
ATOM 5215 O O . THR A 1 650 ? -3.253 -16.735 49.967 1.00 92.56 650 THR A O 1
ATOM 5218 N N . VAL A 1 651 ? -5.425 -17.261 50.049 1.00 92.94 651 VAL A N 1
ATOM 5219 C CA . VAL A 1 651 ? -5.418 -18.022 48.787 1.00 92.94 651 VAL A CA 1
ATOM 5220 C C . VAL A 1 651 ? -5.159 -17.113 47.582 1.00 92.94 651 VAL A C 1
ATOM 5222 O O . VAL A 1 651 ? -4.471 -17.507 46.636 1.00 92.94 651 VAL A O 1
ATOM 5225 N N . LEU A 1 652 ? -5.708 -15.897 47.582 1.00 87.62 652 LEU A N 1
ATOM 5226 C CA . LEU A 1 652 ? -5.437 -14.904 46.541 1.00 87.62 652 LEU A CA 1
ATOM 5227 C C . LEU A 1 652 ? -3.989 -14.412 46.602 1.00 87.62 652 LEU A C 1
ATOM 5229 O O . LEU A 1 652 ? -3.336 -14.381 45.563 1.00 87.62 652 LEU A O 1
ATOM 5233 N N . GLN A 1 653 ? -3.472 -14.126 47.798 1.00 89.00 653 GLN A N 1
ATOM 5234 C CA . GLN A 1 653 ? -2.082 -13.739 48.034 1.00 89.00 653 GLN A CA 1
ATOM 5235 C C . GLN A 1 653 ? -1.125 -14.805 47.485 1.00 89.00 653 GLN A C 1
ATOM 5237 O O . GLN A 1 653 ? -0.258 -14.499 46.672 1.00 89.00 653 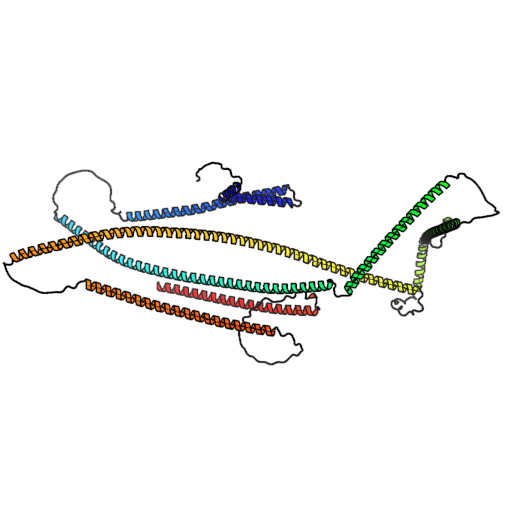GLN A O 1
ATOM 5242 N N . LYS A 1 654 ? -1.371 -16.079 47.818 1.00 93.75 654 LYS A N 1
ATOM 5243 C CA . LYS A 1 654 ? -0.570 -17.208 47.339 1.00 93.75 654 LYS A CA 1
ATOM 5244 C C . LYS A 1 654 ? -0.611 -17.358 45.815 1.00 93.75 654 LYS A C 1
ATOM 5246 O O . LYS A 1 654 ? 0.417 -17.594 45.196 1.00 93.75 654 LYS A O 1
ATOM 5251 N N . ARG A 1 655 ? -1.778 -17.184 45.178 1.00 90.81 655 ARG A N 1
ATOM 5252 C CA . ARG A 1 655 ? -1.882 -17.222 43.704 1.00 90.81 655 ARG A CA 1
ATOM 5253 C C . ARG A 1 655 ? -1.132 -16.076 43.031 1.00 90.81 655 ARG A C 1
ATOM 5255 O O . ARG A 1 655 ? -0.596 -16.268 41.942 1.00 90.81 655 ARG A O 1
ATOM 5262 N N . VAL A 1 656 ? -1.111 -14.900 43.655 1.00 88.56 656 VAL A N 1
ATOM 5263 C CA . VAL A 1 656 ? -0.344 -13.749 43.165 1.00 88.56 656 VAL A CA 1
ATOM 5264 C C . VAL A 1 656 ? 1.157 -14.010 43.300 1.00 88.56 656 VAL A C 1
ATOM 5266 O O . VAL A 1 656 ? 1.885 -13.781 42.339 1.00 88.56 656 VAL A O 1
ATOM 5269 N N . GLU A 1 657 ? 1.609 -14.555 44.430 1.00 91.50 657 GLU A N 1
ATOM 5270 C CA . GLU A 1 657 ? 3.009 -14.952 44.650 1.00 91.50 657 GLU A CA 1
ATOM 5271 C C . GLU A 1 657 ? 3.456 -16.032 43.651 1.00 91.50 657 GLU A C 1
ATOM 5273 O O . GLU A 1 657 ? 4.433 -15.838 42.933 1.00 91.50 657 GLU A O 1
ATOM 5278 N N . GLU A 1 658 ? 2.680 -17.109 43.485 1.00 91.94 658 GLU A N 1
ATOM 5279 C CA . GLU A 1 658 ? 2.954 -18.162 42.494 1.00 91.94 658 GLU A CA 1
ATOM 5280 C C . GLU A 1 658 ? 2.953 -17.631 41.048 1.00 91.94 658 GLU A C 1
ATOM 5282 O O . GLU A 1 658 ? 3.683 -18.133 40.189 1.00 91.94 658 GLU A O 1
ATOM 5287 N N . GLY A 1 659 ? 2.114 -16.634 40.749 1.00 85.38 659 GLY A N 1
ATOM 5288 C CA . GLY A 1 659 ? 2.110 -15.937 39.464 1.00 85.38 659 GLY A CA 1
ATOM 5289 C C . GLY A 1 659 ? 3.379 -15.109 39.259 1.00 85.38 659 GLY A C 1
ATOM 5290 O O . GLY A 1 659 ? 4.005 -15.197 38.203 1.00 85.38 659 GLY A O 1
ATOM 5291 N N . SER A 1 660 ? 3.785 -14.359 40.283 1.00 87.19 660 SER A N 1
ATOM 5292 C CA . SER A 1 660 ? 5.010 -13.557 40.292 1.00 87.19 660 SER A CA 1
ATOM 5293 C C . SER A 1 660 ? 6.260 -14.424 40.111 1.00 87.19 660 SER A C 1
ATOM 5295 O O . SER A 1 660 ? 7.121 -14.094 39.296 1.00 87.19 660 SER A O 1
ATOM 5297 N N . ASP A 1 661 ? 6.341 -15.571 40.789 1.00 91.56 661 ASP A N 1
ATOM 5298 C CA . ASP A 1 661 ? 7.473 -16.498 40.675 1.00 91.56 661 ASP A CA 1
ATOM 5299 C C . ASP A 1 661 ? 7.604 -17.084 39.263 1.00 91.56 661 ASP A C 1
ATOM 5301 O O . ASP A 1 661 ? 8.705 -17.158 38.709 1.00 91.56 661 ASP A O 1
ATOM 5305 N N . LYS A 1 662 ? 6.479 -17.439 38.628 1.00 91.12 662 LYS A N 1
ATOM 5306 C CA . LYS A 1 662 ? 6.466 -17.922 37.236 1.00 91.12 662 LYS A CA 1
ATOM 5307 C C . LYS A 1 662 ? 6.947 -16.857 36.253 1.00 91.12 662 LYS A C 1
ATOM 5309 O O . LYS A 1 662 ? 7.665 -17.188 35.309 1.00 91.12 662 LYS A O 1
ATOM 5314 N N . VAL A 1 663 ? 6.571 -15.595 36.467 1.00 84.25 663 VAL A N 1
ATOM 5315 C CA . VAL A 1 663 ? 7.044 -14.467 35.648 1.00 84.25 663 VAL A CA 1
ATOM 5316 C C . VAL A 1 663 ? 8.547 -14.270 35.835 1.00 84.25 663 VAL A C 1
ATOM 5318 O O . VAL A 1 663 ? 9.275 -14.214 34.845 1.00 84.25 663 VAL A O 1
ATOM 5321 N N . LEU A 1 664 ? 9.031 -14.266 37.080 1.00 90.69 664 LEU A N 1
ATOM 5322 C CA . LEU A 1 664 ? 10.455 -14.132 37.389 1.00 90.69 664 LEU A CA 1
ATOM 5323 C C . LEU A 1 664 ? 11.291 -15.250 36.741 1.00 90.69 664 LEU A C 1
ATOM 5325 O O . LEU A 1 664 ? 12.388 -15.013 36.232 1.00 90.69 664 LEU A O 1
ATOM 5329 N N . GLU A 1 665 ? 10.791 -16.486 36.740 1.00 89.25 665 GLU A N 1
ATOM 5330 C CA . GLU A 1 665 ? 11.498 -17.599 36.110 1.00 89.25 665 GLU A CA 1
ATOM 5331 C C . GLU A 1 665 ? 11.481 -17.516 34.574 1.00 89.25 665 GLU A C 1
ATOM 5333 O O . GLU A 1 665 ? 12.496 -17.801 33.930 1.00 89.25 665 GLU A O 1
ATOM 5338 N N . ALA A 1 666 ? 10.378 -17.059 33.975 1.00 83.88 666 ALA A N 1
ATOM 5339 C CA . ALA A 1 666 ? 10.314 -16.784 32.541 1.00 83.88 666 ALA A CA 1
ATOM 5340 C C . ALA A 1 666 ? 11.291 -15.668 32.124 1.00 83.88 666 ALA A C 1
ATOM 5342 O O . ALA A 1 666 ? 11.976 -15.800 31.106 1.00 83.88 666 ALA A O 1
ATOM 5343 N N . GLU A 1 667 ? 11.426 -14.612 32.931 1.00 85.31 667 GLU A N 1
ATOM 5344 C CA . GLU A 1 667 ? 12.401 -13.538 32.708 1.00 85.31 667 GLU A CA 1
ATOM 5345 C C . GLU A 1 667 ? 13.847 -14.043 32.772 1.00 85.31 667 GLU A C 1
ATOM 5347 O O . GLU A 1 667 ? 14.653 -13.712 31.897 1.00 85.31 667 GLU A O 1
ATOM 5352 N N . LYS A 1 668 ? 14.178 -14.898 33.750 1.00 92.38 668 LYS A N 1
ATOM 5353 C CA . LYS A 1 668 ? 15.509 -15.524 33.842 1.00 92.38 668 LYS A CA 1
ATOM 5354 C C . LYS A 1 668 ? 15.828 -16.362 32.603 1.00 92.38 668 LYS A C 1
ATOM 5356 O O . LYS A 1 668 ? 16.906 -16.204 32.030 1.00 92.38 668 LYS A O 1
ATOM 5361 N N . ARG A 1 669 ? 14.883 -17.185 32.132 1.00 91.25 669 ARG A N 1
ATOM 5362 C CA . ARG A 1 669 ? 15.053 -17.986 30.902 1.00 91.25 669 ARG A CA 1
ATOM 5363 C C . ARG A 1 669 ? 15.235 -17.104 29.669 1.00 91.25 669 ARG A C 1
ATOM 5365 O O . ARG A 1 669 ? 16.117 -17.362 28.856 1.00 91.25 669 ARG A O 1
ATOM 5372 N N . LEU A 1 670 ? 14.464 -16.022 29.551 1.00 84.56 670 LEU A N 1
ATOM 5373 C CA . LEU A 1 670 ? 14.629 -15.056 28.465 1.00 84.56 670 LEU A CA 1
ATOM 5374 C C . LEU A 1 670 ? 16.014 -14.393 28.501 1.00 84.56 670 LEU A C 1
ATOM 5376 O O . LEU A 1 670 ? 16.634 -14.188 27.458 1.00 84.56 670 LEU A O 1
ATOM 5380 N N . GLN A 1 671 ? 16.520 -14.064 29.690 1.00 86.12 671 GLN A N 1
ATOM 5381 C CA . GLN A 1 671 ? 17.854 -13.492 29.850 1.00 86.12 671 GLN A CA 1
ATOM 5382 C C . GLN A 1 671 ? 18.961 -14.490 29.477 1.00 86.12 671 GLN A C 1
ATOM 5384 O O . GLN A 1 671 ? 19.950 -14.099 28.854 1.00 86.12 671 GLN A O 1
ATOM 5389 N N . GLU A 1 672 ? 18.803 -15.769 29.819 1.00 89.69 672 GLU A N 1
ATOM 5390 C CA . GLU A 1 672 ? 19.723 -16.838 29.417 1.00 89.69 672 GLU A CA 1
ATOM 5391 C C . GLU A 1 672 ? 19.741 -17.043 27.900 1.00 89.69 672 GLU A C 1
ATOM 5393 O O . GLU A 1 672 ? 20.821 -17.093 27.311 1.00 89.69 672 GLU A O 1
ATOM 5398 N N . GLU A 1 673 ? 18.576 -17.070 27.250 1.00 81.75 673 GLU A N 1
ATOM 5399 C CA . GLU A 1 673 ? 18.487 -17.164 25.788 1.00 81.75 673 GLU A CA 1
ATOM 5400 C C . GLU A 1 673 ? 19.106 -15.943 25.099 1.00 81.75 673 GLU A C 1
ATOM 5402 O O . GLU A 1 673 ? 19.876 -16.090 24.153 1.00 81.75 673 GLU A O 1
ATOM 5407 N N . ARG A 1 674 ? 18.897 -14.731 25.629 1.00 85.56 674 ARG A N 1
ATOM 5408 C CA . ARG A 1 674 ? 19.582 -13.526 25.127 1.00 85.56 674 ARG A CA 1
ATOM 5409 C C . ARG A 1 674 ? 21.104 -13.642 25.226 1.00 85.56 674 ARG A C 1
ATOM 5411 O O . ARG A 1 674 ? 21.802 -13.270 24.287 1.00 85.56 674 ARG A O 1
ATOM 5418 N N . ARG A 1 675 ? 21.634 -14.184 26.329 1.00 88.31 675 ARG A N 1
ATOM 5419 C CA . ARG A 1 675 ? 23.080 -14.439 26.470 1.00 88.31 675 ARG A CA 1
ATOM 5420 C C . ARG A 1 675 ? 23.571 -15.481 25.462 1.00 88.31 675 ARG A C 1
ATOM 5422 O O . ARG A 1 675 ? 24.652 -15.306 24.906 1.00 88.31 675 ARG A O 1
ATOM 5429 N N . ARG A 1 676 ? 22.788 -16.534 25.197 1.00 87.00 676 ARG A N 1
ATOM 5430 C CA . ARG A 1 676 ? 23.108 -17.549 24.177 1.00 87.00 676 ARG A CA 1
ATOM 5431 C C . ARG A 1 676 ? 23.144 -16.949 22.773 1.00 87.00 676 ARG A C 1
ATOM 5433 O O . ARG A 1 676 ? 24.101 -17.216 22.052 1.00 87.00 676 ARG A O 1
ATOM 5440 N N . CYS A 1 677 ? 22.183 -16.095 22.420 1.00 78.62 677 CYS A N 1
ATOM 5441 C CA . CYS A 1 677 ? 22.180 -15.389 21.136 1.00 78.62 677 CYS A CA 1
ATOM 5442 C C . CYS A 1 677 ? 23.443 -14.545 20.947 1.00 78.62 677 CYS A C 1
ATOM 5444 O O . CYS A 1 677 ? 24.103 -14.686 19.927 1.00 78.62 677 CYS A O 1
ATOM 5446 N N . VAL A 1 678 ? 23.848 -13.764 21.955 1.00 89.38 678 VAL A N 1
ATOM 5447 C CA . VAL A 1 678 ? 25.071 -12.941 21.877 1.00 89.38 678 VAL A CA 1
ATOM 5448 C C . VAL A 1 678 ? 26.329 -13.797 21.671 1.00 89.38 678 VAL A C 1
ATOM 5450 O O . VAL A 1 678 ? 27.218 -13.425 20.908 1.00 89.38 678 VAL A O 1
ATOM 5453 N N . ILE A 1 679 ? 26.420 -14.962 22.323 1.00 86.88 679 ILE A N 1
ATOM 5454 C CA . ILE A 1 679 ? 27.556 -15.881 22.140 1.00 86.88 679 ILE A CA 1
ATOM 5455 C C . ILE A 1 679 ? 27.560 -16.467 20.724 1.00 86.88 679 ILE A C 1
ATOM 5457 O O . ILE A 1 679 ? 28.619 -16.548 20.103 1.00 86.88 679 ILE A O 1
ATOM 5461 N N . LEU A 1 680 ? 26.395 -16.866 20.208 1.00 78.81 680 LEU A N 1
ATOM 5462 C CA . LEU A 1 680 ? 26.265 -17.393 18.849 1.00 78.81 680 LEU A CA 1
ATOM 5463 C C . LEU A 1 680 ? 26.579 -16.327 17.795 1.00 78.81 680 LEU A C 1
ATOM 5465 O O . LEU A 1 680 ? 27.272 -16.627 16.829 1.00 78.81 680 LEU A O 1
ATOM 5469 N N . GLU A 1 681 ? 26.150 -15.085 18.009 1.00 79.69 681 GLU A N 1
ATOM 5470 C CA . GLU A 1 681 ? 26.492 -13.939 17.161 1.00 79.69 681 GLU A CA 1
ATOM 5471 C C . GLU A 1 681 ? 28.005 -13.683 17.160 1.00 79.69 681 GLU A C 1
ATOM 5473 O O . GLU A 1 681 ? 28.604 -13.592 16.091 1.00 79.69 681 GLU A O 1
ATOM 5478 N N . GLN A 1 682 ? 28.661 -13.697 18.328 1.00 82.56 682 GLN A N 1
ATOM 5479 C CA . GLN A 1 682 ? 30.126 -13.595 18.413 1.00 82.56 682 GLN A CA 1
ATOM 5480 C C . GLN A 1 682 ? 30.854 -14.765 17.732 1.00 82.56 682 GLN A C 1
ATOM 5482 O O . GLN A 1 682 ? 31.954 -14.587 17.206 1.00 82.56 682 GLN A O 1
ATOM 5487 N N . GLN A 1 683 ? 30.293 -15.977 17.757 1.00 78.25 683 GLN A N 1
ATOM 5488 C CA . GLN A 1 683 ? 30.863 -17.134 17.058 1.00 78.25 683 GLN A CA 1
ATOM 5489 C C . GLN A 1 683 ? 30.691 -17.023 15.538 1.00 78.25 683 GLN A C 1
ATOM 5491 O O . GLN A 1 683 ? 31.619 -17.350 14.799 1.00 78.25 683 GLN A O 1
ATOM 5496 N N . LEU A 1 684 ? 29.546 -16.521 15.076 1.00 71.88 684 LEU A N 1
ATOM 5497 C CA . LEU A 1 684 ? 29.276 -16.245 13.664 1.00 71.88 684 LEU A CA 1
ATOM 5498 C C . LEU A 1 684 ? 30.195 -15.151 13.116 1.00 71.88 684 LEU A C 1
ATOM 5500 O O . LEU A 1 684 ? 30.760 -15.315 12.039 1.00 71.88 684 LEU A O 1
ATOM 5504 N N . GLU A 1 685 ? 30.413 -14.085 13.884 1.00 76.38 685 GLU A N 1
ATOM 5505 C CA . GLU A 1 685 ? 31.328 -13.003 13.517 1.00 76.38 685 GLU A CA 1
ATOM 5506 C C . GLU A 1 685 ? 32.783 -13.496 13.444 1.00 76.38 685 GLU A C 1
ATOM 5508 O O . GLU A 1 685 ? 33.501 -13.188 12.494 1.00 76.38 685 GLU A O 1
ATOM 5513 N N . LYS A 1 686 ? 33.208 -14.368 14.371 1.00 74.56 686 LYS A N 1
ATOM 5514 C CA . LYS A 1 686 ? 34.531 -15.017 14.309 1.00 74.56 686 LYS A CA 1
ATOM 5515 C C . LYS A 1 686 ? 34.700 -15.929 13.093 1.00 74.56 686 LYS A C 1
ATOM 5517 O O . LYS A 1 686 ? 35.791 -15.973 12.537 1.00 74.56 686 LYS A O 1
ATOM 5522 N N . LEU A 1 687 ? 33.648 -16.632 12.670 1.00 66.94 687 LEU A N 1
ATOM 5523 C CA . LEU A 1 687 ? 33.672 -17.471 11.464 1.00 66.94 687 LEU A CA 1
ATOM 5524 C C . LEU A 1 687 ? 33.614 -16.650 10.165 1.00 66.94 687 LEU A C 1
ATOM 5526 O O . LEU A 1 687 ? 34.082 -17.119 9.132 1.00 66.94 687 LEU A O 1
ATOM 5530 N N . GLN A 1 688 ? 33.077 -15.428 10.205 1.00 58.53 688 GLN A N 1
ATOM 5531 C CA . GLN A 1 688 ? 33.068 -14.508 9.062 1.00 58.53 688 GLN A CA 1
ATOM 5532 C C . GLN A 1 688 ? 34.387 -13.738 8.881 1.00 58.53 688 GLN A C 1
ATOM 5534 O O . GLN A 1 688 ? 34.643 -13.233 7.789 1.00 58.53 688 GLN A O 1
ATOM 5539 N N . MET A 1 689 ? 35.244 -13.680 9.905 1.00 49.00 689 MET A N 1
ATOM 5540 C CA . MET A 1 689 ? 36.507 -12.929 9.880 1.00 49.00 689 MET A CA 1
ATOM 5541 C C . MET A 1 689 ? 37.745 -13.746 9.465 1.00 49.00 689 MET A C 1
ATOM 5543 O O . MET A 1 689 ? 38.857 -13.240 9.604 1.00 49.00 689 MET A O 1
ATOM 5547 N N . ASP A 1 690 ? 37.589 -14.954 8.907 1.00 41.00 690 ASP A N 1
ATOM 5548 C CA . ASP A 1 690 ? 38.722 -15.799 8.485 1.00 41.00 690 ASP A CA 1
ATOM 5549 C C . ASP A 1 690 ? 38.778 -16.006 6.949 1.00 41.00 690 ASP A C 1
ATOM 5551 O O . ASP A 1 690 ? 38.304 -17.018 6.424 1.00 41.00 690 ASP A O 1
ATOM 5555 N N . PRO A 1 691 ? 39.333 -15.054 6.166 1.00 50.44 691 PRO A N 1
ATOM 5556 C CA . PRO A 1 691 ? 39.563 -15.245 4.743 1.00 50.44 691 PRO A CA 1
ATOM 5557 C C . PRO A 1 691 ? 41.001 -15.729 4.491 1.00 50.44 691 PRO A C 1
ATOM 5559 O O . PRO A 1 691 ? 41.927 -14.930 4.366 1.00 50.44 691 PRO A O 1
ATOM 5562 N N . GLY A 1 692 ? 41.184 -17.044 4.316 1.00 37.28 692 GLY A N 1
ATOM 5563 C CA . GLY A 1 692 ? 42.255 -17.565 3.454 1.00 37.28 692 GLY A CA 1
ATOM 5564 C C . GLY A 1 692 ? 43.085 -18.746 3.966 1.00 37.28 692 GLY A C 1
ATOM 5565 O O . GLY A 1 692 ? 44.100 -18.562 4.631 1.00 37.28 692 GLY A O 1
ATOM 5566 N N . ARG A 1 693 ? 42.792 -19.952 3.450 1.00 34.06 693 ARG A N 1
ATOM 5567 C CA . ARG A 1 693 ? 43.839 -20.906 3.030 1.00 34.06 693 ARG A CA 1
ATOM 5568 C C . ARG A 1 693 ? 43.318 -21.897 1.981 1.00 34.06 693 ARG A C 1
ATOM 5570 O O . ARG A 1 693 ? 42.402 -22.670 2.227 1.00 34.06 693 ARG A O 1
ATOM 5577 N N . ILE A 1 694 ? 43.922 -21.848 0.798 1.00 40.28 694 ILE A N 1
ATOM 5578 C CA . ILE A 1 694 ? 43.665 -22.697 -0.376 1.00 40.28 694 ILE A CA 1
ATOM 5579 C C . ILE A 1 694 ? 44.491 -23.994 -0.239 1.00 40.28 694 ILE A C 1
ATOM 5581 O O . ILE A 1 694 ? 45.635 -23.908 0.201 1.00 40.28 694 ILE A O 1
ATOM 5585 N N . THR A 1 695 ? 43.962 -25.163 -0.645 1.00 34.19 695 THR A N 1
ATOM 5586 C CA . THR A 1 695 ? 44.534 -26.112 -1.652 1.00 34.19 695 THR A CA 1
ATOM 5587 C C . THR A 1 695 ? 44.111 -27.590 -1.492 1.00 34.19 695 THR A C 1
ATOM 5589 O O . THR A 1 695 ? 44.232 -28.194 -0.435 1.00 34.19 695 THR A O 1
ATOM 5592 N N . SER A 1 696 ? 43.695 -28.149 -2.641 1.00 28.81 696 SER A N 1
ATOM 5593 C CA . SER A 1 696 ? 43.978 -29.491 -3.192 1.00 28.81 696 SER A CA 1
ATOM 5594 C C . SER A 1 696 ? 43.375 -30.776 -2.580 1.00 28.81 696 SER A C 1
ATOM 5596 O O . SER A 1 696 ? 43.775 -31.234 -1.519 1.00 28.81 696 SER A O 1
ATOM 5598 N N . THR A 1 697 ? 42.512 -31.413 -3.393 1.00 36.91 697 THR A N 1
ATOM 5599 C CA . THR A 1 697 ? 42.446 -32.858 -3.741 1.00 36.91 697 THR A CA 1
ATOM 5600 C C . THR A 1 697 ? 42.682 -33.927 -2.664 1.00 36.91 697 THR A C 1
ATOM 5602 O O . THR A 1 697 ? 43.819 -34.153 -2.271 1.00 36.91 697 THR A O 1
ATOM 5605 N N . GLN A 1 698 ? 41.653 -34.743 -2.388 1.00 33.41 698 GLN A N 1
ATOM 5606 C CA . GLN A 1 698 ? 41.575 -36.186 -2.720 1.00 33.41 698 GLN A CA 1
ATOM 5607 C C . GLN A 1 698 ? 40.269 -36.812 -2.174 1.00 33.41 698 GLN A C 1
ATOM 5609 O O . GLN A 1 698 ? 39.708 -36.367 -1.178 1.00 33.41 698 GLN A O 1
ATOM 5614 N N . LYS A 1 699 ? 39.779 -37.853 -2.856 1.00 28.80 699 LYS A N 1
ATOM 5615 C CA . LYS A 1 699 ? 38.615 -38.706 -2.524 1.00 28.80 699 LYS A CA 1
ATOM 5616 C C . LYS A 1 699 ? 39.152 -40.140 -2.255 1.00 28.80 699 LYS A C 1
ATOM 5618 O O . LYS A 1 699 ? 40.232 -40.436 -2.758 1.00 28.80 699 LYS A O 1
ATOM 5623 N N . PRO A 1 700 ? 38.343 -41.101 -1.762 1.00 51.28 700 PRO A N 1
ATOM 5624 C CA . PRO A 1 700 ? 37.949 -41.459 -0.379 1.00 51.28 700 PRO A CA 1
ATOM 5625 C C . PRO A 1 700 ? 38.598 -42.822 0.066 1.00 51.28 700 PRO A C 1
ATOM 5627 O O . PRO A 1 700 ? 39.444 -43.296 -0.693 1.00 51.28 700 PRO A O 1
ATOM 5630 N N . PRO A 1 701 ? 38.282 -43.498 1.218 1.00 40.06 701 PRO A N 1
ATOM 5631 C CA . PRO A 1 701 ? 37.037 -44.297 1.370 1.00 40.06 701 PRO A CA 1
ATOM 5632 C C . PRO A 1 701 ? 36.473 -44.561 2.811 1.00 40.06 701 PRO A C 1
ATOM 5634 O O . PRO A 1 701 ? 37.188 -44.627 3.801 1.00 40.06 701 PRO A O 1
ATOM 5637 N N . LEU A 1 702 ? 35.149 -44.798 2.860 1.00 31.16 702 LEU A N 1
ATOM 5638 C CA . LEU A 1 702 ? 34.360 -45.762 3.674 1.00 31.16 702 LEU A CA 1
ATOM 5639 C C . LEU A 1 702 ? 34.776 -46.149 5.121 1.00 31.16 702 LEU A C 1
ATOM 5641 O O . LEU A 1 702 ? 35.728 -46.902 5.293 1.00 31.16 702 LEU A O 1
ATOM 5645 N N . ARG A 1 703 ? 33.881 -45.917 6.111 1.00 26.94 703 ARG A N 1
ATOM 5646 C CA . ARG A 1 703 ? 33.109 -46.984 6.819 1.00 26.94 703 ARG A CA 1
ATOM 5647 C C . ARG A 1 703 ? 32.166 -46.464 7.927 1.00 26.94 703 ARG A C 1
ATOM 5649 O O . ARG A 1 703 ? 32.592 -45.816 8.869 1.00 26.94 703 ARG A O 1
ATOM 5656 N N . SER A 1 704 ? 30.896 -46.865 7.810 1.00 31.06 704 SER A N 1
ATOM 5657 C CA . SER A 1 704 ? 29.940 -47.301 8.852 1.00 31.06 704 SER A CA 1
ATOM 5658 C C . SER A 1 704 ? 30.112 -46.841 10.315 1.00 31.06 704 SER A C 1
ATOM 5660 O O . SER A 1 704 ? 31.025 -47.310 10.994 1.00 31.06 704 SER A O 1
ATOM 5662 N N . LYS A 1 705 ? 29.083 -46.192 10.880 1.00 31.62 705 LYS A N 1
ATOM 5663 C CA . LYS A 1 705 ? 28.144 -46.833 11.829 1.00 31.62 705 LYS A CA 1
ATOM 5664 C C . LYS A 1 705 ? 27.020 -45.884 12.272 1.00 31.62 705 LYS A C 1
ATOM 5666 O O . LYS A 1 705 ? 27.220 -44.708 12.534 1.00 31.62 705 LYS A O 1
ATOM 5671 N N . THR A 1 706 ? 25.846 -46.493 12.334 1.00 34.75 706 THR A N 1
ATOM 5672 C CA . THR A 1 706 ? 24.557 -46.113 12.921 1.00 34.75 706 THR A CA 1
ATOM 5673 C C . THR A 1 706 ? 24.611 -45.401 14.275 1.00 34.75 706 THR A C 1
ATOM 5675 O O . THR A 1 706 ? 25.318 -45.845 15.176 1.00 34.75 706 THR A O 1
ATOM 5678 N N . GLY A 1 707 ? 23.728 -44.413 14.444 1.00 29.67 707 GLY A N 1
ATOM 5679 C CA . GLY A 1 707 ? 23.313 -43.860 15.734 1.00 29.67 707 GLY A CA 1
ATOM 5680 C C . GLY A 1 707 ? 22.167 -42.864 15.553 1.00 29.67 707 GLY A C 1
ATOM 5681 O O . GLY A 1 707 ? 22.386 -41.744 15.109 1.00 29.67 707 GLY A O 1
ATOM 5682 N N . GLN A 1 708 ? 20.943 -43.306 15.840 1.00 37.19 708 GLN A N 1
ATOM 5683 C CA . GLN A 1 708 ? 19.721 -42.500 15.873 1.00 37.19 708 GLN A CA 1
ATOM 5684 C C . GLN A 1 708 ? 19.824 -41.363 16.900 1.00 37.19 708 GLN A C 1
ATOM 5686 O O . GLN A 1 708 ? 20.255 -41.598 18.025 1.00 37.19 708 GLN A O 1
ATOM 5691 N N . SER A 1 709 ? 19.304 -40.182 16.565 1.00 27.27 709 SER A N 1
ATOM 5692 C CA . SER A 1 709 ? 18.568 -39.357 17.528 1.00 27.27 709 SER A CA 1
ATOM 5693 C C . SER A 1 709 ? 17.661 -38.382 16.785 1.00 27.27 709 SER A C 1
ATOM 5695 O O . SER A 1 709 ? 18.116 -37.541 16.011 1.00 27.27 709 SER A O 1
ATOM 5697 N N . ALA A 1 710 ? 16.360 -38.554 16.995 1.00 38.62 710 ALA A N 1
ATOM 5698 C CA . ALA A 1 710 ? 15.326 -37.634 16.573 1.00 38.62 710 ALA A CA 1
ATOM 5699 C C . ALA A 1 710 ? 15.367 -36.393 17.474 1.00 38.62 710 ALA A C 1
ATOM 5701 O O . ALA A 1 710 ? 15.210 -36.489 18.687 1.00 38.62 710 ALA A O 1
ATOM 5702 N N . GLY A 1 711 ? 15.547 -35.228 16.862 1.00 30.12 711 GLY A N 1
ATOM 5703 C CA . GLY A 1 711 ? 15.409 -33.927 17.501 1.00 30.12 711 GLY A CA 1
ATOM 5704 C C . GLY A 1 711 ? 14.865 -32.958 16.468 1.00 30.12 711 GLY A C 1
ATOM 5705 O O . GLY A 1 711 ? 15.564 -32.585 15.532 1.00 30.12 711 GLY A O 1
ATOM 5706 N N . GLN A 1 712 ? 13.584 -32.630 16.601 1.00 39.12 712 GLN A N 1
ATOM 5707 C CA . GLN A 1 712 ? 12.866 -31.671 15.773 1.00 39.12 712 GLN A CA 1
ATOM 5708 C C . GLN A 1 712 ? 13.567 -30.306 15.808 1.00 39.12 712 GLN A C 1
ATOM 5710 O O . GLN A 1 712 ? 13.386 -29.537 16.749 1.00 39.12 712 GLN A O 1
ATOM 5715 N N . SER A 1 713 ? 14.306 -29.971 14.754 1.00 30.06 713 SER A N 1
ATOM 5716 C CA . SER A 1 713 ? 14.637 -28.581 14.450 1.00 30.06 713 SER A CA 1
ATOM 5717 C C . SER A 1 713 ? 13.533 -28.008 13.576 1.00 30.06 713 SER A C 1
ATOM 5719 O O . SER A 1 713 ? 13.389 -28.364 12.406 1.00 30.06 713 SER A O 1
ATOM 5721 N N . ARG A 1 714 ? 12.738 -27.116 14.177 1.00 30.25 714 ARG A N 1
ATOM 5722 C CA . ARG A 1 714 ? 11.904 -26.147 13.466 1.00 30.25 714 ARG A CA 1
ATOM 5723 C C . ARG A 1 714 ? 12.805 -25.384 12.496 1.00 30.25 714 ARG A C 1
ATOM 5725 O O . ARG A 1 714 ? 13.575 -24.521 12.908 1.00 30.25 714 ARG A O 1
ATOM 5732 N N . LEU A 1 715 ? 12.724 -25.735 11.219 1.00 29.98 715 LEU A N 1
ATOM 5733 C CA . LEU A 1 715 ? 13.316 -24.963 10.139 1.00 29.98 715 LEU A CA 1
ATOM 5734 C C . LEU A 1 715 ? 12.528 -23.657 10.023 1.00 29.98 715 LEU A C 1
ATOM 5736 O O . LEU A 1 715 ? 11.426 -23.620 9.481 1.00 29.98 715 LEU A O 1
ATOM 5740 N N . SER A 1 716 ? 13.099 -22.594 10.585 1.00 25.97 716 SER A N 1
ATOM 5741 C CA . SER A 1 716 ? 12.781 -21.221 10.210 1.00 25.97 716 SER A CA 1
ATOM 5742 C C . SER A 1 716 ? 13.160 -21.054 8.739 1.00 25.97 716 SER A C 1
ATOM 5744 O O . SER A 1 716 ? 14.341 -20.989 8.397 1.00 25.97 716 SER A O 1
ATOM 5746 N N . LEU A 1 717 ? 12.161 -21.056 7.859 1.00 31.31 717 LEU A N 1
ATOM 5747 C CA . LEU A 1 717 ? 12.325 -20.751 6.442 1.00 31.31 717 LEU A CA 1
ATOM 5748 C C . LEU A 1 717 ? 12.573 -19.243 6.295 1.00 31.31 717 LEU A C 1
ATOM 5750 O O . LEU A 1 717 ? 11.641 -18.463 6.123 1.00 31.31 717 LEU A O 1
ATOM 5754 N N . ASN A 1 718 ? 13.840 -18.830 6.358 1.00 28.48 718 ASN A N 1
ATOM 5755 C CA . ASN A 1 718 ? 14.258 -17.504 5.904 1.00 28.48 718 ASN A CA 1
ATOM 5756 C C . ASN A 1 718 ? 14.137 -17.445 4.372 1.00 28.48 718 ASN A C 1
ATOM 5758 O O . ASN A 1 718 ? 15.025 -17.879 3.644 1.00 28.48 718 ASN A O 1
ATOM 5762 N N . MET A 1 719 ? 13.021 -16.902 3.889 1.00 33.19 719 MET A N 1
ATOM 5763 C CA . MET A 1 719 ? 12.694 -16.716 2.468 1.00 33.19 719 MET A CA 1
ATOM 5764 C C . MET A 1 719 ? 13.189 -15.382 1.895 1.00 33.19 719 MET A C 1
ATOM 5766 O O . MET A 1 719 ? 12.507 -14.745 1.095 1.00 33.19 719 MET A O 1
ATOM 5770 N N . SER A 1 720 ? 14.355 -14.882 2.301 1.00 35.34 720 SER A N 1
ATOM 5771 C CA . SER A 1 720 ? 14.817 -13.582 1.798 1.00 35.34 720 SER A CA 1
ATOM 5772 C C . SER A 1 720 ? 16.321 -13.403 1.903 1.00 35.34 720 SER A C 1
ATOM 5774 O O . SER A 1 720 ? 16.780 -12.673 2.766 1.00 35.34 720 SER A O 1
ATOM 5776 N N . GLU A 1 721 ? 17.074 -14.051 1.017 1.00 38.03 721 GLU A N 1
ATOM 5777 C CA . GLU A 1 721 ? 18.360 -13.542 0.510 1.00 38.03 721 GLU A CA 1
ATOM 5778 C C . GLU A 1 721 ? 18.864 -14.457 -0.619 1.00 38.03 721 GLU A C 1
ATOM 5780 O O . GLU A 1 721 ? 19.933 -15.057 -0.556 1.00 38.03 721 GLU A O 1
ATOM 5785 N N . ARG A 1 722 ? 18.086 -14.586 -1.703 1.00 34.78 722 ARG A N 1
ATOM 5786 C CA . ARG A 1 722 ? 18.660 -15.050 -2.971 1.00 34.78 722 ARG A CA 1
ATOM 5787 C C . ARG A 1 722 ? 19.012 -13.815 -3.778 1.00 34.78 722 ARG A C 1
ATOM 5789 O O . ARG A 1 722 ? 18.161 -13.186 -4.396 1.00 34.78 722 ARG A O 1
ATOM 5796 N N . LYS A 1 723 ? 20.282 -13.432 -3.689 1.00 38.22 723 LYS A N 1
ATOM 5797 C CA . LYS A 1 723 ? 20.899 -12.384 -4.496 1.00 38.22 723 LYS A CA 1
ATOM 5798 C C . LYS A 1 723 ? 20.783 -12.809 -5.964 1.00 38.22 723 LYS A C 1
ATOM 5800 O O . LYS A 1 723 ? 21.603 -13.577 -6.458 1.00 38.22 723 LYS A O 1
ATOM 5805 N N . GLU A 1 724 ? 19.723 -12.376 -6.642 1.00 36.12 724 GLU A N 1
ATOM 5806 C CA . GLU A 1 724 ? 19.591 -12.523 -8.088 1.00 36.12 724 GLU A CA 1
ATOM 5807 C C . GLU A 1 724 ? 20.728 -11.732 -8.742 1.00 36.12 724 GLU A C 1
ATOM 5809 O O . GLU A 1 724 ? 20.677 -10.508 -8.868 1.00 36.12 724 GLU A O 1
ATOM 5814 N N . LEU A 1 725 ? 21.798 -12.426 -9.137 1.00 41.84 725 LEU A N 1
ATOM 5815 C CA . LEU A 1 725 ? 22.782 -11.847 -10.043 1.00 41.84 725 LEU A CA 1
ATOM 5816 C C . LEU A 1 725 ? 22.046 -11.502 -11.338 1.00 41.84 725 LEU A C 1
ATOM 5818 O O . LEU A 1 725 ? 21.554 -12.384 -12.044 1.00 41.84 725 LEU A O 1
ATOM 5822 N N . SER A 1 726 ? 21.921 -10.200 -11.584 1.00 44.97 726 SER A N 1
ATOM 5823 C CA . SER A 1 726 ? 21.190 -9.634 -12.712 1.00 44.97 726 SER A CA 1
ATOM 5824 C C . SER A 1 726 ? 21.659 -10.228 -14.044 1.00 44.97 726 SER A C 1
ATOM 5826 O O . SER A 1 726 ? 22.852 -10.466 -14.251 1.00 44.97 726 SER A O 1
ATOM 5828 N N . ALA A 1 727 ? 20.731 -10.383 -14.992 1.00 53.59 727 ALA A N 1
ATOM 5829 C CA . ALA A 1 727 ? 21.002 -10.848 -16.358 1.00 53.59 727 ALA A CA 1
ATOM 5830 C C . ALA A 1 727 ? 22.125 -10.063 -17.078 1.00 53.59 727 ALA A C 1
ATOM 5832 O O . ALA A 1 727 ? 22.712 -10.546 -18.043 1.00 53.59 727 ALA A O 1
ATOM 5833 N N . ALA A 1 728 ? 22.469 -8.867 -16.588 1.00 51.12 728 ALA A N 1
ATOM 5834 C CA . ALA A 1 728 ? 23.563 -8.047 -17.092 1.00 51.12 728 ALA A CA 1
ATOM 5835 C C . ALA A 1 728 ? 24.968 -8.603 -16.765 1.00 51.12 728 ALA A C 1
ATOM 5837 O O . ALA A 1 728 ? 25.911 -8.327 -17.509 1.00 51.12 728 ALA A O 1
ATOM 5838 N N . GLN A 1 729 ? 25.131 -9.391 -15.694 1.00 48.97 729 GLN A N 1
ATOM 5839 C CA . GLN A 1 729 ? 26.433 -9.929 -15.260 1.00 48.97 729 GLN A CA 1
ATOM 5840 C C . GLN A 1 729 ? 26.800 -11.268 -15.919 1.00 48.97 729 GLN A C 1
ATOM 5842 O O . GLN A 1 729 ? 27.984 -11.549 -16.083 1.00 48.97 729 GLN A O 1
ATOM 5847 N N . LEU A 1 730 ? 25.810 -12.042 -16.375 1.00 45.34 730 LEU A N 1
ATOM 5848 C CA . LEU A 1 730 ? 26.021 -13.312 -17.086 1.00 45.34 730 LEU A CA 1
ATOM 5849 C C . LEU A 1 730 ? 26.656 -13.122 -18.472 1.00 45.34 730 LEU A C 1
ATOM 5851 O O . LEU A 1 730 ? 27.394 -13.985 -18.924 1.00 45.34 730 LEU A O 1
ATOM 5855 N N . SER A 1 731 ? 26.466 -11.965 -19.115 1.00 52.66 731 SER A N 1
ATOM 5856 C CA . SER A 1 731 ? 26.990 -11.689 -20.466 1.00 52.66 731 SER A CA 1
ATOM 5857 C C . SER A 1 731 ? 28.524 -11.594 -20.580 1.00 52.66 731 SER A C 1
ATOM 5859 O O . SER A 1 731 ? 29.040 -11.454 -21.686 1.00 52.66 731 SER A O 1
ATOM 5861 N N . LYS A 1 732 ? 29.262 -11.648 -19.460 1.00 56.16 732 LYS A N 1
ATOM 5862 C CA . LYS A 1 732 ? 30.721 -11.426 -19.411 1.00 56.16 732 LYS A CA 1
ATOM 5863 C C . LYS A 1 732 ? 31.563 -12.690 -19.188 1.00 56.16 732 LYS A C 1
ATOM 5865 O O . LYS A 1 732 ? 32.785 -12.573 -19.138 1.00 56.16 732 LYS A O 1
ATOM 5870 N N . LEU A 1 733 ? 30.951 -13.869 -19.050 1.00 52.69 733 LEU A N 1
ATOM 5871 C CA . LEU A 1 733 ? 31.651 -15.132 -18.769 1.00 52.69 733 LEU A CA 1
ATOM 5872 C C . LEU A 1 733 ? 31.564 -16.122 -19.949 1.00 52.69 733 LEU A C 1
ATOM 5874 O O . LEU A 1 733 ? 30.600 -16.052 -20.713 1.00 52.69 733 LEU A O 1
ATOM 5878 N N . PRO A 1 734 ? 32.539 -17.040 -20.117 1.00 68.25 734 PRO A N 1
ATOM 5879 C CA . PRO A 1 734 ? 32.515 -18.068 -21.163 1.00 68.25 734 PRO A CA 1
ATOM 5880 C C . PRO A 1 734 ? 31.232 -18.916 -21.125 1.00 68.25 734 PRO A C 1
ATOM 5882 O O . PRO A 1 734 ? 30.712 -19.197 -20.046 1.00 68.25 734 PRO A O 1
ATOM 5885 N N . LEU A 1 735 ? 30.738 -19.342 -22.294 1.00 66.50 735 LEU A N 1
ATOM 5886 C CA . LEU A 1 735 ? 29.464 -20.065 -22.455 1.00 66.50 735 LEU A CA 1
ATOM 5887 C C . LEU A 1 735 ? 29.356 -21.329 -21.581 1.00 66.50 735 LEU A C 1
ATOM 5889 O O . LEU A 1 735 ? 28.298 -21.549 -20.994 1.00 66.50 735 LEU A O 1
ATOM 5893 N N . GLU A 1 736 ? 30.439 -22.100 -21.415 1.00 71.25 736 GLU A N 1
ATOM 5894 C CA . GLU A 1 736 ? 30.488 -23.255 -20.500 1.00 71.25 736 GLU A CA 1
ATOM 5895 C C . GLU A 1 736 ? 30.083 -22.888 -19.062 1.00 71.25 736 GLU A C 1
ATOM 5897 O O . GLU A 1 736 ? 29.262 -23.568 -18.450 1.00 71.25 736 GLU A O 1
ATOM 5902 N N . SER A 1 737 ? 30.606 -21.775 -18.538 1.00 71.06 737 SER A N 1
ATOM 5903 C CA . SER A 1 737 ? 30.354 -21.341 -17.159 1.00 71.06 737 SER A CA 1
ATOM 5904 C C . SER A 1 737 ? 28.918 -20.855 -16.962 1.00 71.06 737 SER A C 1
ATOM 5906 O O . SER A 1 737 ? 28.370 -21.001 -15.872 1.00 71.06 737 SER A O 1
ATOM 5908 N N . GLN A 1 738 ? 28.293 -20.295 -18.004 1.00 70.06 738 GLN A N 1
ATOM 5909 C CA . GLN A 1 738 ? 26.889 -19.881 -17.948 1.00 70.06 738 GLN A CA 1
ATOM 5910 C C . GLN A 1 738 ? 25.951 -21.093 -17.930 1.00 70.06 738 GLN A C 1
ATOM 5912 O O . GLN A 1 738 ? 24.959 -21.091 -17.206 1.00 70.06 738 GLN A O 1
ATOM 5917 N N . ILE A 1 739 ? 26.267 -22.138 -18.702 1.00 77.50 739 ILE A N 1
ATOM 5918 C CA . ILE A 1 739 ? 25.482 -23.379 -18.735 1.00 77.50 739 ILE A CA 1
ATOM 5919 C C . ILE A 1 739 ? 25.576 -24.103 -17.387 1.00 77.50 739 ILE A C 1
ATOM 5921 O O . ILE A 1 739 ? 24.557 -24.552 -16.866 1.00 77.50 739 ILE A O 1
ATOM 5925 N N . GLU A 1 740 ? 26.766 -24.167 -16.788 1.00 78.69 740 GLU A N 1
ATOM 5926 C CA . GLU A 1 740 ? 26.977 -24.803 -15.483 1.00 78.69 740 GLU A CA 1
ATOM 5927 C C . GLU A 1 740 ? 26.273 -24.039 -14.340 1.00 78.69 740 GLU A C 1
ATOM 5929 O O . GLU A 1 740 ? 25.611 -24.645 -13.492 1.00 78.69 740 GLU A O 1
ATOM 5934 N N . GLU A 1 741 ? 26.303 -22.701 -14.353 1.00 76.56 741 GLU A N 1
ATOM 5935 C CA . GLU A 1 741 ? 25.573 -21.885 -13.372 1.00 76.56 741 GLU A CA 1
ATOM 5936 C C . GLU A 1 741 ? 24.044 -21.975 -13.549 1.00 76.56 741 GLU A C 1
ATOM 5938 O O . GLU A 1 741 ? 23.298 -22.062 -12.572 1.00 76.56 741 GLU A O 1
ATOM 5943 N N . LEU A 1 742 ? 23.544 -22.008 -14.787 1.00 77.62 742 LEU A N 1
ATOM 5944 C CA . LEU A 1 742 ? 22.114 -22.212 -15.041 1.00 77.62 742 LEU A CA 1
ATOM 5945 C C . LEU A 1 742 ? 21.663 -23.625 -14.653 1.00 77.62 742 LEU A C 1
ATOM 5947 O O . LEU A 1 742 ? 20.583 -23.783 -14.085 1.00 77.62 742 LEU A O 1
ATOM 5951 N N . SER A 1 743 ? 22.494 -24.641 -14.897 1.00 81.81 743 SER A N 1
ATOM 5952 C CA . SER A 1 743 ? 22.210 -26.024 -14.509 1.00 81.81 743 SER A CA 1
ATOM 5953 C C . SER A 1 743 ? 22.145 -26.180 -12.990 1.00 81.81 743 SER A C 1
ATOM 5955 O O . SER A 1 743 ? 21.237 -26.829 -12.477 1.00 81.81 743 SER A O 1
ATOM 5957 N N . THR A 1 744 ? 23.069 -25.564 -12.250 1.00 83.50 744 THR A N 1
ATOM 5958 C CA . THR A 1 744 ? 23.055 -25.596 -10.777 1.00 83.50 744 THR A CA 1
ATOM 5959 C C . THR A 1 744 ? 21.855 -24.844 -10.203 1.00 83.50 744 THR A C 1
ATOM 5961 O O . THR A 1 744 ? 21.200 -25.354 -9.295 1.00 83.50 744 THR A O 1
ATOM 5964 N N . ARG A 1 745 ? 21.482 -23.688 -10.772 1.00 81.69 745 ARG A N 1
ATOM 5965 C CA . ARG A 1 745 ? 20.247 -22.978 -10.386 1.00 81.69 745 ARG A CA 1
ATOM 5966 C C . ARG A 1 745 ? 18.989 -23.794 -10.659 1.00 81.69 745 ARG A C 1
ATOM 5968 O O . ARG A 1 745 ? 18.085 -23.779 -9.828 1.00 81.69 745 ARG A O 1
ATOM 5975 N N . LEU A 1 746 ? 18.933 -24.503 -11.786 1.00 84.00 746 LEU A N 1
ATOM 5976 C CA . LEU A 1 746 ? 17.798 -25.357 -12.124 1.00 84.00 746 LEU A CA 1
ATOM 5977 C C . LEU A 1 746 ? 17.649 -26.509 -11.122 1.00 84.00 746 LEU A C 1
ATOM 5979 O O . LEU A 1 746 ? 16.540 -26.766 -10.669 1.00 84.00 746 LEU A O 1
ATOM 5983 N N . VAL A 1 747 ? 18.751 -27.155 -10.727 1.00 88.44 747 VAL A N 1
ATOM 5984 C CA . VAL A 1 747 ? 18.736 -28.223 -9.710 1.00 88.44 747 VAL A CA 1
ATOM 5985 C C . VAL A 1 747 ? 18.252 -27.691 -8.360 1.00 88.44 747 VAL A C 1
ATOM 5987 O O . VAL A 1 747 ? 17.344 -28.268 -7.776 1.00 88.44 747 VAL A O 1
ATOM 5990 N N . ILE A 1 748 ? 18.761 -26.538 -7.915 1.00 83.50 748 ILE A N 1
ATOM 5991 C CA . ILE A 1 748 ? 18.313 -25.911 -6.659 1.00 83.50 748 ILE A CA 1
ATOM 5992 C C . ILE A 1 748 ? 16.812 -25.588 -6.708 1.00 83.50 748 ILE A C 1
ATOM 5994 O O . ILE A 1 748 ? 16.092 -25.821 -5.742 1.00 83.50 748 ILE A O 1
ATOM 5998 N N . GLN A 1 749 ? 16.314 -25.077 -7.838 1.00 82.44 749 GLN A N 1
ATOM 5999 C CA . GLN A 1 749 ? 14.884 -24.806 -8.005 1.00 82.44 749 GLN A CA 1
ATOM 6000 C C . GLN A 1 749 ? 14.033 -26.082 -8.042 1.00 82.44 749 GLN A C 1
ATOM 6002 O O . GLN A 1 749 ? 12.882 -26.051 -7.608 1.00 82.44 749 GLN A O 1
ATOM 6007 N N . LEU A 1 750 ? 14.557 -27.194 -8.561 1.00 89.88 750 LEU A N 1
ATOM 6008 C CA . LEU A 1 750 ? 13.863 -28.482 -8.531 1.00 89.88 750 LEU A CA 1
ATOM 6009 C C . LEU A 1 750 ? 13.763 -29.023 -7.102 1.00 89.88 750 LEU A C 1
ATOM 6011 O O . LEU A 1 750 ? 12.659 -29.367 -6.680 1.00 89.88 750 LEU A O 1
ATOM 6015 N N . ASP A 1 751 ? 14.859 -28.994 -6.344 1.00 89.25 751 ASP A N 1
ATOM 6016 C CA . ASP A 1 751 ? 14.890 -29.436 -4.944 1.00 89.25 751 ASP A CA 1
ATOM 6017 C C . ASP A 1 751 ? 13.941 -28.597 -4.070 1.00 89.25 751 ASP A C 1
ATOM 6019 O O . ASP A 1 751 ? 13.219 -29.120 -3.220 1.00 89.25 751 ASP A O 1
ATOM 6023 N N . GLU A 1 752 ? 13.877 -27.284 -4.308 1.00 86.88 752 GLU A N 1
ATOM 6024 C CA . GLU A 1 752 ? 12.943 -26.392 -3.616 1.00 86.88 752 GLU A CA 1
ATOM 6025 C C . GLU A 1 752 ? 11.485 -26.687 -3.959 1.00 86.88 752 GLU A C 1
ATOM 6027 O O . GLU A 1 752 ? 10.637 -26.706 -3.067 1.00 86.88 752 GLU A O 1
ATOM 6032 N N . ASN A 1 753 ? 11.181 -26.946 -5.232 1.00 76.88 753 ASN A N 1
ATOM 6033 C CA . ASN A 1 753 ? 9.832 -27.332 -5.641 1.00 76.88 753 ASN A CA 1
ATOM 6034 C C . ASN A 1 753 ? 9.421 -28.678 -5.034 1.00 76.88 753 ASN A C 1
ATOM 6036 O O . ASN A 1 753 ? 8.272 -28.834 -4.618 1.00 76.88 753 ASN A O 1
ATOM 6040 N N . GLU A 1 754 ? 10.341 -29.638 -4.939 1.00 91.69 754 GLU A N 1
ATOM 6041 C CA . GLU A 1 754 ? 10.089 -30.923 -4.289 1.00 91.69 754 GLU A CA 1
ATOM 6042 C C . GLU A 1 754 ? 9.851 -30.756 -2.781 1.00 91.69 754 GLU A C 1
ATOM 6044 O O . GLU A 1 754 ? 8.876 -31.289 -2.243 1.00 91.69 754 GLU A O 1
ATOM 6049 N N . ALA A 1 755 ? 10.658 -29.932 -2.107 1.00 88.00 755 ALA A N 1
ATOM 6050 C CA . ALA A 1 755 ? 10.474 -29.607 -0.695 1.00 88.00 755 ALA A CA 1
ATOM 6051 C C . ALA A 1 755 ? 9.140 -28.886 -0.430 1.00 88.00 755 ALA A C 1
ATOM 6053 O O . ALA A 1 755 ? 8.428 -29.225 0.520 1.00 88.00 755 ALA A O 1
ATOM 6054 N N . LEU A 1 756 ? 8.761 -27.929 -1.286 1.00 83.50 756 LEU A N 1
ATOM 6055 C CA . LEU A 1 756 ? 7.472 -27.236 -1.208 1.00 83.50 756 LEU A CA 1
ATOM 6056 C C . LEU A 1 756 ? 6.302 -28.195 -1.425 1.00 83.50 756 LEU A C 1
ATOM 6058 O O . LEU A 1 756 ? 5.308 -28.127 -0.700 1.00 83.50 756 LEU A O 1
ATOM 6062 N N . LYS A 1 757 ? 6.423 -29.123 -2.378 1.00 88.81 757 LYS A N 1
ATOM 6063 C CA . LYS A 1 757 ? 5.406 -30.147 -2.629 1.00 88.81 757 LYS A CA 1
ATOM 6064 C C . LYS A 1 757 ? 5.231 -31.072 -1.422 1.00 88.81 757 LYS A C 1
ATOM 6066 O O . LYS A 1 757 ? 4.099 -31.297 -0.996 1.00 88.81 757 LYS A O 1
ATOM 6071 N N . ALA A 1 758 ? 6.324 -31.535 -0.816 1.00 91.62 758 ALA A N 1
ATOM 6072 C CA . ALA A 1 758 ? 6.274 -32.347 0.399 1.00 91.62 758 ALA A CA 1
ATOM 6073 C C . ALA A 1 758 ? 5.652 -31.578 1.581 1.00 91.62 758 ALA A C 1
ATOM 6075 O O . ALA A 1 758 ? 4.807 -32.109 2.307 1.00 91.62 758 ALA A O 1
ATOM 6076 N N . ALA A 1 759 ? 6.008 -30.301 1.759 1.00 88.62 759 ALA A N 1
ATOM 6077 C CA . ALA A 1 759 ? 5.420 -29.448 2.792 1.00 88.62 759 ALA A CA 1
ATOM 6078 C C . ALA A 1 759 ? 3.907 -29.254 2.585 1.00 88.62 759 ALA A C 1
ATOM 6080 O O . ALA A 1 759 ? 3.132 -29.351 3.543 1.00 88.62 759 ALA A O 1
ATOM 6081 N N . LEU A 1 760 ? 3.471 -29.055 1.340 1.00 87.44 760 LEU A N 1
ATOM 6082 C CA . LEU A 1 760 ? 2.056 -28.956 0.998 1.00 87.44 760 LEU A CA 1
ATOM 6083 C C . LEU A 1 760 ? 1.309 -30.259 1.317 1.00 87.44 760 LEU A C 1
ATOM 6085 O O . LEU A 1 760 ? 0.299 -30.215 2.016 1.00 87.44 760 LEU A O 1
ATOM 6089 N N . GLU A 1 761 ? 1.832 -31.416 0.903 1.00 90.94 761 GLU A N 1
ATOM 6090 C CA . GLU A 1 761 ? 1.228 -32.724 1.199 1.00 90.94 761 GLU A CA 1
ATOM 6091 C C . GLU A 1 761 ? 1.108 -32.986 2.708 1.00 90.94 761 GLU A C 1
ATOM 6093 O O . GLU A 1 761 ? 0.078 -33.470 3.181 1.00 90.94 761 GLU A O 1
ATOM 6098 N N . THR A 1 762 ? 2.126 -32.628 3.498 1.00 91.31 762 THR A N 1
ATOM 6099 C CA . THR A 1 762 ? 2.048 -32.770 4.964 1.00 91.31 762 THR A CA 1
ATOM 6100 C C . THR A 1 762 ? 1.017 -31.836 5.594 1.00 91.31 762 THR A C 1
ATOM 6102 O O . THR A 1 762 ? 0.364 -32.217 6.565 1.00 91.31 762 THR A O 1
ATOM 6105 N N . THR A 1 763 ? 0.839 -30.633 5.047 1.00 88.69 763 THR A N 1
ATOM 6106 C CA . THR A 1 763 ? -0.155 -29.668 5.534 1.00 88.69 763 THR A CA 1
ATOM 6107 C C . THR A 1 763 ? -1.570 -30.134 5.212 1.00 88.69 763 THR A C 1
ATOM 6109 O O . THR A 1 763 ? -2.439 -30.074 6.079 1.00 88.69 763 THR A O 1
ATOM 6112 N N . VAL A 1 764 ? -1.790 -30.655 4.001 1.00 88.50 764 VAL A N 1
ATOM 6113 C CA . VAL A 1 764 ? -3.070 -31.252 3.598 1.00 88.50 764 VAL A CA 1
ATOM 6114 C C . VAL A 1 764 ? -3.427 -32.416 4.522 1.00 88.50 764 VAL A C 1
ATOM 6116 O O . VAL A 1 764 ? -4.509 -32.410 5.100 1.00 88.50 764 VAL A O 1
ATOM 6119 N N . ARG A 1 765 ? -2.491 -33.340 4.774 1.00 93.12 765 ARG A N 1
ATOM 6120 C CA . ARG A 1 765 ? -2.726 -34.488 5.665 1.00 93.12 765 ARG A CA 1
ATOM 6121 C C . ARG A 1 765 ? -3.098 -34.069 7.090 1.00 93.12 765 ARG A C 1
ATOM 6123 O O . ARG A 1 765 ? -4.042 -34.602 7.657 1.00 93.12 765 ARG A O 1
ATOM 6130 N N . LYS A 1 766 ? -2.409 -33.071 7.654 1.00 89.94 766 LYS A N 1
ATOM 6131 C CA . LYS A 1 766 ? -2.759 -32.526 8.979 1.00 89.94 766 LYS A CA 1
ATOM 6132 C C . LYS A 1 766 ? -4.163 -31.926 8.999 1.00 89.94 766 LYS A C 1
ATOM 6134 O O . LYS A 1 766 ? -4.899 -32.128 9.954 1.00 89.94 766 LYS A O 1
ATOM 6139 N N . LYS A 1 767 ? -4.552 -31.208 7.941 1.00 88.38 767 LYS A N 1
ATOM 6140 C CA . LYS A 1 767 ? -5.907 -30.650 7.827 1.00 88.38 767 LYS A CA 1
ATOM 6141 C C . LYS A 1 767 ? -6.974 -31.737 7.696 1.00 88.38 767 LYS A C 1
ATOM 6143 O O . LYS A 1 767 ? -8.055 -31.574 8.254 1.00 88.38 767 LYS A O 1
ATOM 6148 N N . GLU A 1 768 ? -6.680 -32.835 7.006 1.00 90.94 768 GLU A N 1
ATOM 6149 C CA . GLU A 1 768 ? -7.560 -34.009 6.937 1.00 90.94 768 GLU A CA 1
ATOM 6150 C C . GLU A 1 768 ? -7.712 -34.691 8.306 1.00 90.94 768 GLU A C 1
ATOM 6152 O O . GLU A 1 768 ? -8.825 -35.046 8.694 1.00 90.94 768 GLU A O 1
ATOM 6157 N N . GLU A 1 769 ? -6.620 -34.830 9.064 1.00 93.19 769 GLU A N 1
ATOM 6158 C CA . GLU A 1 769 ? -6.629 -35.370 10.431 1.00 93.19 769 GLU A CA 1
ATOM 6159 C C . GLU A 1 769 ? -7.431 -34.481 11.395 1.00 93.19 769 GLU A C 1
ATOM 6161 O O . GLU A 1 769 ? -8.280 -34.991 12.129 1.00 93.19 769 GLU A O 1
ATOM 6166 N N . ASP A 1 770 ? -7.237 -33.158 11.340 1.00 90.38 770 ASP A N 1
ATOM 6167 C CA . ASP A 1 770 ? -8.025 -32.192 12.115 1.00 90.38 770 ASP A CA 1
ATOM 6168 C C . ASP A 1 770 ? -9.517 -32.318 11.779 1.00 90.38 770 ASP A C 1
ATOM 6170 O O . ASP A 1 770 ? -10.360 -32.395 12.673 1.00 90.38 770 ASP A O 1
ATOM 6174 N N . PHE A 1 771 ? -9.860 -32.373 10.486 1.00 89.94 771 PHE A N 1
ATOM 6175 C CA . PHE A 1 771 ? -11.246 -32.511 10.038 1.00 89.94 771 PHE A CA 1
ATOM 6176 C C . PHE A 1 771 ? -11.880 -33.810 10.545 1.00 89.94 771 PHE A C 1
ATOM 6178 O O . PHE A 1 771 ? -13.031 -33.810 10.984 1.00 89.94 771 PHE A O 1
ATOM 6185 N N . LYS A 1 772 ? -11.117 -34.906 10.550 1.00 94.12 772 LYS A N 1
ATOM 6186 C CA . LYS A 1 772 ? -11.566 -36.187 11.096 1.00 94.12 772 LYS A CA 1
ATOM 6187 C C . LYS A 1 772 ? -11.823 -36.110 12.602 1.00 94.12 772 LYS A C 1
ATOM 6189 O O . LYS A 1 772 ? -12.861 -36.577 13.057 1.00 94.12 772 LYS A O 1
ATOM 6194 N N . LEU A 1 773 ? -10.948 -35.452 13.363 1.00 93.88 773 LEU A N 1
ATOM 6195 C CA . LEU A 1 773 ? -11.153 -35.241 14.799 1.00 93.88 773 LEU A CA 1
ATOM 6196 C C . LEU A 1 773 ? -12.396 -34.379 15.085 1.00 93.88 773 LEU A C 1
ATOM 6198 O O . LEU A 1 773 ? -13.157 -34.663 16.014 1.00 93.88 773 LEU A O 1
ATOM 6202 N N . TYR A 1 774 ? -12.641 -33.342 14.279 1.00 90.75 774 TYR A N 1
ATOM 6203 C CA . TYR A 1 774 ? -13.865 -32.539 14.378 1.00 90.75 774 TYR A CA 1
ATOM 6204 C C . TYR A 1 774 ? -15.122 -33.361 14.087 1.00 90.75 774 TYR A C 1
ATOM 6206 O O . TYR A 1 774 ? -16.129 -33.211 14.778 1.00 90.75 774 TYR A O 1
ATOM 6214 N N . GLN A 1 775 ? -15.067 -34.244 13.092 1.00 94.25 775 GLN A N 1
ATOM 6215 C CA . GLN A 1 775 ? -16.172 -35.142 12.778 1.00 94.25 775 GLN A CA 1
ATOM 6216 C C . GLN A 1 775 ? -16.449 -36.106 13.945 1.00 94.25 775 GLN A C 1
ATOM 6218 O O . GLN A 1 775 ? -17.586 -36.190 14.406 1.00 94.25 775 GLN A O 1
ATOM 6223 N N . ASP A 1 776 ? -15.407 -36.743 14.487 1.00 94.94 776 ASP A N 1
ATOM 6224 C CA . ASP A 1 776 ? -15.522 -37.692 15.601 1.00 94.94 776 ASP A CA 1
ATOM 6225 C C . ASP A 1 776 ? -16.065 -37.022 16.875 1.00 94.94 776 ASP A C 1
ATOM 6227 O O . ASP A 1 776 ? -16.942 -37.562 17.550 1.00 94.94 776 ASP A O 1
ATOM 6231 N N . THR A 1 777 ? -15.588 -35.817 17.203 1.00 93.25 777 THR A N 1
ATOM 6232 C CA . THR A 1 777 ? -16.088 -35.059 18.365 1.00 93.25 777 THR A CA 1
ATOM 6233 C C . THR A 1 777 ? -17.538 -34.621 18.179 1.00 93.25 777 THR A C 1
ATOM 6235 O O . THR A 1 777 ? -18.325 -34.680 19.124 1.00 93.25 777 THR A O 1
ATOM 6238 N N . MET A 1 778 ? -17.933 -34.233 16.964 1.00 92.38 778 MET A N 1
ATOM 6239 C CA . MET A 1 778 ? -19.322 -33.896 16.664 1.00 92.38 778 MET A CA 1
ATOM 6240 C C . MET A 1 778 ? -20.242 -35.112 16.804 1.00 92.38 778 MET A C 1
ATOM 6242 O O . MET A 1 778 ? -21.342 -34.982 17.345 1.00 92.38 778 MET A O 1
ATOM 6246 N N . ASP A 1 779 ? -19.806 -36.285 16.351 1.00 94.44 779 ASP A N 1
ATOM 6247 C CA . ASP A 1 779 ? -20.593 -37.512 16.456 1.00 94.44 779 ASP A CA 1
ATOM 6248 C C . ASP A 1 779 ? -20.699 -37.992 17.917 1.00 94.44 779 ASP A C 1
ATOM 6250 O O . ASP A 1 779 ? -21.796 -38.330 18.362 1.00 94.44 779 ASP A O 1
ATOM 6254 N N . GLN A 1 780 ? -19.642 -37.852 18.727 1.00 94.62 780 GLN A N 1
ATOM 6255 C CA . GLN A 1 780 ? -19.719 -38.075 20.180 1.00 94.62 780 GLN A CA 1
ATOM 6256 C C . GLN A 1 780 ? -20.719 -37.135 20.872 1.00 94.62 780 GLN A C 1
ATOM 6258 O O . GLN A 1 780 ? -21.510 -37.570 21.709 1.00 94.62 780 GLN A O 1
ATOM 6263 N N . VAL A 1 781 ? -20.723 -35.844 20.521 1.00 93.44 781 VAL A N 1
ATOM 6264 C CA . VAL A 1 781 ? -21.685 -34.878 21.082 1.00 93.44 781 VAL A CA 1
ATOM 6265 C C . VAL A 1 781 ? -23.119 -35.243 20.691 1.00 93.44 781 VAL A C 1
ATOM 6267 O O . VAL A 1 781 ? -24.018 -35.162 21.533 1.00 93.44 781 VAL A O 1
ATOM 6270 N N . LYS A 1 782 ? -23.348 -35.688 19.447 1.00 94.06 782 LYS A N 1
ATOM 6271 C CA . LYS A 1 782 ? -24.662 -36.192 19.016 1.00 94.06 782 LYS A CA 1
ATOM 6272 C C . LYS A 1 782 ? -25.088 -37.403 19.841 1.00 94.06 782 LYS A C 1
ATOM 6274 O O . LYS A 1 782 ? -26.235 -37.441 20.283 1.00 94.06 782 LYS A O 1
ATOM 6279 N N . ASP A 1 783 ? -24.190 -38.351 20.088 1.00 93.94 783 ASP A N 1
ATOM 6280 C CA . ASP A 1 783 ? -24.494 -39.547 20.876 1.00 93.94 783 ASP A CA 1
ATOM 6281 C C . ASP A 1 783 ? -24.859 -39.207 22.324 1.00 93.94 783 ASP A C 1
ATOM 6283 O O . ASP A 1 783 ? -25.880 -39.687 22.827 1.00 93.94 783 ASP A O 1
ATOM 6287 N N . ILE A 1 784 ? -24.102 -38.311 22.968 1.00 94.44 784 ILE A N 1
ATOM 6288 C CA . ILE A 1 784 ? -24.405 -37.814 24.320 1.00 94.44 784 ILE A CA 1
ATOM 6289 C C . ILE A 1 784 ? -25.783 -37.143 24.344 1.00 94.44 784 ILE A C 1
ATOM 6291 O O . ILE A 1 784 ? -26.594 -37.401 25.236 1.00 94.44 784 ILE A O 1
ATOM 6295 N N . PHE A 1 785 ? -26.087 -36.317 23.343 1.00 91.62 785 PHE A N 1
ATOM 6296 C CA . PHE A 1 785 ? -27.375 -35.635 23.251 1.00 91.62 785 PHE A CA 1
ATOM 6297 C C . PHE A 1 785 ? -28.537 -36.621 23.053 1.00 91.62 785 PHE A C 1
ATOM 6299 O O . PHE A 1 785 ? -29.568 -36.527 23.723 1.00 91.62 785 PHE A O 1
ATOM 6306 N N . LEU A 1 786 ? -28.365 -37.625 22.189 1.00 93.56 786 LEU A N 1
ATOM 6307 C CA . LEU A 1 786 ? -29.345 -38.694 21.986 1.00 93.56 786 LEU A CA 1
ATOM 6308 C C . LEU A 1 786 ? -29.528 -39.563 23.238 1.00 93.56 786 LEU A C 1
ATOM 6310 O O . LEU A 1 786 ? -30.625 -40.081 23.472 1.00 93.56 786 LEU A O 1
ATOM 6314 N N . GLN A 1 787 ? -28.479 -39.744 24.039 1.00 91.88 787 GLN A N 1
ATOM 6315 C CA . GLN A 1 787 ? -28.542 -40.455 25.312 1.00 91.88 787 GLN A CA 1
ATOM 6316 C C . GLN A 1 787 ? -29.298 -39.643 26.372 1.00 91.88 787 GLN A C 1
ATOM 6318 O O . GLN A 1 787 ? -30.175 -40.197 27.036 1.00 91.88 787 GLN A O 1
ATOM 6323 N N . ALA A 1 788 ? -29.052 -38.333 26.459 1.00 90.38 788 ALA A N 1
ATOM 6324 C CA . ALA A 1 788 ? -29.785 -37.429 27.344 1.00 90.38 788 ALA A CA 1
ATOM 6325 C C . ALA A 1 788 ? -31.285 -37.380 27.001 1.00 90.38 788 ALA A C 1
ATOM 6327 O O . ALA A 1 788 ? -32.133 -37.475 27.889 1.00 90.38 788 ALA A O 1
ATOM 6328 N N . ILE A 1 789 ? -31.635 -37.334 25.708 1.00 88.38 789 ILE A N 1
ATOM 6329 C CA . ILE A 1 789 ? -33.036 -37.410 25.260 1.00 88.38 789 ILE A CA 1
ATOM 6330 C C . ILE A 1 789 ? -33.674 -38.747 25.660 1.00 88.38 789 ILE A C 1
ATOM 6332 O O . ILE A 1 789 ? -34.829 -38.777 26.090 1.00 88.38 789 ILE A O 1
ATOM 6336 N N . ARG A 1 790 ? -32.944 -39.864 25.535 1.00 89.00 790 ARG A N 1
ATOM 6337 C CA . ARG A 1 790 ? -33.439 -41.186 25.954 1.00 89.00 790 ARG A CA 1
ATOM 6338 C C . ARG A 1 790 ? -33.678 -41.261 27.463 1.00 89.00 790 ARG A C 1
ATOM 6340 O O . ARG A 1 790 ? -34.724 -41.770 27.856 1.00 89.00 790 ARG A O 1
ATOM 6347 N N . GLN A 1 791 ? -32.777 -40.718 28.280 1.00 87.06 791 GLN A N 1
ATOM 6348 C CA . GLN A 1 791 ? -32.939 -40.656 29.739 1.00 87.06 791 GLN A CA 1
ATOM 6349 C C . GLN A 1 791 ? -34.145 -39.803 30.139 1.00 87.06 791 GLN A C 1
ATOM 6351 O O . GLN A 1 791 ? -35.001 -40.270 30.883 1.00 87.06 791 GLN A O 1
ATOM 6356 N N . GLN A 1 792 ? -34.302 -38.617 29.546 1.00 83.38 792 GLN A N 1
ATOM 6357 C CA . GLN A 1 792 ? -35.458 -37.755 29.812 1.00 83.38 792 GLN A CA 1
ATOM 6358 C C . GLN A 1 792 ? -36.790 -38.420 29.424 1.00 83.38 792 GLN A C 1
ATOM 6360 O O . GLN A 1 792 ? -37.833 -38.144 30.017 1.00 83.38 792 GLN A O 1
ATOM 6365 N N . LYS A 1 793 ? -36.780 -39.283 28.401 1.00 80.81 793 LYS A N 1
ATOM 6366 C CA . LYS A 1 793 ? -37.965 -40.040 27.984 1.00 80.81 793 LYS A CA 1
ATOM 6367 C C . LYS A 1 793 ? -38.268 -41.211 28.925 1.00 80.81 793 LYS A C 1
ATOM 6369 O O . LYS A 1 793 ? -39.439 -41.529 29.092 1.00 80.81 793 LYS A O 1
ATOM 6374 N N . GLN A 1 794 ? -37.248 -41.821 29.533 1.00 76.69 794 GLN A N 1
ATOM 6375 C CA . GLN A 1 794 ? -37.409 -42.861 30.555 1.00 76.69 794 GLN A CA 1
ATOM 6376 C C . GLN A 1 794 ? -37.868 -42.293 31.902 1.00 76.69 794 GLN A C 1
ATOM 6378 O O . GLN A 1 794 ? -38.713 -42.904 32.528 1.00 76.69 794 GLN A O 1
ATOM 6383 N N . GLU A 1 795 ? -37.393 -41.116 32.316 1.00 74.50 795 GLU A N 1
ATOM 6384 C CA . GLU A 1 795 ? -37.843 -40.457 33.559 1.00 74.50 795 GLU A CA 1
ATOM 6385 C C . GLU A 1 795 ? -39.300 -39.964 33.505 1.00 74.50 795 GLU A C 1
ATOM 6387 O O . GLU A 1 795 ? -39.902 -39.674 34.536 1.00 74.50 795 GLU A O 1
ATOM 6392 N N . LYS A 1 796 ? -39.863 -39.826 32.299 1.00 66.69 796 LYS A N 1
ATOM 6393 C CA . LYS A 1 796 ? -41.255 -39.406 32.072 1.00 66.69 796 LYS A CA 1
ATOM 6394 C C . LYS A 1 796 ? -42.232 -40.572 31.891 1.00 66.69 796 LYS A C 1
ATOM 6396 O O . LYS A 1 796 ? -43.427 -40.308 31.757 1.00 66.69 796 LYS A O 1
ATOM 6401 N N . SER A 1 797 ? -41.739 -41.809 31.825 1.00 52.56 797 SER A N 1
ATOM 6402 C CA . SER A 1 797 ? -42.545 -43.033 31.758 1.00 52.56 797 SER A CA 1
ATOM 6403 C C . SER A 1 797 ? -42.524 -43.746 33.096 1.00 52.56 797 SER A C 1
ATOM 6405 O O . SER A 1 797 ? -43.486 -44.516 33.304 1.00 52.56 797 SER A O 1
#

Secondary structure (DSSP, 8-state):
-------------SSSHHHHHHHHHHHH-THHHHHHHHHHHHHHHHHHHHHT--S--HHHHHHHHHHHHHHHHHHHHHHHHHHHHHHHHHHHHHHHHHHHHHHHHHHHHHHHHHHHHHTS------------------------HHHHHHHHHHHHHHHHHHHHHHHHHHHHHHHHHHHHHHHHHHHHHHHHHHHHHHHHHHHHHHHHHHHHHHHHHHHHHHHHHHHHHHHHHHHHHHHHHHHHHHHHHHHHHHHHHHHHTTSS-HHHHHHHHHHHHHHHHHHHHHHHHHHHHHHHHHHHHHHHHHHHHHHHHHHHHTTS---------------------STHHHHHHHHHHHHHHHHHHHHHHHHHHHHHHHHHHHHHHHHH-TT--HHHHHH-TTS---HHHHHHHHHHHHHHHHHHHHHHGGG-------SS-STT--TTS--HHHHHHHHHHHHHHHHHHHHHHHHHHHHHHHHHHHHHHHHHHHHHHHHHHHHHHHHHHHHHHHHHHHHHHHHHHHHHHHHHHHHHHHHHHHHHHHHHHHHHHHHHHHHHHHHHHHHHHHHHHHHHHHHHHHHHHHHHHHHHHHHHHHHHHHHHHTTS--------------HHHHHHHHHHHHHHHHHHHHHHHHHHHHHHHHHHHHHHHHHHHHHHHHHHHHHHHHHHHHHHHHHHHHHHT-------------------------------------HHHHTTS-HHHHHHHHHHHHHHHHHHHHHHHHHHHHHHHHHHHHHHHHHHHHHHHHHHHHHHHHHHHHTT-